Protein AF-A0A6J7U0F4-F1 (afdb_monomer_lite)

Foldseek 3Di:
DWDDDPQWIWDWDDDDPDTDIDDTHGHDDDDDDDDDDDDDDDDDDDDDDDDDDDDDDDDDDFDDLVLFDQLVVLFFAFDPVLQQFFLGPQFNDLFDAFLEFEEEAAEAAEPQGHADDWQCVLCVLQLVVLQVQCCQLLVSSHGYDYDYDGDHQYQPHGLVVQQQLDPPGDNPVVVVQSSVVSCQVPDQCVRGQEYEYEYHLPADCSSHVAKAWQQDDVVGAHQGNNDGHRTYIYAHCLSPCVVVVHHSNLRVSLNSLSSSRHFQQWQVVQQVDPPPDGHDLLNGQVFQFLADSSRHSPGLHHRHAPSSCVSSVSADSQLEREHDPVPQFGKDWAFASLDSANHRAWYWYDDDSFKIKIKGWHDCDRSNVSQDPQLGAIWIWMAGRVDHGNRRNIGTQAFPPDDPSRRSNRHAAAQGWGDDQQKIWHFNHQDNGGTIITIDGHPDPPPPDPPDDDPDDDDDDDDDDPDDDDDADPPDGDDDDDDDDDDPDDDDDDDDDDDPPDDDDDDDDDDDDDDDDDDPDDDDDDDDDDDDDDDDDDDDDDDDDDDDDDDDDPDDDDDDDDDQPDFDRFAQDWDDDPFWIWGWAFAFPLGITTFIFGPDQDDDDFDAAPDQCVVLQFDFDDPPLAAQTDPDPQVPFLLALFDEAEEEEAEAEEPVGDADPPLVVLVVVLVVVLQVQSCQLQVRRYDYRYHYDPDYDYQPHGLLVLADDPVVLFDDCNLVVLVVSVLSVQARVLVPDVPQRHQEYEYDYHLPDQRRADWRWNAQDWYQHPVGIHTHIYTYDHNLLSLLVQSSSLVVVLSVLSSNRHLALDQFQQFLQESRVDSSHQFPFHDPSSSVRSVRQDSQQEHEEELVGDDKDKGKAAARQARDNHHAWYWYHDDSFKIKIKGKHDAYNRGHDRPSDPWSAGDRGHIFMWIKIFGRHDRFDPPRDDPPDDDLAPCSSADPVGDDRMYIAFWPDDQSHQTQRGGPDPHHPPDRDVSRGTHDQQIWGCPSQKIWGFHDDYSITMIIIHGHDD

Secondary structure (DSSP, 8-state):
-EEEETTEEEEEEEETTEEEEPPPEE--PPPPPPPP-PPPPP---PPPPPPPPPPPPPP-PPPPGGGSPPGGGG--BPPTT--S--SSBSPPTTSS-SSEEEEEEEEEE-SSS---S-HHHHHHHHHHHHHHHHHHHTTTS-EEEEEE-SSPEEPSS-GGGG--SSTT-S-HHHHHHHHHHHHTTT--GGG-SEEEEEPPTT--TTTS-----EEPPTTSSEEETTEEE-EEEE-SHHHHHHHTTS--HHHHHHHHHHHTT----S-HHHHT-TTSSPPPHHHHTTTTTTB-TTT-TTSSB-PPPHHHHHHTTSS-GGGEEE--TT--SEEEEE-BTT--SSS--EEEEE-SSSEEEEEEEE-SSTT-TTPPTTS-EEEEEEEETTSPTTS-SEEE-PPTT---TT-GGGSBPTT-EEEETTEEEEEEEEETTEEEEEEEEPS---PPPP-PPP-PPPP------PPP--PPPTTT-----------TT---------TT----------PPP---PPPS---PPP-PPPPP-PPPPPPPPPPPPPPPPPPPPPPPPPPPPPPTTSPP-STT-EEE-SS-EEEEEEETTTEEEEEEE-SSPPP-PPPPPSS-GGGG--B--B-SS-BSSBS--GGGSSS-SSEEEEEEEEEEE-SSSPPPTTHHHHHHHHHHHHHHHHHHHHTTSEEEEEEE-SSPEEPSS-HHHH---GGGG-STTHHHHHHHHHHHHHHHHTTTS-GGG-SEEEEE--TT-----S-B---SEEEEETTEEEEEEEEE--HHHHHTT--HHHHHHHHHHHHHT---S-SSTT-TTSTTT-TTSSB-SPPHHHHHHTT-S-GGGEEEEETTT---EEEEE--TTS-SSS--EEEEE-SSSEEEEEEEE-SSTTB---TTS----TTT---EEEEEEEETTPPPPPTT--TT---GGG--SS-TTS--SEEEPPPSSS-SS------SSSS-TT---GGGG-B-BT-EEEETTEEEEEEE-SSSEEEEEEE---

Organism: NCBI:txid449393

Radius of gyration: 36.62 Å; chains: 1; bounding box: 110×93×123 Å

Sequence (1014 aa):
MKTVVSGYTYTCNKSGKKLVWSKGVKVIVAKPSPTPSPTPSPTPSPTPTPTPTPSPSPTIETTLLSALANPSSCKVARPADQSEMSLGFPSVSHRLKGPIIRALIMPVDFPDLVADSNPISDYTAMTKGISDWYTKISNGTVKFEWVIYPSYIRMPRNVVDYKIGARTGTGWWDYNRASIETGDPFIDFSKYDLVITGAPPKVQTDQISTSPAFGSPVGGGVKVDGVEIINATMTAEDTLRIQQGKPGWKGIAHEIGHLMGLVDLYDVASSMRPSGKPPTDEEQFAFMGGYGFMAHVHGDAPEMTAWERWVLNFLDDYQIRCVGSSNIDSTHHITPVEFTDKNPRAVVIPISDTQRLVVESRRSVGYDVALKAGFEGALVYVIDVSKPTGYGPMKIISKKGAKNPLLYDSTLHAGESVTFENYKVTSLASDKNGDTIKVEKLGEYTPKPTPTPTPTVAPTPTPTKTPAPTWVDPLEGTPCLVENSSIPNQIFELKCLKYSTLHVGSNNDNLLWFQNNPPPGWVPTPTPTPTPTPTPTPTPTPTPTPTPTPTPTPTPTLTPLPAEIDGCSTVGLRVVSTDSIKECRYIHGLRMQWVKLSVSEPVVTKTVSALDVSNCQLKGRDFGSAFSGFQVDTSKRFVPPVGINRALIVPVDFPDFIGDADLTGMLAYQKKSYLDWVSYFSKGKLSVQLDSMNHWLRAPQQAAYYSRRADDFRGVDGNKKLAAIAQEYLDFITNEVDLSKYQTIYILYPTKQNVIETDLVPRVTQFKTKEGTVIMSVFARSLYTYNENTPQWAMWIHETGHDWGLIGHAPGNGFPLGLMQNNDGASQSLSAWDWFLLGWMPPTQIYCDSLATLKNASVILSPLEREDSQTKMIAIVLDSHRLLIIESHGVGKWWDRRDNHDYNIGTSGFYGLTAYIVETMIESPSMQTDGLGIVLSDDDGNNDVYKRFTKFEKIDGVASNLYRLTSASQVGRGQVISNAYIAVLGDSFTIAGVKFTFIGTGDFDTVRIEKVGS

Structure (mmCIF, N/CA/C/O backbone):
data_AF-A0A6J7U0F4-F1
#
_entry.id   AF-A0A6J7U0F4-F1
#
loop_
_atom_site.group_PDB
_atom_site.id
_atom_site.type_symbol
_atom_site.label_atom_id
_atom_site.label_alt_id
_atom_site.label_comp_id
_atom_site.label_asym_id
_atom_site.label_entity_id
_atom_site.label_seq_id
_atom_site.pdbx_PDB_ins_code
_atom_site.Cartn_x
_atom_site.Cartn_y
_atom_site.Cartn_z
_atom_site.occupancy
_atom_site.B_iso_or_equiv
_atom_site.auth_seq_id
_atom_site.auth_comp_id
_atom_site.auth_asym_id
_atom_site.auth_atom_id
_atom_site.pdbx_PDB_model_num
ATOM 1 N N . MET A 1 1 ? 44.184 16.817 32.758 1.00 71.94 1 MET A N 1
ATOM 2 C CA . MET A 1 1 ? 44.141 18.236 33.202 1.00 71.94 1 MET A CA 1
ATOM 3 C C . MET A 1 1 ? 42.904 18.879 32.594 1.00 71.94 1 MET A C 1
ATOM 5 O O . MET A 1 1 ? 42.666 18.627 31.421 1.00 71.94 1 MET A O 1
ATOM 9 N N . LYS A 1 2 ? 42.092 19.628 33.346 1.00 78.38 2 LYS A N 1
ATOM 10 C CA . LYS A 1 2 ? 40.902 20.313 32.809 1.00 78.38 2 LYS A CA 1
ATOM 11 C C . LYS A 1 2 ? 41.083 21.820 32.952 1.00 78.38 2 LYS A C 1
ATOM 13 O O . LYS A 1 2 ? 41.527 22.259 34.006 1.00 78.38 2 LYS A O 1
ATOM 18 N N . THR A 1 3 ? 40.781 22.579 31.904 1.00 77.56 3 THR A N 1
ATOM 19 C CA . THR A 1 3 ? 40.821 24.048 31.927 1.00 77.56 3 THR A CA 1
ATOM 20 C C . THR A 1 3 ? 39.566 24.614 31.281 1.00 77.56 3 THR A C 1
ATOM 22 O O . THR A 1 3 ? 38.992 23.983 30.390 1.00 77.56 3 THR A O 1
ATOM 25 N N . VAL A 1 4 ? 39.128 25.782 31.737 1.00 77.12 4 VAL A N 1
ATOM 26 C CA . VAL A 1 4 ? 37.954 26.472 31.203 1.00 77.12 4 VAL A CA 1
ATOM 27 C C . VAL A 1 4 ? 38.421 27.757 30.540 1.00 77.12 4 VAL A C 1
ATOM 29 O O . VAL A 1 4 ? 39.040 28.597 31.187 1.00 77.12 4 VAL A O 1
ATOM 32 N N . VAL A 1 5 ? 38.130 27.903 29.248 1.00 70.69 5 VAL A N 1
ATOM 33 C CA . VAL A 1 5 ? 38.473 29.095 28.462 1.00 70.69 5 VAL A CA 1
ATOM 34 C C . VAL A 1 5 ? 37.236 29.510 27.677 1.00 70.69 5 VAL A C 1
ATOM 36 O O . VAL A 1 5 ? 36.621 28.688 26.998 1.00 70.69 5 VAL A O 1
ATOM 39 N N . SER A 1 6 ? 36.844 30.778 27.806 1.00 72.19 6 SER A N 1
ATOM 40 C CA . SER A 1 6 ? 35.704 31.374 27.089 1.00 72.19 6 SER A CA 1
ATOM 41 C C . SER A 1 6 ? 34.379 30.605 27.233 1.00 72.19 6 SER A C 1
ATOM 43 O O . SER A 1 6 ? 33.604 30.512 26.285 1.00 72.19 6 SER A O 1
ATOM 45 N N . GLY A 1 7 ? 34.113 30.028 28.411 1.00 75.25 7 GLY A N 1
ATOM 46 C CA . GLY A 1 7 ? 32.866 29.301 28.690 1.00 75.25 7 GLY A CA 1
ATOM 47 C C . GLY A 1 7 ? 32.820 27.867 28.153 1.00 75.25 7 GLY A C 1
ATOM 48 O O . GLY A 1 7 ? 31.755 27.255 28.161 1.00 75.25 7 GLY A O 1
ATOM 49 N N . TYR A 1 8 ? 33.955 27.312 27.717 1.00 81.19 8 TYR A N 1
ATOM 50 C CA . TYR A 1 8 ? 34.088 25.911 27.317 1.00 81.19 8 TYR A CA 1
ATOM 51 C C . TYR A 1 8 ? 35.129 25.204 28.186 1.00 81.19 8 TYR A C 1
ATOM 53 O O . TYR A 1 8 ? 36.195 25.750 28.469 1.00 81.19 8 TYR A O 1
ATOM 61 N N . THR A 1 9 ? 34.827 23.974 28.596 1.00 77.38 9 THR A N 1
ATOM 62 C CA . THR A 1 9 ? 35.746 23.102 29.330 1.00 77.38 9 THR A CA 1
ATOM 63 C C . THR A 1 9 ? 36.529 22.236 28.351 1.00 77.38 9 THR A C 1
ATOM 65 O O . THR A 1 9 ? 35.945 21.486 27.569 1.00 77.38 9 THR A O 1
ATOM 68 N N . TYR A 1 10 ? 37.853 22.293 28.434 1.00 81.81 10 TYR A N 1
ATOM 69 C CA . TYR A 1 10 ? 38.785 21.472 27.669 1.00 81.81 10 TYR A CA 1
ATOM 70 C C . TYR A 1 10 ? 39.440 20.456 28.600 1.00 81.81 10 TYR A C 1
ATOM 72 O O . TYR A 1 10 ? 39.880 20.799 29.700 1.00 81.81 10 TYR A O 1
ATOM 80 N N . THR A 1 11 ? 39.530 19.201 28.164 1.00 84.62 11 THR A N 1
ATOM 81 C CA . THR A 1 11 ? 40.169 18.122 28.924 1.00 84.62 11 THR A CA 1
ATOM 82 C C . THR A 1 11 ? 41.396 17.627 28.171 1.00 84.62 11 THR A C 1
ATOM 84 O O . THR A 1 11 ? 41.293 17.166 27.040 1.00 84.62 11 THR A O 1
ATOM 87 N N . CYS A 1 12 ? 42.566 17.719 28.795 1.00 79.69 12 CYS A N 1
ATOM 88 C CA . CYS A 1 12 ? 43.801 17.145 28.282 1.00 79.69 12 CYS A CA 1
ATOM 89 C C . CYS A 1 12 ? 43.900 15.679 28.680 1.00 79.69 12 CYS A C 1
ATOM 91 O O . CYS A 1 12 ? 44.018 15.378 29.878 1.00 79.69 12 CYS A O 1
ATOM 93 N N . ASN A 1 13 ? 43.889 14.811 27.672 1.00 80.56 13 ASN A N 1
ATOM 94 C CA . ASN A 1 13 ? 44.036 13.371 27.801 1.00 80.56 13 ASN A CA 1
ATOM 95 C C . ASN A 1 13 ? 45.386 12.938 27.217 1.00 80.56 13 ASN A C 1
ATOM 97 O O . ASN A 1 13 ? 45.850 13.464 26.204 1.00 80.56 13 ASN A O 1
ATOM 101 N N . LYS A 1 14 ? 46.033 11.961 27.853 1.00 74.75 14 LYS A N 1
ATOM 102 C CA . LYS A 1 14 ? 47.266 11.364 27.333 1.00 74.75 14 LYS A CA 1
ATOM 103 C C . LYS A 1 14 ? 46.904 10.322 26.280 1.00 74.75 14 LYS A C 1
ATOM 105 O O . LYS A 1 14 ? 46.203 9.367 26.593 1.00 74.75 14 LYS A O 1
ATOM 110 N N . SER A 1 15 ? 47.388 10.504 25.056 1.00 70.12 15 SER A N 1
ATOM 111 C CA . SER A 1 15 ? 47.249 9.533 23.970 1.00 70.12 15 SER A CA 1
ATOM 112 C C . SER A 1 15 ? 48.649 9.136 23.504 1.00 70.12 15 SER A C 1
ATOM 114 O O . SER A 1 15 ? 49.390 9.931 22.918 1.00 70.12 15 SER A O 1
ATOM 116 N N . GLY A 1 16 ? 49.071 7.927 23.879 1.00 78.31 16 GLY A N 1
ATOM 117 C CA . GLY A 1 16 ? 50.445 7.458 23.693 1.00 78.31 16 GLY A CA 1
ATOM 118 C C . GLY A 1 16 ? 51.477 8.287 24.478 1.00 78.31 16 GLY A C 1
ATOM 119 O O . GLY A 1 16 ? 51.337 8.510 25.683 1.00 78.31 16 GLY A O 1
ATOM 120 N N . LYS A 1 17 ? 52.541 8.747 23.797 1.00 76.88 17 LYS A N 1
ATOM 121 C CA . LYS A 1 17 ? 53.613 9.583 24.384 1.00 76.88 17 LYS A CA 1
ATOM 122 C C . LYS A 1 17 ? 53.309 11.093 24.377 1.00 76.88 17 LYS A C 1
ATOM 124 O O . LYS A 1 17 ? 54.163 11.868 24.798 1.00 76.88 17 LYS A O 1
ATOM 129 N N . LYS A 1 18 ? 52.132 11.529 23.912 1.00 65.44 18 LYS A N 1
ATOM 130 C CA . LYS A 1 18 ? 51.755 12.953 23.822 1.00 65.44 18 LYS A CA 1
ATOM 131 C C . LYS A 1 18 ? 50.474 13.253 24.608 1.00 65.44 18 LYS A C 1
ATOM 133 O O . LYS A 1 18 ? 49.654 12.374 24.868 1.00 65.44 18 LYS A O 1
ATOM 138 N N . LEU A 1 19 ? 50.323 14.515 24.995 1.00 79.88 19 LEU A N 1
ATOM 139 C CA . LEU A 1 19 ? 49.125 15.060 25.631 1.00 79.88 19 LEU A CA 1
ATOM 140 C C . LEU A 1 19 ? 48.288 15.791 24.570 1.00 79.88 19 LEU A C 1
ATOM 142 O O . LEU A 1 19 ? 48.827 16.626 23.846 1.00 79.88 19 LEU A O 1
ATOM 146 N N . VAL A 1 20 ? 46.998 15.461 24.462 1.00 76.94 20 VAL A N 1
ATOM 147 C CA . VAL A 1 20 ? 46.070 16.018 23.462 1.00 76.94 20 VAL A CA 1
ATOM 148 C C . VAL A 1 20 ? 44.836 16.581 24.167 1.00 76.94 20 VAL A C 1
ATOM 150 O O . VAL A 1 20 ? 44.235 15.922 25.017 1.00 76.94 20 VAL A O 1
ATOM 153 N N . TRP A 1 21 ? 44.451 17.808 23.815 1.00 81.75 21 TRP A N 1
ATOM 154 C CA . TRP A 1 21 ? 43.273 18.480 24.368 1.00 81.75 21 TRP A CA 1
ATOM 155 C C . TRP A 1 21 ? 41.998 18.105 23.601 1.00 81.75 21 TRP A C 1
ATOM 157 O O . TRP A 1 21 ? 41.997 18.045 22.373 1.00 81.75 21 TRP A O 1
ATOM 167 N N . SER A 1 22 ? 40.905 17.860 24.327 1.00 79.19 22 SER A N 1
ATOM 168 C CA . SER A 1 22 ? 39.578 17.609 23.756 1.00 79.19 22 SER A CA 1
ATOM 169 C C . SER A 1 22 ? 39.028 18.854 23.054 1.00 79.19 22 SER A C 1
ATOM 171 O O . SER A 1 22 ? 39.323 19.973 23.466 1.00 79.19 22 SER A O 1
ATOM 173 N N . LYS A 1 23 ? 38.156 18.682 22.050 1.00 72.44 23 LYS A N 1
ATOM 174 C CA . LYS A 1 23 ? 37.319 19.789 21.552 1.00 72.44 23 LYS A CA 1
ATOM 175 C C . LYS A 1 23 ? 36.443 20.281 22.720 1.00 72.44 23 LYS A C 1
ATOM 177 O O . LYS A 1 23 ? 35.842 19.460 23.410 1.00 72.44 23 LYS A O 1
ATOM 182 N N . GLY A 1 24 ? 36.475 21.578 23.025 1.00 76.50 24 GLY A N 1
ATOM 183 C CA . GLY A 1 24 ? 35.882 22.142 24.244 1.00 76.50 24 GLY A CA 1
ATOM 184 C C . GLY A 1 24 ? 34.368 21.933 24.338 1.00 76.50 24 GLY A C 1
ATOM 185 O O . GLY A 1 24 ? 33.664 22.037 23.338 1.00 76.50 24 GLY A O 1
ATOM 186 N N . VAL A 1 25 ? 33.864 21.669 25.547 1.00 73.12 25 VAL A N 1
ATOM 187 C CA . VAL A 1 25 ? 32.433 21.454 25.838 1.00 73.12 25 VAL A CA 1
ATOM 188 C C . VAL A 1 25 ? 31.856 22.682 26.540 1.00 73.12 25 VAL A C 1
ATOM 190 O O . VAL A 1 25 ? 32.410 23.119 27.548 1.00 73.12 25 VAL A O 1
ATOM 193 N N . LYS A 1 26 ? 30.758 23.248 26.023 1.00 67.44 26 LYS A N 1
ATOM 194 C CA . LYS A 1 26 ? 30.156 24.487 26.546 1.00 67.44 26 LYS A CA 1
ATOM 195 C C . LYS A 1 26 ? 29.641 24.285 27.973 1.00 67.44 26 LYS A C 1
ATOM 197 O O . LYS A 1 26 ? 28.906 23.339 28.239 1.00 67.44 26 LYS A O 1
ATOM 202 N N . VAL A 1 27 ? 30.005 25.183 28.882 1.00 67.25 27 VAL A N 1
ATOM 203 C CA . VAL A 1 27 ? 29.554 25.174 30.277 1.00 67.25 27 VAL A CA 1
ATOM 204 C C . VAL A 1 27 ? 28.192 25.864 30.352 1.00 67.25 27 VAL A C 1
ATOM 206 O O . VAL A 1 27 ? 28.089 27.068 30.125 1.00 67.25 27 VAL A O 1
ATOM 209 N N . ILE A 1 28 ? 27.140 25.102 30.654 1.00 59.91 28 ILE A N 1
ATOM 210 C CA . ILE A 1 28 ? 25.805 25.641 30.940 1.00 59.91 28 ILE A CA 1
ATOM 211 C C . ILE A 1 28 ? 25.791 26.059 32.414 1.00 59.91 28 ILE A C 1
ATOM 213 O O . ILE A 1 28 ? 25.853 25.213 33.303 1.00 59.91 28 ILE A O 1
ATOM 217 N N . VAL A 1 29 ? 25.762 27.366 32.678 1.00 45.38 29 VAL A N 1
ATOM 218 C CA . VAL A 1 29 ? 25.677 27.909 34.041 1.00 45.38 29 VAL A CA 1
ATOM 219 C C . VAL A 1 29 ? 24.208 27.943 34.463 1.00 45.38 29 VAL A C 1
ATOM 221 O O . VAL A 1 29 ? 23.402 28.648 33.858 1.00 45.38 29 VAL A O 1
ATOM 224 N N . ALA A 1 30 ? 23.859 27.174 35.494 1.00 39.47 30 ALA A N 1
ATOM 225 C CA . ALA A 1 30 ? 22.550 27.229 36.137 1.00 39.47 30 ALA A CA 1
ATOM 226 C C . ALA A 1 30 ? 22.374 28.560 36.894 1.00 39.47 30 ALA A C 1
ATOM 228 O O . ALA A 1 30 ? 23.287 29.025 37.578 1.00 39.47 30 ALA A O 1
ATOM 229 N N . LYS A 1 31 ? 21.195 29.179 36.766 1.00 32.94 31 LYS A N 1
ATOM 230 C CA . LYS A 1 31 ? 20.818 30.406 37.487 1.00 32.94 31 LYS A CA 1
ATOM 231 C C . LYS A 1 31 ? 20.675 30.112 38.998 1.00 32.94 31 LYS A C 1
ATOM 233 O O . LYS A 1 31 ? 20.178 29.037 39.332 1.00 32.94 31 LYS A O 1
ATOM 238 N N . PRO A 1 32 ? 21.078 31.018 39.915 1.00 35.25 32 PRO A N 1
ATOM 239 C CA . PRO A 1 32 ? 21.166 30.704 41.342 1.00 35.25 32 PRO A CA 1
ATOM 240 C C . PRO A 1 32 ? 19.790 30.564 42.002 1.00 35.25 32 PRO A C 1
ATOM 242 O O . PRO A 1 32 ? 18.921 31.419 41.832 1.00 35.25 32 PRO A O 1
ATOM 245 N N . SER A 1 33 ? 19.641 29.508 42.801 1.00 36.16 33 SER A N 1
ATOM 246 C CA . SER A 1 33 ? 18.571 29.337 43.787 1.00 36.16 33 SER A CA 1
ATOM 247 C C . SER A 1 33 ? 18.845 30.227 45.011 1.00 36.16 33 SER A C 1
ATOM 249 O O . SER A 1 33 ? 20.005 30.321 45.419 1.00 36.16 33 SER A O 1
ATOM 251 N N . PRO A 1 34 ? 17.835 30.868 45.626 1.00 34.69 34 PRO A N 1
ATOM 252 C CA . PRO A 1 34 ? 18.032 31.620 46.861 1.00 34.69 34 PRO A CA 1
ATOM 253 C C . PRO A 1 34 ? 18.364 30.685 48.038 1.00 34.69 34 PRO A C 1
ATOM 255 O O . PRO A 1 34 ? 17.726 29.651 48.235 1.00 34.69 34 PRO A O 1
ATOM 258 N N . THR A 1 35 ? 19.395 31.064 48.795 1.00 33.25 35 THR A N 1
ATOM 259 C CA . THR A 1 35 ? 19.952 30.357 49.961 1.00 33.25 35 THR A CA 1
ATOM 260 C C . THR A 1 35 ? 19.078 30.553 51.214 1.00 33.25 35 THR A C 1
ATOM 262 O O . THR A 1 35 ? 18.557 31.652 51.417 1.00 33.25 35 THR A O 1
ATOM 265 N N . PRO A 1 36 ? 18.927 29.525 52.073 1.00 35.62 36 PRO A N 1
ATOM 266 C CA . PRO A 1 36 ? 18.028 29.533 53.230 1.00 35.62 36 PRO A CA 1
ATOM 267 C C . PRO A 1 36 ? 18.579 30.301 54.445 1.00 35.62 36 PRO A C 1
ATOM 269 O O . PRO A 1 36 ? 19.787 30.359 54.669 1.00 35.62 36 PRO A O 1
ATOM 272 N N . SER A 1 37 ? 17.668 30.829 55.269 1.00 31.20 37 SER A N 1
ATOM 273 C CA . SER A 1 37 ? 17.924 31.303 56.641 1.00 31.20 37 SER A CA 1
ATOM 274 C C . SER A 1 37 ? 17.279 30.320 57.644 1.00 31.20 37 SER A C 1
ATOM 276 O O . SER A 1 37 ? 16.292 29.676 57.281 1.00 31.20 37 SER A O 1
ATOM 278 N N . PRO A 1 38 ? 17.837 30.123 58.855 1.00 36.47 38 PRO A N 1
ATOM 279 C CA . PRO A 1 38 ? 17.660 28.902 59.640 1.00 36.47 38 PRO A CA 1
ATOM 280 C C . PRO A 1 38 ? 16.319 28.832 60.383 1.00 36.47 38 PRO A C 1
ATOM 282 O O . PRO A 1 38 ? 15.849 29.810 60.959 1.00 36.47 38 PRO A O 1
ATOM 285 N N . THR A 1 39 ? 15.734 27.634 60.411 1.00 33.88 39 THR A N 1
ATOM 286 C CA . THR A 1 39 ? 14.511 27.305 61.156 1.00 33.88 39 THR A CA 1
ATOM 287 C C . THR A 1 39 ? 14.835 26.943 62.617 1.00 33.88 39 THR A C 1
ATOM 289 O O . THR A 1 39 ? 15.731 26.126 62.844 1.00 33.88 39 THR A O 1
ATOM 292 N N . PRO A 1 40 ? 14.118 27.500 63.613 1.00 38.53 40 PRO A N 1
ATOM 293 C CA . PRO A 1 40 ? 14.154 27.038 65.000 1.00 38.53 40 PRO A CA 1
ATOM 294 C C . PRO A 1 40 ? 13.376 25.720 65.196 1.00 38.53 40 PRO A C 1
ATOM 296 O O . PRO A 1 40 ? 12.423 25.426 64.482 1.00 38.53 40 PRO A O 1
ATOM 299 N N . SER A 1 41 ? 13.816 24.933 66.182 1.00 32.94 41 SER A N 1
ATOM 300 C CA . SER A 1 41 ? 13.279 23.623 66.603 1.00 32.94 41 SER A CA 1
ATOM 301 C C . SER A 1 41 ? 11.758 23.626 66.917 1.00 32.94 41 SER A C 1
ATOM 303 O O . SER A 1 41 ? 11.200 24.692 67.182 1.00 32.94 41 SER A O 1
ATOM 305 N N . PRO A 1 42 ? 11.072 22.460 66.903 1.00 51.47 42 PRO A N 1
ATOM 306 C CA . PRO A 1 42 ? 9.661 22.325 66.536 1.00 51.47 42 PRO A CA 1
ATOM 307 C C . PRO A 1 42 ? 8.676 22.433 67.709 1.00 51.47 42 PRO A C 1
ATOM 309 O O . PRO A 1 42 ? 9.006 22.065 68.832 1.00 51.47 42 PRO A O 1
ATOM 312 N N . THR A 1 43 ? 7.426 22.795 67.387 1.00 31.97 43 THR A N 1
ATOM 313 C CA . THR A 1 43 ? 6.209 22.563 68.198 1.00 31.97 43 THR A CA 1
ATOM 314 C C . THR A 1 43 ? 5.014 22.368 67.233 1.00 31.97 43 THR A C 1
ATOM 316 O O . THR A 1 43 ? 5.001 23.009 66.180 1.00 31.97 43 THR A O 1
ATOM 319 N N . PRO A 1 44 ? 4.056 21.451 67.499 1.00 45.78 44 PRO A N 1
ATOM 320 C CA . PRO A 1 44 ? 3.228 20.819 66.466 1.00 45.78 44 PRO A CA 1
ATOM 321 C C . PRO A 1 44 ? 2.048 21.692 66.014 1.00 45.78 44 PRO A C 1
ATOM 323 O O . PRO A 1 44 ? 1.549 22.519 66.775 1.00 45.78 44 PRO A O 1
ATOM 326 N N . SER A 1 45 ? 1.577 21.483 64.779 1.00 32.91 45 SER A N 1
ATOM 327 C CA . SER A 1 45 ? 0.452 22.223 64.190 1.00 32.91 45 SER A CA 1
ATOM 328 C C . SER A 1 45 ? -0.542 21.289 63.471 1.00 32.91 45 SER A C 1
ATOM 330 O O . SER A 1 45 ? -0.140 20.201 63.054 1.00 32.91 45 SER A O 1
ATOM 332 N N . PRO A 1 46 ? -1.833 21.673 63.383 1.00 41.59 46 PRO A N 1
ATOM 333 C CA . PRO A 1 46 ? -2.976 20.776 63.257 1.00 41.59 46 PRO A CA 1
ATOM 334 C C . PRO A 1 46 ? -3.361 20.438 61.807 1.00 41.59 46 PRO A C 1
ATOM 336 O O . PRO A 1 46 ? -2.942 21.079 60.847 1.00 41.59 46 PRO A O 1
ATOM 339 N N . THR A 1 47 ? -4.199 19.410 61.689 1.00 40.47 47 THR A N 1
ATOM 340 C CA . THR A 1 47 ? -4.757 18.809 60.469 1.00 40.47 47 THR A CA 1
ATOM 341 C C . THR A 1 47 ? -5.445 19.817 59.525 1.00 40.47 47 THR A C 1
ATOM 343 O O . THR A 1 47 ? -6.275 20.596 59.996 1.00 40.47 47 THR A O 1
ATOM 346 N N . PRO A 1 48 ? -5.178 19.783 58.199 1.00 39.38 48 PRO A N 1
ATOM 347 C CA . PRO A 1 48 ? -5.789 20.693 57.229 1.00 39.38 48 PRO A CA 1
ATOM 348 C C . PRO A 1 48 ? -7.120 20.183 56.636 1.00 39.38 48 PRO A C 1
ATOM 350 O O . PRO A 1 48 ? -7.284 19.007 56.316 1.00 39.38 48 PRO A O 1
ATOM 353 N N . THR A 1 49 ? -8.044 21.129 56.455 1.00 36.78 49 THR A N 1
ATOM 354 C CA . THR A 1 49 ? -9.338 21.053 55.744 1.00 36.78 49 THR A CA 1
ATOM 355 C C . THR A 1 49 ? -9.139 21.080 54.210 1.00 36.78 49 THR A C 1
ATOM 357 O O . THR A 1 49 ? -8.196 21.730 53.754 1.00 36.78 49 THR A O 1
ATOM 360 N N . PRO A 1 50 ? -9.991 20.422 53.390 1.00 40.28 50 PRO A N 1
ATOM 361 C CA . PRO A 1 50 ? -9.777 20.279 51.942 1.00 40.28 50 PRO A CA 1
ATOM 362 C C . PRO A 1 50 ? -10.158 21.516 51.099 1.00 40.28 50 PRO A C 1
ATOM 364 O O . PRO A 1 50 ? -11.120 22.223 51.395 1.00 40.28 50 PRO A O 1
ATOM 367 N N . THR A 1 51 ? -9.415 21.715 50.004 1.00 33.22 51 THR A N 1
ATOM 368 C CA . THR A 1 51 ? -9.559 22.766 48.969 1.00 33.22 51 THR A CA 1
ATOM 369 C C . THR A 1 51 ? -10.305 22.207 47.734 1.00 33.22 51 THR A C 1
ATOM 371 O O . THR A 1 51 ? -10.131 21.024 47.436 1.00 33.22 51 THR A O 1
ATOM 374 N N . PRO A 1 52 ? -11.138 22.998 47.017 1.00 41.09 52 PRO A N 1
ATOM 375 C CA . PRO A 1 52 ? -12.165 22.475 46.108 1.00 41.09 52 PRO A CA 1
ATOM 376 C C . PRO A 1 52 ? -11.660 22.078 44.708 1.00 41.09 52 PRO A C 1
ATOM 378 O O . PRO A 1 52 ? -10.683 22.614 44.189 1.00 41.09 52 PRO A O 1
ATOM 381 N N . THR A 1 53 ? -12.381 21.133 44.100 1.00 32.72 53 THR A N 1
ATOM 382 C CA . THR A 1 53 ? -12.133 20.490 42.797 1.00 32.72 53 THR A CA 1
ATOM 383 C C . THR A 1 53 ? -12.475 21.403 41.601 1.00 32.72 53 THR A C 1
ATOM 385 O O . THR A 1 53 ? -13.502 22.082 41.647 1.00 32.72 53 THR A O 1
ATOM 388 N N . PRO A 1 54 ? -11.682 21.413 40.507 1.00 37.56 54 PRO A N 1
ATOM 389 C CA . PRO A 1 54 ? -12.004 22.158 39.287 1.00 37.56 54 PRO A CA 1
ATOM 390 C C . PRO A 1 54 ? -13.146 21.502 38.491 1.00 37.56 54 PRO A C 1
ATOM 392 O O . PRO A 1 54 ? -13.202 20.282 38.347 1.00 37.56 54 PRO A O 1
ATOM 395 N N . SER A 1 55 ? -14.043 22.334 37.959 1.00 30.84 55 SER A N 1
ATOM 396 C CA . SER A 1 55 ? -15.188 21.930 37.131 1.00 30.84 55 SER A CA 1
ATOM 397 C C . SER A 1 55 ? -14.754 21.605 35.687 1.00 30.84 55 SER A C 1
ATOM 399 O O . SER A 1 55 ? -13.935 22.346 35.137 1.00 30.84 55 SER A O 1
ATOM 401 N N . PRO A 1 56 ? -15.291 20.548 35.042 1.00 34.88 56 PRO A N 1
ATOM 402 C CA . PRO A 1 56 ? -14.958 20.185 33.661 1.00 34.88 56 PRO A CA 1
ATOM 403 C C . PRO A 1 56 ? -15.463 21.223 32.643 1.00 34.88 56 PRO A C 1
ATOM 405 O O . PRO A 1 56 ? -16.519 21.827 32.834 1.00 34.88 56 PRO A O 1
ATOM 408 N N . SER A 1 57 ? -14.706 21.420 31.553 1.00 33.56 57 SER A N 1
ATOM 409 C CA . SER A 1 57 ? -15.175 22.164 30.371 1.00 33.56 57 SER A CA 1
ATOM 410 C C . SER A 1 57 ? -16.297 21.393 29.664 1.00 33.56 57 SER A C 1
ATOM 412 O O . SER A 1 57 ? -16.240 20.164 29.628 1.00 33.56 57 SER A O 1
ATOM 414 N N . PRO A 1 58 ? -17.306 22.080 29.102 1.00 40.19 58 PRO A N 1
ATOM 415 C CA . PRO A 1 58 ? -18.464 21.431 28.499 1.00 40.19 58 PRO A CA 1
ATOM 416 C C . PRO A 1 58 ? -18.079 20.693 27.209 1.00 40.19 58 PRO A C 1
ATOM 418 O O . PRO A 1 58 ? -17.621 21.304 26.244 1.00 40.19 58 PRO A O 1
ATOM 421 N N . THR A 1 59 ? -18.288 19.377 27.183 1.00 52.12 59 THR A N 1
ATOM 422 C CA . THR A 1 59 ? -18.275 18.564 25.960 1.00 52.12 59 THR A CA 1
ATOM 423 C C . THR A 1 59 ? -19.452 18.996 25.083 1.00 52.12 59 THR A C 1
ATOM 425 O O . THR A 1 59 ? -20.592 18.984 25.544 1.00 52.12 59 THR A O 1
ATOM 428 N N . ILE A 1 60 ? -19.204 19.413 23.837 1.00 68.88 60 ILE A N 1
ATOM 429 C CA . ILE A 1 60 ? -20.284 19.742 22.894 1.00 68.88 60 ILE A CA 1
ATOM 430 C C . ILE A 1 60 ? -20.971 18.429 22.502 1.00 68.88 60 ILE A C 1
ATOM 432 O O . ILE A 1 60 ? -20.384 17.609 21.797 1.00 68.88 60 ILE A O 1
ATOM 436 N N . GLU A 1 61 ? -22.196 18.211 22.977 1.00 74.69 61 GLU A N 1
ATOM 437 C CA . GLU A 1 61 ? -22.982 17.027 22.626 1.00 74.69 61 GLU A CA 1
ATOM 438 C C . GLU A 1 61 ? -23.356 17.035 21.135 1.00 74.69 61 GLU A C 1
ATOM 440 O O . GLU A 1 61 ? -23.785 18.051 20.581 1.00 74.69 61 GLU A O 1
ATOM 445 N N . THR A 1 62 ? -23.191 15.884 20.478 1.00 85.00 62 THR A N 1
ATOM 446 C CA . THR A 1 62 ? -23.606 15.679 19.083 1.00 85.00 62 THR A CA 1
ATOM 447 C C . THR A 1 62 ? -24.978 15.015 19.027 1.00 85.00 62 THR A C 1
ATOM 449 O O . THR A 1 62 ? -25.353 14.234 19.903 1.00 85.00 62 THR A O 1
ATOM 452 N N . THR A 1 63 ? -25.748 15.321 17.988 1.00 84.62 63 THR A N 1
ATOM 453 C CA . THR A 1 63 ? -27.072 14.747 17.762 1.00 84.62 63 THR A CA 1
ATOM 454 C C . THR A 1 63 ? -26.955 13.253 17.458 1.00 84.62 63 THR A C 1
ATOM 456 O O . THR A 1 63 ? -26.228 12.837 16.554 1.00 84.62 63 THR A O 1
ATOM 459 N N . LEU A 1 64 ? -27.698 12.433 18.207 1.00 78.12 64 LEU A N 1
ATOM 460 C CA . LEU A 1 64 ? -27.752 10.985 18.006 1.00 78.12 64 LEU A CA 1
ATOM 461 C C . LEU A 1 64 ? -28.302 10.637 16.617 1.00 78.12 64 LEU A C 1
ATOM 463 O O . LEU A 1 64 ? -29.261 11.247 16.149 1.00 78.12 64 LEU A O 1
ATOM 467 N N . LEU A 1 65 ? -27.762 9.585 15.994 1.00 75.94 65 LEU A N 1
ATOM 468 C CA . LEU A 1 65 ? -28.198 9.124 14.670 1.00 75.94 65 LEU A CA 1
ATOM 469 C C . LEU A 1 65 ? -29.695 8.770 14.624 1.00 75.94 65 LEU A C 1
ATOM 471 O O . LEU A 1 65 ? -30.345 9.001 13.612 1.00 75.94 65 LEU A O 1
ATOM 475 N N . SER A 1 66 ? -30.256 8.269 15.728 1.00 75.31 66 SER A N 1
ATOM 476 C CA . SER A 1 66 ? -31.689 7.969 15.858 1.00 75.31 66 SER A CA 1
ATOM 477 C C . SER A 1 66 ? -32.594 9.202 15.764 1.00 75.31 66 SER A C 1
ATOM 479 O O . SER A 1 66 ? -33.792 9.056 15.546 1.00 75.31 66 SER A O 1
ATOM 481 N N . ALA A 1 67 ? -32.044 10.403 15.959 1.00 77.38 67 ALA A N 1
ATOM 482 C CA . ALA A 1 67 ? -32.759 11.666 15.819 1.00 77.38 67 ALA A CA 1
ATOM 483 C C . ALA A 1 67 ? -32.636 12.265 14.404 1.00 77.38 67 ALA A C 1
ATOM 485 O O . ALA A 1 67 ? -33.250 13.296 14.130 1.00 77.38 67 ALA A O 1
ATOM 486 N N . LEU A 1 68 ? -31.862 11.645 13.508 1.00 85.25 68 LEU A N 1
ATOM 487 C CA . LEU A 1 68 ? -31.666 12.102 12.133 1.00 85.25 68 LEU A CA 1
ATOM 488 C C . LEU A 1 68 ? -32.623 11.408 11.165 1.00 85.25 68 LEU A C 1
ATOM 490 O O . LEU A 1 68 ? -33.155 10.333 11.445 1.00 85.25 68 LEU A O 1
ATOM 494 N N . ALA A 1 69 ? -32.843 12.033 10.009 1.00 86.50 69 ALA A N 1
ATOM 495 C CA . ALA A 1 69 ? -33.624 11.410 8.953 1.00 86.50 69 ALA A CA 1
ATOM 496 C C . ALA A 1 69 ? -32.830 10.281 8.287 1.00 86.50 69 ALA A C 1
ATOM 498 O O . ALA A 1 69 ? -31.597 10.256 8.300 1.00 86.50 69 ALA A O 1
ATOM 499 N N . ASN A 1 70 ? -33.552 9.347 7.668 1.00 89.06 70 ASN A N 1
ATOM 500 C CA . ASN A 1 70 ? -32.924 8.313 6.863 1.00 89.06 70 ASN A CA 1
ATOM 501 C C . ASN A 1 70 ? -32.149 8.972 5.699 1.00 89.06 70 ASN A C 1
ATOM 503 O O . ASN A 1 70 ? -32.730 9.803 5.002 1.00 89.06 70 ASN A O 1
ATOM 507 N N . PRO A 1 71 ? -30.884 8.599 5.431 1.00 91.50 71 PRO A N 1
ATOM 508 C CA . PRO A 1 71 ? -30.098 9.176 4.337 1.00 91.50 71 PRO A CA 1
ATOM 509 C C . PRO A 1 71 ? -30.803 9.165 2.973 1.00 91.50 71 PRO A C 1
ATOM 511 O O . PRO A 1 71 ? -30.622 10.090 2.185 1.00 91.50 71 PRO A O 1
ATOM 514 N N . SER A 1 72 ? -31.677 8.189 2.709 1.00 89.31 72 SER A N 1
ATOM 515 C CA . SER A 1 72 ? -32.493 8.150 1.488 1.00 89.31 72 SER A CA 1
ATOM 516 C C . SER A 1 72 ? -33.355 9.400 1.269 1.00 89.31 72 SER A C 1
ATOM 518 O O . SER A 1 72 ? -33.522 9.798 0.120 1.00 89.31 72 SER A O 1
ATOM 520 N N . SER A 1 73 ? -33.832 10.086 2.317 1.00 90.19 73 SER A N 1
ATOM 521 C CA . SER A 1 73 ? -34.595 11.337 2.152 1.00 90.19 73 SER A CA 1
ATOM 522 C C . SER A 1 73 ? -33.725 12.521 1.725 1.00 90.19 73 SER A C 1
ATOM 524 O O . SER A 1 73 ? -34.232 13.518 1.215 1.00 90.19 73 SER A O 1
ATOM 526 N N . CYS A 1 74 ? -32.410 12.430 1.932 1.00 94.00 74 CYS A N 1
ATOM 527 C CA . CYS A 1 74 ? -31.456 13.424 1.454 1.00 94.00 74 CYS A CA 1
ATOM 528 C C . CYS A 1 74 ? -31.018 13.183 0.004 1.00 94.00 74 CYS A C 1
ATOM 530 O O . CYS A 1 74 ? -30.483 14.106 -0.609 1.00 94.00 74 CYS A O 1
ATOM 532 N N . LYS A 1 75 ? -31.291 12.009 -0.578 1.00 94.88 75 LYS A N 1
ATOM 533 C CA . LYS A 1 75 ? -31.061 11.757 -2.006 1.00 94.88 75 LYS A CA 1
ATOM 534 C C . LYS A 1 75 ? -32.051 12.580 -2.841 1.00 94.88 75 LYS A C 1
ATOM 536 O O . LYS A 1 75 ? -33.211 12.743 -2.465 1.00 94.88 75 LYS A O 1
ATOM 541 N N . VAL A 1 76 ? -31.576 13.137 -3.953 1.00 93.56 76 VAL A N 1
ATOM 542 C CA . VAL A 1 76 ? -32.389 13.885 -4.927 1.00 93.56 76 VAL A CA 1
ATOM 543 C C . VAL A 1 76 ? -32.510 13.057 -6.195 1.00 93.56 76 VAL A C 1
ATOM 545 O O . VAL A 1 76 ? -31.505 12.526 -6.656 1.00 93.56 76 VAL A O 1
ATOM 548 N N . ALA A 1 77 ? -33.712 12.946 -6.760 1.00 91.06 77 ALA A N 1
ATOM 549 C CA . ALA A 1 77 ? -33.917 12.210 -8.001 1.00 91.06 77 ALA A CA 1
ATOM 550 C C . ALA A 1 77 ? -33.218 12.897 -9.183 1.00 91.06 77 ALA A C 1
ATOM 552 O O . ALA A 1 77 ? -33.241 14.120 -9.316 1.00 91.06 77 ALA A O 1
ATOM 553 N N . ARG A 1 78 ? -32.617 12.097 -10.062 1.00 88.75 78 ARG A N 1
ATOM 554 C CA . ARG A 1 78 ? -32.038 12.589 -11.316 1.00 88.75 78 ARG A CA 1
ATOM 555 C C . ARG A 1 78 ? -33.130 13.122 -12.269 1.00 88.75 78 ARG A C 1
ATOM 557 O O . ARG A 1 78 ? -34.118 12.412 -12.474 1.00 88.75 78 ARG A O 1
ATOM 564 N N . PRO A 1 79 ? -32.950 14.303 -12.895 1.00 85.88 79 PRO A N 1
ATOM 565 C CA . PRO A 1 79 ? -33.845 14.789 -13.947 1.00 85.88 79 PRO A CA 1
ATOM 566 C C . PRO A 1 79 ? -33.878 13.866 -15.174 1.00 85.88 79 PRO A C 1
ATOM 568 O O . PRO A 1 79 ? -32.861 13.290 -15.558 1.00 85.88 79 PRO A O 1
ATOM 571 N N . ALA A 1 80 ? -35.045 13.732 -15.809 1.00 75.94 80 ALA A N 1
ATOM 572 C CA . ALA A 1 80 ? -35.235 12.826 -16.948 1.00 75.94 80 ALA A CA 1
ATOM 573 C C . ALA A 1 80 ? -34.442 13.241 -18.204 1.00 75.94 80 ALA A C 1
ATOM 575 O O . ALA A 1 80 ? -34.056 12.387 -18.997 1.00 75.94 80 ALA A O 1
ATOM 576 N N . ASP A 1 81 ? -34.184 14.537 -18.366 1.00 74.00 81 ASP A N 1
ATOM 577 C CA . ASP A 1 81 ? -33.414 15.141 -19.457 1.00 74.00 81 ASP A CA 1
ATOM 578 C C . ASP A 1 81 ? -31.888 15.024 -19.273 1.00 74.00 81 ASP A C 1
ATOM 580 O O . ASP A 1 81 ? -31.130 15.281 -20.204 1.00 74.00 81 ASP A O 1
ATOM 584 N N . GLN A 1 82 ? -31.422 14.570 -18.106 1.00 76.25 82 GLN A N 1
ATOM 585 C CA . GLN A 1 82 ? -30.010 14.315 -17.808 1.00 76.25 82 GLN A CA 1
ATOM 586 C C . GLN A 1 82 ? -29.687 12.813 -17.888 1.00 76.25 82 GLN A C 1
ATOM 588 O O . GLN A 1 82 ? -29.351 12.159 -16.892 1.00 76.25 82 GLN A O 1
ATOM 593 N N . SER A 1 83 ? -29.819 12.228 -19.084 1.00 73.88 83 SER A N 1
ATOM 594 C CA . SER A 1 83 ? -29.729 10.771 -19.275 1.00 73.88 83 SER A CA 1
ATOM 595 C C . SER A 1 83 ? -28.317 10.193 -19.120 1.00 73.88 83 SER A C 1
ATOM 597 O O . SER A 1 83 ? -28.201 9.025 -18.747 1.00 73.88 83 SER A O 1
ATOM 599 N N . GLU A 1 84 ? -27.268 10.996 -19.324 1.00 84.56 84 GLU A N 1
ATOM 600 C CA . GLU A 1 84 ? -25.884 10.506 -19.437 1.00 84.56 84 GLU A CA 1
ATOM 601 C C . GLU A 1 84 ? -24.964 10.864 -18.267 1.00 84.56 84 GLU A C 1
ATOM 603 O O . GLU A 1 84 ? -24.089 10.066 -17.929 1.00 84.56 84 GLU A O 1
ATOM 608 N N . MET A 1 85 ? -25.178 12.020 -17.635 1.00 90.06 85 MET A N 1
ATOM 609 C CA . MET A 1 85 ? -24.420 12.510 -16.479 1.00 90.06 85 MET A CA 1
ATOM 610 C C . MET A 1 85 ? -25.362 13.259 -15.536 1.00 90.06 85 MET A C 1
ATOM 612 O O . MET A 1 85 ? -26.241 13.979 -16.007 1.00 90.06 85 MET A O 1
ATOM 616 N N . SER A 1 86 ? -25.208 13.093 -14.222 1.00 90.50 86 SER A N 1
ATOM 617 C CA . SER A 1 86 ? -26.000 13.819 -13.223 1.00 90.50 86 SER A CA 1
ATOM 618 C C . SER A 1 86 ? -25.412 13.697 -11.816 1.00 90.50 86 SER A C 1
ATOM 620 O O . SER A 1 86 ? -24.741 12.722 -11.491 1.00 90.50 86 SER A O 1
ATOM 622 N N . LEU A 1 87 ? -25.758 14.650 -10.948 1.00 93.12 87 LEU A N 1
ATOM 623 C CA . LEU A 1 87 ? -25.508 14.590 -9.502 1.00 93.12 87 LEU A CA 1
ATOM 624 C C . LEU A 1 87 ? -26.694 14.011 -8.707 1.00 93.12 87 LEU A C 1
ATOM 626 O O . LEU A 1 87 ? -26.691 14.063 -7.477 1.00 93.12 87 LEU A O 1
ATOM 630 N N . GLY A 1 88 ? -27.729 13.515 -9.392 1.00 92.56 88 GLY A N 1
ATOM 631 C CA . GLY A 1 88 ? -28.902 12.883 -8.788 1.00 92.56 88 GLY A CA 1
ATOM 632 C C . GLY A 1 88 ? -28.780 11.364 -8.612 1.00 92.56 88 GLY A C 1
ATOM 633 O O . GLY A 1 88 ? -27.896 10.708 -9.160 1.00 92.56 88 GLY A O 1
ATOM 634 N N . PHE A 1 89 ? -29.725 10.794 -7.866 1.00 93.25 89 PHE A N 1
ATOM 635 C CA . PHE A 1 89 ? -29.829 9.371 -7.553 1.00 93.25 89 PHE A CA 1
ATOM 636 C C . PHE A 1 89 ? -31.004 8.699 -8.294 1.00 93.25 89 PHE A C 1
ATOM 638 O O . PHE A 1 89 ? -32.045 9.333 -8.495 1.00 93.25 89 PHE A O 1
ATOM 645 N N . PRO A 1 90 ? -30.890 7.396 -8.627 1.00 89.88 90 PRO A N 1
ATOM 646 C CA . PRO A 1 90 ? -29.637 6.637 -8.674 1.00 89.88 90 PRO A CA 1
ATOM 647 C C . PRO A 1 90 ? -28.714 7.174 -9.780 1.00 89.88 90 PRO A C 1
ATOM 649 O O . PRO A 1 90 ? -29.185 7.765 -10.754 1.00 89.88 90 PRO A O 1
ATOM 652 N N . SER A 1 91 ? -27.407 6.935 -9.650 1.00 87.75 91 SER A N 1
ATOM 653 C CA . SER A 1 91 ? -26.451 7.259 -10.714 1.00 87.75 91 SER A CA 1
ATOM 654 C C . SER A 1 91 ? -26.782 6.512 -12.012 1.00 87.75 91 SER A C 1
ATOM 656 O O . SER A 1 91 ? -27.368 5.422 -11.995 1.00 87.75 91 SER A O 1
ATOM 658 N N . VAL A 1 92 ? -26.374 7.071 -13.151 1.00 86.00 92 VAL A N 1
ATOM 659 C CA . VAL A 1 92 ? -26.692 6.574 -14.503 1.00 86.00 92 VAL A CA 1
ATOM 660 C C . VAL A 1 92 ? -26.281 5.110 -14.672 1.00 86.00 92 VAL A C 1
ATOM 662 O O . VAL A 1 92 ? -25.114 4.789 -14.515 1.00 86.00 92 VAL A O 1
ATOM 665 N N . SER A 1 93 ? -27.216 4.190 -14.921 1.00 83.25 93 SER A N 1
ATOM 666 C CA . SER A 1 93 ? -26.981 2.742 -14.768 1.00 83.25 93 SER A CA 1
ATOM 667 C C . SER A 1 93 ? -26.023 2.112 -15.780 1.00 83.25 93 SER A C 1
ATOM 669 O O . SER A 1 93 ? -25.338 1.167 -15.408 1.00 83.25 93 SER A O 1
ATOM 671 N N . HIS A 1 94 ? -25.969 2.610 -17.019 1.00 85.62 94 HIS A N 1
ATOM 672 C CA . HIS A 1 94 ? -25.127 2.071 -18.102 1.00 85.62 94 HIS A CA 1
ATOM 673 C C . HIS A 1 94 ? -23.722 2.688 -18.176 1.00 85.62 94 HIS A C 1
ATOM 675 O O . HIS A 1 94 ? -22.938 2.324 -19.047 1.00 85.62 94 HIS A O 1
ATOM 681 N N . ARG A 1 95 ? -23.405 3.629 -17.282 1.00 91.50 95 ARG A N 1
ATOM 682 C CA . ARG A 1 95 ? -22.064 4.210 -17.136 1.00 91.50 95 ARG A CA 1
ATOM 683 C C . ARG A 1 95 ? -21.122 3.260 -16.400 1.00 91.50 95 ARG A C 1
ATOM 685 O O . ARG A 1 95 ? -21.573 2.263 -15.835 1.00 91.50 95 ARG A O 1
ATOM 692 N N . LEU A 1 96 ? -19.822 3.562 -16.411 1.00 92.69 96 LEU A N 1
ATOM 693 C CA . LEU A 1 96 ? -18.808 2.758 -15.726 1.00 92.69 96 LEU A CA 1
ATOM 694 C C . LEU A 1 96 ? -19.176 2.565 -14.252 1.00 92.69 96 LEU A C 1
ATOM 696 O O . LEU A 1 96 ? -19.315 3.526 -13.494 1.00 92.69 96 LEU A O 1
ATOM 700 N N . LYS A 1 97 ? -19.337 1.301 -13.860 1.00 82.44 97 LYS A N 1
ATOM 701 C CA . LYS A 1 97 ? -19.688 0.874 -12.505 1.00 82.44 97 LYS A CA 1
ATOM 702 C C . LYS A 1 97 ? -19.069 -0.479 -12.208 1.00 82.44 97 LYS A C 1
ATOM 704 O O . LYS A 1 97 ? -18.837 -1.275 -13.110 1.00 82.44 97 LYS A O 1
ATOM 709 N N . GLY A 1 98 ? -18.933 -0.766 -10.922 1.00 69.81 98 GLY A N 1
ATOM 710 C CA . GLY A 1 98 ? -18.541 -2.079 -10.434 1.00 69.81 98 GLY A CA 1
ATOM 711 C C . GLY A 1 98 ? -17.149 -2.087 -9.814 1.00 69.81 98 GLY A C 1
ATOM 712 O O . GLY A 1 98 ? -16.410 -1.108 -9.911 1.00 69.81 98 GLY A O 1
ATOM 713 N N . PRO A 1 99 ? -16.807 -3.194 -9.137 1.00 81.81 99 PRO A N 1
ATOM 714 C CA . PRO A 1 99 ? -15.587 -3.268 -8.352 1.00 81.81 99 PRO A CA 1
ATOM 715 C C . PRO A 1 99 ? -14.312 -3.346 -9.184 1.00 81.81 99 PRO A C 1
ATOM 717 O O . PRO A 1 99 ? -13.234 -3.034 -8.682 1.00 81.81 99 PRO A O 1
ATOM 720 N N . ILE A 1 100 ? -14.433 -3.763 -10.443 1.00 91.81 100 ILE A N 1
ATOM 721 C CA . ILE A 1 100 ? -13.328 -3.917 -11.380 1.00 91.81 100 ILE A CA 1
ATOM 722 C C . ILE A 1 100 ? -13.762 -3.320 -12.718 1.00 91.81 100 ILE A C 1
ATOM 724 O O . ILE A 1 100 ? -14.775 -3.736 -13.274 1.00 91.81 100 ILE A O 1
ATOM 728 N N . ILE A 1 101 ? -12.988 -2.359 -13.216 1.00 95.12 101 ILE A N 1
ATOM 729 C CA . ILE A 1 101 ? -13.111 -1.776 -14.552 1.00 95.12 101 ILE A CA 1
ATOM 730 C C . ILE A 1 101 ? -11.966 -2.333 -15.397 1.00 95.12 101 ILE A C 1
ATOM 732 O O . ILE A 1 101 ? -10.796 -2.051 -15.120 1.00 95.12 101 ILE A O 1
ATOM 736 N N . ARG A 1 102 ? -12.282 -3.117 -16.429 1.00 95.88 102 ARG A N 1
ATOM 737 C CA . ARG A 1 102 ? -11.285 -3.625 -17.381 1.00 95.88 102 ARG A CA 1
ATOM 738 C C . ARG A 1 102 ? -10.963 -2.509 -18.363 1.00 95.88 102 ARG A C 1
ATOM 740 O O . ARG A 1 102 ? -11.816 -2.115 -19.155 1.00 95.88 102 ARG A O 1
ATOM 747 N N . ALA A 1 103 ? -9.758 -1.966 -18.297 1.00 96.75 103 ALA A N 1
ATOM 748 C CA . ALA A 1 103 ? -9.393 -0.759 -19.021 1.00 96.75 103 ALA A CA 1
ATOM 749 C C . ALA A 1 103 ? -8.226 -1.003 -19.978 1.00 96.75 103 ALA A C 1
ATOM 751 O O . ALA A 1 103 ? -7.214 -1.610 -19.626 1.00 96.75 103 ALA A O 1
ATOM 752 N N . LEU A 1 104 ? -8.361 -0.490 -21.194 1.00 97.56 104 LEU A N 1
ATOM 753 C CA . LEU A 1 104 ? -7.353 -0.567 -22.240 1.00 97.56 104 LEU A CA 1
ATOM 754 C C . LEU A 1 104 ? -6.767 0.822 -22.494 1.00 97.56 104 LEU A C 1
ATOM 756 O O . LEU A 1 104 ? -7.500 1.737 -22.861 1.00 97.56 104 LEU A O 1
ATOM 760 N N . ILE A 1 105 ? -5.447 0.964 -22.386 1.00 95.12 105 ILE A N 1
ATOM 761 C CA . ILE A 1 105 ? -4.721 2.001 -23.119 1.00 95.12 105 ILE A CA 1
ATOM 762 C C . ILE A 1 105 ? -4.381 1.423 -24.492 1.00 95.12 105 ILE A C 1
ATOM 764 O O . ILE A 1 105 ? -3.651 0.434 -24.586 1.00 95.12 105 ILE A O 1
ATOM 768 N N . MET A 1 106 ? -4.897 2.051 -25.544 1.00 96.94 106 MET A N 1
ATOM 769 C CA . MET A 1 106 ? -4.616 1.748 -26.943 1.00 96.94 106 MET A CA 1
ATOM 770 C C . MET A 1 106 ? -3.746 2.871 -27.525 1.00 96.94 106 MET A C 1
ATOM 772 O O . MET A 1 106 ? -4.277 3.906 -27.932 1.00 96.94 106 MET A O 1
ATOM 776 N N . PRO A 1 107 ? -2.414 2.718 -27.536 1.00 94.31 107 PRO A N 1
ATOM 777 C CA . PRO A 1 107 ? -1.504 3.709 -28.086 1.00 94.31 107 PRO A CA 1
ATOM 778 C C . PRO A 1 107 ? -1.653 3.773 -29.603 1.00 94.31 107 PRO A C 1
ATOM 780 O O . PRO A 1 107 ? -1.650 2.742 -30.278 1.00 94.31 107 PRO A O 1
ATOM 783 N N . VAL A 1 108 ? -1.736 4.979 -30.145 1.00 95.25 108 VAL A N 1
ATOM 784 C CA . VAL A 1 108 ? -1.826 5.238 -31.579 1.00 95.25 108 VAL A CA 1
ATOM 785 C C . VAL A 1 108 ? -0.797 6.273 -31.999 1.00 95.25 108 VAL A C 1
ATOM 787 O O . VAL A 1 108 ? -0.434 7.154 -31.224 1.00 95.25 108 VAL A O 1
ATOM 790 N N . ASP A 1 109 ? -0.313 6.169 -33.226 1.00 94.75 109 ASP A N 1
ATOM 791 C CA . ASP A 1 109 ? 0.530 7.184 -33.849 1.00 94.75 109 ASP A CA 1
ATOM 792 C C . ASP A 1 109 ? 0.011 7.529 -35.250 1.00 94.75 109 ASP A C 1
ATOM 794 O O . ASP A 1 109 ? -0.920 6.906 -35.760 1.00 94.75 109 ASP A O 1
ATOM 798 N N . PHE A 1 110 ? 0.573 8.560 -35.875 1.00 96.56 110 PHE A N 1
ATOM 799 C CA . PHE A 1 110 ? 0.046 9.122 -37.120 1.00 96.56 110 PHE A CA 1
ATOM 800 C C . PHE A 1 110 ? 1.136 9.197 -38.189 1.00 96.56 110 PHE A C 1
ATOM 802 O O . PHE A 1 110 ? 2.322 9.220 -37.852 1.00 96.56 110 PHE A O 1
ATOM 809 N N . PRO A 1 111 ? 0.783 9.281 -39.484 1.00 96.44 111 PRO A N 1
ATOM 810 C CA . PRO A 1 111 ? 1.778 9.471 -40.535 1.00 96.44 111 PRO A CA 1
ATOM 811 C C . PRO A 1 111 ? 2.617 10.753 -40.359 1.00 96.44 111 PRO A C 1
ATOM 813 O O . PRO A 1 111 ? 3.804 10.738 -40.675 1.00 96.44 111 PRO A O 1
ATOM 816 N N . ASP A 1 112 ? 2.038 11.824 -39.809 1.00 94.00 112 ASP A N 1
ATOM 817 C CA . ASP A 1 112 ? 2.700 13.103 -39.499 1.00 94.00 112 ASP A CA 1
ATOM 818 C C . ASP A 1 112 ? 3.157 13.242 -38.032 1.00 94.00 112 ASP A C 1
ATOM 820 O O . ASP A 1 112 ? 3.844 14.202 -37.683 1.00 94.00 112 ASP A O 1
ATOM 824 N N . LEU A 1 113 ? 2.824 12.273 -37.175 1.00 92.50 113 LEU A N 1
ATOM 825 C CA . LEU A 1 113 ? 3.201 12.220 -35.760 1.00 92.50 113 LEU A CA 1
ATOM 826 C C . LEU A 1 113 ? 3.521 10.769 -35.370 1.00 92.50 113 LEU A C 1
ATOM 828 O O . LEU A 1 113 ? 2.765 10.105 -34.664 1.00 92.50 113 LEU A O 1
ATOM 832 N N . VAL A 1 114 ? 4.643 10.266 -35.885 1.00 91.56 114 VAL A N 1
ATOM 833 C CA . VAL A 1 114 ? 5.094 8.872 -35.718 1.00 91.56 114 VAL A CA 1
ATOM 834 C C . VAL A 1 114 ? 5.687 8.657 -34.333 1.00 91.56 114 VAL A C 1
ATOM 836 O O . VAL A 1 114 ? 6.568 9.420 -33.964 1.00 91.56 114 VAL A O 1
ATOM 839 N N . ALA A 1 115 ? 5.306 7.629 -33.583 1.00 88.50 115 ALA A N 1
ATOM 840 C CA . ALA A 1 115 ? 5.907 7.367 -32.273 1.00 88.50 115 ALA A CA 1
ATOM 841 C C . ALA A 1 115 ? 7.365 6.870 -32.377 1.00 88.50 115 ALA A C 1
ATOM 843 O O . ALA A 1 115 ? 7.736 6.183 -33.326 1.00 88.50 115 ALA A O 1
ATOM 844 N N . ASP A 1 116 ? 8.197 7.212 -31.393 1.00 84.88 116 ASP A N 1
ATOM 845 C CA . ASP A 1 116 ? 9.614 6.816 -31.286 1.00 84.88 116 ASP A CA 1
ATOM 846 C C . ASP A 1 116 ? 9.972 6.220 -29.909 1.00 84.88 116 ASP A C 1
ATOM 848 O O . ASP A 1 116 ? 11.142 5.980 -29.609 1.00 84.88 116 ASP A O 1
ATOM 852 N N . SER A 1 117 ? 8.958 5.943 -29.088 1.00 79.81 117 SER A N 1
ATOM 853 C CA . SER A 1 117 ? 9.066 5.463 -27.710 1.00 79.81 117 SER A CA 1
ATOM 854 C C . SER A 1 117 ? 8.271 4.171 -27.486 1.00 79.81 117 SER A C 1
ATOM 856 O O . SER A 1 117 ? 7.540 3.697 -28.360 1.00 79.81 117 SER A O 1
ATOM 858 N N . ASN A 1 118 ? 8.447 3.556 -26.312 1.00 79.19 118 ASN A N 1
ATOM 859 C CA . ASN A 1 118 ? 7.729 2.344 -25.932 1.00 79.19 118 ASN A CA 1
ATOM 860 C C . ASN A 1 118 ? 6.417 2.708 -25.206 1.00 79.19 118 ASN A C 1
ATOM 862 O O . ASN A 1 118 ? 6.467 3.384 -24.177 1.00 79.19 118 ASN A O 1
ATOM 866 N N . PRO A 1 119 ? 5.245 2.216 -25.649 1.00 80.06 119 PRO A N 1
ATOM 867 C CA . PRO A 1 119 ? 3.994 2.595 -25.003 1.00 80.06 119 PRO A CA 1
ATOM 868 C C . PRO A 1 119 ? 3.883 2.203 -23.526 1.00 80.06 119 PRO A C 1
ATOM 870 O O . PRO A 1 119 ? 3.268 2.919 -22.739 1.00 80.06 119 PRO A O 1
ATOM 873 N N . ILE A 1 120 ? 4.493 1.092 -23.109 1.00 75.12 120 ILE A N 1
ATOM 874 C CA . ILE A 1 120 ? 4.486 0.686 -21.700 1.00 75.12 120 ILE A CA 1
ATOM 875 C C . ILE A 1 120 ? 5.191 1.757 -20.863 1.00 75.12 120 ILE A C 1
ATOM 877 O O . ILE A 1 120 ? 4.626 2.201 -19.863 1.00 75.12 120 ILE A O 1
ATOM 881 N N . SER A 1 121 ? 6.368 2.241 -21.281 1.00 76.00 121 SER A N 1
ATOM 882 C CA . SER A 1 121 ? 7.052 3.316 -20.547 1.00 76.00 121 SER A CA 1
ATOM 883 C C . SER A 1 121 ? 6.260 4.621 -20.550 1.00 76.00 121 SER A C 1
ATOM 885 O O . SER A 1 121 ? 6.271 5.341 -19.553 1.00 76.00 121 SER A O 1
ATOM 887 N N . ASP A 1 122 ? 5.540 4.899 -21.634 1.00 80.81 122 ASP A N 1
ATOM 888 C CA . ASP A 1 122 ? 4.837 6.168 -21.819 1.00 80.81 122 ASP A CA 1
ATOM 889 C C . ASP A 1 122 ? 3.572 6.278 -20.955 1.00 80.81 122 ASP A C 1
ATOM 891 O O . ASP A 1 122 ? 3.267 7.356 -20.439 1.00 80.81 122 ASP A O 1
ATOM 895 N N . TYR A 1 123 ? 2.852 5.167 -20.749 1.00 82.81 123 TYR A N 1
ATOM 896 C CA . TYR A 1 123 ? 1.549 5.176 -20.071 1.00 82.81 123 TYR A CA 1
ATOM 897 C C . TYR A 1 123 ? 1.531 4.518 -18.688 1.00 82.81 123 TYR A C 1
ATOM 899 O O . TYR A 1 123 ? 0.555 4.702 -17.962 1.00 82.81 123 TYR A O 1
ATOM 907 N N . THR A 1 124 ? 2.585 3.818 -18.251 1.00 81.69 124 THR A N 1
ATOM 908 C CA . THR A 1 124 ? 2.589 3.159 -16.922 1.00 81.69 124 THR A CA 1
ATOM 909 C C . THR A 1 124 ? 2.370 4.143 -15.769 1.00 81.69 124 THR A C 1
ATOM 911 O O . THR A 1 124 ? 1.596 3.876 -14.851 1.00 81.69 124 THR A O 1
ATOM 914 N N . ALA A 1 125 ? 3.004 5.319 -15.812 1.00 79.88 125 ALA A N 1
ATOM 915 C CA . ALA A 1 125 ? 2.796 6.343 -14.786 1.00 79.88 125 ALA A CA 1
ATOM 916 C C . ALA A 1 125 ? 1.353 6.882 -14.784 1.00 79.88 125 ALA A C 1
ATOM 918 O O . ALA A 1 125 ? 0.821 7.242 -13.731 1.00 79.88 125 ALA A O 1
ATOM 919 N N . MET A 1 126 ? 0.713 6.914 -15.959 1.00 86.94 126 MET A N 1
ATOM 920 C CA . MET A 1 126 ? -0.675 7.334 -16.117 1.00 86.94 126 MET A CA 1
ATOM 921 C C . MET A 1 126 ? -1.625 6.322 -15.478 1.00 86.94 126 MET A C 1
ATOM 923 O O . MET A 1 126 ? -2.397 6.685 -14.592 1.00 86.94 126 MET A O 1
ATOM 927 N N . THR A 1 127 ? -1.531 5.052 -15.882 1.00 88.19 127 THR A N 1
ATOM 928 C CA . THR A 1 127 ? -2.406 3.978 -15.388 1.00 88.19 127 THR A CA 1
ATOM 929 C C . THR A 1 127 ? -2.265 3.796 -13.882 1.00 88.19 127 THR A C 1
ATOM 931 O O . THR A 1 127 ? -3.275 3.702 -13.184 1.00 88.19 127 THR A O 1
ATOM 934 N N . LYS A 1 128 ? -1.033 3.853 -13.354 1.00 86.38 128 LYS A N 1
ATOM 935 C CA . LYS A 1 128 ? -0.785 3.805 -11.909 1.00 86.38 128 LYS A CA 1
ATOM 936 C C . LYS A 1 128 ? -1.464 4.965 -11.182 1.00 86.38 128 LYS A C 1
ATOM 938 O O . LYS A 1 128 ? -2.171 4.736 -10.208 1.00 86.38 128 LYS A O 1
ATOM 943 N N . GLY A 1 129 ? -1.284 6.195 -11.663 1.00 86.38 129 GLY A N 1
ATOM 944 C CA . GLY A 1 129 ? -1.872 7.374 -11.028 1.00 86.38 129 GLY A CA 1
ATOM 945 C C . GLY A 1 129 ? -3.402 7.336 -10.986 1.00 86.38 129 GLY A C 1
ATOM 946 O O . GLY A 1 129 ? -3.986 7.658 -9.952 1.00 86.38 129 GLY A O 1
ATOM 947 N N . ILE A 1 130 ? -4.045 6.878 -12.069 1.00 94.19 130 ILE A N 1
ATOM 948 C CA . ILE A 1 130 ? -5.503 6.677 -12.122 1.00 94.19 130 ILE A CA 1
ATOM 949 C C . ILE A 1 130 ? -5.928 5.598 -11.114 1.00 94.19 130 ILE A C 1
ATOM 951 O O . ILE A 1 130 ? -6.843 5.834 -10.324 1.00 94.19 130 ILE A O 1
ATOM 955 N N . SER A 1 131 ? -5.254 4.441 -11.110 1.00 93.00 131 SER A N 1
ATOM 956 C CA . SER A 1 131 ? -5.550 3.336 -10.189 1.00 93.00 131 SER A CA 1
ATOM 957 C C . SER A 1 131 ? -5.422 3.746 -8.728 1.00 93.00 131 SER A C 1
ATOM 959 O O . SER A 1 131 ? -6.341 3.493 -7.950 1.00 93.00 131 SER A O 1
ATOM 961 N N . ASP A 1 132 ? -4.313 4.386 -8.353 1.00 89.62 132 ASP A N 1
ATOM 962 C CA . ASP A 1 132 ? -4.053 4.822 -6.979 1.00 89.62 132 ASP A CA 1
ATOM 963 C C . ASP A 1 132 ? -5.143 5.799 -6.512 1.00 89.62 132 ASP A C 1
ATOM 965 O O . ASP A 1 132 ? -5.699 5.652 -5.419 1.00 89.62 132 ASP A O 1
ATOM 969 N N . TRP A 1 133 ? -5.483 6.776 -7.361 1.00 91.94 133 TRP A N 1
ATOM 970 C CA . TRP A 1 133 ? -6.474 7.795 -7.037 1.00 91.94 133 TRP A CA 1
ATOM 971 C C . TRP A 1 133 ? -7.877 7.211 -6.890 1.00 91.94 133 TRP A C 1
ATOM 973 O O . TRP A 1 133 ? -8.499 7.407 -5.845 1.00 91.94 133 TRP A O 1
ATOM 983 N N . TYR A 1 134 ? -8.360 6.441 -7.872 1.00 93.81 134 TYR A N 1
ATOM 984 C CA . TYR A 1 134 ? -9.696 5.847 -7.795 1.00 93.81 134 TYR A CA 1
ATOM 985 C C . TYR A 1 134 ? -9.810 4.805 -6.684 1.00 93.81 134 TYR A C 1
ATOM 987 O O . TYR A 1 134 ? -10.828 4.768 -5.996 1.00 93.81 134 TYR A O 1
ATOM 995 N N . THR A 1 135 ? -8.770 4.003 -6.442 1.00 89.19 135 THR A N 1
ATOM 996 C CA . THR A 1 135 ? -8.759 3.056 -5.315 1.00 89.19 135 THR A CA 1
ATOM 997 C C . THR A 1 135 ? -8.906 3.812 -3.998 1.00 89.19 135 THR A C 1
ATOM 999 O O . THR A 1 135 ? -9.713 3.433 -3.155 1.00 89.19 135 THR A O 1
ATOM 1002 N N . LYS A 1 136 ? -8.193 4.927 -3.822 1.00 88.56 136 LYS A N 1
ATOM 1003 C CA . LYS A 1 136 ? -8.284 5.729 -2.600 1.00 88.56 136 LYS A CA 1
ATOM 1004 C C . LYS A 1 136 ? -9.623 6.456 -2.462 1.00 88.56 136 LYS A C 1
ATOM 1006 O O . LYS A 1 136 ? -10.251 6.363 -1.408 1.00 88.56 136 LYS A O 1
ATOM 1011 N N . ILE A 1 137 ? -10.080 7.149 -3.506 1.00 90.62 137 ILE A N 1
ATOM 1012 C CA . ILE A 1 137 ? -11.307 7.962 -3.472 1.00 90.62 137 ILE A CA 1
ATOM 1013 C C . ILE A 1 137 ? -12.565 7.109 -3.268 1.00 90.62 137 ILE A C 1
ATOM 1015 O O . ILE A 1 137 ? -13.528 7.562 -2.650 1.00 90.62 137 ILE A O 1
ATOM 1019 N N . SER A 1 138 ? -12.522 5.865 -3.755 1.00 91.00 138 SER A N 1
ATOM 1020 C CA . SER A 1 138 ? -13.596 4.878 -3.655 1.00 91.00 138 SER A CA 1
ATOM 1021 C C . SER A 1 138 ? -13.488 3.971 -2.428 1.00 91.00 138 SER A C 1
ATOM 1023 O O . SER A 1 138 ? -14.286 3.047 -2.279 1.00 91.00 138 SER A O 1
ATOM 1025 N N . ASN A 1 139 ? -12.494 4.183 -1.558 1.00 86.31 139 ASN A N 1
ATOM 1026 C CA . ASN A 1 139 ? -12.197 3.307 -0.421 1.00 86.31 139 ASN A CA 1
ATOM 1027 C C . ASN A 1 139 ? -12.020 1.823 -0.818 1.00 86.31 139 ASN A C 1
ATOM 1029 O O . ASN A 1 139 ? -12.500 0.902 -0.154 1.00 86.31 139 ASN A O 1
ATOM 1033 N N . GLY A 1 140 ? -11.367 1.596 -1.957 1.00 85.75 140 GLY A N 1
ATOM 1034 C CA . GLY A 1 140 ? -11.066 0.285 -2.526 1.00 85.75 140 GLY A CA 1
ATOM 1035 C C . GLY A 1 140 ? -12.233 -0.384 -3.250 1.00 85.75 140 GLY A C 1
ATOM 1036 O O . GLY A 1 140 ? -12.076 -1.524 -3.695 1.00 85.75 140 GLY A O 1
ATOM 1037 N N . THR A 1 141 ? -13.384 0.288 -3.367 1.00 86.81 141 THR A N 1
ATOM 1038 C CA . THR A 1 141 ? -14.570 -0.265 -4.036 1.00 86.81 141 THR A CA 1
ATOM 1039 C C . THR A 1 141 ? -14.490 -0.210 -5.551 1.00 86.81 141 THR A C 1
ATOM 1041 O O . THR A 1 141 ? -15.260 -0.918 -6.178 1.00 86.81 141 THR A O 1
ATOM 1044 N N . VAL A 1 142 ? -13.574 0.563 -6.137 1.00 89.88 142 VAL A N 1
ATOM 1045 C CA . VAL A 1 142 ? -13.291 0.580 -7.578 1.00 89.88 142 VAL A CA 1
ATOM 1046 C C . VAL A 1 142 ? -11.818 0.296 -7.809 1.00 89.88 142 VAL A C 1
ATOM 1048 O O . VAL A 1 142 ? -10.947 0.942 -7.226 1.00 89.88 142 VAL A O 1
ATOM 1051 N N . LYS A 1 143 ? -11.546 -0.662 -8.692 1.00 90.12 143 LYS A N 1
ATOM 1052 C CA . LYS A 1 143 ? -10.208 -1.032 -9.149 1.00 90.12 143 LYS A CA 1
ATOM 1053 C C . LYS A 1 143 ? -10.170 -1.073 -10.668 1.00 90.12 143 LYS A C 1
ATOM 1055 O O . LYS A 1 143 ? -11.186 -1.315 -11.312 1.00 90.12 143 LYS A O 1
ATOM 1060 N N . PHE A 1 144 ? -8.984 -0.875 -11.225 1.00 91.62 144 PHE A N 1
ATOM 1061 C CA . PHE A 1 144 ? -8.749 -0.970 -12.660 1.00 91.62 144 PHE A CA 1
ATOM 1062 C C . PHE A 1 144 ? -7.882 -2.184 -12.974 1.00 91.62 144 PHE A C 1
ATOM 1064 O O . PHE A 1 144 ? -6.838 -2.388 -12.352 1.00 91.62 144 PHE A O 1
ATOM 1071 N N . GLU A 1 145 ? -8.293 -2.955 -13.973 1.00 92.88 145 GLU A N 1
ATOM 1072 C CA . GLU A 1 145 ? -7.468 -3.972 -14.618 1.00 92.88 145 GLU A CA 1
ATOM 1073 C C . GLU A 1 145 ? -6.964 -3.409 -15.941 1.00 92.88 145 GLU A C 1
ATOM 1075 O O . GLU A 1 145 ? -7.704 -3.339 -16.920 1.00 92.88 145 GLU A O 1
ATOM 1080 N N . TRP A 1 146 ? -5.711 -2.960 -15.949 1.00 92.75 146 TRP A N 1
ATOM 1081 C CA . TRP A 1 146 ? -5.130 -2.291 -17.105 1.00 92.75 146 TRP A CA 1
ATOM 1082 C C . TRP A 1 146 ? -4.486 -3.263 -18.083 1.00 92.75 146 TRP A C 1
ATOM 1084 O O . TRP A 1 146 ? -3.689 -4.122 -17.705 1.00 92.75 146 TRP A O 1
ATOM 1094 N N . VAL A 1 147 ? -4.731 -3.016 -19.364 1.00 85.75 147 VAL A N 1
ATOM 1095 C CA . VAL A 1 147 ? -3.890 -3.482 -20.462 1.00 85.75 147 VAL A CA 1
ATOM 1096 C C . VAL A 1 147 ? -3.367 -2.258 -21.199 1.00 85.75 147 VAL A C 1
ATOM 1098 O O . VAL A 1 147 ? -4.141 -1.401 -21.608 1.00 85.75 147 VAL A O 1
ATOM 1101 N N . ILE A 1 148 ? -2.050 -2.170 -21.374 1.00 87.12 148 ILE A N 1
ATOM 1102 C CA . ILE A 1 148 ? -1.433 -1.227 -22.311 1.00 87.12 148 ILE A CA 1
ATOM 1103 C C . ILE A 1 148 ? -1.066 -2.044 -23.541 1.00 87.12 148 ILE A C 1
ATOM 1105 O O . ILE A 1 148 ? -0.257 -2.970 -23.443 1.00 87.12 148 ILE A O 1
ATOM 1109 N N . TYR A 1 149 ? -1.674 -1.739 -24.686 1.00 82.00 149 TYR A N 1
ATOM 1110 C CA . TYR A 1 149 ? -1.328 -2.439 -25.917 1.00 82.00 149 TYR A CA 1
ATOM 1111 C C . TYR A 1 149 ? 0.156 -2.168 -26.255 1.00 82.00 149 TYR A C 1
ATOM 1113 O O . TYR A 1 149 ? 0.597 -1.018 -26.206 1.00 82.00 149 TYR A O 1
ATOM 1121 N N . PRO A 1 150 ? 0.972 -3.202 -26.538 1.00 70.81 150 PRO A N 1
ATOM 1122 C CA . PRO A 1 150 ? 2.435 -3.103 -26.465 1.00 70.81 150 PRO A CA 1
ATOM 1123 C C . PRO A 1 150 ? 3.080 -2.351 -27.638 1.00 70.81 150 PRO A C 1
ATOM 1125 O O . PRO A 1 150 ? 4.305 -2.288 -27.736 1.00 70.81 150 PRO A O 1
ATOM 1128 N N . SER A 1 151 ? 2.297 -1.820 -28.574 1.00 78.25 151 SER A N 1
ATOM 1129 C CA . SER A 1 151 ? 2.798 -1.121 -29.758 1.00 78.25 151 SER A CA 1
ATOM 1130 C C . SER A 1 151 ? 1.885 0.039 -30.134 1.00 78.25 151 SER A C 1
ATOM 1132 O O . SER A 1 151 ? 0.698 0.015 -29.839 1.00 78.25 151 SER A O 1
ATOM 1134 N N . TYR A 1 152 ? 2.433 1.050 -30.803 1.00 90.25 152 TYR A N 1
ATOM 1135 C CA . TYR A 1 152 ? 1.624 2.115 -31.387 1.00 90.25 152 TYR A CA 1
ATOM 1136 C C . TYR A 1 152 ? 0.906 1.603 -32.639 1.00 90.25 152 TYR A C 1
ATOM 1138 O O . TYR A 1 152 ? 1.541 1.070 -33.552 1.00 90.25 152 TYR A O 1
ATOM 1146 N N . ILE A 1 153 ? -0.418 1.743 -32.671 1.00 91.56 153 ILE A N 1
ATOM 1147 C CA . ILE A 1 153 ? -1.248 1.412 -33.830 1.00 91.56 153 ILE A CA 1
ATOM 1148 C C . ILE A 1 153 ? -1.277 2.619 -34.767 1.00 91.56 153 ILE A C 1
ATOM 1150 O O . ILE A 1 153 ? -1.656 3.723 -34.376 1.00 91.56 153 ILE A O 1
ATOM 1154 N N . ARG A 1 154 ? -0.883 2.404 -36.023 1.00 95.44 154 ARG A N 1
ATOM 1155 C CA . ARG A 1 154 ? -0.817 3.476 -37.017 1.00 95.44 154 ARG A CA 1
ATOM 1156 C C . ARG A 1 154 ? -2.211 3.895 -37.470 1.00 95.44 154 ARG A C 1
ATOM 1158 O O . ARG A 1 154 ? -2.897 3.135 -38.147 1.00 95.44 154 ARG A O 1
ATOM 1165 N N . MET A 1 155 ? -2.571 5.142 -37.187 1.00 97.00 155 MET A N 1
ATOM 1166 C CA . MET A 1 155 ? -3.785 5.780 -37.690 1.00 97.00 155 MET A CA 1
ATOM 1167 C C . MET A 1 155 ? -3.723 5.990 -39.214 1.00 97.00 155 MET A C 1
ATOM 1169 O O . MET A 1 155 ? -2.652 6.270 -39.763 1.00 97.00 155 MET A O 1
ATOM 1173 N N . PRO A 1 156 ? -4.872 5.931 -39.915 1.00 90.69 156 PRO A N 1
ATOM 1174 C CA . PRO A 1 156 ? -4.928 6.013 -41.379 1.00 90.69 156 PRO A CA 1
ATOM 1175 C C . PRO A 1 156 ? -4.766 7.432 -41.950 1.00 90.69 156 PRO A C 1
ATOM 1177 O O . PRO A 1 156 ? -4.577 7.590 -43.154 1.00 90.69 156 PRO A O 1
ATOM 1180 N N . ARG A 1 157 ? -4.873 8.470 -41.114 1.00 96.56 157 ARG A N 1
ATOM 1181 C CA . ARG A 1 157 ? -4.817 9.891 -41.497 1.00 96.56 157 ARG A CA 1
ATOM 1182 C C . ARG A 1 157 ? -3.828 10.640 -40.613 1.00 96.56 157 ARG A C 1
ATOM 1184 O O . ARG A 1 157 ? -3.533 10.178 -39.512 1.00 96.56 157 ARG A O 1
ATOM 1191 N N . ASN A 1 158 ? -3.367 11.797 -41.081 1.00 96.56 158 ASN A N 1
ATOM 1192 C CA . ASN A 1 158 ? -2.569 12.715 -40.272 1.00 96.56 158 ASN A CA 1
ATOM 1193 C C . ASN A 1 158 ? -3.374 13.206 -39.060 1.00 96.56 158 ASN A C 1
ATOM 1195 O O . ASN A 1 158 ? -4.599 13.327 -39.144 1.00 96.56 158 ASN A O 1
ATOM 1199 N N . VAL A 1 159 ? -2.712 13.531 -37.947 1.00 94.06 159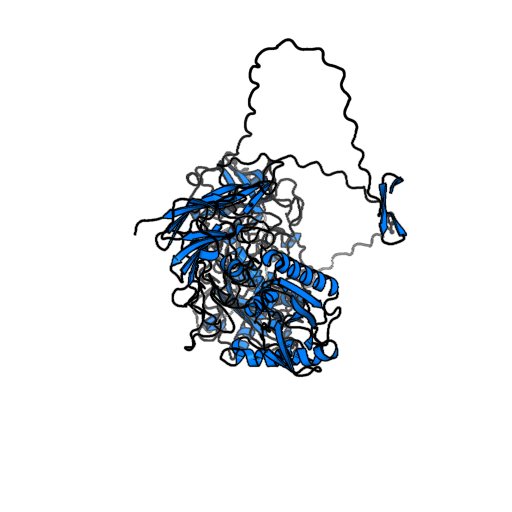 VAL A N 1
ATOM 1200 C CA . VAL A 1 159 ? -3.394 14.008 -36.729 1.00 94.06 159 VAL A CA 1
ATOM 1201 C C . VAL A 1 159 ? -4.188 15.289 -37.001 1.00 94.06 159 VAL A C 1
ATOM 1203 O O . VAL A 1 159 ? -5.326 15.434 -36.553 1.00 94.06 159 VAL A O 1
ATOM 1206 N N . VAL A 1 160 ? -3.639 16.183 -37.827 1.00 91.56 160 VAL A N 1
ATOM 1207 C CA . VAL A 1 160 ? -4.276 17.460 -38.188 1.00 91.56 160 VAL A CA 1
ATOM 1208 C C . VAL A 1 160 ? -5.552 17.292 -39.022 1.00 91.56 160 VAL A C 1
ATOM 1210 O O . VAL A 1 160 ? -6.444 18.142 -38.952 1.00 91.56 160 VAL A O 1
ATOM 1213 N N . ASP A 1 161 ? -5.696 16.182 -39.753 1.00 94.50 161 ASP A N 1
ATOM 1214 C CA . ASP A 1 161 ? -6.866 15.922 -40.604 1.00 94.50 161 ASP A CA 1
ATOM 1215 C C . ASP A 1 161 ? -8.126 15.621 -39.780 1.00 94.50 161 ASP A C 1
ATOM 1217 O O . ASP A 1 161 ? -9.245 15.819 -40.264 1.00 94.50 161 ASP A O 1
ATOM 1221 N N . TYR A 1 162 ? -7.959 15.204 -38.520 1.00 93.31 162 TYR A N 1
ATOM 1222 C CA . TYR A 1 162 ? -9.056 15.011 -37.571 1.00 93.31 162 TYR A CA 1
ATOM 1223 C C . TYR A 1 162 ? -9.594 16.330 -36.997 1.00 93.31 162 TYR A C 1
ATOM 1225 O O . TYR A 1 162 ? -10.649 16.332 -36.374 1.00 93.31 162 TYR A O 1
ATOM 1233 N N . LYS A 1 163 ? -8.927 17.474 -37.217 1.00 93.31 163 LYS A N 1
ATOM 1234 C CA . LYS A 1 163 ? -9.409 18.809 -36.795 1.00 93.31 163 LYS A CA 1
ATOM 1235 C C . LYS A 1 163 ? -9.724 18.911 -35.291 1.00 93.31 163 LYS A C 1
ATOM 1237 O O . LYS A 1 163 ? -10.730 19.511 -34.907 1.00 93.31 163 LYS A O 1
ATOM 1242 N N . ILE A 1 164 ? -8.854 18.338 -34.456 1.00 91.38 164 ILE A N 1
ATOM 1243 C CA . ILE A 1 164 ? -8.948 18.313 -32.978 1.00 91.38 164 ILE A CA 1
ATOM 1244 C C . ILE A 1 164 ? -7.862 19.153 -32.270 1.00 91.38 164 ILE A C 1
ATOM 1246 O O . ILE A 1 164 ? -7.765 19.187 -31.041 1.00 91.38 164 ILE A O 1
ATOM 1250 N N . GLY A 1 165 ? -7.086 19.912 -33.047 1.00 88.12 165 GLY A N 1
ATOM 1251 C CA . GLY A 1 165 ? -6.072 20.859 -32.569 1.00 88.12 165 GLY A CA 1
ATOM 1252 C C . GLY A 1 165 ? -6.609 22.111 -31.865 1.00 88.12 165 GLY A C 1
ATOM 1253 O O . GLY A 1 165 ? -5.842 22.948 -31.406 1.00 88.12 165 GLY A O 1
ATOM 1254 N N . ALA A 1 166 ? -7.932 22.261 -31.766 1.00 83.25 166 ALA A N 1
ATOM 1255 C CA . ALA A 1 166 ? -8.591 23.323 -31.012 1.00 83.25 166 ALA A CA 1
ATOM 1256 C C . ALA A 1 166 ? -9.766 22.745 -30.218 1.00 83.25 166 ALA A C 1
ATOM 1258 O O . ALA A 1 166 ? -10.428 21.821 -30.690 1.00 83.25 166 ALA A O 1
ATOM 1259 N N . ARG A 1 167 ? -10.081 23.326 -29.050 1.00 74.06 167 ARG A N 1
ATOM 1260 C CA . ARG A 1 167 ? -11.227 22.896 -28.220 1.00 74.06 167 ARG A CA 1
ATOM 1261 C C . ARG A 1 167 ? -12.563 22.976 -28.968 1.00 74.06 167 ARG A C 1
ATOM 1263 O O . ARG A 1 167 ? -13.442 22.158 -28.745 1.00 74.06 167 ARG A O 1
ATOM 1270 N N . THR A 1 168 ? -12.688 23.919 -29.904 1.00 76.56 168 THR A N 1
ATOM 1271 C CA . THR A 1 168 ? -13.836 24.078 -30.818 1.00 76.56 168 THR A CA 1
ATOM 1272 C C . THR A 1 168 ? -13.770 23.170 -32.055 1.00 76.56 168 THR A C 1
ATOM 1274 O O . THR A 1 168 ? -14.548 23.337 -32.996 1.00 76.56 168 THR A O 1
ATOM 1277 N N . GLY A 1 169 ? -12.821 22.232 -32.086 1.00 79.62 169 GLY A N 1
ATOM 1278 C CA . GLY A 1 169 ? -12.661 21.243 -33.143 1.00 79.62 169 GLY A CA 1
ATOM 1279 C C . GLY A 1 169 ? -13.919 20.399 -33.344 1.00 79.62 169 GLY A C 1
ATOM 1280 O O . GLY A 1 169 ? -14.714 20.203 -32.429 1.00 79.62 169 GLY A O 1
ATOM 1281 N N . THR A 1 170 ? -14.111 19.901 -34.564 1.00 84.50 170 THR A N 1
ATOM 1282 C CA . THR A 1 170 ? -15.348 19.201 -34.965 1.00 84.50 170 THR A CA 1
ATOM 1283 C C . THR A 1 170 ? -15.168 17.699 -35.162 1.00 84.50 170 THR A C 1
ATOM 1285 O O . THR A 1 170 ? -16.160 16.980 -35.239 1.00 84.50 170 THR A O 1
ATOM 1288 N N . GLY A 1 171 ? -13.930 17.200 -35.224 1.00 90.81 171 GLY A N 1
ATOM 1289 C CA . GLY A 1 171 ? -13.654 15.793 -35.526 1.00 90.81 171 GLY A CA 1
ATOM 1290 C C . GLY A 1 171 ? -13.361 14.909 -34.316 1.00 90.81 171 GLY A C 1
ATOM 1291 O O . GLY A 1 171 ? -12.805 13.833 -34.494 1.00 90.81 171 GLY A O 1
ATOM 1292 N N . TRP A 1 172 ? -13.746 15.306 -33.098 1.00 87.88 172 TRP A N 1
ATOM 1293 C CA . TRP A 1 172 ? -13.544 14.501 -31.882 1.00 87.88 172 TRP A CA 1
ATOM 1294 C C . TRP A 1 172 ? -14.164 13.100 -31.984 1.00 87.88 172 TRP A C 1
ATOM 1296 O O . TRP A 1 172 ? -13.500 12.098 -31.733 1.00 87.88 172 TRP A O 1
ATOM 1306 N N . TRP A 1 173 ? -15.424 13.021 -32.423 1.00 88.62 173 TRP A N 1
ATOM 1307 C CA . TRP A 1 173 ? -16.128 11.747 -32.607 1.00 88.62 173 TRP A CA 1
ATOM 1308 C C . TRP A 1 173 ? -15.626 10.946 -33.811 1.00 88.62 173 TRP A C 1
ATOM 1310 O O . TRP A 1 173 ? -15.626 9.718 -33.760 1.00 88.62 173 TRP A O 1
ATOM 1320 N N . ASP A 1 174 ? -15.192 11.629 -34.876 1.00 93.19 174 ASP A N 1
ATOM 1321 C CA . ASP A 1 174 ? -14.557 10.996 -36.039 1.00 93.19 174 ASP A CA 1
ATOM 1322 C C . ASP A 1 174 ? -13.230 10.344 -35.630 1.00 93.19 174 ASP A C 1
ATOM 1324 O O . ASP A 1 174 ? -12.991 9.181 -35.935 1.00 93.19 174 ASP A O 1
ATOM 1328 N N . TYR A 1 175 ? -12.411 11.049 -34.846 1.00 93.19 175 TYR A N 1
ATOM 1329 C CA . TYR A 1 175 ? -11.172 10.512 -34.295 1.00 93.19 175 TYR A CA 1
ATOM 1330 C C . TYR A 1 175 ? -11.411 9.312 -33.375 1.00 93.19 175 TYR A C 1
ATOM 1332 O O . TYR A 1 175 ? -10.803 8.269 -33.593 1.00 93.19 175 TYR A O 1
ATOM 1340 N N . ASN A 1 176 ? -12.312 9.429 -32.391 1.00 92.69 176 ASN A N 1
ATOM 1341 C CA . ASN A 1 176 ? -12.607 8.338 -31.457 1.00 92.69 176 ASN A CA 1
ATOM 1342 C C . ASN A 1 176 ? -13.120 7.081 -32.175 1.00 92.69 176 ASN A C 1
ATOM 1344 O O . ASN A 1 176 ? -12.744 5.961 -31.842 1.00 92.69 176 ASN A O 1
ATOM 1348 N N . ARG A 1 177 ? -13.975 7.259 -33.188 1.00 93.75 177 ARG A N 1
ATOM 1349 C CA . ARG A 1 177 ? -14.448 6.144 -34.010 1.00 93.75 177 ARG A CA 1
ATOM 1350 C C . ARG A 1 177 ? -13.313 5.535 -34.821 1.00 93.75 177 ARG A C 1
ATOM 1352 O O . ARG A 1 177 ? -13.102 4.329 -34.749 1.00 93.75 177 ARG A O 1
ATOM 1359 N N . ALA A 1 178 ? -12.573 6.368 -35.549 1.00 95.12 178 ALA A N 1
ATOM 1360 C CA . ALA A 1 178 ? -11.485 5.912 -36.397 1.00 95.12 178 ALA A CA 1
ATOM 1361 C C . ALA A 1 178 ? -10.388 5.205 -35.594 1.00 95.12 178 ALA A C 1
ATOM 1363 O O . ALA A 1 178 ? -9.821 4.239 -36.095 1.00 95.12 178 ALA A O 1
ATOM 1364 N N . SER A 1 179 ? -10.082 5.642 -34.367 1.00 95.44 179 SER A N 1
ATOM 1365 C CA . SER A 1 179 ? -9.064 4.994 -33.538 1.00 95.44 179 SER A CA 1
ATOM 1366 C C . SER A 1 179 ? -9.490 3.591 -33.120 1.00 95.44 179 SER A C 1
ATOM 1368 O O . SER A 1 179 ? -8.717 2.652 -33.301 1.00 95.44 179 SER A O 1
ATOM 1370 N N . ILE A 1 180 ? -10.723 3.431 -32.634 1.00 95.94 180 ILE A N 1
ATOM 1371 C CA . ILE A 1 180 ? -11.269 2.129 -32.229 1.00 95.94 180 ILE A CA 1
ATOM 1372 C C . ILE A 1 180 ? -11.379 1.190 -33.441 1.00 95.94 180 ILE A C 1
ATOM 1374 O O . ILE A 1 180 ? -10.879 0.072 -33.386 1.00 95.94 180 ILE A O 1
ATOM 1378 N N . GLU A 1 181 ? -11.932 1.657 -34.566 1.00 95.25 181 GLU A N 1
ATOM 1379 C CA . GLU A 1 181 ? -12.039 0.862 -35.803 1.00 95.25 181 GLU A CA 1
ATOM 1380 C C . GLU A 1 181 ? -10.664 0.465 -36.371 1.00 95.25 181 GLU A C 1
ATOM 1382 O O . GLU A 1 181 ? -10.508 -0.620 -36.924 1.00 95.25 181 GLU A O 1
ATOM 1387 N N . THR A 1 182 ? -9.641 1.313 -36.216 1.00 96.06 182 THR A N 1
ATOM 1388 C CA . THR A 1 182 ? -8.266 0.981 -36.635 1.00 96.06 182 THR A CA 1
ATOM 1389 C C . THR A 1 182 ? -7.633 -0.074 -35.720 1.00 96.06 182 THR A C 1
ATOM 1391 O O . THR A 1 182 ? -6.800 -0.859 -36.174 1.00 96.06 182 THR A O 1
ATOM 1394 N N . GLY A 1 183 ? -8.012 -0.106 -34.440 1.00 93.00 183 GLY A N 1
ATOM 1395 C CA . GLY A 1 183 ? -7.531 -1.089 -33.469 1.00 93.00 183 GLY A CA 1
ATOM 1396 C C . GLY A 1 183 ? -8.196 -2.465 -33.562 1.00 93.00 183 GLY A C 1
ATOM 1397 O O . GLY A 1 183 ? -7.565 -3.450 -33.184 1.00 93.00 183 GLY A O 1
ATOM 1398 N N . ASP A 1 184 ? -9.418 -2.544 -34.098 1.00 95.38 184 ASP A N 1
ATOM 1399 C CA . ASP A 1 184 ? -10.285 -3.743 -34.122 1.00 95.38 184 ASP A CA 1
ATOM 1400 C C . ASP A 1 184 ? -9.607 -4.995 -34.714 1.00 95.38 184 ASP A C 1
ATOM 1402 O O . ASP A 1 184 ? -9.664 -6.059 -34.101 1.00 95.38 184 ASP A O 1
ATOM 1406 N N . PRO A 1 185 ? -8.815 -4.914 -35.803 1.00 92.19 185 PRO A N 1
ATOM 1407 C CA . PRO A 1 185 ? -8.103 -6.089 -36.314 1.00 92.19 185 PRO A CA 1
ATOM 1408 C C . PRO A 1 185 ? -7.036 -6.668 -35.366 1.00 92.19 185 PRO A C 1
ATOM 1410 O O . PRO A 1 185 ? -6.544 -7.773 -35.604 1.00 92.19 185 PRO A O 1
ATOM 1413 N N . PHE A 1 186 ? -6.619 -5.917 -34.343 1.00 83.69 186 PHE A N 1
ATOM 1414 C CA . PHE A 1 186 ? -5.507 -6.259 -33.451 1.00 83.69 186 PHE A CA 1
ATOM 1415 C C . PHE A 1 186 ? -5.944 -6.540 -32.013 1.00 83.69 186 PHE A C 1
ATOM 1417 O O . PHE A 1 186 ? -5.226 -7.217 -31.271 1.00 83.69 186 PHE A O 1
ATOM 1424 N N . ILE A 1 187 ? -7.079 -5.982 -31.601 1.00 91.75 187 ILE A N 1
ATOM 1425 C CA . ILE A 1 187 ? -7.516 -5.934 -30.213 1.00 91.75 187 ILE A CA 1
ATOM 1426 C C . ILE A 1 187 ? -8.955 -6.414 -30.149 1.00 91.75 187 ILE A C 1
ATOM 1428 O O . ILE A 1 187 ? -9.827 -5.820 -30.755 1.00 91.75 187 ILE A O 1
ATOM 1432 N N . ASP A 1 188 ? -9.183 -7.438 -29.332 1.00 93.75 188 ASP A N 1
ATOM 1433 C CA . ASP A 1 188 ? -10.521 -7.902 -28.978 1.00 93.75 188 ASP A CA 1
ATOM 1434 C C . ASP A 1 188 ? -11.127 -6.977 -27.910 1.00 93.75 188 ASP A C 1
ATOM 1436 O O . ASP A 1 188 ? -10.848 -7.109 -26.709 1.00 93.75 188 ASP A O 1
ATOM 1440 N N . PHE A 1 189 ? -11.934 -6.019 -28.355 1.00 94.12 189 PHE A N 1
ATOM 1441 C CA . PHE A 1 189 ? -12.564 -4.990 -27.535 1.00 94.12 189 PHE A CA 1
ATOM 1442 C C . PHE A 1 189 ? -13.643 -5.528 -26.595 1.00 94.12 189 PHE A C 1
ATOM 1444 O O . PHE A 1 189 ? -13.944 -4.880 -25.591 1.00 94.12 189 PHE A O 1
ATOM 1451 N N . SER A 1 190 ? -14.167 -6.737 -26.829 1.00 94.44 190 SER A N 1
ATOM 1452 C CA . SER A 1 190 ? -15.156 -7.370 -25.938 1.00 94.44 190 SER A CA 1
ATOM 1453 C C . SER A 1 190 ? -14.627 -7.617 -24.513 1.00 94.44 190 SER A C 1
ATOM 1455 O O . SER A 1 190 ? -15.388 -7.831 -23.561 1.00 94.44 190 SER A O 1
ATOM 1457 N N . LYS A 1 191 ? -13.303 -7.546 -24.339 1.00 92.81 191 LYS A N 1
ATOM 1458 C CA . LYS A 1 191 ? -12.604 -7.736 -23.065 1.00 92.81 191 LYS A CA 1
ATOM 1459 C C . LYS A 1 191 ? -12.553 -6.495 -22.179 1.00 92.81 191 LYS A C 1
ATOM 1461 O O . LYS A 1 191 ? -12.148 -6.637 -21.025 1.00 92.81 191 LYS A O 1
ATOM 1466 N N . TYR A 1 192 ? -12.947 -5.323 -22.673 1.00 95.06 192 TYR A N 1
ATOM 1467 C CA . TYR A 1 192 ? -12.728 -4.054 -21.979 1.00 95.06 192 TYR A CA 1
ATOM 1468 C C . TYR A 1 192 ? -14.026 -3.278 -21.760 1.00 95.06 192 TYR A C 1
ATOM 1470 O O . TYR A 1 192 ? -14.910 -3.246 -22.610 1.00 95.06 192 TYR A O 1
ATOM 1478 N N . ASP A 1 193 ? -14.113 -2.630 -20.603 1.00 94.94 193 ASP A N 1
ATOM 1479 C CA . ASP A 1 193 ? -15.211 -1.747 -20.207 1.00 94.94 193 ASP A CA 1
ATOM 1480 C C . ASP A 1 193 ? -14.899 -0.277 -20.539 1.00 94.94 193 ASP A C 1
ATOM 1482 O O . ASP A 1 193 ? -15.815 0.526 -20.719 1.00 94.94 193 ASP A O 1
ATOM 1486 N N . LEU A 1 194 ? -13.606 0.067 -20.615 1.00 96.56 194 LEU A N 1
ATOM 1487 C CA . LEU A 1 194 ? -13.072 1.403 -20.886 1.00 96.56 194 LEU A CA 1
ATOM 1488 C C . LEU A 1 194 ? -11.944 1.334 -21.924 1.00 96.56 194 LEU A C 1
ATOM 1490 O O . LEU A 1 194 ? -10.988 0.577 -21.751 1.00 96.56 194 LEU A O 1
ATOM 1494 N N . VAL A 1 195 ? -12.013 2.185 -22.951 1.00 97.56 195 VAL A N 1
ATOM 1495 C CA . VAL A 1 195 ? -10.954 2.336 -23.963 1.00 97.56 195 VAL A CA 1
ATOM 1496 C C . VAL A 1 195 ? -10.367 3.746 -23.924 1.00 97.56 195 VAL A C 1
ATOM 1498 O O . VAL A 1 195 ? -11.084 4.736 -24.039 1.00 97.56 195 VAL A O 1
ATOM 1501 N N . ILE A 1 196 ? -9.047 3.849 -23.796 1.00 97.81 196 ILE A N 1
ATOM 1502 C CA . ILE A 1 196 ? -8.308 5.113 -23.803 1.00 97.81 196 ILE A CA 1
ATOM 1503 C C . ILE A 1 196 ? -7.362 5.117 -24.995 1.00 97.81 196 ILE A C 1
ATOM 1505 O O . ILE A 1 196 ? -6.391 4.363 -25.028 1.00 97.81 196 ILE A O 1
ATOM 1509 N N . THR A 1 197 ? -7.620 5.984 -25.970 1.00 96.69 197 THR A N 1
ATOM 1510 C CA . THR A 1 197 ? -6.727 6.144 -27.124 1.00 96.69 197 THR A CA 1
ATOM 1511 C C . THR A 1 197 ? -5.533 7.027 -26.740 1.00 96.69 197 THR A C 1
ATOM 1513 O O . THR A 1 197 ? -5.697 8.219 -26.482 1.00 96.69 197 THR A O 1
ATOM 1516 N N . GLY A 1 198 ? -4.330 6.459 -26.697 1.00 93.25 198 GLY A N 1
ATOM 1517 C CA . GLY A 1 198 ? -3.109 7.154 -26.286 1.00 93.25 198 GLY A CA 1
ATOM 1518 C C . GLY A 1 198 ? -2.359 7.783 -27.460 1.00 93.25 198 GLY A C 1
ATOM 1519 O O . GLY A 1 198 ? -1.891 7.066 -28.333 1.00 93.25 198 GLY A O 1
ATOM 1520 N N . ALA A 1 199 ? -2.189 9.103 -27.470 1.00 91.50 199 ALA A N 1
ATOM 1521 C CA . ALA A 1 199 ? -1.342 9.810 -28.436 1.00 91.50 199 ALA A CA 1
ATOM 1522 C C . ALA A 1 199 ? 0.136 9.826 -28.000 1.00 91.50 199 ALA A C 1
ATOM 1524 O O . ALA A 1 199 ? 0.397 9.924 -26.794 1.00 91.50 199 ALA A O 1
ATOM 1525 N N . PRO A 1 200 ? 1.111 9.804 -28.932 1.00 89.38 200 PRO A N 1
ATOM 1526 C CA . PRO A 1 200 ? 2.521 9.705 -28.577 1.00 89.38 200 PRO A CA 1
ATOM 1527 C C . PRO A 1 200 ? 2.953 10.901 -27.718 1.00 89.38 200 PRO A C 1
ATOM 1529 O O . PRO A 1 200 ? 2.456 12.007 -27.943 1.00 89.38 200 PRO A O 1
ATOM 1532 N N . PRO A 1 201 ? 3.917 10.759 -26.792 1.00 83.81 201 PRO A N 1
ATOM 1533 C CA . PRO A 1 201 ? 4.209 11.808 -25.815 1.00 83.81 201 PRO A CA 1
ATOM 1534 C C . PRO A 1 201 ? 4.740 13.129 -26.391 1.00 83.81 201 PRO A C 1
ATOM 1536 O O . PRO A 1 201 ? 4.785 14.126 -25.685 1.00 83.81 201 PRO A O 1
ATOM 1539 N N . LYS A 1 202 ? 5.119 13.155 -27.673 1.00 86.56 202 LYS A N 1
ATOM 1540 C CA . LYS A 1 202 ? 5.527 14.361 -28.411 1.00 86.56 202 LYS A CA 1
ATOM 1541 C C . LYS A 1 202 ? 4.380 15.134 -29.075 1.00 86.56 202 LYS A C 1
ATOM 1543 O O . LYS A 1 202 ? 4.652 16.126 -29.756 1.00 86.56 202 LYS A O 1
ATOM 1548 N N . VAL A 1 203 ? 3.136 14.675 -28.917 1.00 89.44 203 VAL A N 1
ATOM 1549 C CA . VAL A 1 203 ? 1.930 15.370 -29.394 1.00 89.44 203 VAL A CA 1
ATOM 1550 C C . VAL A 1 203 ? 1.915 16.811 -28.897 1.00 89.44 203 VAL A C 1
ATOM 1552 O O . VAL A 1 203 ? 2.236 17.064 -27.743 1.00 89.44 203 VAL A O 1
ATOM 1555 N N . GLN A 1 204 ? 1.567 17.764 -29.755 1.00 87.56 204 GLN A N 1
ATOM 1556 C CA . GLN A 1 204 ? 1.440 19.173 -29.376 1.00 87.56 204 GLN A CA 1
ATOM 1557 C C . GLN A 1 204 ? -0.028 19.567 -29.172 1.00 87.56 204 GLN A C 1
ATOM 1559 O O . GLN A 1 204 ? -0.942 18.940 -29.714 1.00 87.56 204 GLN A O 1
ATOM 1564 N N . THR A 1 205 ? -0.272 20.624 -28.395 1.00 83.50 205 THR A N 1
ATOM 1565 C CA . THR A 1 205 ? -1.634 21.079 -28.058 1.00 83.50 205 THR A CA 1
ATOM 1566 C C . THR A 1 205 ? -2.405 21.648 -29.251 1.00 83.50 205 THR A C 1
ATOM 1568 O O . THR A 1 205 ? -3.633 21.666 -29.234 1.00 83.50 205 THR A O 1
ATOM 1571 N N . ASP A 1 206 ? -1.715 22.077 -30.306 1.00 86.81 206 ASP A N 1
ATOM 1572 C CA . ASP A 1 206 ? -2.301 22.478 -31.589 1.00 86.81 206 ASP A CA 1
ATOM 1573 C C . ASP A 1 206 ? -2.565 21.290 -32.535 1.00 86.81 206 ASP A C 1
ATOM 1575 O O . ASP A 1 206 ? -3.201 21.461 -33.574 1.00 86.81 206 ASP A O 1
ATOM 1579 N N . GLN A 1 207 ? -2.128 20.079 -32.170 1.00 91.50 207 GLN A N 1
ATOM 1580 C CA . GLN A 1 207 ? -2.452 18.826 -32.859 1.00 91.50 207 GLN A CA 1
ATOM 1581 C C . GLN A 1 207 ? -3.614 18.105 -32.168 1.00 91.50 207 GLN A C 1
ATOM 1583 O O . GLN A 1 207 ? -4.581 17.728 -32.829 1.00 91.50 207 GLN A O 1
ATOM 1588 N N . ILE A 1 208 ? -3.550 17.967 -30.838 1.00 91.50 208 ILE A N 1
ATOM 1589 C CA . ILE A 1 208 ? -4.639 17.466 -29.991 1.00 91.50 208 ILE A CA 1
ATOM 1590 C C . ILE A 1 208 ? -4.758 18.385 -28.775 1.00 91.50 208 ILE A C 1
ATOM 1592 O O . ILE A 1 208 ? -3.868 18.437 -27.929 1.00 91.50 208 ILE A O 1
ATOM 1596 N N . SER A 1 209 ? -5.866 19.117 -28.686 1.00 86.00 209 SER A N 1
ATOM 1597 C CA . SER A 1 209 ? -5.996 20.220 -27.721 1.00 86.00 209 SER A CA 1
ATOM 1598 C C . SER A 1 209 ? -6.501 19.833 -26.332 1.00 86.00 209 SER A C 1
ATOM 1600 O O . SER A 1 209 ? -6.259 20.557 -25.367 1.00 86.00 209 SER A O 1
ATOM 1602 N N . THR A 1 210 ? -7.239 18.732 -26.217 1.00 86.06 210 THR A N 1
ATOM 1603 C CA . THR A 1 210 ? -7.864 18.277 -24.971 1.00 86.06 210 THR A CA 1
ATOM 1604 C C . THR A 1 210 ? -8.237 16.795 -25.079 1.00 86.06 210 THR A C 1
ATOM 1606 O O . THR A 1 210 ? -8.123 16.207 -26.155 1.00 86.06 210 THR A O 1
ATOM 1609 N N . SER A 1 211 ? -8.643 16.199 -23.962 1.00 91.31 211 SER A N 1
ATOM 1610 C CA . SER A 1 211 ? -8.753 14.754 -23.748 1.00 91.31 211 SER A CA 1
ATOM 1611 C C . SER A 1 211 ? -10.198 14.335 -23.447 1.00 91.31 211 SER A C 1
ATOM 1613 O O . SER A 1 211 ? -10.426 13.669 -22.451 1.00 91.31 211 SER A O 1
ATOM 1615 N N . PRO A 1 212 ? -11.211 14.732 -24.235 1.00 89.94 212 PRO A N 1
ATOM 1616 C CA . PRO A 1 212 ? -12.597 14.663 -23.783 1.00 89.94 212 PRO A CA 1
ATOM 1617 C C . PRO A 1 212 ? -13.070 13.222 -23.537 1.00 89.94 212 PRO A C 1
ATOM 1619 O O . PRO A 1 212 ? -12.651 12.273 -24.209 1.00 89.94 212 PRO A O 1
ATOM 1622 N N . ALA A 1 213 ? -13.997 13.058 -22.600 1.00 92.00 213 ALA A N 1
ATOM 1623 C CA . ALA A 1 213 ? -14.751 11.832 -22.411 1.00 92.00 213 ALA A CA 1
ATOM 1624 C C . ALA A 1 213 ? -15.753 11.610 -23.559 1.00 92.00 213 ALA A C 1
ATOM 1626 O O . ALA A 1 213 ? -16.600 12.448 -23.867 1.00 92.00 213 ALA A O 1
ATOM 1627 N N . PHE A 1 214 ? -15.716 10.420 -24.148 1.00 90.50 214 PHE A N 1
ATOM 1628 C CA . PHE A 1 214 ? -16.656 9.931 -25.154 1.00 90.50 214 PHE A CA 1
ATOM 1629 C C . PHE A 1 214 ? -17.683 9.005 -24.509 1.00 90.50 214 PHE A C 1
ATOM 1631 O O . PHE A 1 214 ? -17.730 7.800 -24.767 1.00 90.50 214 PHE A O 1
ATOM 1638 N N . GLY A 1 215 ? -18.510 9.580 -23.639 1.00 85.50 215 GLY A N 1
ATOM 1639 C CA . GLY A 1 215 ? -19.624 8.875 -23.028 1.00 85.50 215 GLY A CA 1
ATOM 1640 C C . GLY A 1 215 ? -20.843 8.850 -23.949 1.00 85.50 215 GLY A C 1
ATOM 1641 O O . GLY A 1 215 ? -21.670 9.757 -23.887 1.00 85.50 215 GLY A O 1
ATOM 1642 N N . SER A 1 216 ? -21.029 7.802 -24.751 1.00 84.19 216 SER A N 1
ATOM 1643 C CA . SER A 1 216 ? -22.188 7.723 -25.660 1.00 84.19 216 SER A CA 1
ATOM 1644 C C . SER A 1 216 ? -23.438 7.137 -24.978 1.00 84.19 216 SER A C 1
ATOM 1646 O O . SER A 1 216 ? -23.284 6.264 -24.118 1.00 84.19 216 SER A O 1
ATOM 1648 N N . PRO A 1 217 ? -24.666 7.576 -25.330 1.00 84.12 217 PRO A N 1
ATOM 1649 C CA . PRO A 1 217 ? -25.886 6.841 -25.005 1.00 84.12 217 PRO A CA 1
ATOM 1650 C C . PRO A 1 217 ? -25.851 5.418 -25.581 1.00 84.12 217 PRO A C 1
ATOM 1652 O O . PRO A 1 217 ? -25.198 5.158 -26.595 1.00 84.12 217 PRO A O 1
ATOM 1655 N N . VAL A 1 218 ? -26.604 4.499 -24.975 1.00 81.12 218 VAL A N 1
ATOM 1656 C CA . VAL A 1 218 ? -26.765 3.131 -25.500 1.00 81.12 218 VAL A CA 1
ATOM 1657 C C . VAL A 1 218 ? -27.312 3.186 -26.933 1.00 81.12 218 VAL A C 1
ATOM 1659 O O . VAL A 1 218 ? -28.323 3.842 -27.185 1.00 81.12 218 VAL A O 1
ATOM 1662 N N . GLY A 1 219 ? -26.655 2.503 -27.873 1.00 83.31 219 GLY A N 1
ATOM 1663 C CA . GLY A 1 219 ? -26.974 2.534 -29.305 1.00 83.31 219 GLY A CA 1
ATOM 1664 C C . GLY A 1 219 ? -26.213 3.584 -30.128 1.00 83.31 219 GLY A C 1
ATOM 1665 O O . GLY A 1 219 ? -26.284 3.534 -31.360 1.00 83.31 219 GLY A O 1
ATOM 1666 N N . GLY A 1 220 ? -25.499 4.514 -29.482 1.00 83.69 220 GLY A N 1
ATOM 1667 C CA . GLY A 1 220 ? -24.681 5.548 -30.126 1.00 83.69 220 GLY A CA 1
ATOM 1668 C C . GLY A 1 220 ? -23.166 5.318 -30.047 1.00 83.69 220 GLY A C 1
ATOM 1669 O O . GLY A 1 220 ? -22.402 6.215 -30.416 1.00 83.69 220 GLY A O 1
ATOM 1670 N N . GLY A 1 221 ? -22.709 4.193 -29.496 1.00 88.25 221 GLY A N 1
ATOM 1671 C CA . GLY A 1 221 ? -21.291 3.867 -29.329 1.00 88.25 221 GLY A CA 1
ATOM 1672 C C . GLY A 1 221 ? -20.638 3.312 -30.598 1.00 88.25 221 GLY A C 1
ATOM 1673 O O . GLY A 1 221 ? -21.265 3.191 -31.654 1.00 88.25 221 GLY A O 1
ATOM 1674 N N . VAL A 1 222 ? -19.352 2.965 -30.502 1.00 93.75 222 VAL A N 1
ATOM 1675 C CA . VAL A 1 222 ? -18.618 2.304 -31.597 1.00 93.75 222 VAL A CA 1
ATOM 1676 C C . VAL A 1 222 ? -18.822 0.795 -31.486 1.00 93.75 222 VAL A C 1
ATOM 1678 O O . VAL A 1 222 ? -18.591 0.222 -30.424 1.00 93.75 222 VAL A O 1
ATOM 1681 N N . LYS A 1 223 ? -19.285 0.149 -32.561 1.00 95.38 223 LYS A N 1
ATOM 1682 C CA . LYS A 1 223 ? -19.602 -1.288 -32.572 1.00 95.38 223 LYS A CA 1
ATOM 1683 C C . LYS A 1 223 ? -18.445 -2.081 -33.171 1.00 95.38 223 LYS A C 1
ATOM 1685 O O . LYS A 1 223 ? -18.185 -1.948 -34.362 1.00 95.38 223 LYS A O 1
ATOM 1690 N N . VAL A 1 224 ? -17.804 -2.896 -32.344 1.00 94.19 224 VAL A N 1
ATOM 1691 C CA . VAL A 1 224 ? -16.605 -3.701 -32.641 1.00 94.19 224 VAL A CA 1
ATOM 1692 C C . VAL A 1 224 ? -16.680 -5.003 -31.846 1.00 94.19 224 VAL A C 1
ATOM 1694 O O . VAL A 1 224 ? -17.314 -5.023 -30.793 1.00 94.19 224 VAL A O 1
ATOM 1697 N N . ASP A 1 225 ? -16.128 -6.103 -32.356 1.00 92.88 225 ASP A N 1
ATOM 1698 C CA . ASP A 1 225 ? -16.110 -7.421 -31.683 1.00 92.88 225 ASP A CA 1
ATOM 1699 C C . ASP A 1 225 ? -17.441 -7.895 -31.056 1.00 92.88 225 ASP A C 1
ATOM 1701 O O . ASP A 1 225 ? -17.483 -8.561 -30.020 1.00 92.88 225 ASP A O 1
ATOM 1705 N N . GLY A 1 226 ? -18.573 -7.535 -31.667 1.00 91.00 226 GLY A N 1
ATOM 1706 C CA . GLY A 1 226 ? -19.904 -7.880 -31.152 1.00 91.00 226 GLY A CA 1
ATOM 1707 C C . GLY A 1 226 ? -20.328 -7.129 -29.881 1.00 91.00 226 GLY A C 1
ATOM 1708 O O . GLY A 1 226 ? -21.390 -7.434 -29.335 1.00 91.00 226 GLY A O 1
ATOM 1709 N N . VAL A 1 227 ? -19.554 -6.136 -29.435 1.00 93.00 227 VAL A N 1
ATOM 1710 C CA . VAL A 1 227 ? -19.879 -5.222 -28.331 1.00 93.00 227 VAL A CA 1
ATOM 1711 C C . VAL A 1 227 ? -20.060 -3.786 -28.826 1.00 93.00 227 VAL A C 1
ATOM 1713 O O . VAL A 1 227 ? -19.752 -3.441 -29.967 1.00 93.00 227 VAL A O 1
ATOM 1716 N N . GLU A 1 228 ? -20.598 -2.931 -27.960 1.00 93.44 228 GLU A N 1
ATOM 1717 C CA . GLU A 1 228 ? -20.702 -1.494 -28.197 1.00 93.44 228 GLU A CA 1
ATOM 1718 C C . GLU A 1 228 ? -19.860 -0.743 -27.163 1.00 93.44 228 GLU A C 1
ATOM 1720 O O . GLU A 1 228 ? -20.143 -0.781 -25.964 1.00 93.44 228 GLU A O 1
ATOM 1725 N N . ILE A 1 229 ? -18.832 -0.038 -27.630 1.00 93.00 229 ILE A N 1
ATOM 1726 C CA . ILE A 1 229 ? -17.975 0.789 -26.787 1.00 93.00 229 ILE A CA 1
ATOM 1727 C C . ILE A 1 229 ? -18.659 2.136 -26.559 1.00 93.00 229 ILE A C 1
ATOM 1729 O O . ILE A 1 229 ? -18.725 2.986 -27.450 1.00 93.00 229 ILE A O 1
ATOM 1733 N N . ILE A 1 230 ? -19.178 2.308 -25.342 1.00 91.25 230 ILE A N 1
ATOM 1734 C CA . ILE A 1 230 ? -19.887 3.515 -24.883 1.00 91.25 230 ILE A CA 1
ATOM 1735 C C . ILE A 1 230 ? -19.091 4.346 -23.866 1.00 91.25 230 ILE A C 1
ATOM 1737 O O . ILE A 1 230 ? -19.520 5.449 -23.523 1.00 91.25 230 ILE A O 1
ATOM 1741 N N . ASN A 1 231 ? -17.951 3.825 -23.392 1.00 94.00 231 ASN A N 1
ATOM 1742 C CA . ASN A 1 231 ? -17.051 4.498 -22.459 1.00 94.00 231 ASN A CA 1
ATOM 1743 C C . ASN A 1 231 ? -15.642 4.551 -23.054 1.00 94.00 231 ASN A C 1
ATOM 1745 O O . ASN A 1 231 ? -14.878 3.585 -22.975 1.00 94.00 231 ASN A O 1
ATOM 1749 N N . ALA A 1 232 ? -15.303 5.686 -23.657 1.00 95.62 232 ALA A N 1
ATOM 1750 C CA . ALA A 1 232 ? -13.974 5.916 -24.197 1.00 95.62 232 ALA A CA 1
ATOM 1751 C C . ALA A 1 232 ? -13.455 7.311 -23.849 1.00 95.62 232 ALA A C 1
ATOM 1753 O O . ALA A 1 232 ? -14.223 8.215 -23.537 1.00 95.62 232 ALA A O 1
ATOM 1754 N N . THR A 1 233 ? -12.144 7.493 -23.897 1.00 95.81 233 THR A N 1
ATOM 1755 C CA . THR A 1 233 ? -11.486 8.804 -23.845 1.00 95.81 233 THR A CA 1
ATOM 1756 C C . THR A 1 233 ? -10.178 8.726 -24.636 1.00 95.81 233 THR A C 1
ATOM 1758 O O . THR A 1 233 ? -9.862 7.708 -25.262 1.00 95.81 233 THR A O 1
ATOM 1761 N N . MET A 1 234 ? -9.416 9.807 -24.663 1.00 93.81 234 MET A N 1
ATOM 1762 C CA . MET A 1 234 ? -8.159 9.901 -25.387 1.00 93.81 234 MET A CA 1
ATOM 1763 C C . MET A 1 234 ? -7.178 10.800 -24.654 1.00 93.81 234 MET A C 1
ATOM 1765 O O . MET A 1 234 ? -7.593 11.627 -23.857 1.00 93.81 234 MET A O 1
ATOM 1769 N N . THR A 1 235 ? -5.885 10.672 -24.938 1.00 92.88 235 THR A N 1
ATOM 1770 C CA . THR A 1 235 ? -4.869 11.529 -24.318 1.00 92.88 235 THR A CA 1
ATOM 1771 C C . THR A 1 235 ? -4.455 12.683 -25.228 1.00 92.88 235 THR A C 1
ATOM 1773 O O . THR A 1 235 ? -4.220 12.481 -26.420 1.00 92.88 235 THR A O 1
ATOM 1776 N N . ALA A 1 236 ? -4.261 13.859 -24.638 1.00 87.69 236 ALA A N 1
ATOM 1777 C CA . ALA A 1 236 ? -3.710 15.053 -25.275 1.00 87.69 236 ALA A CA 1
ATOM 1778 C C . ALA A 1 236 ? -2.468 15.545 -24.507 1.00 87.69 236 ALA A C 1
ATOM 1780 O O . ALA A 1 236 ? -1.490 14.811 -24.389 1.00 87.69 236 ALA A O 1
ATOM 1781 N N . GLU A 1 237 ? -2.511 16.752 -23.925 1.00 80.88 237 GLU A N 1
ATOM 1782 C CA . GLU A 1 237 ? -1.436 17.313 -23.084 1.00 80.88 237 GLU A CA 1
ATOM 1783 C C . GLU A 1 237 ? -1.039 16.387 -21.919 1.00 80.88 237 GLU A C 1
ATOM 1785 O O . GLU A 1 237 ? 0.088 16.440 -21.435 1.00 80.88 237 GLU A O 1
ATOM 1790 N N . ASP A 1 238 ? -1.930 15.501 -21.475 1.00 87.19 238 ASP A N 1
ATOM 1791 C CA . ASP A 1 238 ? -1.670 14.525 -20.415 1.00 87.19 238 ASP A CA 1
ATOM 1792 C C . ASP A 1 238 ? -0.355 13.753 -20.612 1.00 87.19 238 ASP A C 1
ATOM 1794 O O . ASP A 1 238 ? 0.405 13.575 -19.658 1.00 87.19 238 ASP A O 1
ATOM 1798 N N . THR A 1 239 ? -0.022 13.359 -21.844 1.00 82.25 239 THR A N 1
ATOM 1799 C CA . THR A 1 239 ? 1.225 12.634 -22.145 1.00 82.25 239 THR A CA 1
ATOM 1800 C C . THR A 1 239 ? 2.451 13.548 -22.157 1.00 82.25 239 THR A C 1
ATOM 1802 O O . THR A 1 239 ? 3.515 13.149 -21.677 1.00 82.25 239 THR A O 1
ATOM 1805 N N . LEU A 1 240 ? 2.300 14.810 -22.574 1.00 79.56 240 LEU A N 1
ATOM 1806 C CA . LEU A 1 240 ? 3.339 15.839 -22.429 1.00 79.56 240 LEU A CA 1
ATOM 1807 C C . LEU A 1 240 ? 3.675 16.099 -20.958 1.00 79.56 240 LEU A C 1
ATOM 1809 O O . LEU A 1 240 ? 4.839 16.287 -20.595 1.00 79.56 240 LEU A O 1
ATOM 1813 N N . ARG A 1 241 ? 2.668 16.107 -20.080 1.00 81.94 241 ARG A N 1
ATOM 1814 C CA . ARG A 1 241 ? 2.878 16.321 -18.641 1.00 81.94 241 ARG A CA 1
ATOM 1815 C C . ARG A 1 241 ? 3.735 15.216 -18.036 1.00 81.94 241 ARG A C 1
ATOM 1817 O O . ARG A 1 241 ? 4.619 15.533 -17.242 1.00 81.94 241 ARG A O 1
ATOM 1824 N N . ILE A 1 242 ? 3.546 13.966 -18.461 1.00 74.69 242 ILE A N 1
ATOM 1825 C CA . ILE A 1 242 ? 4.378 12.830 -18.030 1.00 74.69 242 ILE A CA 1
ATOM 1826 C C . ILE A 1 242 ? 5.844 13.071 -18.400 1.00 74.69 242 ILE A C 1
ATOM 1828 O O . ILE A 1 242 ? 6.711 12.955 -17.534 1.00 74.69 242 ILE A O 1
ATOM 1832 N N . GLN A 1 243 ? 6.126 13.503 -19.635 1.00 71.50 243 GLN A N 1
ATOM 1833 C CA . GLN A 1 243 ? 7.493 13.838 -20.059 1.00 71.50 243 GLN A CA 1
ATOM 1834 C C . GLN A 1 243 ? 8.117 14.971 -19.235 1.00 71.50 243 GLN A C 1
ATOM 1836 O O . GLN A 1 243 ? 9.322 14.987 -18.995 1.00 71.50 243 GLN A O 1
ATOM 1841 N N . GLN A 1 244 ? 7.298 15.915 -18.771 1.00 75.81 244 GLN A N 1
ATOM 1842 C CA . GLN A 1 244 ? 7.730 17.026 -17.921 1.00 75.81 244 GLN A CA 1
ATOM 1843 C C . GLN A 1 244 ? 7.881 16.637 -16.439 1.00 75.81 244 GLN A C 1
ATOM 1845 O O . GLN A 1 244 ? 8.108 17.515 -15.604 1.00 75.81 244 GLN A O 1
ATOM 1850 N N . GLY A 1 245 ? 7.711 15.358 -16.083 1.00 72.31 245 GLY A N 1
ATOM 1851 C CA . GLY A 1 245 ? 7.712 14.895 -14.693 1.00 72.31 245 GLY A CA 1
ATOM 1852 C C . GLY A 1 245 ? 6.513 15.400 -13.884 1.00 72.31 245 GLY A C 1
ATOM 1853 O O . GLY A 1 245 ? 6.561 15.431 -12.655 1.00 72.31 245 GLY A O 1
ATOM 1854 N N . LYS A 1 246 ? 5.442 15.833 -14.557 1.00 76.25 246 LYS A N 1
ATOM 1855 C CA . LYS A 1 246 ? 4.191 16.288 -13.944 1.00 76.25 246 LYS A CA 1
ATOM 1856 C C . LYS A 1 246 ? 3.144 15.166 -13.966 1.00 76.25 246 LYS A C 1
ATOM 1858 O O . LYS A 1 246 ? 3.200 14.279 -14.817 1.00 76.25 246 LYS A O 1
ATOM 1863 N N . PRO A 1 247 ? 2.134 15.212 -13.080 1.00 76.38 247 PRO A N 1
ATOM 1864 C CA . PRO A 1 247 ? 1.037 14.248 -13.107 1.00 76.38 247 PRO A CA 1
ATOM 1865 C C . PRO A 1 247 ? 0.215 14.362 -14.403 1.00 76.38 247 PRO A C 1
ATOM 1867 O O . PRO A 1 247 ? -0.575 15.296 -14.547 1.00 76.38 247 PRO A O 1
ATOM 1870 N N . GLY A 1 248 ? 0.396 13.418 -15.330 1.00 85.31 248 GLY A N 1
ATOM 1871 C CA . GLY A 1 248 ? -0.419 13.282 -16.548 1.00 85.31 248 GLY A CA 1
ATOM 1872 C C . GLY A 1 248 ? -1.637 12.369 -16.401 1.00 85.31 248 GLY A C 1
ATOM 1873 O O . GLY A 1 248 ? -2.396 12.188 -17.335 1.00 85.31 248 GLY A O 1
ATOM 1874 N N . TRP A 1 249 ? -1.846 11.777 -15.226 1.00 92.62 249 TRP A N 1
ATOM 1875 C CA . TRP A 1 249 ? -3.005 10.921 -14.963 1.00 92.62 249 TRP A CA 1
ATOM 1876 C C . TRP A 1 249 ? -4.271 11.704 -14.601 1.00 92.62 249 TRP A C 1
ATOM 1878 O O . TRP A 1 249 ? -5.374 11.186 -14.742 1.00 92.62 249 TRP A O 1
ATOM 1888 N N . LYS A 1 250 ? -4.121 12.937 -14.094 1.00 92.31 250 LYS A N 1
ATOM 1889 C CA . LYS A 1 250 ? -5.229 13.668 -13.471 1.00 92.31 250 LYS A CA 1
ATOM 1890 C C . LYS A 1 250 ? -6.324 14.050 -14.471 1.00 92.31 250 LYS A C 1
ATOM 1892 O O . LYS A 1 250 ? -7.492 13.896 -14.137 1.00 92.31 250 LYS A O 1
ATOM 1897 N N . GLY A 1 251 ? -5.952 14.512 -15.670 1.00 91.44 251 GLY A N 1
ATOM 1898 C CA . GLY A 1 251 ? -6.913 14.844 -16.726 1.00 91.44 251 GLY A CA 1
ATOM 1899 C C . GLY A 1 251 ? -7.712 13.612 -17.129 1.00 91.44 251 GLY A C 1
ATOM 1900 O O . GLY A 1 251 ? -8.922 13.591 -16.990 1.00 91.44 251 GLY A O 1
ATOM 1901 N N . ILE A 1 252 ? -7.039 12.512 -17.454 1.00 95.38 252 ILE A N 1
ATOM 1902 C CA . ILE A 1 252 ? -7.722 11.258 -17.802 1.00 95.38 252 ILE A CA 1
ATOM 1903 C C . ILE A 1 252 ? -8.612 10.723 -16.668 1.00 95.38 252 ILE A C 1
ATOM 1905 O O . ILE A 1 252 ? -9.711 10.239 -16.923 1.00 95.38 252 ILE A O 1
ATOM 1909 N N . ALA A 1 253 ? -8.192 10.840 -15.406 1.00 95.75 253 ALA A N 1
ATOM 1910 C CA . ALA A 1 253 ? -9.042 10.464 -14.278 1.00 95.75 253 ALA A CA 1
ATOM 1911 C C . ALA A 1 253 ? -10.318 11.321 -14.184 1.00 95.75 253 ALA A C 1
ATOM 1913 O O . ALA A 1 253 ? -11.363 10.788 -13.809 1.00 95.75 253 ALA A O 1
ATOM 1914 N N . HIS A 1 254 ? -10.248 12.609 -14.539 1.00 95.06 254 HIS A N 1
ATOM 1915 C CA . HIS A 1 254 ? -11.401 13.515 -14.581 1.00 95.06 254 HIS A CA 1
ATOM 1916 C C . HIS A 1 254 ? -12.389 13.060 -15.659 1.00 95.06 254 HIS A C 1
ATOM 1918 O O . HIS A 1 254 ? -13.577 12.904 -15.396 1.00 95.06 254 HIS A O 1
ATOM 1924 N N . GLU A 1 255 ? -11.878 12.693 -16.828 1.00 95.25 255 GLU A N 1
ATOM 1925 C CA . GLU A 1 255 ? -12.683 12.208 -17.952 1.00 95.25 255 GLU A CA 1
ATOM 1926 C C . GLU A 1 255 ? -13.360 10.873 -17.629 1.00 95.25 255 GLU A C 1
ATOM 1928 O O . GLU A 1 255 ? -14.539 10.671 -17.920 1.00 95.25 255 GLU A O 1
ATOM 1933 N N . ILE A 1 256 ? -12.665 9.979 -16.920 1.00 96.38 256 ILE A N 1
ATOM 1934 C CA . ILE A 1 256 ? -13.280 8.764 -16.373 1.00 96.38 256 ILE A CA 1
ATOM 1935 C C . ILE A 1 256 ? -14.424 9.114 -15.408 1.00 96.38 256 ILE A C 1
ATOM 1937 O O . ILE A 1 256 ? -15.426 8.404 -15.391 1.00 96.38 256 ILE A O 1
ATOM 1941 N N . GLY A 1 257 ? -14.345 10.227 -14.674 1.00 95.44 257 GLY A N 1
ATOM 1942 C CA . GLY A 1 257 ? -15.424 10.703 -13.806 1.00 95.44 257 GLY A CA 1
ATOM 1943 C C . GLY A 1 257 ? -16.715 10.962 -14.586 1.00 95.44 257 GLY A C 1
ATOM 1944 O O . GLY A 1 257 ? -17.788 10.512 -14.173 1.00 95.44 257 GLY A O 1
ATOM 1945 N N . HIS A 1 258 ? -16.616 11.575 -15.769 1.00 94.69 258 HIS A N 1
ATOM 1946 C CA . HIS A 1 258 ? -17.746 11.704 -16.698 1.00 94.69 258 HIS A CA 1
ATOM 1947 C C . HIS A 1 258 ? -18.241 10.350 -17.205 1.00 94.69 258 HIS A C 1
ATOM 1949 O O . HIS A 1 258 ? -19.449 10.112 -17.272 1.00 94.69 258 HIS A O 1
ATOM 1955 N N . LEU A 1 259 ? -17.329 9.418 -17.493 1.00 95.88 259 LEU A N 1
ATOM 1956 C CA . LEU A 1 259 ? -17.678 8.053 -17.901 1.00 95.88 259 LEU A CA 1
ATOM 1957 C C . LEU A 1 259 ? -18.324 7.228 -16.773 1.00 95.88 259 LEU A C 1
ATOM 1959 O O . LEU A 1 259 ? -18.998 6.241 -17.063 1.00 95.88 259 LEU A O 1
ATOM 1963 N N . MET A 1 260 ? -18.189 7.645 -15.510 1.00 94.31 260 MET A N 1
ATOM 1964 C CA . MET A 1 260 ? -18.943 7.132 -14.354 1.00 94.31 260 MET A CA 1
ATOM 1965 C C . MET A 1 260 ? -20.268 7.884 -14.117 1.00 94.31 260 MET A C 1
ATOM 1967 O O . MET A 1 260 ? -21.092 7.455 -13.306 1.00 94.31 260 MET A O 1
ATOM 1971 N N . GLY A 1 261 ? -20.510 8.969 -14.858 1.00 92.44 261 GLY A N 1
ATOM 1972 C CA . GLY A 1 261 ? -21.750 9.746 -14.850 1.00 92.44 261 GLY A CA 1
ATOM 1973 C C . GLY A 1 261 ? -21.691 11.067 -14.078 1.00 92.44 261 GLY A C 1
ATOM 1974 O O . GLY A 1 261 ? -22.752 11.641 -13.829 1.00 92.44 261 GLY A O 1
ATOM 1975 N N . LEU A 1 262 ? -20.507 11.553 -13.689 1.00 94.25 262 LEU A N 1
ATOM 1976 C CA . LEU A 1 262 ? -20.351 12.865 -13.049 1.00 94.25 262 LEU A CA 1
ATOM 1977 C C . LEU A 1 262 ? -20.359 14.014 -14.065 1.00 94.25 262 LEU A C 1
ATOM 1979 O O . LEU A 1 262 ? -20.125 13.828 -15.255 1.00 94.25 262 LEU A O 1
ATOM 1983 N N . VAL A 1 263 ? -20.629 15.220 -13.574 1.00 93.12 263 VAL A N 1
ATOM 1984 C CA . VAL A 1 263 ? -20.745 16.451 -14.369 1.00 93.12 263 VAL A CA 1
ATOM 1985 C C . VAL A 1 263 ? -19.550 17.373 -14.133 1.00 93.12 263 VAL A C 1
ATOM 1987 O O . VAL A 1 263 ? -18.928 17.320 -13.076 1.00 93.12 263 VAL A O 1
ATOM 1990 N N . ASP A 1 264 ? -19.271 18.265 -15.079 1.00 92.50 264 ASP A N 1
ATOM 1991 C CA . ASP A 1 264 ? -18.354 19.387 -14.893 1.00 92.50 264 ASP A CA 1
ATOM 1992 C C . ASP A 1 264 ? -18.933 20.370 -13.871 1.00 92.50 264 ASP A C 1
ATOM 1994 O O . ASP A 1 264 ? -20.095 20.793 -13.969 1.00 92.50 264 ASP A O 1
ATOM 1998 N N . LEU A 1 265 ? -18.105 20.776 -12.910 1.00 94.31 265 LEU A N 1
ATOM 1999 C CA . LEU A 1 265 ? -18.478 21.734 -11.864 1.00 94.31 265 LEU A CA 1
ATOM 2000 C C . LEU A 1 265 ? -17.979 23.161 -12.135 1.00 94.31 265 LEU A C 1
ATOM 2002 O O . LEU A 1 265 ? -18.280 24.072 -11.364 1.00 94.31 265 LEU A O 1
ATOM 2006 N N . TYR A 1 266 ? -17.222 23.364 -13.213 1.00 88.94 266 TYR A N 1
ATOM 2007 C CA . TYR A 1 266 ? -16.694 24.659 -13.647 1.00 88.94 266 TYR A CA 1
ATOM 2008 C C . TYR A 1 266 ? -17.555 25.272 -14.764 1.00 88.94 266 TYR A C 1
ATOM 2010 O O . TYR A 1 266 ? -18.404 24.601 -15.339 1.00 88.94 266 TYR A O 1
ATOM 2018 N N . ASP A 1 267 ? -17.380 26.560 -15.061 1.00 88.00 267 ASP A N 1
ATOM 2019 C CA . ASP A 1 267 ? -18.098 27.257 -16.132 1.00 88.00 267 ASP A CA 1
ATOM 2020 C C . ASP A 1 267 ? -17.533 26.854 -17.502 1.00 88.00 267 ASP A C 1
ATOM 2022 O O . ASP A 1 267 ? -16.572 27.443 -18.011 1.00 88.00 267 ASP A O 1
ATOM 2026 N N . VAL A 1 268 ? -18.156 25.849 -18.118 1.00 78.50 268 VAL A N 1
ATOM 2027 C CA . VAL A 1 268 ? -17.787 25.366 -19.456 1.00 78.50 268 VAL A CA 1
ATOM 2028 C C . VAL A 1 268 ? -18.021 26.447 -20.517 1.00 78.50 268 VAL A C 1
ATOM 2030 O O . VAL A 1 268 ? -17.211 26.581 -21.439 1.00 78.50 268 VAL A O 1
ATOM 2033 N N . ALA A 1 269 ? -19.059 27.277 -20.384 1.00 73.50 269 ALA A N 1
ATOM 2034 C CA . ALA A 1 269 ? -19.360 28.326 -21.359 1.00 73.50 269 ALA A CA 1
ATOM 2035 C C . ALA A 1 269 ? -18.253 29.393 -21.410 1.00 73.50 269 ALA A C 1
ATOM 2037 O O . ALA A 1 269 ? -17.911 29.886 -22.491 1.00 73.50 269 ALA A O 1
ATOM 2038 N N . SER A 1 270 ? -17.634 29.707 -20.268 1.00 74.31 270 SER A N 1
ATOM 2039 C CA . SER A 1 270 ? -16.457 30.584 -20.211 1.00 74.31 270 SER A CA 1
ATOM 2040 C C . SER A 1 270 ? -15.259 30.023 -20.996 1.00 74.31 270 SER A C 1
ATOM 2042 O O . SER A 1 270 ? -14.532 30.785 -21.637 1.00 74.31 270 SER A O 1
ATOM 2044 N N . SER A 1 271 ? -15.106 28.696 -21.025 1.00 64.75 271 SER A N 1
ATOM 2045 C CA . SER A 1 271 ? -14.011 27.994 -21.708 1.00 64.75 271 SER A CA 1
ATOM 2046 C C . SER A 1 271 ? -14.205 27.854 -23.225 1.00 64.75 271 SER A C 1
ATOM 2048 O O . SER A 1 271 ? -13.246 27.593 -23.951 1.00 64.75 271 SER A O 1
ATOM 2050 N N . MET A 1 272 ? -15.426 28.092 -23.717 1.00 64.75 272 MET A N 1
ATOM 2051 C CA . MET A 1 272 ? -15.821 27.980 -25.130 1.00 64.75 272 MET A CA 1
ATOM 2052 C C . MET A 1 272 ? -15.984 29.341 -25.839 1.00 64.75 272 MET A C 1
ATOM 2054 O O . MET A 1 272 ? -16.572 29.422 -26.920 1.00 64.75 272 MET A O 1
ATOM 2058 N N . ARG A 1 273 ? -15.481 30.440 -25.255 1.00 64.81 273 ARG A N 1
ATOM 2059 C CA . ARG A 1 273 ? -15.645 31.798 -25.806 1.00 64.81 273 ARG A CA 1
ATOM 2060 C C . ARG A 1 273 ? -14.963 31.958 -27.184 1.00 64.81 273 ARG A C 1
ATOM 2062 O O . ARG A 1 273 ? -13.775 31.668 -27.313 1.00 64.81 273 ARG A O 1
ATOM 2069 N N . PRO A 1 274 ? -15.640 32.550 -28.193 1.00 52.72 274 PRO A N 1
ATOM 2070 C CA . PRO A 1 274 ? -15.053 32.810 -29.517 1.00 52.72 274 PRO A CA 1
ATOM 2071 C C . PRO A 1 274 ? -13.940 33.875 -29.546 1.00 52.72 274 PRO A C 1
ATOM 2073 O O . PRO A 1 274 ? -13.344 34.114 -30.592 1.00 52.72 274 PRO A O 1
ATOM 2076 N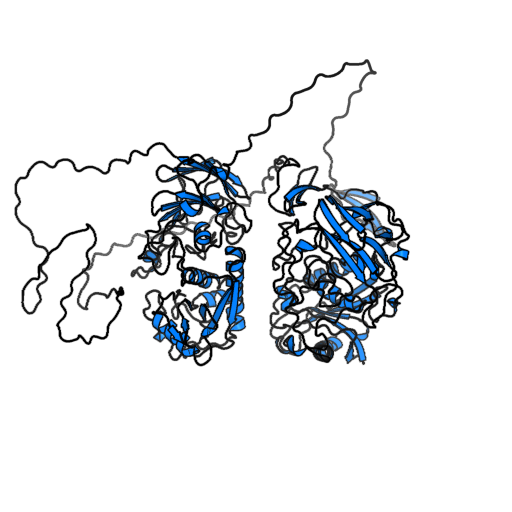 N . SER A 1 275 ? -13.686 34.573 -28.434 1.00 53.72 275 SER A N 1
ATOM 2077 C CA . SER A 1 275 ? -12.901 35.817 -28.378 1.00 53.72 275 SER A CA 1
ATOM 2078 C C . SER A 1 275 ? -11.377 35.639 -28.462 1.00 53.72 275 SER A C 1
ATOM 2080 O O . SER A 1 275 ? -10.649 36.625 -28.344 1.00 53.72 275 SER A O 1
ATOM 2082 N N . GLY A 1 276 ? -10.874 34.413 -28.642 1.00 53.16 276 GLY A N 1
ATOM 2083 C CA . GLY A 1 276 ? -9.439 34.113 -28.760 1.00 53.16 276 GLY A CA 1
ATOM 2084 C C . GLY A 1 276 ? -8.616 34.352 -27.485 1.00 53.16 276 GLY A C 1
ATOM 2085 O O . GLY A 1 276 ? -7.413 34.105 -27.487 1.00 53.16 276 GLY A O 1
ATOM 2086 N N . LYS A 1 277 ? -9.238 34.816 -26.393 1.00 61.72 277 LYS A N 1
ATOM 2087 C CA . LYS A 1 277 ? -8.625 34.916 -25.064 1.00 61.72 277 LYS A CA 1
ATOM 2088 C C . LYS A 1 277 ? -9.136 33.766 -24.189 1.00 61.72 277 LYS A C 1
ATOM 2090 O O . LYS A 1 277 ? -10.356 33.645 -24.067 1.00 61.72 277 LYS A O 1
ATOM 2095 N N . PRO A 1 278 ? -8.252 32.950 -23.586 1.00 65.88 278 PRO A N 1
ATOM 2096 C CA . PRO A 1 278 ? -8.672 31.935 -22.623 1.00 65.88 278 PRO A CA 1
ATOM 2097 C C . PRO A 1 278 ? -9.341 32.601 -21.404 1.00 65.88 278 PRO A C 1
ATOM 2099 O O . PRO A 1 278 ? -8.972 33.737 -21.078 1.00 65.88 278 PRO A O 1
ATOM 2102 N N . PRO A 1 279 ? -10.322 31.943 -20.755 1.00 76.25 279 PRO A N 1
ATOM 2103 C CA . PRO A 1 279 ? -10.900 32.454 -19.513 1.00 76.25 279 PRO A CA 1
ATOM 2104 C C . PRO A 1 279 ? -9.818 32.563 -18.434 1.00 76.25 279 PRO A C 1
ATOM 2106 O O . PRO A 1 279 ? -8.828 31.828 -18.460 1.00 76.25 279 PRO A O 1
ATOM 2109 N N . THR A 1 280 ? -9.995 33.476 -17.481 1.00 84.00 280 THR A N 1
ATOM 2110 C CA . THR A 1 280 ? -9.186 33.422 -16.256 1.00 84.00 280 THR A CA 1
ATOM 2111 C C . THR A 1 280 ? -9.627 32.237 -15.395 1.00 84.00 280 THR A C 1
ATOM 2113 O O . THR A 1 280 ? -10.779 31.809 -15.469 1.00 84.00 280 THR A O 1
ATOM 2116 N N . ASP A 1 281 ? -8.746 31.745 -14.521 1.00 82.31 281 ASP A N 1
ATOM 2117 C CA . ASP A 1 281 ? -9.111 30.693 -13.561 1.00 82.31 281 ASP A CA 1
ATOM 2118 C C . ASP A 1 281 ? -10.309 31.108 -12.682 1.00 82.31 281 ASP A C 1
ATOM 2120 O O . ASP A 1 281 ? -11.141 30.280 -12.331 1.00 82.31 281 ASP A O 1
ATOM 2124 N N . GLU A 1 282 ? -10.440 32.399 -12.358 1.00 85.50 282 GLU A N 1
ATOM 2125 C CA . GLU A 1 282 ? -11.588 32.939 -11.614 1.00 85.50 282 GLU A CA 1
ATOM 2126 C C . GLU A 1 282 ? -12.896 32.818 -12.405 1.00 85.50 282 GLU A C 1
ATOM 2128 O O . GLU A 1 282 ? -13.923 32.441 -11.846 1.00 85.50 282 GLU A O 1
ATOM 2133 N N . GLU A 1 283 ? -12.866 33.124 -13.705 1.00 84.25 283 GLU A N 1
ATOM 2134 C CA . GLU A 1 283 ? -14.035 32.994 -14.575 1.00 84.25 283 GLU A CA 1
ATOM 2135 C C . GLU A 1 283 ? -14.413 31.526 -14.776 1.00 84.25 283 GLU A C 1
ATOM 2137 O O . GLU A 1 283 ? -15.590 31.180 -14.697 1.00 84.25 283 GLU A O 1
ATOM 2142 N N . GLN A 1 284 ? -13.422 30.664 -15.010 1.00 85.25 284 GLN A N 1
ATOM 2143 C CA . GLN A 1 284 ? -13.658 29.253 -15.277 1.00 85.25 284 GLN A CA 1
ATOM 2144 C C . GLN A 1 284 ? -14.113 28.512 -14.020 1.00 85.25 284 GLN A C 1
ATOM 2146 O O . GLN A 1 284 ? -15.096 27.779 -14.064 1.00 85.25 284 GLN A O 1
ATOM 2151 N N . PHE A 1 285 ? -13.471 28.726 -12.875 1.00 91.00 285 PHE A N 1
ATOM 2152 C CA . PHE A 1 285 ? -13.755 27.991 -11.640 1.00 91.00 285 PHE A CA 1
ATOM 2153 C C . PHE A 1 285 ? -14.663 28.770 -10.673 1.00 91.00 285 PHE A C 1
ATOM 2155 O O . PHE A 1 285 ? -14.645 28.533 -9.469 1.00 91.00 285 PHE A O 1
ATOM 2162 N N . ALA A 1 286 ? -15.516 29.663 -11.183 1.00 89.19 286 ALA A N 1
ATOM 2163 C CA . ALA A 1 286 ? -16.339 30.584 -10.388 1.00 89.19 286 ALA A CA 1
ATOM 2164 C C . ALA A 1 286 ? -17.322 29.925 -9.392 1.00 89.19 286 ALA A C 1
ATOM 2166 O O . ALA A 1 286 ? -17.842 30.597 -8.497 1.00 89.19 286 ALA A O 1
ATOM 2167 N N . PHE A 1 287 ? -17.644 28.637 -9.555 1.00 94.12 287 PHE A N 1
ATOM 2168 C CA . PHE A 1 287 ? -18.651 27.957 -8.732 1.00 94.12 287 PHE A CA 1
ATOM 2169 C C . PHE A 1 287 ? -18.062 27.232 -7.520 1.00 94.12 287 PHE A C 1
ATOM 2171 O O . PHE A 1 287 ? -18.521 27.439 -6.395 1.00 94.12 287 PHE A O 1
ATOM 2178 N N . MET A 1 288 ? -17.058 26.388 -7.754 1.00 94.69 288 MET A N 1
ATOM 2179 C CA . MET A 1 288 ? -16.413 25.556 -6.732 1.00 94.69 288 MET A CA 1
ATOM 2180 C C . MET A 1 288 ? -14.962 25.976 -6.448 1.00 94.69 288 MET A C 1
ATOM 2182 O O . MET A 1 288 ? -14.329 25.460 -5.529 1.00 94.69 288 MET A O 1
ATOM 2186 N N . GLY A 1 289 ? -14.434 26.955 -7.183 1.00 92.38 289 GLY A N 1
ATOM 2187 C CA . GLY A 1 289 ? -13.084 27.462 -6.989 1.00 92.38 289 GLY A CA 1
ATOM 2188 C C . GLY A 1 289 ? -12.035 26.369 -7.170 1.00 92.38 289 GLY A C 1
ATOM 2189 O O . GLY A 1 289 ? -12.125 25.530 -8.063 1.00 92.38 289 GLY A O 1
ATOM 2190 N N . GLY A 1 290 ? -11.039 26.365 -6.289 1.00 91.12 290 GLY A N 1
ATOM 2191 C CA . GLY A 1 290 ? -10.016 25.323 -6.257 1.00 91.12 290 GLY A CA 1
ATOM 2192 C C . GLY A 1 290 ? -10.416 24.025 -5.550 1.00 91.12 290 GLY A C 1
ATOM 2193 O O . GLY A 1 290 ? -9.536 23.189 -5.353 1.00 91.12 290 GLY A O 1
ATOM 2194 N N . TYR A 1 291 ? -11.684 23.867 -5.147 1.00 93.44 291 TYR A N 1
ATOM 2195 C CA . TYR A 1 291 ? -12.190 22.675 -4.465 1.00 93.44 291 TYR A CA 1
ATOM 2196 C C . TYR A 1 291 ? -12.953 21.760 -5.425 1.00 93.44 291 TYR A C 1
ATOM 2198 O O . TYR A 1 291 ? -13.917 22.183 -6.056 1.00 93.44 291 TYR A O 1
ATOM 2206 N N . GLY A 1 292 ? -12.593 20.478 -5.456 1.00 93.38 292 GLY A N 1
ATOM 2207 C CA . GLY A 1 292 ? -13.334 19.457 -6.200 1.00 93.38 292 GLY A CA 1
ATOM 2208 C C . GLY A 1 292 ? -12.608 18.983 -7.454 1.00 93.38 292 GLY A C 1
ATOM 2209 O O . GLY A 1 292 ? -12.202 19.785 -8.299 1.00 93.38 292 GLY A O 1
ATOM 2210 N N . PHE A 1 293 ? -12.495 17.663 -7.609 1.00 95.25 293 PHE A N 1
ATOM 2211 C CA . PHE A 1 293 ? -11.792 17.050 -8.743 1.00 95.25 293 PHE A CA 1
ATOM 2212 C C . PHE A 1 293 ? -12.469 17.335 -10.094 1.00 95.25 293 PHE A C 1
ATOM 2214 O O . PHE A 1 293 ? -11.792 17.589 -11.092 1.00 95.25 293 PHE A O 1
ATOM 2221 N N . MET A 1 294 ? -13.808 17.348 -10.116 1.00 95.19 294 MET A N 1
ATOM 2222 C CA . MET A 1 294 ? -14.607 17.683 -11.303 1.00 95.19 294 MET A CA 1
ATOM 2223 C C . MET A 1 294 ? -14.780 19.199 -11.511 1.00 95.19 294 MET A C 1
ATOM 2225 O O . MET A 1 294 ? -15.428 19.630 -12.464 1.00 95.19 294 MET A O 1
ATOM 2229 N N . ALA A 1 295 ? -14.202 20.022 -10.628 1.00 93.06 295 ALA A N 1
ATOM 2230 C CA . ALA A 1 295 ? -14.136 21.473 -10.776 1.00 93.06 295 ALA A CA 1
ATOM 2231 C C . ALA A 1 295 ? -12.775 21.892 -11.332 1.00 93.06 295 ALA A C 1
ATOM 2233 O O . ALA A 1 295 ? -12.680 22.278 -12.491 1.00 93.06 295 ALA A O 1
ATOM 2234 N N . HIS A 1 296 ? -11.718 21.783 -10.524 1.00 91.12 296 HIS A N 1
ATOM 2235 C CA . HIS A 1 296 ? -10.371 22.194 -10.902 1.00 91.12 296 HIS A CA 1
ATOM 2236 C C . HIS A 1 296 ? -9.363 21.083 -10.594 1.00 91.12 296 HIS A C 1
ATOM 2238 O O . HIS A 1 296 ? -8.744 21.029 -9.533 1.00 91.12 296 HIS A O 1
ATOM 2244 N N . VAL A 1 297 ? -9.147 20.212 -11.580 1.00 88.00 297 VAL A N 1
ATOM 2245 C CA . VAL A 1 297 ? -8.260 19.036 -11.505 1.00 88.00 297 VAL A CA 1
ATOM 2246 C C . VAL A 1 297 ? -6.797 19.361 -11.138 1.00 88.00 297 VAL A C 1
ATOM 2248 O O . VAL A 1 297 ? -6.041 18.514 -10.644 1.00 88.00 297 VAL A O 1
ATOM 2251 N N . HIS A 1 298 ? -6.366 20.601 -11.368 1.00 85.38 298 HIS A N 1
ATOM 2252 C CA . HIS A 1 298 ? -5.029 21.100 -11.040 1.00 85.38 298 HIS A CA 1
ATOM 2253 C C . HIS A 1 298 ? -5.019 22.134 -9.905 1.00 85.38 298 HIS A C 1
ATOM 2255 O O . HIS A 1 298 ? -3.972 22.727 -9.652 1.00 85.38 298 HIS A O 1
ATOM 2261 N N . GLY A 1 299 ? -6.149 22.318 -9.214 1.00 85.38 299 GLY A N 1
ATOM 2262 C CA . GLY A 1 299 ? -6.256 23.171 -8.035 1.00 85.38 299 GLY A CA 1
ATOM 2263 C C . GLY A 1 299 ? -5.512 22.621 -6.818 1.00 85.38 299 GLY A C 1
ATOM 2264 O O . GLY A 1 299 ? -5.001 21.498 -6.826 1.00 85.38 299 GLY A O 1
ATOM 2265 N N . ASP A 1 300 ? -5.476 23.428 -5.757 1.00 90.50 300 ASP A N 1
ATOM 2266 C CA . ASP A 1 300 ? -4.785 23.103 -4.505 1.00 90.50 300 ASP A CA 1
ATOM 2267 C C . ASP A 1 300 ? -5.587 22.111 -3.638 1.00 90.50 300 ASP A C 1
ATOM 2269 O O . ASP A 1 300 ? -5.008 21.461 -2.767 1.00 90.50 300 ASP A O 1
ATOM 2273 N N . ALA A 1 301 ? -6.897 21.971 -3.892 1.00 93.06 301 ALA A N 1
ATOM 2274 C CA . ALA A 1 301 ? -7.800 21.066 -3.179 1.00 93.06 301 ALA A CA 1
ATOM 2275 C C . ALA A 1 301 ? -8.638 20.180 -4.133 1.00 93.06 301 ALA A C 1
ATOM 2277 O O . ALA A 1 301 ? -9.875 20.266 -4.181 1.00 93.06 301 ALA A O 1
ATOM 2278 N N . PRO A 1 302 ? -7.982 19.331 -4.943 1.00 92.31 302 PRO A N 1
ATOM 2279 C CA . PRO A 1 302 ? -8.640 18.565 -5.981 1.00 92.31 302 PRO A CA 1
ATOM 2280 C C . PRO A 1 302 ? -9.421 17.358 -5.447 1.00 92.31 302 PRO A C 1
ATOM 2282 O O . PRO A 1 302 ? -9.921 16.615 -6.274 1.00 92.31 302 PRO A O 1
ATOM 2285 N N . GLU A 1 303 ? -9.556 17.085 -4.145 1.00 93.75 303 GLU A N 1
ATOM 2286 C CA . GLU A 1 303 ? -10.339 15.912 -3.733 1.00 93.75 303 GLU A CA 1
ATOM 2287 C C . GLU A 1 303 ? -11.778 15.917 -4.260 1.00 93.75 303 GLU A C 1
ATOM 2289 O O . GLU A 1 303 ? -12.445 16.952 -4.302 1.00 93.75 303 GLU A O 1
ATOM 2294 N N . MET A 1 304 ? -12.275 14.730 -4.632 1.00 95.50 304 MET A N 1
ATOM 2295 C CA . MET A 1 304 ? -13.683 14.545 -4.992 1.00 95.50 304 MET A CA 1
ATOM 2296 C C . MET A 1 304 ? -14.564 14.837 -3.776 1.00 95.50 304 MET A C 1
ATOM 2298 O O . MET A 1 304 ? -14.278 14.341 -2.677 1.00 95.50 304 MET A O 1
ATOM 2302 N N . THR A 1 305 ? -15.631 15.607 -3.986 1.00 97.31 305 THR A N 1
ATOM 2303 C CA . THR A 1 305 ? -16.532 16.051 -2.917 1.00 97.31 305 THR A CA 1
ATOM 2304 C C . THR A 1 305 ? -17.275 14.875 -2.286 1.00 97.31 305 THR A C 1
ATOM 2306 O O . THR A 1 305 ? -17.475 13.825 -2.908 1.00 97.31 305 THR A O 1
ATOM 2309 N N . ALA A 1 306 ? -17.732 15.038 -1.045 1.00 97.62 306 ALA A N 1
ATOM 2310 C CA . ALA A 1 306 ? -18.499 14.008 -0.353 1.00 97.62 306 ALA A CA 1
ATOM 2311 C C . ALA A 1 306 ? -19.793 13.657 -1.108 1.00 97.62 306 ALA A C 1
ATOM 2313 O O . ALA A 1 306 ? -20.206 12.498 -1.120 1.00 97.62 306 ALA A O 1
ATOM 2314 N N . TRP A 1 307 ? -20.417 14.631 -1.780 1.00 97.94 307 TRP A N 1
ATOM 2315 C CA . TRP A 1 307 ? -21.617 14.378 -2.571 1.00 97.94 307 TRP A CA 1
ATOM 2316 C C . TRP A 1 307 ? -21.355 13.500 -3.793 1.00 97.94 307 TRP A C 1
ATOM 2318 O O . TRP A 1 307 ? -22.055 12.510 -3.987 1.00 97.94 307 TRP A O 1
ATOM 2328 N N . GLU A 1 308 ? -20.345 13.826 -4.600 1.00 96.69 308 GLU A N 1
ATOM 2329 C CA . GLU A 1 308 ? -19.991 13.033 -5.785 1.00 96.69 308 GLU A CA 1
ATOM 2330 C C . GLU A 1 308 ? -19.637 11.596 -5.397 1.00 96.69 308 GLU A C 1
ATOM 2332 O O . GLU A 1 308 ? -20.131 10.645 -6.006 1.00 96.69 308 GLU A O 1
ATOM 2337 N N . ARG A 1 309 ? -18.870 11.422 -4.311 1.00 95.88 309 ARG A N 1
ATOM 2338 C CA . ARG A 1 309 ? -18.567 10.091 -3.775 1.00 95.88 309 ARG A CA 1
ATOM 2339 C C . ARG A 1 309 ? -19.831 9.353 -3.333 1.00 95.88 309 ARG A C 1
ATOM 2341 O O . ARG A 1 309 ? -19.932 8.149 -3.538 1.00 95.88 309 ARG A O 1
ATOM 2348 N N . TRP A 1 310 ? -20.822 10.037 -2.766 1.00 96.00 310 TRP A N 1
ATOM 2349 C CA . TRP A 1 310 ? -22.089 9.400 -2.404 1.00 96.00 310 TRP A CA 1
ATOM 2350 C C . TRP A 1 310 ? -22.917 8.998 -3.634 1.00 96.00 310 TRP A C 1
ATOM 2352 O O . TRP A 1 310 ? -23.444 7.888 -3.672 1.00 96.00 310 TRP A O 1
ATOM 2362 N N . VAL A 1 311 ? -22.971 9.839 -4.674 1.00 95.19 311 VAL A N 1
ATOM 2363 C CA . VAL A 1 311 ? -23.637 9.531 -5.959 1.00 95.19 311 VAL A CA 1
ATOM 2364 C C . VAL A 1 311 ? -23.027 8.292 -6.626 1.00 95.19 311 VAL A C 1
ATOM 2366 O O . VAL A 1 311 ? -23.753 7.451 -7.167 1.00 95.19 311 VAL A O 1
ATOM 2369 N N . LEU A 1 312 ? -21.703 8.144 -6.552 1.00 93.62 312 LEU A N 1
ATOM 2370 C CA . LEU A 1 312 ? -20.972 6.992 -7.089 1.00 93.62 312 LEU A CA 1
ATOM 2371 C C . LEU A 1 312 ? -21.001 5.747 -6.184 1.00 93.62 312 LEU A C 1
ATOM 2373 O O . LEU A 1 312 ? -20.466 4.711 -6.571 1.00 93.62 312 LEU A O 1
ATOM 2377 N N . ASN A 1 313 ? -21.653 5.812 -5.016 1.00 92.31 313 ASN A N 1
ATOM 2378 C CA . ASN A 1 313 ? -21.622 4.782 -3.966 1.00 92.31 313 ASN A CA 1
ATOM 2379 C C . ASN A 1 313 ? -20.211 4.487 -3.415 1.00 92.31 313 ASN A C 1
ATOM 2381 O O . ASN A 1 313 ? -19.933 3.379 -2.965 1.00 92.31 313 ASN A O 1
ATOM 2385 N N . PHE A 1 314 ? -19.317 5.472 -3.445 1.00 93.00 314 PHE A N 1
ATOM 2386 C CA . PHE A 1 314 ? -18.008 5.424 -2.785 1.00 93.00 314 PHE A CA 1
ATOM 2387 C C . PHE A 1 314 ? -18.105 5.762 -1.293 1.00 93.00 314 PHE A C 1
ATOM 2389 O O . PHE A 1 314 ? -17.227 5.389 -0.517 1.00 93.00 314 PHE A O 1
ATOM 2396 N N . LEU A 1 315 ? -19.167 6.470 -0.893 1.00 93.62 315 LEU A N 1
ATOM 2397 C CA . LEU A 1 315 ? -19.563 6.636 0.503 1.00 93.62 315 LEU A CA 1
ATOM 2398 C C . LEU A 1 315 ? -20.834 5.847 0.787 1.00 93.62 315 LEU A C 1
ATOM 2400 O O . LEU A 1 315 ? -21.798 5.898 0.019 1.00 93.62 315 LEU A O 1
ATOM 2404 N N . ASP A 1 316 ? -20.844 5.178 1.933 1.00 92.00 316 ASP A N 1
ATOM 2405 C CA . ASP A 1 316 ? -22.022 4.490 2.440 1.00 92.00 316 ASP A CA 1
ATOM 2406 C C . ASP A 1 316 ? -23.027 5.483 3.049 1.00 92.00 316 ASP A C 1
ATOM 2408 O O . ASP A 1 316 ? -22.652 6.506 3.628 1.00 92.00 316 ASP A O 1
ATOM 2412 N N . ASP A 1 317 ? -24.316 5.131 3.036 1.00 93.44 317 ASP A N 1
ATOM 2413 C CA . ASP A 1 317 ? -25.390 5.962 3.603 1.00 93.44 317 ASP A CA 1
ATOM 2414 C C . ASP A 1 317 ? -25.141 6.349 5.082 1.00 93.44 317 ASP A C 1
ATOM 2416 O O . ASP A 1 317 ? -25.502 7.449 5.495 1.00 93.44 317 ASP A O 1
ATOM 2420 N N . TYR A 1 318 ? -24.474 5.505 5.886 1.00 90.56 318 TYR A N 1
ATOM 2421 C CA . TYR A 1 318 ? -24.174 5.820 7.297 1.00 90.56 318 TYR A CA 1
ATOM 2422 C C . TYR A 1 318 ? -23.140 6.944 7.478 1.00 90.56 318 TYR A C 1
ATOM 2424 O O . TYR A 1 318 ? -23.054 7.522 8.568 1.00 90.56 318 TYR A O 1
ATOM 2432 N N . GLN A 1 319 ? -22.366 7.269 6.436 1.00 94.56 319 GLN A N 1
ATOM 2433 C CA . GLN A 1 319 ? -21.400 8.370 6.445 1.00 94.56 319 GLN A CA 1
ATOM 2434 C C . GLN A 1 319 ? -22.063 9.725 6.168 1.00 94.56 319 GLN A C 1
ATOM 2436 O O . GLN A 1 319 ? -21.404 10.763 6.260 1.00 94.56 319 GLN A O 1
ATOM 2441 N N . ILE A 1 320 ? -23.366 9.731 5.877 1.00 96.50 320 ILE A N 1
ATOM 2442 C CA . ILE A 1 320 ? -24.145 10.932 5.597 1.00 96.50 320 ILE A CA 1
ATOM 2443 C C . ILE A 1 320 ? -25.059 11.246 6.780 1.00 96.50 320 ILE A C 1
ATOM 2445 O O . ILE A 1 320 ? -25.907 10.451 7.188 1.00 96.50 320 ILE A O 1
ATOM 2449 N N . ARG A 1 321 ? -24.905 12.446 7.339 1.00 95.06 321 ARG A N 1
ATOM 2450 C CA . ARG A 1 321 ? -25.778 12.978 8.390 1.00 95.06 321 ARG A CA 1
ATOM 2451 C C . ARG A 1 321 ? -26.901 13.778 7.740 1.00 95.06 321 ARG A C 1
ATOM 2453 O O . ARG A 1 321 ? -26.748 14.961 7.446 1.00 95.06 321 ARG A O 1
ATOM 2460 N N . CYS A 1 322 ? -28.023 13.110 7.483 1.00 94.81 322 CYS A N 1
ATOM 2461 C CA . CYS A 1 322 ? -29.190 13.731 6.862 1.00 94.81 322 CYS A CA 1
ATOM 2462 C C . CYS A 1 322 ? -30.030 14.502 7.895 1.00 94.81 322 CYS A C 1
ATOM 2464 O O . CYS A 1 322 ? -30.631 13.911 8.797 1.00 94.81 322 CYS A O 1
ATOM 2466 N N . VAL A 1 323 ? -30.083 15.828 7.761 1.00 92.56 323 VAL A N 1
ATOM 2467 C CA . VAL A 1 323 ? -30.870 16.708 8.637 1.00 92.56 323 VAL A CA 1
ATOM 2468 C C . VAL A 1 323 ? -32.328 16.692 8.183 1.00 92.56 323 VAL A C 1
ATOM 2470 O O . VAL A 1 323 ? -32.681 17.255 7.149 1.00 92.56 323 VAL A O 1
ATOM 2473 N N . GLY A 1 324 ? -33.179 16.010 8.951 1.00 78.31 324 GLY A N 1
ATOM 2474 C CA . GLY A 1 324 ? -34.613 15.898 8.679 1.00 78.31 324 GLY A CA 1
ATOM 2475 C C . GLY A 1 324 ? -35.405 17.163 9.013 1.00 78.31 324 GLY A C 1
ATOM 2476 O O . GLY A 1 324 ? -34.970 18.000 9.800 1.00 78.31 324 GLY A O 1
ATOM 2477 N N . SER A 1 325 ? -36.626 17.268 8.481 1.00 70.94 325 SER A N 1
ATOM 2478 C CA . SER A 1 325 ? -37.527 18.409 8.716 1.00 70.94 325 SER A CA 1
ATOM 2479 C C . SER A 1 325 ? -38.007 18.555 10.169 1.00 70.94 325 SER A C 1
ATOM 2481 O O . SER A 1 325 ? -38.395 19.653 10.564 1.00 70.94 325 SER A O 1
ATOM 2483 N N . SER A 1 326 ? -37.969 17.482 10.967 1.00 66.94 326 SER A N 1
ATOM 2484 C CA . SER A 1 326 ? -38.436 17.454 12.361 1.00 66.94 326 SER A CA 1
ATOM 2485 C C . SER A 1 326 ? -37.365 17.794 13.406 1.00 66.94 326 SER A C 1
ATOM 2487 O O . SER A 1 326 ? -37.732 18.187 14.506 1.00 66.94 326 SER A O 1
ATOM 2489 N N . ASN A 1 327 ? -36.071 17.680 13.076 1.00 70.06 327 ASN A N 1
ATOM 2490 C CA . ASN A 1 327 ? -34.933 17.919 13.982 1.00 70.06 327 ASN A CA 1
ATOM 2491 C C . ASN A 1 327 ? -33.858 18.763 13.278 1.00 70.06 327 ASN A C 1
ATOM 2493 O O . ASN A 1 327 ? -32.736 18.315 13.048 1.00 70.06 327 ASN A O 1
ATOM 2497 N N . ILE A 1 328 ? -34.242 19.977 12.871 1.00 79.81 328 ILE A N 1
ATOM 2498 C CA . ILE A 1 328 ? -33.363 20.863 12.096 1.00 79.81 328 ILE A CA 1
ATOM 2499 C C . ILE A 1 328 ? -32.257 21.461 12.975 1.00 79.81 328 ILE A C 1
ATOM 2501 O O . ILE A 1 328 ? -31.120 21.544 12.516 1.00 79.81 328 ILE A O 1
ATOM 2505 N N . ASP A 1 329 ? -32.569 21.833 14.224 1.00 88.56 329 ASP A N 1
ATOM 2506 C CA . ASP A 1 329 ? -31.550 22.232 15.205 1.00 88.56 329 ASP A CA 1
ATOM 2507 C C . ASP A 1 329 ? -30.759 20.993 15.635 1.00 88.56 329 ASP A C 1
ATOM 2509 O O . ASP A 1 329 ? -31.269 20.122 16.346 1.00 88.56 329 ASP A O 1
ATOM 2513 N N . SER A 1 330 ? -29.550 20.860 15.096 1.00 92.38 330 SER A N 1
ATOM 2514 C CA . SER A 1 330 ? -28.746 19.649 15.222 1.00 92.38 330 SER A CA 1
ATOM 2515 C C . SER A 1 330 ? -27.252 19.948 15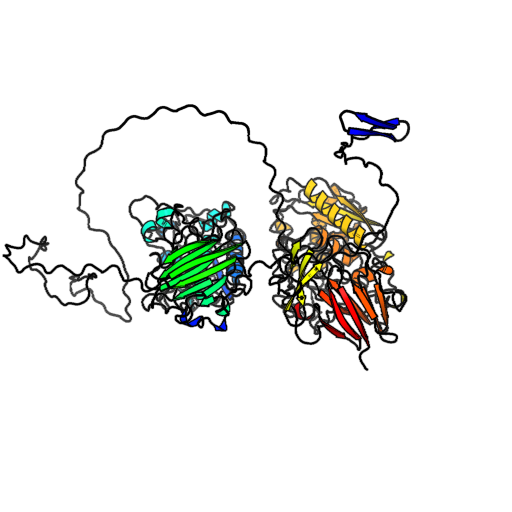.151 1.00 92.38 330 SER A C 1
ATOM 2517 O O . SER A 1 330 ? -26.812 20.866 14.457 1.00 92.38 330 SER A O 1
ATOM 2519 N N . THR A 1 331 ? -26.465 19.148 15.866 1.00 94.62 331 THR A N 1
ATOM 2520 C CA . THR A 1 331 ? -25.010 19.278 15.962 1.00 94.62 331 THR A CA 1
ATOM 2521 C C . THR A 1 331 ? -24.351 17.993 15.487 1.00 94.62 331 THR A C 1
ATOM 2523 O O . THR A 1 331 ? -24.642 16.911 15.992 1.00 94.62 331 THR A O 1
ATOM 2526 N N . HIS A 1 332 ? -23.425 18.097 14.543 1.00 94.69 332 HIS A N 1
ATOM 2527 C CA . HIS A 1 332 ? -22.822 16.952 13.867 1.00 94.69 332 HIS A CA 1
ATOM 2528 C C . HIS A 1 332 ? -21.315 17.060 13.916 1.00 94.69 332 HIS A C 1
ATOM 2530 O O . HIS A 1 332 ? -20.768 18.098 13.567 1.00 94.69 332 HIS A O 1
ATOM 2536 N N . HIS A 1 333 ? -20.638 15.978 14.276 1.00 94.31 333 HIS A N 1
ATOM 2537 C CA . HIS A 1 333 ? -19.213 15.870 14.006 1.00 94.31 333 HIS A CA 1
ATOM 2538 C C . HIS A 1 333 ? -19.016 15.177 12.657 1.00 94.31 333 HIS A C 1
ATOM 2540 O O . HIS A 1 333 ? -19.506 14.059 12.460 1.00 94.31 333 HIS A O 1
ATOM 2546 N N . ILE A 1 334 ? -18.331 15.857 11.740 1.00 96.31 334 ILE A N 1
ATOM 2547 C CA . ILE A 1 334 ? -17.899 15.315 10.454 1.00 96.31 334 ILE A CA 1
ATOM 2548 C C . ILE A 1 334 ? -16.381 15.350 10.373 1.00 96.31 334 ILE A C 1
ATOM 2550 O O . ILE A 1 334 ? -15.724 16.239 10.904 1.00 96.31 334 ILE A O 1
ATOM 2554 N N . THR A 1 335 ? -15.842 14.365 9.682 1.00 96.31 335 THR A N 1
ATOM 2555 C CA . THR A 1 335 ? -14.405 14.156 9.502 1.00 96.31 335 THR A CA 1
ATOM 2556 C C . THR A 1 335 ? -14.005 14.521 8.067 1.00 96.31 335 THR A C 1
ATOM 2558 O O . THR A 1 335 ? -14.875 14.505 7.188 1.00 96.31 335 THR A O 1
ATOM 2561 N N . PRO A 1 336 ? -12.727 14.862 7.817 1.00 96.25 336 PRO A N 1
ATOM 2562 C CA . PRO A 1 336 ? -12.248 15.316 6.515 1.00 96.25 336 PRO A CA 1
ATOM 2563 C C . PRO A 1 336 ? -12.592 14.343 5.380 1.00 96.25 336 PRO A C 1
ATOM 2565 O O . PRO A 1 336 ? -12.500 13.123 5.548 1.00 96.25 336 PRO A O 1
ATOM 2568 N N . VAL A 1 337 ? -12.999 14.868 4.220 1.00 94.88 337 VAL A N 1
ATOM 2569 C CA . VAL A 1 337 ? -13.381 14.057 3.046 1.00 94.88 337 VAL A CA 1
ATOM 2570 C C . VAL A 1 337 ? -12.206 13.234 2.500 1.00 94.88 337 VAL A C 1
ATOM 2572 O O . VAL A 1 337 ? -12.386 12.172 1.904 1.00 94.88 337 VAL A O 1
ATOM 2575 N N . GLU A 1 338 ? -10.987 13.690 2.764 1.00 92.88 338 GLU A N 1
ATOM 2576 C CA . GLU A 1 338 ? -9.707 13.068 2.438 1.00 92.88 338 GLU A CA 1
ATOM 2577 C C . GLU A 1 338 ? -9.488 11.739 3.193 1.00 92.88 338 GLU A C 1
ATOM 2579 O O . GLU A 1 338 ? -8.655 10.925 2.784 1.00 92.88 338 GLU A O 1
ATOM 2584 N N . PHE A 1 339 ? -10.190 11.513 4.312 1.00 89.75 339 PHE A N 1
ATOM 2585 C CA . PHE A 1 339 ? -10.033 10.309 5.133 1.00 89.75 339 PHE A CA 1
ATOM 2586 C C . PHE A 1 339 ? -10.811 9.114 4.555 1.00 89.75 339 PHE A C 1
ATOM 2588 O O . PHE A 1 339 ? -11.862 9.256 3.925 1.00 89.75 339 PHE A O 1
ATOM 2595 N N . THR A 1 340 ? -10.325 7.899 4.826 1.00 82.88 340 THR A N 1
ATOM 2596 C CA . THR A 1 340 ? -10.908 6.619 4.360 1.00 82.88 340 THR A CA 1
ATOM 2597 C C . THR A 1 340 ? -11.566 5.791 5.474 1.00 82.88 340 THR A C 1
ATOM 2599 O O . THR A 1 340 ? -12.040 4.680 5.239 1.00 82.88 340 THR A O 1
ATOM 2602 N N . ASP A 1 341 ? -11.635 6.327 6.697 1.00 80.81 341 ASP A N 1
ATOM 2603 C CA . ASP A 1 341 ? -12.358 5.706 7.813 1.00 80.81 341 ASP A CA 1
ATOM 2604 C C . ASP A 1 341 ? -13.893 5.626 7.570 1.00 80.81 341 ASP A C 1
ATOM 2606 O O . ASP A 1 341 ? -14.419 6.057 6.543 1.00 80.81 341 ASP A O 1
ATOM 2610 N N . LYS A 1 342 ? -14.640 5.083 8.534 1.00 82.56 342 LYS A N 1
ATOM 2611 C CA . LYS A 1 342 ? -16.105 4.925 8.456 1.00 82.56 342 LYS A CA 1
ATOM 2612 C C . LYS A 1 342 ? -16.881 6.023 9.197 1.00 82.56 342 LYS A C 1
ATOM 2614 O O . LYS A 1 342 ? -18.052 5.848 9.529 1.00 82.56 342 LYS A O 1
ATOM 2619 N N . ASN A 1 343 ? -16.242 7.145 9.505 1.00 89.00 343 ASN A N 1
ATOM 2620 C CA . ASN A 1 343 ? -16.892 8.247 10.198 1.00 89.00 343 ASN A CA 1
ATOM 2621 C C . ASN A 1 343 ? -17.771 9.067 9.238 1.00 89.00 343 ASN A C 1
ATOM 2623 O O . ASN A 1 343 ? -17.637 8.967 8.012 1.00 89.00 343 ASN A O 1
ATOM 2627 N N . PRO A 1 344 ? -18.688 9.886 9.783 1.00 93.69 344 PRO A N 1
ATOM 2628 C CA . PRO A 1 344 ? -19.477 10.812 8.985 1.00 93.69 344 PRO A CA 1
ATOM 2629 C C . PRO A 1 344 ? -18.599 11.774 8.186 1.00 93.69 344 PRO A C 1
ATOM 2631 O O . PRO A 1 344 ? -17.687 12.389 8.742 1.00 93.69 344 PRO A O 1
ATOM 2634 N N . ARG A 1 345 ? -18.902 11.924 6.897 1.00 95.25 345 ARG A N 1
ATOM 2635 C CA . ARG A 1 345 ? -18.164 12.770 5.944 1.00 95.25 345 ARG A CA 1
ATOM 2636 C C . ARG A 1 345 ? -18.880 14.063 5.610 1.00 95.25 345 ARG A C 1
ATOM 2638 O O . ARG A 1 345 ? -18.232 15.067 5.339 1.00 95.25 345 ARG A O 1
ATOM 2645 N N . ALA A 1 346 ? -20.208 14.034 5.637 1.00 97.94 346 ALA A N 1
ATOM 2646 C CA . ALA A 1 346 ? -21.003 15.189 5.275 1.00 97.94 346 ALA A CA 1
ATOM 2647 C C . ALA A 1 346 ? -22.274 15.313 6.106 1.00 97.94 346 ALA A C 1
ATOM 2649 O O . ALA A 1 346 ? -22.898 14.318 6.490 1.00 97.94 346 ALA A O 1
ATOM 2650 N N . VAL A 1 347 ? -22.672 16.563 6.323 1.00 98.06 347 VAL A N 1
ATOM 2651 C CA . VAL A 1 347 ? -24.026 16.929 6.737 1.00 98.06 347 VAL A CA 1
ATOM 2652 C C . VAL A 1 347 ? -24.788 17.352 5.492 1.00 98.06 347 VAL A C 1
ATOM 2654 O O . VAL A 1 347 ? -24.295 18.175 4.722 1.00 98.06 347 VAL A O 1
ATOM 2657 N N . VAL A 1 348 ? -25.983 16.800 5.291 1.00 97.88 348 VAL A N 1
ATOM 2658 C CA . VAL A 1 348 ? -26.830 17.112 4.134 1.00 97.88 348 VAL A CA 1
ATOM 2659 C C . VAL A 1 348 ? -28.181 17.612 4.615 1.00 97.88 348 VAL A C 1
ATOM 2661 O O . VAL A 1 348 ? -28.834 16.973 5.440 1.00 97.88 348 VAL A O 1
ATOM 2664 N N . ILE A 1 349 ? -28.604 18.750 4.074 1.00 95.50 349 ILE A N 1
ATOM 2665 C CA . ILE A 1 349 ? -29.844 19.431 4.435 1.00 95.50 349 ILE A CA 1
ATOM 2666 C C . ILE A 1 349 ? -30.727 19.530 3.179 1.00 95.50 349 ILE A C 1
ATOM 2668 O O . ILE A 1 349 ? -30.326 20.166 2.196 1.00 95.50 349 ILE A O 1
ATOM 2672 N N . PRO A 1 350 ? -31.924 18.915 3.174 1.00 93.62 350 PRO A N 1
ATOM 2673 C CA . PRO A 1 350 ? -32.927 19.114 2.133 1.00 93.62 350 PRO A CA 1
ATOM 2674 C C . PRO A 1 350 ? -33.426 20.562 2.093 1.00 93.62 350 PRO A C 1
ATOM 2676 O O . PRO A 1 350 ? -33.952 21.050 3.091 1.00 93.62 350 PRO A O 1
ATOM 2679 N N . ILE A 1 351 ? -33.268 21.233 0.944 1.00 91.94 351 ILE A N 1
ATOM 2680 C CA . ILE A 1 351 ? -33.733 22.616 0.731 1.00 91.94 351 ILE A CA 1
ATOM 2681 C C . ILE A 1 351 ? -35.017 22.641 -0.108 1.00 91.94 351 ILE A C 1
ATOM 2683 O O . ILE A 1 351 ? -35.991 23.283 0.273 1.00 91.94 351 ILE A O 1
ATOM 2687 N N . SER A 1 352 ? -35.034 21.919 -1.231 1.00 91.31 352 SER A N 1
ATOM 2688 C CA . SER A 1 352 ? -36.188 21.788 -2.134 1.00 91.31 352 SER A CA 1
ATOM 2689 C C . SER A 1 352 ? -36.222 20.393 -2.768 1.00 91.31 352 SER A C 1
ATOM 2691 O O . SER A 1 352 ? -35.412 19.536 -2.418 1.00 91.31 352 SER A O 1
ATOM 2693 N N . ASP A 1 353 ? -37.104 20.148 -3.735 1.00 89.12 353 ASP A N 1
ATOM 2694 C CA . ASP A 1 353 ? -37.120 18.879 -4.474 1.00 89.12 353 ASP A CA 1
ATOM 2695 C C . ASP A 1 353 ? -35.874 18.672 -5.351 1.00 89.12 353 ASP A C 1
ATOM 2697 O O . ASP A 1 353 ? -35.567 17.536 -5.698 1.00 89.12 353 ASP A O 1
ATOM 2701 N N . THR A 1 354 ? -35.123 19.735 -5.664 1.00 91.75 354 THR A N 1
ATOM 2702 C CA . THR A 1 354 ? -33.919 19.680 -6.516 1.00 91.75 354 THR A CA 1
ATOM 2703 C C . THR A 1 354 ? -32.636 20.113 -5.808 1.00 91.75 354 THR A C 1
ATOM 2705 O O . THR A 1 354 ? -31.547 19.827 -6.310 1.00 91.75 354 THR A O 1
ATOM 2708 N N . GLN A 1 355 ? -32.741 20.780 -4.650 1.00 95.31 355 GLN A N 1
ATOM 2709 C CA . GLN A 1 355 ? -31.597 21.391 -3.974 1.00 95.31 355 GLN A CA 1
ATOM 2710 C C . GLN A 1 355 ? -31.241 20.753 -2.632 1.00 95.31 355 GLN A C 1
ATOM 2712 O O . GLN A 1 355 ? -32.107 20.432 -1.806 1.00 95.31 355 GLN A O 1
ATOM 2717 N N . ARG A 1 356 ? -29.934 20.630 -2.386 1.00 96.44 356 ARG A N 1
ATOM 2718 C CA . ARG A 1 356 ? -29.349 20.221 -1.101 1.00 96.44 356 ARG A CA 1
ATOM 2719 C C . ARG A 1 356 ? -28.261 21.196 -0.689 1.00 96.44 356 ARG A C 1
ATOM 2721 O O . ARG A 1 356 ? -27.449 21.592 -1.517 1.00 96.44 356 ARG A O 1
ATOM 2728 N N . LEU A 1 357 ? -28.228 21.542 0.592 1.00 97.69 357 LEU A N 1
ATOM 2729 C CA . LEU A 1 357 ? -27.082 22.209 1.200 1.00 97.69 357 LEU A CA 1
ATOM 2730 C C . LEU A 1 357 ? -26.209 21.138 1.850 1.00 97.69 357 LEU A C 1
ATOM 2732 O O . LEU A 1 357 ? -26.708 20.317 2.623 1.00 97.69 357 LEU A O 1
ATOM 2736 N N . VAL A 1 358 ? -24.926 21.133 1.514 1.00 98.56 358 VAL A N 1
ATOM 2737 C CA . VAL A 1 358 ? -23.965 20.128 1.963 1.00 98.56 358 VAL A CA 1
ATOM 2738 C C . VAL A 1 358 ? -22.822 20.815 2.692 1.00 98.56 358 VAL A C 1
ATOM 2740 O O . VAL A 1 358 ? -22.351 21.879 2.288 1.00 98.56 358 VAL A O 1
ATOM 2743 N N . VAL A 1 359 ? -22.402 20.198 3.791 1.00 98.62 359 VAL A N 1
ATOM 2744 C CA . VAL A 1 359 ? -21.240 20.613 4.571 1.00 98.62 359 VAL A CA 1
ATOM 2745 C C . VAL A 1 359 ? -20.274 19.444 4.629 1.00 98.62 359 VAL A C 1
ATOM 2747 O O . VAL A 1 359 ? -20.656 18.370 5.096 1.00 98.62 359 VAL A O 1
ATOM 2750 N N . GLU A 1 360 ? -19.040 19.655 4.187 1.00 98.38 360 GLU A N 1
ATOM 2751 C CA . GLU A 1 360 ? -17.946 18.687 4.299 1.00 98.38 360 GLU A CA 1
ATOM 2752 C C . GLU A 1 360 ? -16.728 19.333 4.966 1.00 98.38 360 GLU A C 1
ATOM 2754 O O . GLU A 1 360 ? -16.589 20.554 4.985 1.00 98.38 360 GLU A O 1
ATOM 2759 N N . SER A 1 361 ? -15.845 18.522 5.535 1.00 97.81 361 SER A N 1
ATOM 2760 C CA . SER A 1 361 ? -14.602 18.995 6.146 1.00 97.81 361 SER A CA 1
ATOM 2761 C C . SER A 1 361 ? -13.442 18.827 5.159 1.00 97.81 361 SER A C 1
ATOM 2763 O O . SER A 1 361 ? -13.345 17.777 4.523 1.00 97.81 361 SER A O 1
ATOM 2765 N N . ARG A 1 362 ? -12.590 19.852 5.016 1.00 96.94 362 ARG A N 1
ATOM 2766 C CA . ARG A 1 362 ? -11.436 19.874 4.092 1.00 96.94 362 ARG A CA 1
ATOM 2767 C C . ARG A 1 362 ? -10.134 20.153 4.820 1.00 96.94 362 ARG A C 1
ATOM 2769 O O . ARG A 1 362 ? -10.073 21.103 5.611 1.00 96.94 362 ARG A O 1
ATOM 2776 N N . ARG A 1 363 ? -9.100 19.351 4.573 1.00 94.44 363 ARG A N 1
ATOM 2777 C CA . ARG A 1 363 ? -7.785 19.457 5.236 1.00 94.44 363 ARG A CA 1
ATOM 2778 C C . ARG A 1 363 ? -6.649 19.291 4.235 1.00 94.44 363 ARG A C 1
ATOM 2780 O O . ARG A 1 363 ? -6.806 18.621 3.226 1.00 94.44 363 ARG A O 1
ATOM 2787 N N . SER A 1 364 ? -5.480 19.846 4.551 1.00 93.38 364 SER A N 1
ATOM 2788 C CA . SER A 1 364 ? -4.251 19.759 3.751 1.00 93.38 364 SER A CA 1
ATOM 2789 C C . SER A 1 364 ? -3.593 18.376 3.871 1.00 93.38 364 SER A C 1
ATOM 2791 O O . SER A 1 364 ? -2.474 18.199 4.355 1.00 93.38 364 SER A O 1
ATOM 2793 N N . VAL A 1 365 ? -4.346 17.347 3.500 1.00 87.19 365 VAL A N 1
ATOM 2794 C CA . VAL A 1 365 ? -3.988 15.929 3.558 1.00 87.19 365 VAL A CA 1
ATOM 2795 C C . VAL A 1 365 ? -4.570 15.235 2.328 1.00 87.19 365 VAL A C 1
ATOM 2797 O O . VAL A 1 365 ? -5.284 15.832 1.531 1.00 87.19 365 VAL A O 1
ATOM 2800 N N . GLY A 1 366 ? -4.255 13.960 2.119 1.00 88.75 366 GLY A N 1
ATOM 2801 C CA . GLY A 1 366 ? -4.796 13.242 0.968 1.00 88.75 366 GLY A CA 1
ATOM 2802 C C . GLY A 1 366 ? -4.337 13.850 -0.367 1.00 88.75 366 GLY A C 1
ATOM 2803 O O . GLY A 1 366 ? -3.134 13.963 -0.587 1.00 88.75 366 GLY A O 1
ATOM 2804 N N . TYR A 1 367 ? -5.264 14.170 -1.275 1.00 90.31 367 TYR A N 1
ATOM 2805 C CA . TYR A 1 367 ? -4.929 14.896 -2.514 1.00 90.31 367 TYR A CA 1
ATOM 2806 C C . TYR A 1 367 ? -5.007 16.424 -2.387 1.00 90.31 367 TYR A C 1
ATOM 2808 O O . TYR A 1 367 ? -4.557 17.116 -3.298 1.00 90.31 367 TYR A O 1
ATOM 2816 N N . ASP A 1 368 ? -5.442 16.933 -1.234 1.00 92.94 368 ASP A N 1
ATOM 2817 C CA . ASP A 1 368 ? -5.537 18.358 -0.896 1.00 92.94 368 ASP A CA 1
ATOM 2818 C C . ASP A 1 368 ? -4.258 18.906 -0.239 1.00 92.94 368 ASP A C 1
ATOM 2820 O O . ASP A 1 368 ? -4.246 19.993 0.322 1.00 92.94 368 ASP A O 1
ATOM 2824 N N . VAL A 1 369 ? -3.136 18.187 -0.312 1.00 89.50 369 VAL A N 1
ATOM 2825 C CA . VAL A 1 369 ? -1.851 18.571 0.319 1.00 89.50 369 VAL A CA 1
ATOM 2826 C C . VAL A 1 369 ? -1.273 19.915 -0.147 1.00 89.50 369 VAL A C 1
ATOM 2828 O O . VAL A 1 369 ? -0.342 20.432 0.468 1.00 89.50 369 VAL A O 1
ATOM 2831 N N . ALA A 1 370 ? -1.780 20.478 -1.246 1.00 87.81 370 ALA A N 1
ATOM 2832 C CA . ALA A 1 370 ? -1.408 21.809 -1.719 1.00 87.81 370 ALA A CA 1
ATOM 2833 C C . ALA A 1 370 ? -2.252 22.927 -1.072 1.00 87.81 370 ALA A C 1
ATOM 2835 O O . ALA A 1 370 ? -1.889 24.104 -1.167 1.00 87.81 370 ALA A O 1
ATOM 2836 N N . LEU A 1 371 ? -3.338 22.578 -0.373 1.00 88.31 371 LEU A N 1
ATOM 2837 C CA . LEU A 1 371 ? -4.193 23.511 0.346 1.00 88.31 371 LEU A CA 1
ATOM 2838 C C . LEU A 1 371 ? -3.393 24.200 1.454 1.00 88.31 371 LEU A C 1
ATOM 2840 O O . LEU A 1 371 ? -2.796 23.559 2.321 1.00 88.31 371 LEU A O 1
ATOM 2844 N N . LYS A 1 372 ? -3.356 25.532 1.420 1.00 87.88 372 LYS A N 1
ATOM 2845 C CA . LYS A 1 372 ? -2.538 26.329 2.342 1.00 87.88 372 LYS A CA 1
ATOM 2846 C C . LYS A 1 372 ? -3.163 26.396 3.734 1.00 87.88 372 LYS A C 1
ATOM 2848 O O . LYS A 1 372 ? -4.382 26.449 3.888 1.00 87.88 372 LYS A O 1
ATOM 2853 N N . ALA A 1 373 ? -2.299 26.503 4.744 1.00 73.81 373 ALA A N 1
ATOM 2854 C CA . ALA A 1 373 ? -2.710 26.758 6.120 1.00 73.81 373 ALA A CA 1
ATOM 2855 C C . ALA A 1 373 ? -3.600 28.015 6.194 1.00 73.81 373 ALA A C 1
ATOM 2857 O O . ALA A 1 373 ? -3.209 29.088 5.729 1.00 73.81 373 ALA A O 1
ATOM 2858 N N . GLY A 1 374 ? -4.796 27.867 6.771 1.00 82.88 374 GLY A N 1
ATOM 2859 C CA . GLY A 1 374 ? -5.821 28.916 6.844 1.00 82.88 374 GLY A CA 1
ATOM 2860 C C . GLY A 1 374 ? -6.916 28.848 5.773 1.00 82.88 374 GLY A C 1
ATOM 2861 O O . GLY A 1 374 ? -7.836 29.659 5.830 1.00 82.88 374 GLY A O 1
ATOM 2862 N N . PHE A 1 375 ? -6.832 27.905 4.829 1.00 91.81 375 PHE A N 1
ATOM 2863 C CA . PHE A 1 375 ? -7.929 27.552 3.916 1.00 91.81 375 PHE A CA 1
ATOM 2864 C C . PHE A 1 375 ? -8.607 26.222 4.289 1.00 91.81 375 PHE A C 1
ATOM 2866 O O . PHE A 1 375 ? -9.631 25.860 3.725 1.00 91.81 375 PHE A O 1
ATOM 2873 N N . GLU A 1 376 ? -8.076 25.507 5.278 1.00 94.00 376 GLU A N 1
ATOM 2874 C CA . GLU A 1 376 ? -8.689 24.312 5.858 1.00 94.00 376 GLU A CA 1
ATOM 2875 C C . GLU A 1 376 ? -9.930 24.664 6.687 1.00 94.00 376 GLU A C 1
ATOM 2877 O O . GLU A 1 376 ? -9.926 25.649 7.414 1.00 94.00 376 GLU A O 1
ATOM 2882 N N . GLY A 1 377 ? -10.975 23.843 6.651 1.00 95.75 377 GLY A N 1
ATOM 2883 C CA . GLY A 1 377 ? -12.158 24.058 7.488 1.00 95.75 377 GLY A CA 1
ATOM 2884 C C . GLY A 1 377 ? -13.391 23.353 6.947 1.00 95.75 377 GLY A C 1
ATOM 2885 O O . GLY A 1 377 ? -13.288 22.472 6.090 1.00 95.75 377 GLY A O 1
ATOM 2886 N N . ALA A 1 378 ? -14.562 23.750 7.436 1.00 98.00 378 ALA A N 1
ATOM 2887 C CA . ALA A 1 378 ? -15.824 23.246 6.915 1.00 98.00 378 ALA A CA 1
ATOM 2888 C C . ALA A 1 378 ? -16.189 23.976 5.616 1.00 98.00 378 ALA A C 1
ATOM 2890 O O . ALA A 1 378 ? -16.419 25.187 5.621 1.00 98.00 378 ALA A O 1
ATOM 2891 N N . LEU A 1 379 ? -16.254 23.250 4.506 1.00 98.25 379 LEU A N 1
ATOM 2892 C CA . LEU A 1 379 ? -16.699 23.758 3.218 1.00 98.25 379 LEU A CA 1
ATOM 2893 C C . LEU A 1 379 ? -18.214 23.579 3.096 1.00 98.25 379 LEU A C 1
ATOM 2895 O O . LEU A 1 379 ? -18.731 22.472 3.238 1.00 98.25 379 LEU A O 1
ATOM 2899 N N . VAL A 1 380 ? -18.921 24.674 2.821 1.00 98.50 380 VAL A N 1
ATOM 2900 C CA . VAL A 1 380 ? -20.376 24.677 2.633 1.00 98.50 380 VAL A CA 1
ATOM 2901 C C . VAL A 1 380 ? -20.686 24.959 1.169 1.00 98.50 380 VAL A C 1
ATOM 2903 O O . VAL A 1 380 ? -20.247 25.975 0.631 1.00 98.50 380 VAL A O 1
ATOM 2906 N N . TYR A 1 381 ? -21.460 24.091 0.525 1.00 98.50 381 TYR A N 1
ATOM 2907 C CA . TYR A 1 381 ? -21.881 24.266 -0.864 1.00 98.50 381 TYR A CA 1
ATOM 2908 C C . TYR A 1 381 ? -23.319 23.808 -1.084 1.00 98.50 381 TYR A C 1
ATOM 2910 O O . TYR A 1 381 ? -23.835 22.925 -0.399 1.00 98.50 381 TYR A O 1
ATOM 2918 N N . VAL A 1 382 ? -23.981 24.437 -2.050 1.00 98.06 382 VAL A N 1
ATOM 2919 C CA . VAL A 1 382 ? -25.305 24.037 -2.523 1.00 98.06 382 VAL A CA 1
ATOM 2920 C C . VAL A 1 382 ? -25.167 23.192 -3.778 1.00 98.06 382 VAL A C 1
ATOM 2922 O O . VAL A 1 382 ? -24.307 23.447 -4.621 1.00 98.06 382 VAL A O 1
ATOM 2925 N N . ILE A 1 383 ? -26.042 22.206 -3.897 1.00 97.00 383 ILE A N 1
ATOM 2926 C CA . ILE A 1 383 ? -26.201 21.356 -5.069 1.00 97.00 383 ILE A CA 1
ATOM 2927 C C . ILE A 1 383 ? -27.578 21.612 -5.643 1.00 97.00 383 ILE A C 1
ATOM 2929 O O . ILE A 1 383 ? -28.548 21.684 -4.888 1.00 97.00 383 ILE A O 1
ATOM 2933 N N . ASP A 1 384 ? -27.658 21.723 -6.962 1.00 95.31 384 ASP A N 1
ATOM 2934 C CA . ASP A 1 384 ? -28.896 21.871 -7.710 1.00 95.31 384 ASP A CA 1
ATOM 2935 C C . ASP A 1 384 ? -28.875 20.938 -8.919 1.00 95.31 384 ASP A C 1
ATOM 2937 O O . ASP A 1 384 ? -28.264 21.239 -9.947 1.00 95.31 384 ASP A O 1
ATOM 2941 N N . VAL A 1 385 ? -29.550 19.793 -8.794 1.00 92.62 385 VAL A N 1
ATOM 2942 C CA . VAL A 1 385 ? -29.543 18.777 -9.857 1.00 92.62 385 VAL A CA 1
ATOM 2943 C C . VAL A 1 385 ? -30.284 19.237 -11.111 1.00 92.62 385 VAL A C 1
ATOM 2945 O O . VAL A 1 385 ? -30.115 18.623 -12.155 1.00 92.62 385 VAL A O 1
ATOM 2948 N N . SER A 1 386 ? -31.097 20.300 -11.038 1.00 91.12 386 SER A N 1
ATOM 2949 C CA . SER A 1 386 ? -31.806 20.831 -12.211 1.00 91.12 386 SER A CA 1
ATOM 2950 C C . SER A 1 386 ? -30.872 21.525 -13.205 1.00 91.12 386 SER A C 1
ATOM 2952 O O . SER A 1 386 ? -31.248 21.754 -14.354 1.00 91.12 386 SER A O 1
ATOM 2954 N N . LYS A 1 387 ? -29.644 21.850 -12.786 1.00 90.38 387 LYS A N 1
ATOM 2955 C CA . LYS A 1 387 ? -28.659 22.500 -13.643 1.00 90.38 387 LYS A CA 1
ATOM 2956 C C . LYS A 1 387 ? -27.845 21.475 -14.435 1.00 90.38 387 LYS A C 1
ATOM 2958 O O . LYS A 1 387 ? -27.386 20.492 -13.853 1.00 90.38 387 LYS A O 1
ATOM 2963 N N . PRO A 1 388 ? -27.620 21.715 -15.736 1.00 85.69 388 PRO A N 1
ATOM 2964 C CA . PRO A 1 388 ? -26.791 20.843 -16.554 1.00 85.69 388 PRO A CA 1
ATOM 2965 C C . PRO A 1 388 ? -25.300 20.955 -16.202 1.00 85.69 388 PRO A C 1
ATOM 2967 O O . PRO A 1 388 ? -24.855 21.902 -15.544 1.00 85.69 388 PRO A O 1
ATOM 2970 N N . THR A 1 389 ? -24.530 19.979 -16.690 1.00 87.88 389 THR A N 1
ATOM 2971 C CA . THR A 1 389 ? -23.061 19.962 -16.617 1.00 87.88 389 THR A CA 1
ATOM 2972 C C . THR A 1 389 ? -22.459 21.279 -17.097 1.00 87.88 389 THR A C 1
ATOM 2974 O O . THR A 1 389 ? -22.885 21.818 -18.118 1.00 87.88 389 THR A O 1
ATOM 2977 N N . GLY A 1 390 ? -21.507 21.830 -16.347 1.00 86.50 390 GLY A N 1
ATOM 2978 C CA . GLY A 1 390 ? -20.816 23.061 -16.723 1.00 86.50 390 GLY A CA 1
ATOM 2979 C C . GLY A 1 390 ? -21.537 24.377 -16.392 1.00 86.50 390 GLY A C 1
ATOM 2980 O O . GLY A 1 390 ? -21.015 25.446 -16.701 1.00 86.50 390 GLY A O 1
ATOM 2981 N N . TYR A 1 391 ? -22.722 24.334 -15.767 1.00 88.00 391 TYR A N 1
ATOM 2982 C CA . TYR A 1 391 ? -23.526 25.524 -15.415 1.00 88.00 391 TYR A CA 1
ATOM 2983 C C . TYR A 1 391 ? -23.648 25.751 -13.897 1.00 88.00 391 TYR A C 1
ATOM 2985 O O . TYR A 1 391 ? -24.616 26.341 -13.403 1.00 88.00 391 TYR A O 1
ATOM 2993 N N . GLY A 1 392 ? -22.663 25.271 -13.136 1.00 90.00 392 GLY A N 1
ATOM 2994 C CA . GLY A 1 392 ? -22.623 25.372 -11.676 1.00 90.00 392 GLY A CA 1
ATOM 2995 C C . GLY A 1 392 ? -23.721 24.572 -10.966 1.00 90.00 392 GLY A C 1
ATOM 2996 O O . GLY A 1 392 ? -24.474 25.167 -10.179 1.00 90.00 392 GLY A O 1
ATOM 2997 N N . PRO A 1 393 ? -23.843 23.252 -11.232 1.00 93.06 393 PRO A N 1
ATOM 2998 C CA . PRO A 1 393 ? -24.739 22.362 -10.492 1.00 93.06 393 PRO A CA 1
ATOM 2999 C C . PRO A 1 393 ? -24.294 22.157 -9.035 1.00 93.06 393 PRO A C 1
ATOM 3001 O O . PRO A 1 393 ? -25.096 21.739 -8.205 1.00 93.06 393 PRO A O 1
ATOM 3004 N N . MET A 1 394 ? -23.050 22.519 -8.700 1.00 96.94 394 MET A N 1
ATOM 3005 C CA . MET A 1 394 ? -22.571 22.714 -7.331 1.00 96.94 394 MET A CA 1
ATOM 3006 C C . MET A 1 394 ? -21.966 24.108 -7.199 1.00 96.94 394 MET A C 1
ATOM 3008 O O . MET A 1 394 ? -21.311 24.580 -8.127 1.00 96.94 394 MET A O 1
ATOM 3012 N N . LYS A 1 395 ? -22.191 24.779 -6.067 1.00 97.00 395 LYS A N 1
ATOM 3013 C CA . LYS A 1 395 ? -21.655 26.120 -5.814 1.00 97.00 395 LYS A CA 1
ATOM 3014 C C . LYS A 1 395 ? -21.346 26.341 -4.336 1.00 97.00 395 LYS A C 1
ATOM 3016 O O . LYS A 1 395 ? -22.216 26.134 -3.490 1.00 97.00 395 LYS A O 1
ATOM 3021 N N . ILE A 1 396 ? -20.147 26.831 -4.029 1.00 97.88 396 ILE A N 1
ATOM 3022 C CA . ILE A 1 396 ? -19.739 27.184 -2.662 1.00 97.88 396 ILE A CA 1
ATOM 3023 C C . ILE A 1 396 ? -20.562 28.365 -2.136 1.00 97.88 396 ILE A C 1
ATOM 3025 O O . ILE A 1 396 ? -20.807 29.354 -2.834 1.00 97.88 396 ILE A O 1
ATOM 3029 N N . ILE A 1 397 ? -20.965 28.272 -0.869 1.00 97.44 397 ILE A N 1
ATOM 3030 C CA . ILE A 1 397 ? -21.582 29.360 -0.115 1.00 97.44 397 ILE A CA 1
ATOM 3031 C C . ILE A 1 397 ? -20.483 30.078 0.667 1.00 97.44 397 ILE A C 1
ATOM 3033 O O . ILE A 1 397 ? -20.094 29.662 1.756 1.00 97.44 397 ILE A O 1
ATOM 3037 N N . SER A 1 398 ? -19.965 31.163 0.097 1.00 92.50 398 SER A N 1
ATOM 3038 C CA . SER A 1 398 ? -18.862 31.913 0.698 1.00 92.50 398 SER A CA 1
ATOM 3039 C C . SER A 1 398 ? -19.254 32.615 1.996 1.00 92.50 398 SER A C 1
ATOM 3041 O O . SER A 1 398 ? -20.310 33.249 2.096 1.00 92.50 398 SER A O 1
ATOM 3043 N N . LYS A 1 399 ? -18.353 32.580 2.984 1.00 89.06 399 LYS A N 1
ATOM 3044 C CA . LYS A 1 399 ? -18.492 33.382 4.201 1.00 89.06 399 LYS A CA 1
ATOM 3045 C C . LYS A 1 399 ? -18.370 34.874 3.916 1.00 89.06 399 LYS A C 1
ATOM 3047 O O . LYS A 1 399 ? -17.718 35.319 2.969 1.00 89.06 399 LYS A O 1
ATOM 3052 N N . LYS A 1 400 ? -19.004 35.679 4.770 1.00 86.06 400 LYS A N 1
ATOM 3053 C CA . LYS A 1 400 ? -18.979 37.138 4.645 1.00 86.06 400 LYS A CA 1
ATOM 3054 C C . LYS A 1 400 ? -17.534 37.644 4.684 1.00 86.06 400 LYS A C 1
ATOM 3056 O O . LYS A 1 400 ? -16.842 37.464 5.679 1.00 86.06 400 LYS A O 1
ATOM 3061 N N . GLY A 1 401 ? -17.121 38.346 3.630 1.00 84.88 401 GLY A N 1
ATOM 3062 C CA . GLY A 1 401 ? -15.784 38.935 3.531 1.00 84.88 401 GLY A CA 1
ATOM 3063 C C . GLY A 1 401 ? -14.738 38.064 2.835 1.00 84.88 401 GLY A C 1
ATOM 3064 O O . GLY A 1 401 ? -13.607 38.532 2.720 1.00 84.88 401 GLY A O 1
ATOM 3065 N N . ALA A 1 402 ? -15.105 36.874 2.342 1.00 89.00 402 ALA A N 1
ATOM 3066 C CA . ALA A 1 402 ? -14.276 36.101 1.419 1.00 89.00 402 ALA A CA 1
ATOM 3067 C C . ALA A 1 402 ? -13.996 36.911 0.139 1.00 89.00 402 ALA A C 1
ATOM 3069 O O . ALA A 1 402 ? -14.889 37.577 -0.398 1.00 89.00 402 ALA A O 1
ATOM 3070 N N . LYS A 1 403 ? -12.740 36.907 -0.305 1.00 89.75 403 LYS A N 1
ATOM 3071 C CA . LYS A 1 403 ? -12.234 37.673 -1.456 1.00 89.75 403 LYS A CA 1
ATOM 3072 C C . LYS A 1 403 ? -11.309 36.854 -2.350 1.00 89.75 403 LYS A C 1
ATOM 3074 O O . LYS A 1 403 ? -10.861 37.384 -3.365 1.00 89.75 403 LYS A O 1
ATOM 3079 N N . ASN A 1 404 ? -10.960 35.623 -1.973 1.00 91.06 404 ASN A N 1
ATOM 3080 C CA . ASN A 1 404 ? -10.104 34.796 -2.808 1.00 91.06 404 ASN A CA 1
ATOM 3081 C C . ASN A 1 404 ? -10.856 34.437 -4.106 1.00 91.06 404 ASN A C 1
ATOM 3083 O O . ASN A 1 404 ? -11.939 33.857 -4.021 1.00 91.06 404 ASN A O 1
ATOM 3087 N N . PRO A 1 405 ? -10.296 34.735 -5.292 1.00 85.06 405 PRO A N 1
ATOM 3088 C CA . PRO A 1 405 ? -10.962 34.475 -6.573 1.00 85.06 405 PRO A CA 1
ATOM 3089 C C . PRO A 1 405 ? -11.200 32.980 -6.844 1.00 85.06 405 PRO A C 1
ATOM 3091 O O . PRO A 1 405 ? -12.091 32.627 -7.606 1.00 85.06 405 PRO A O 1
ATOM 3094 N N . LEU A 1 406 ? -10.446 32.090 -6.188 1.00 89.94 406 LEU A N 1
ATOM 3095 C CA . LEU A 1 406 ? -10.620 30.633 -6.241 1.00 89.94 406 LEU A CA 1
ATOM 3096 C C . LEU A 1 406 ? -11.316 30.072 -4.995 1.00 89.94 406 LEU A C 1
ATOM 3098 O O . LEU A 1 406 ? -11.249 28.873 -4.733 1.00 89.94 406 LEU A O 1
ATOM 3102 N N . LEU A 1 407 ? -11.976 30.934 -4.217 1.00 93.56 407 LEU A N 1
ATOM 3103 C CA . LEU A 1 407 ? -12.846 30.583 -3.090 1.00 93.56 407 LEU A CA 1
ATOM 3104 C C . LEU A 1 407 ? -12.165 29.824 -1.936 1.00 93.56 407 LEU A C 1
ATOM 3106 O O . LEU A 1 407 ? -12.853 29.365 -1.027 1.00 93.56 407 LEU A O 1
ATOM 3110 N N . TYR A 1 408 ? -10.830 29.737 -1.907 1.00 92.81 408 TYR A N 1
ATOM 3111 C CA . TYR A 1 408 ? -10.106 29.028 -0.844 1.00 92.81 408 TYR A CA 1
ATOM 3112 C C . TYR A 1 408 ? -10.395 29.562 0.566 1.00 92.81 408 TYR A C 1
ATOM 3114 O O . TYR A 1 408 ? -10.398 28.794 1.520 1.00 92.81 408 TYR A O 1
ATOM 3122 N N . ASP A 1 409 ? -10.700 30.854 0.698 1.00 92.88 409 ASP A N 1
ATOM 3123 C CA . ASP A 1 409 ? -11.044 31.512 1.963 1.00 92.88 409 ASP A CA 1
ATOM 3124 C C . ASP A 1 409 ? -12.536 31.407 2.336 1.00 92.88 409 ASP A C 1
ATOM 3126 O O . ASP A 1 409 ? -13.001 32.131 3.215 1.00 92.88 409 ASP A O 1
ATOM 3130 N N . SER A 1 410 ? -13.300 30.527 1.680 1.00 95.06 410 SER A N 1
ATOM 3131 C CA . SER A 1 410 ? -14.731 30.318 1.953 1.00 95.06 410 SER A CA 1
ATOM 3132 C C . SER A 1 410 ? -15.026 29.230 2.991 1.00 95.06 410 SER A C 1
ATOM 3134 O O . SER A 1 410 ? -16.179 29.103 3.402 1.00 95.06 410 SER A O 1
ATOM 3136 N N . THR A 1 411 ? -14.026 28.468 3.440 1.00 95.75 411 THR A N 1
ATOM 3137 C CA . THR A 1 411 ? -14.182 27.483 4.520 1.00 95.75 411 THR A CA 1
ATOM 3138 C C . THR A 1 411 ? -14.441 28.163 5.870 1.00 95.75 411 THR A C 1
ATOM 3140 O O . THR A 1 411 ? -13.957 29.268 6.151 1.00 95.75 411 THR A O 1
ATOM 3143 N N . LEU A 1 412 ? -15.253 27.513 6.707 1.00 96.81 412 LEU A N 1
ATOM 3144 C CA . LEU A 1 412 ? -15.567 27.968 8.059 1.00 96.81 412 LEU A CA 1
ATOM 3145 C C . LEU A 1 412 ? -14.566 27.402 9.062 1.00 96.81 412 LEU A C 1
ATOM 3147 O O . LEU A 1 412 ? -14.381 26.186 9.151 1.00 96.81 412 LEU A O 1
ATOM 3151 N N . HIS A 1 413 ? -14.006 28.281 9.879 1.00 93.62 413 HIS A N 1
ATOM 3152 C CA . HIS A 1 413 ? -13.263 27.945 11.086 1.00 93.62 413 HIS A CA 1
ATOM 3153 C C . HIS A 1 413 ? -14.175 28.008 12.320 1.00 93.62 413 HIS A C 1
ATOM 3155 O O . HIS A 1 413 ? -15.301 28.506 12.263 1.00 93.62 413 HIS A O 1
ATOM 3161 N N . ALA A 1 414 ? -13.680 27.529 13.464 1.00 93.06 414 ALA A N 1
ATOM 3162 C CA . ALA A 1 414 ? -14.432 27.540 14.717 1.00 93.06 414 ALA A CA 1
ATOM 3163 C C . ALA A 1 414 ? -14.975 28.946 15.061 1.00 93.06 414 ALA A C 1
ATOM 3165 O O . ALA A 1 414 ? -14.237 29.931 15.087 1.00 93.06 414 ALA A O 1
ATOM 3166 N N . GLY A 1 415 ? -16.275 29.025 15.341 1.00 91.75 415 GLY A N 1
ATOM 3167 C CA . GLY A 1 415 ? -17.035 30.247 15.609 1.00 91.75 415 GLY A CA 1
ATOM 3168 C C . GLY A 1 415 ? -17.611 30.937 14.366 1.00 91.75 415 GLY A C 1
ATOM 3169 O O . GLY A 1 415 ? -18.456 31.824 14.505 1.00 91.75 415 GLY A O 1
ATOM 3170 N N . GLU A 1 416 ? -17.200 30.549 13.159 1.00 95.62 416 GLU A N 1
ATOM 3171 C CA . GLU A 1 416 ? -17.695 31.141 11.916 1.00 95.62 416 GLU A CA 1
ATOM 3172 C C . GLU A 1 416 ? -18.985 30.470 11.433 1.00 95.62 416 GLU A C 1
ATOM 3174 O O . GLU A 1 416 ? -19.278 29.309 11.731 1.00 95.62 416 GLU A O 1
ATOM 3179 N N . SER A 1 417 ? -19.783 31.220 10.670 1.00 96.06 417 SER A N 1
ATOM 3180 C CA . SER A 1 417 ? -21.044 30.727 10.119 1.00 96.06 417 SER A CA 1
ATOM 3181 C C . SER A 1 417 ? -21.364 31.325 8.755 1.00 96.06 417 SER A C 1
ATOM 3183 O O . SER A 1 417 ? -20.924 32.429 8.422 1.00 96.06 417 SER A O 1
ATOM 3185 N N . VAL A 1 418 ? -22.177 30.596 7.997 1.00 96.94 418 VAL A N 1
ATOM 3186 C CA . VAL A 1 418 ? -22.853 31.068 6.784 1.00 96.94 418 VAL A CA 1
ATOM 3187 C C . VAL A 1 418 ? -24.351 30.841 6.904 1.00 96.94 418 VAL A C 1
ATOM 3189 O O . VAL A 1 418 ? -24.813 29.951 7.622 1.00 96.94 418 VAL A O 1
ATOM 3192 N N . THR A 1 419 ? -25.107 31.649 6.169 1.00 94.62 419 THR A N 1
ATOM 3193 C CA . THR A 1 419 ? -26.553 31.499 6.027 1.00 94.62 419 THR A CA 1
ATOM 3194 C C . THR A 1 419 ? -26.872 31.240 4.565 1.00 94.62 419 THR A C 1
ATOM 3196 O O . THR A 1 419 ? -26.363 31.941 3.689 1.00 94.62 419 THR A O 1
ATOM 3199 N N . PHE A 1 420 ? -27.732 30.262 4.313 1.00 92.88 420 PHE A N 1
ATOM 3200 C CA . PHE A 1 420 ? -28.304 29.991 3.002 1.00 92.88 420 PHE A CA 1
ATOM 3201 C C . PHE A 1 420 ? -29.806 29.758 3.171 1.00 92.88 420 PHE A C 1
ATOM 3203 O O . PHE A 1 420 ? -30.216 28.909 3.964 1.00 92.88 420 PHE A O 1
ATOM 3210 N N . GLU A 1 421 ? -30.621 30.551 2.473 1.00 89.69 421 GLU A N 1
ATOM 3211 C CA . GLU A 1 421 ? -32.071 30.629 2.694 1.00 89.69 421 GLU A CA 1
ATOM 3212 C C . GLU A 1 421 ? -32.409 30.847 4.186 1.00 89.69 421 GLU A C 1
ATOM 3214 O O . GLU A 1 421 ? -31.929 31.796 4.812 1.00 89.69 421 GLU A O 1
ATOM 3219 N N . ASN A 1 422 ? -33.210 29.967 4.785 1.00 89.25 422 ASN A N 1
ATOM 3220 C CA . ASN A 1 422 ? -33.573 29.973 6.201 1.00 89.25 422 ASN A CA 1
ATOM 3221 C C . ASN A 1 422 ? -32.718 29.019 7.054 1.00 89.25 422 ASN A C 1
ATOM 3223 O O . ASN A 1 422 ? -33.123 28.683 8.166 1.00 89.25 422 ASN A O 1
ATOM 3227 N N . TYR A 1 423 ? -31.548 28.588 6.575 1.00 92.75 423 TYR A N 1
ATOM 3228 C CA . TYR A 1 423 ? -30.628 27.734 7.326 1.00 92.75 423 TYR A CA 1
ATOM 3229 C C . TYR A 1 423 ? -29.351 28.483 7.679 1.00 92.75 423 TYR A C 1
ATOM 3231 O O . TYR A 1 423 ? -28.739 29.144 6.837 1.00 92.75 423 TYR A O 1
ATOM 3239 N N . LYS A 1 424 ? -28.919 28.341 8.929 1.00 95.06 424 LYS A N 1
ATOM 3240 C CA . LYS A 1 424 ? -27.612 28.795 9.392 1.00 95.06 424 LYS A CA 1
ATOM 3241 C C . LYS A 1 424 ? -26.738 27.585 9.694 1.00 95.06 424 LYS A C 1
ATOM 3243 O O . LYS A 1 424 ? -27.138 26.701 10.448 1.00 95.06 424 LYS A O 1
ATOM 3248 N N . VAL A 1 425 ? -25.543 27.577 9.117 1.00 97.31 425 VAL A N 1
ATOM 3249 C CA . VAL A 1 425 ? -24.510 26.566 9.352 1.00 97.31 425 VAL A CA 1
ATOM 3250 C C . VAL A 1 425 ? -23.372 27.236 10.105 1.00 97.31 425 VAL A C 1
ATOM 3252 O O . VAL A 1 425 ? -22.795 28.205 9.615 1.00 97.31 425 VAL A O 1
ATOM 3255 N N . THR A 1 426 ? -23.062 26.736 11.297 1.00 97.31 426 THR A N 1
ATOM 3256 C CA . THR A 1 426 ? -21.993 27.257 12.158 1.00 97.31 426 THR A CA 1
ATOM 3257 C C . THR A 1 426 ? -20.967 26.164 12.418 1.00 97.31 426 THR A C 1
ATOM 3259 O O . THR A 1 426 ? -21.339 25.074 12.847 1.00 97.31 426 THR A O 1
ATOM 3262 N N . SER A 1 427 ? -19.680 26.448 12.220 1.00 96.50 427 SER A N 1
ATOM 3263 C CA . SER A 1 427 ? -18.614 25.579 12.726 1.00 96.50 427 SER A CA 1
ATOM 3264 C C . SER A 1 427 ? -18.392 25.911 14.201 1.00 96.50 427 SER A C 1
ATOM 3266 O O . SER A 1 427 ? -17.908 26.987 14.535 1.00 96.50 427 SER A O 1
ATOM 3268 N N . LEU A 1 428 ? -18.814 25.036 15.113 1.00 95.00 428 LEU A N 1
ATOM 3269 C CA . LEU A 1 428 ? -18.630 25.224 16.558 1.00 95.00 428 LEU A CA 1
ATOM 3270 C C . LEU A 1 428 ? -17.194 24.926 16.988 1.00 95.00 428 LEU A C 1
ATOM 3272 O O . LEU A 1 428 ? -16.658 25.581 17.879 1.00 95.00 428 LEU A O 1
ATOM 3276 N N . ALA A 1 429 ? -16.585 23.930 16.352 1.00 91.94 429 ALA A N 1
ATOM 3277 C CA . ALA A 1 429 ? -15.207 23.532 16.565 1.00 91.94 429 ALA A CA 1
ATOM 3278 C C . ALA A 1 429 ? -14.623 23.050 15.238 1.00 91.94 429 ALA A C 1
ATOM 3280 O O . ALA A 1 429 ? -15.328 22.445 14.433 1.00 91.94 429 ALA A O 1
ATOM 3281 N N . SER A 1 430 ? -13.337 23.307 15.040 1.00 89.69 430 SER A N 1
ATOM 3282 C CA . SER A 1 430 ? -12.599 22.922 13.842 1.00 89.69 430 SER A CA 1
ATOM 3283 C C . SER A 1 430 ? -11.182 22.557 14.252 1.00 89.69 430 SER A C 1
ATOM 3285 O O . SER A 1 430 ? -10.487 23.366 14.873 1.00 89.69 430 SER A O 1
ATOM 3287 N N . ASP A 1 431 ? -10.772 21.330 13.959 1.00 85.81 431 ASP A N 1
ATOM 3288 C CA . ASP A 1 431 ? -9.417 20.853 14.211 1.00 85.81 431 ASP A CA 1
ATOM 3289 C C . ASP A 1 431 ? -8.946 19.906 13.097 1.00 85.81 431 ASP A C 1
ATOM 3291 O O . ASP A 1 431 ? -9.633 19.688 12.100 1.00 85.81 431 ASP A O 1
ATOM 3295 N N . LYS A 1 432 ? -7.752 19.328 13.240 1.00 82.81 432 LYS A N 1
ATOM 3296 C CA . LYS A 1 432 ? -7.181 18.412 12.237 1.00 82.81 432 LYS A CA 1
ATOM 3297 C C . LYS A 1 432 ? -8.003 17.134 11.989 1.00 82.81 432 LYS A C 1
ATOM 3299 O O . LYS A 1 432 ? -7.771 16.468 10.987 1.00 82.81 432 LYS A O 1
ATOM 3304 N N . ASN A 1 433 ? -8.900 16.763 12.903 1.00 83.56 433 ASN A N 1
ATOM 3305 C CA . ASN A 1 433 ? -9.724 15.559 12.824 1.00 83.56 433 ASN A CA 1
ATOM 3306 C C . ASN A 1 433 ? -11.112 15.836 12.243 1.00 83.56 433 ASN A C 1
ATOM 3308 O O . ASN A 1 433 ? -11.832 14.882 11.965 1.00 83.56 433 ASN A O 1
ATOM 3312 N N . GLY A 1 434 ? -11.490 17.102 12.056 1.00 91.12 434 GLY A N 1
ATOM 3313 C CA . GLY A 1 434 ? -12.738 17.463 11.400 1.00 91.12 434 GLY A CA 1
ATOM 3314 C C . GLY A 1 434 ? -13.390 18.717 11.954 1.00 91.12 434 GLY A C 1
ATOM 3315 O O . GLY A 1 434 ? -12.749 19.561 12.586 1.00 91.12 434 GLY A O 1
ATOM 3316 N N . ASP A 1 435 ? -14.684 18.834 11.691 1.00 97.19 435 ASP A N 1
ATOM 3317 C CA . ASP A 1 435 ? -15.499 19.982 12.060 1.00 97.19 435 ASP A CA 1
ATOM 3318 C C . ASP A 1 435 ? -16.747 19.534 12.825 1.00 97.19 435 ASP A C 1
ATOM 3320 O O . ASP A 1 435 ? -17.426 18.569 12.462 1.00 97.19 435 ASP A O 1
ATOM 3324 N N . THR A 1 436 ? -17.071 20.264 13.889 1.00 96.81 436 THR A N 1
ATOM 3325 C CA . THR A 1 436 ? -18.339 20.122 14.607 1.00 96.81 436 THR A CA 1
ATOM 3326 C C . THR A 1 436 ? -19.293 21.198 14.118 1.00 96.81 436 THR A C 1
ATOM 3328 O O . THR A 1 436 ? -19.132 22.377 14.426 1.00 96.81 436 THR A O 1
ATOM 3331 N N . ILE A 1 437 ? -20.291 20.786 13.348 1.00 97.62 437 ILE A N 1
ATOM 3332 C CA . ILE A 1 437 ? -21.216 21.645 12.620 1.00 97.62 437 ILE A CA 1
ATOM 3333 C C . ILE A 1 437 ? -22.542 21.731 13.357 1.00 97.62 437 ILE A C 1
ATOM 3335 O O . ILE A 1 437 ? -23.195 20.713 13.577 1.00 97.62 437 ILE A O 1
ATOM 3339 N N . LYS A 1 438 ? -22.975 22.949 13.672 1.00 96.25 438 LYS A N 1
ATOM 3340 C CA . LYS A 1 438 ? -24.346 23.231 14.086 1.00 96.25 438 LYS A CA 1
ATOM 3341 C C . LYS A 1 438 ? -25.167 23.679 12.887 1.00 96.25 438 LYS A C 1
ATOM 3343 O O . LYS A 1 438 ? -24.774 24.613 12.185 1.00 96.25 438 LYS A O 1
ATOM 3348 N N . VAL A 1 439 ? -26.309 23.038 12.688 1.00 96.00 439 VAL A N 1
ATOM 3349 C CA . VAL A 1 439 ? -27.335 23.447 11.731 1.00 96.00 439 VAL A CA 1
ATOM 3350 C C . VAL A 1 439 ? -28.509 24.001 12.515 1.00 96.00 439 VAL A C 1
ATOM 3352 O O . VAL A 1 439 ? -28.961 23.384 13.472 1.00 96.00 439 VAL A O 1
ATOM 3355 N N . GLU A 1 440 ? -28.993 25.170 12.114 1.00 93.81 440 GLU A N 1
ATOM 3356 C CA . GLU A 1 440 ? -30.126 25.838 12.748 1.00 93.81 440 GLU A CA 1
ATOM 3357 C C . GLU A 1 440 ? -31.107 26.301 11.671 1.00 93.81 440 GLU A C 1
ATOM 3359 O O . GLU A 1 440 ? -30.697 26.853 10.644 1.00 93.81 440 GLU A O 1
ATOM 3364 N N . LYS A 1 441 ? -32.412 26.131 11.919 1.00 87.88 441 LYS A N 1
ATOM 3365 C CA . LYS A 1 441 ? -33.436 26.819 11.130 1.00 87.88 441 LYS A CA 1
ATOM 3366 C C . LYS A 1 441 ? -33.614 28.213 11.701 1.00 87.88 441 LYS A C 1
ATOM 3368 O O . LYS A 1 441 ? -33.960 28.372 12.870 1.00 87.88 441 LYS A O 1
ATOM 3373 N N . LEU A 1 442 ? -33.427 29.221 10.874 1.00 85.06 442 LEU A N 1
ATOM 3374 C CA . LEU A 1 442 ? -33.882 30.561 11.187 1.00 85.06 442 LEU A CA 1
ATOM 3375 C C . LEU A 1 442 ? -35.415 30.574 11.035 1.00 85.06 442 LEU A C 1
ATOM 3377 O O . LEU A 1 442 ? -35.958 29.903 10.152 1.00 85.06 442 LEU A O 1
ATOM 3381 N N . GLY A 1 443 ? -36.121 31.278 11.932 1.00 68.00 443 GLY A N 1
ATOM 3382 C CA . GLY A 1 443 ? -37.578 31.458 11.835 1.00 68.00 443 GLY A CA 1
ATOM 3383 C C . GLY A 1 443 ? -37.979 31.959 10.445 1.00 68.00 443 GLY A C 1
ATOM 3384 O O . GLY A 1 443 ? -37.125 32.511 9.753 1.00 68.00 443 GLY A O 1
ATOM 3385 N N . GLU A 1 444 ? -39.234 31.720 10.032 1.00 52.12 444 GLU A N 1
ATOM 3386 C CA . GLU A 1 444 ? -39.719 31.974 8.665 1.00 52.12 444 GLU A CA 1
ATOM 3387 C C . GLU A 1 444 ? -39.056 33.207 8.048 1.00 52.12 444 GLU A C 1
ATOM 3389 O O . GLU A 1 444 ? -39.292 34.346 8.458 1.00 52.12 444 GLU A O 1
ATOM 3394 N N . TYR A 1 445 ? -38.192 32.960 7.060 1.00 42.31 445 TYR A N 1
ATOM 3395 C CA . TYR A 1 445 ? -37.796 33.998 6.134 1.00 42.31 445 TYR A CA 1
ATOM 3396 C C . TYR A 1 445 ? -39.096 34.452 5.480 1.00 42.31 445 TYR A C 1
ATOM 3398 O O . TYR A 1 445 ? -39.661 33.730 4.661 1.00 42.31 445 TYR A O 1
ATOM 3406 N N . THR A 1 446 ? -39.615 35.611 5.887 1.00 36.19 446 THR A N 1
ATOM 3407 C CA . THR A 1 446 ? -40.599 36.312 5.071 1.00 36.19 446 THR A CA 1
ATOM 3408 C C . THR A 1 446 ? -39.878 36.574 3.758 1.00 36.19 446 THR A C 1
ATOM 3410 O O . THR A 1 446 ? -38.869 37.289 3.771 1.00 36.19 446 THR A O 1
ATOM 3413 N N . PRO A 1 447 ? -40.312 35.976 2.633 1.00 35.94 447 PRO A N 1
ATOM 3414 C CA . PRO A 1 447 ? -39.744 36.333 1.352 1.00 35.94 447 PRO A CA 1
ATOM 3415 C C . PRO A 1 447 ? -39.836 37.846 1.265 1.00 35.94 447 PRO A C 1
ATOM 3417 O O . PRO A 1 447 ? -40.914 38.409 1.489 1.00 35.94 447 PRO A O 1
ATOM 3420 N N . LYS A 1 448 ? -38.724 38.528 0.976 1.00 34.31 448 LYS A N 1
ATOM 3421 C CA . LYS A 1 448 ? -38.838 39.905 0.506 1.00 34.31 448 LYS A CA 1
ATOM 3422 C C . LYS A 1 448 ? -39.866 39.847 -0.629 1.00 34.31 448 LYS A C 1
ATOM 3424 O O . LYS A 1 448 ? -39.650 39.054 -1.548 1.00 34.31 448 LYS A O 1
ATOM 3429 N N . PRO A 1 449 ? -40.991 40.579 -0.548 1.00 29.83 449 PRO A N 1
ATOM 3430 C CA . PRO A 1 449 ? -42.052 40.423 -1.521 1.00 29.83 449 PRO A CA 1
ATOM 3431 C C . PRO A 1 449 ? -41.445 40.643 -2.899 1.00 29.83 449 PRO A C 1
ATOM 3433 O O . PRO A 1 449 ? -40.808 41.672 -3.150 1.00 29.83 449 PRO A O 1
ATOM 3436 N N . THR A 1 450 ? -41.625 39.670 -3.790 1.00 34.50 450 THR A N 1
ATOM 3437 C CA . THR A 1 450 ? -41.604 39.957 -5.219 1.00 34.50 450 THR A CA 1
ATOM 3438 C C . THR A 1 450 ? -42.519 41.168 -5.406 1.00 34.50 450 THR A C 1
ATOM 3440 O O . THR A 1 450 ? -43.643 41.133 -4.892 1.00 34.50 450 THR A O 1
ATOM 3443 N N . PRO A 1 451 ? -42.069 42.269 -6.035 1.00 30.08 451 PRO A N 1
ATOM 3444 C CA . PRO A 1 451 ? -42.928 43.427 -6.212 1.00 30.08 451 PRO A CA 1
ATOM 3445 C C . PRO A 1 451 ? -44.174 42.970 -6.972 1.00 30.08 451 PRO A C 1
ATOM 3447 O O . PRO A 1 451 ? -44.102 42.595 -8.139 1.00 30.08 451 PRO A O 1
ATOM 3450 N N . THR A 1 452 ? -45.316 42.951 -6.285 1.00 28.39 452 THR A N 1
ATOM 3451 C CA . THR A 1 452 ? -46.611 42.839 -6.951 1.00 28.39 452 THR A CA 1
ATOM 3452 C C . THR A 1 452 ? -46.790 44.133 -7.743 1.00 28.39 452 THR A C 1
ATOM 3454 O O . THR A 1 452 ? -46.516 45.207 -7.196 1.00 28.39 452 THR A O 1
ATOM 3457 N N . PRO A 1 453 ? -47.175 44.063 -9.027 1.00 33.25 453 PRO A N 1
ATOM 3458 C CA . PRO A 1 453 ? -47.275 45.234 -9.880 1.00 33.25 453 PRO A CA 1
ATOM 3459 C C . PRO A 1 453 ? -48.271 46.227 -9.283 1.00 33.25 453 PRO A C 1
ATOM 3461 O O . PRO A 1 453 ? -49.412 45.882 -8.977 1.00 33.25 453 PRO A O 1
ATOM 3464 N N . THR A 1 454 ? -47.831 47.472 -9.122 1.00 29.84 454 THR A N 1
ATOM 3465 C CA . THR A 1 454 ? -48.706 48.607 -8.828 1.00 29.84 454 THR A CA 1
ATOM 3466 C C . THR A 1 454 ? -49.840 48.638 -9.864 1.00 29.84 454 THR A C 1
ATOM 3468 O O . THR A 1 454 ? -49.552 48.501 -11.058 1.00 29.84 454 THR A O 1
ATOM 3471 N N . PRO A 1 455 ? -51.114 48.827 -9.466 1.00 29.41 455 PRO A N 1
ATOM 3472 C CA . PRO A 1 455 ? -52.212 48.956 -10.415 1.00 29.41 455 PRO A CA 1
ATOM 3473 C C . PRO A 1 455 ? -51.938 50.175 -11.294 1.00 29.41 455 PRO A C 1
ATOM 3475 O O . PRO A 1 455 ? -51.980 51.317 -10.837 1.00 29.41 455 PRO A O 1
ATOM 3478 N N . THR A 1 456 ? -51.591 49.928 -12.555 1.00 30.00 456 THR A N 1
ATOM 3479 C CA . THR A 1 456 ? -51.434 51.010 -13.520 1.00 30.00 456 THR A CA 1
ATOM 3480 C C . THR A 1 456 ? -52.832 51.420 -13.948 1.00 30.00 456 THR A C 1
ATOM 3482 O O . THR A 1 456 ? -53.637 50.595 -14.379 1.00 30.00 456 THR A O 1
ATOM 3485 N N . VAL A 1 457 ? -53.123 52.699 -13.734 1.00 32.22 457 VAL A N 1
ATOM 3486 C CA . VAL A 1 457 ? -54.366 53.366 -14.105 1.00 32.22 457 VAL A CA 1
ATOM 3487 C C . VAL A 1 457 ? -54.704 53.095 -15.573 1.00 32.22 457 VAL A C 1
ATOM 3489 O O . VAL A 1 457 ? -53.829 53.009 -16.433 1.00 32.22 457 VAL A O 1
ATOM 3492 N N . ALA A 1 458 ? -56.010 52.954 -15.797 1.00 27.08 458 ALA A N 1
ATOM 3493 C CA . ALA A 1 458 ? -56.696 52.773 -17.065 1.00 27.08 458 ALA A CA 1
ATOM 3494 C C . ALA A 1 458 ? -56.249 53.760 -18.174 1.00 27.08 458 ALA A C 1
ATOM 3496 O O . ALA A 1 458 ? -55.690 54.821 -17.893 1.00 27.08 458 ALA A O 1
ATOM 3497 N N . PRO A 1 459 ? -56.498 53.397 -19.444 1.00 34.91 459 PRO A N 1
ATOM 3498 C CA . PRO A 1 459 ? -55.642 53.716 -20.575 1.00 34.91 459 PRO A CA 1
ATOM 3499 C C . PRO A 1 459 ? -56.025 55.023 -21.273 1.00 34.91 459 PRO A C 1
ATOM 3501 O O . PRO A 1 459 ? -57.201 55.344 -21.432 1.00 34.91 459 PRO A O 1
ATOM 3504 N N . THR A 1 460 ? -55.015 55.702 -21.812 1.00 25.16 460 THR A N 1
ATOM 3505 C CA . THR A 1 460 ? -55.175 56.752 -22.828 1.00 25.16 460 THR A CA 1
ATOM 3506 C C . THR A 1 460 ? -54.055 56.590 -23.862 1.00 25.16 460 THR A C 1
ATOM 3508 O O . THR A 1 460 ? -52.986 56.070 -23.546 1.00 25.16 460 THR A O 1
ATOM 3511 N N . PRO A 1 461 ? -54.317 56.927 -25.128 1.00 29.27 461 PRO A N 1
ATOM 3512 C CA . PRO A 1 461 ? -54.570 55.988 -26.200 1.00 29.27 461 PRO A CA 1
ATOM 3513 C C . PRO A 1 461 ? -53.297 55.681 -26.983 1.00 29.27 461 PRO A C 1
ATOM 3515 O O . PRO A 1 461 ? -52.434 56.530 -27.170 1.00 29.27 461 PRO A O 1
ATOM 3518 N N . THR A 1 462 ? -53.240 54.466 -27.505 1.00 36.50 462 THR A N 1
ATOM 3519 C CA . THR A 1 462 ? -52.280 54.004 -28.503 1.00 36.50 462 THR A CA 1
ATOM 3520 C C . THR A 1 462 ? -52.227 54.938 -29.720 1.00 36.50 462 THR A C 1
ATOM 3522 O O . THR A 1 462 ? -53.253 55.135 -30.373 1.00 36.50 462 THR A O 1
ATOM 3525 N N . PRO A 1 463 ? -51.022 55.375 -30.127 1.00 25.12 463 PRO A N 1
ATOM 3526 C CA . PRO A 1 463 ? -50.702 55.538 -31.529 1.00 25.12 463 PRO A CA 1
ATOM 3527 C C . PRO A 1 463 ? -49.537 54.605 -31.870 1.00 25.12 463 PRO A C 1
ATOM 3529 O O . PRO A 1 463 ? -48.385 54.824 -31.516 1.00 25.12 463 PRO A O 1
ATOM 3532 N N . THR A 1 464 ? -49.925 53.543 -32.564 1.00 24.94 464 THR A N 1
ATOM 3533 C CA . THR A 1 464 ? -49.241 52.977 -33.724 1.00 24.94 464 THR A CA 1
ATOM 3534 C C . THR A 1 464 ? -47.816 52.447 -33.546 1.00 24.94 464 THR A C 1
ATOM 3536 O O . THR A 1 464 ? -46.834 53.179 -33.521 1.00 24.94 464 THR A O 1
ATOM 3539 N N . LYS A 1 465 ? -47.754 51.106 -33.573 1.00 32.69 465 LYS A N 1
ATOM 3540 C CA . LYS A 1 465 ? -46.663 50.273 -34.097 1.00 32.69 465 LYS A CA 1
ATOM 3541 C C . LYS A 1 465 ? -45.739 51.036 -35.057 1.00 32.69 465 LYS A C 1
ATOM 3543 O O . LYS A 1 465 ? -46.097 51.256 -36.213 1.00 32.69 465 LYS A O 1
ATOM 3548 N N . THR A 1 466 ? -44.520 51.303 -34.605 1.00 25.20 466 THR A N 1
ATOM 3549 C CA . THR A 1 466 ? -43.361 51.351 -35.502 1.00 25.20 466 THR A CA 1
ATOM 3550 C C . THR A 1 466 ? -42.874 49.905 -35.676 1.00 25.20 466 THR A C 1
ATOM 3552 O O . THR A 1 466 ? -42.859 49.161 -34.693 1.00 25.20 466 THR A O 1
ATOM 3555 N N . PRO A 1 467 ? -42.589 49.439 -36.901 1.00 27.84 467 PRO A N 1
ATOM 3556 C CA . PRO A 1 467 ? -42.647 48.021 -37.244 1.00 27.84 467 PRO A CA 1
ATOM 3557 C C . PRO A 1 467 ? -41.465 47.229 -36.684 1.00 27.84 467 PRO A C 1
ATOM 3559 O O . PRO A 1 467 ? -40.354 47.744 -36.577 1.00 27.84 467 PRO A O 1
ATOM 3562 N N . ALA A 1 468 ? -41.692 45.938 -36.429 1.00 34.62 468 ALA A N 1
ATOM 3563 C CA . ALA A 1 468 ? -40.609 44.964 -36.472 1.00 34.62 468 ALA A CA 1
ATOM 3564 C C . ALA A 1 468 ? -39.927 45.048 -37.854 1.00 34.62 468 ALA A C 1
ATOM 3566 O O . ALA A 1 468 ? -40.641 45.230 -38.848 1.00 34.62 468 ALA A O 1
ATOM 3567 N N . PRO A 1 469 ? -38.591 44.924 -37.949 1.00 29.31 469 PRO A N 1
ATOM 3568 C CA . PRO A 1 469 ? -37.934 44.826 -39.243 1.00 29.31 469 PRO A CA 1
ATOM 3569 C C . PRO A 1 469 ? -38.538 43.647 -40.009 1.00 29.31 469 PRO A C 1
ATOM 3571 O O . PRO A 1 469 ? -38.483 42.495 -39.580 1.00 29.31 469 PRO A O 1
ATOM 3574 N N . THR A 1 470 ? -39.183 43.967 -41.123 1.00 29.39 470 THR A N 1
ATOM 3575 C CA . THR A 1 470 ? -39.688 43.013 -42.098 1.00 29.39 470 THR A CA 1
ATOM 3576 C C . THR A 1 470 ? -38.497 42.503 -42.895 1.00 29.39 470 THR A C 1
ATOM 3578 O O . THR A 1 470 ? -37.856 43.258 -43.621 1.00 29.39 470 THR A O 1
ATOM 3581 N N . TRP A 1 471 ? -38.188 41.217 -42.765 1.00 33.72 471 TRP A N 1
ATOM 3582 C CA . TRP A 1 471 ? -37.378 40.531 -43.764 1.00 33.72 471 TRP A CA 1
ATOM 3583 C C . TRP A 1 471 ? -38.336 40.008 -44.832 1.00 33.72 471 TRP A C 1
ATOM 3585 O O . TRP A 1 471 ? -39.235 39.223 -44.537 1.00 33.72 471 TRP A O 1
ATOM 3595 N N . VAL A 1 472 ? -38.185 40.508 -46.055 1.00 31.45 472 VAL A N 1
ATOM 3596 C CA . VAL A 1 472 ? -38.918 40.052 -47.239 1.00 31.45 472 VAL A CA 1
ATOM 3597 C C . VAL A 1 472 ? -37.995 39.093 -47.987 1.00 31.45 472 VAL A C 1
ATOM 3599 O O . VAL A 1 472 ? -36.815 39.396 -48.159 1.00 31.45 472 VAL A O 1
ATOM 3602 N N . ASP A 1 473 ? -38.513 37.944 -48.420 1.00 34.59 473 ASP A N 1
ATOM 3603 C CA . ASP A 1 473 ? -37.842 37.114 -49.425 1.00 34.59 473 ASP A CA 1
ATOM 3604 C C . ASP A 1 473 ? -37.572 37.982 -50.671 1.00 34.59 473 ASP A C 1
ATOM 3606 O O . ASP A 1 473 ? -38.522 38.580 -51.189 1.00 34.59 473 ASP A O 1
ATOM 3610 N N . PRO A 1 474 ? -36.324 38.092 -51.163 1.00 34.28 474 PRO A N 1
ATOM 3611 C CA . PRO A 1 474 ? -36.026 38.875 -52.355 1.00 34.28 474 PRO A CA 1
ATOM 3612 C C . PRO A 1 474 ? -36.659 38.326 -53.643 1.00 34.28 474 PRO A C 1
ATOM 3614 O O . PRO A 1 474 ? -36.475 38.957 -54.684 1.00 34.28 474 PRO A O 1
ATOM 3617 N N . LEU A 1 475 ? -37.391 37.202 -53.615 1.00 41.72 475 LEU A N 1
ATOM 3618 C CA . LEU A 1 475 ? -38.042 36.666 -54.811 1.00 41.72 475 LEU A CA 1
ATOM 3619 C C . LEU A 1 475 ? -39.581 36.769 -54.859 1.00 41.72 475 LEU A C 1
ATOM 3621 O O . LEU A 1 475 ? -40.043 37.168 -55.921 1.00 41.72 475 LEU A O 1
ATOM 3625 N N . GLU A 1 476 ? -40.398 36.519 -53.814 1.00 44.03 476 GLU A N 1
ATOM 3626 C CA . GLU A 1 476 ? -41.885 36.511 -54.007 1.00 44.03 476 GLU A CA 1
ATOM 3627 C C . GLU A 1 476 ? -42.809 37.016 -52.855 1.00 44.03 476 GLU A C 1
ATOM 3629 O O . GLU A 1 476 ? -44.026 36.855 -52.912 1.00 44.03 476 GLU A O 1
ATOM 3634 N N . GLY A 1 477 ? -42.305 37.718 -51.833 1.00 37.34 477 GLY A N 1
ATOM 3635 C CA . GLY A 1 477 ? -43.119 38.697 -51.074 1.00 37.34 477 GLY A CA 1
ATOM 3636 C C . GLY A 1 477 ? -44.423 38.266 -50.350 1.00 37.34 477 GLY A C 1
ATOM 3637 O O . GLY A 1 477 ? -45.385 39.030 -50.390 1.00 37.34 477 GLY A O 1
ATOM 3638 N N . THR A 1 478 ? -44.484 37.142 -49.615 1.00 35.47 478 THR A N 1
ATOM 3639 C CA . THR A 1 478 ? -45.637 36.821 -48.718 1.00 35.47 478 THR A CA 1
ATOM 3640 C C . THR A 1 478 ? -45.200 36.410 -47.288 1.00 35.47 478 THR A C 1
ATOM 3642 O O . THR A 1 478 ? -44.258 35.629 -47.171 1.00 35.47 478 THR A O 1
ATOM 3645 N N . PRO A 1 479 ? -45.845 36.891 -46.192 1.00 31.52 479 PRO A N 1
ATOM 3646 C CA . PRO A 1 479 ? -45.461 36.578 -44.800 1.00 31.52 479 PRO A CA 1
ATOM 3647 C C . PRO A 1 479 ? -46.226 35.393 -44.156 1.00 31.52 479 PRO A C 1
ATOM 3649 O O . PRO A 1 479 ? -47.434 35.252 -44.338 1.00 31.52 479 PRO A O 1
ATOM 3652 N N . CYS A 1 480 ? -45.538 34.582 -43.335 1.00 30.36 480 CYS A N 1
ATOM 3653 C CA . CYS A 1 480 ? -46.090 33.426 -42.598 1.00 30.36 480 CYS A CA 1
ATOM 3654 C C . CYS A 1 480 ? -46.568 33.792 -41.171 1.00 30.36 480 CYS A C 1
ATOM 3656 O O . CYS A 1 480 ? -45.823 34.416 -40.417 1.00 30.36 480 CYS A O 1
ATOM 3658 N N . LEU A 1 481 ? -47.770 33.349 -40.771 1.00 31.77 481 LEU A N 1
ATOM 3659 C CA . LEU A 1 481 ? -48.334 33.450 -39.409 1.00 31.77 481 LEU A CA 1
ATOM 3660 C C . LEU A 1 481 ? -49.111 32.170 -39.058 1.00 31.77 481 LEU A C 1
ATOM 3662 O O . LEU A 1 481 ? -50.007 31.849 -39.830 1.00 31.77 481 LEU A O 1
ATOM 3666 N N . VAL A 1 482 ? -48.847 31.534 -37.899 1.00 27.92 482 VAL A N 1
ATOM 3667 C CA . VAL A 1 482 ? -49.854 31.025 -36.922 1.00 27.92 482 VAL A CA 1
ATOM 3668 C C . VAL A 1 482 ? -49.198 30.895 -35.527 1.00 27.92 482 VAL A C 1
ATOM 3670 O O . VAL A 1 482 ? -48.027 30.546 -35.418 1.00 27.92 482 VAL A O 1
ATOM 3673 N N . GLU A 1 483 ? -49.970 31.184 -34.477 1.00 27.62 483 GLU A N 1
ATOM 3674 C CA . GLU A 1 483 ? -49.624 31.274 -33.049 1.00 27.62 483 GLU A CA 1
ATOM 3675 C C . GLU A 1 483 ? -50.262 30.106 -32.257 1.00 27.62 483 GLU A C 1
ATOM 3677 O O . GLU A 1 483 ? -51.403 29.744 -32.548 1.00 27.62 483 GLU A O 1
ATOM 3682 N N . ASN A 1 484 ? -49.586 29.539 -31.241 1.00 25.47 484 ASN A N 1
ATOM 3683 C CA . ASN A 1 484 ? -50.284 29.016 -30.055 1.00 25.47 484 ASN A CA 1
ATOM 3684 C C . ASN A 1 484 ? -49.395 28.897 -28.802 1.00 25.47 484 ASN A C 1
ATOM 3686 O O . ASN A 1 484 ? -48.186 28.694 -28.871 1.00 25.47 484 ASN A O 1
ATOM 3690 N N . SER A 1 485 ? -50.045 29.067 -27.654 1.00 36.22 485 SER A N 1
ATOM 3691 C CA . SER A 1 485 ? -49.541 29.618 -26.395 1.00 36.22 485 SER A CA 1
ATOM 3692 C C . SER A 1 485 ? -49.309 28.593 -25.277 1.00 36.22 485 SER A C 1
ATOM 3694 O O . SER A 1 485 ? -50.267 27.927 -24.892 1.00 36.22 485 SER A O 1
ATOM 3696 N N . SER A 1 486 ? -48.112 28.573 -24.670 1.00 31.52 486 SER A N 1
ATOM 3697 C CA . SER A 1 486 ? -47.879 28.348 -23.222 1.00 31.52 486 SER A CA 1
ATOM 3698 C C . SER A 1 486 ? -46.377 28.252 -22.899 1.00 31.52 486 SER A C 1
ATOM 3700 O O . SER A 1 486 ? -45.676 27.488 -23.550 1.00 31.52 486 SER A O 1
ATOM 3702 N N . ILE A 1 487 ? -45.952 28.956 -21.835 1.00 29.19 487 ILE A N 1
ATOM 3703 C CA . ILE A 1 487 ? -44.599 29.121 -21.236 1.00 29.19 487 ILE A CA 1
ATOM 3704 C C . ILE A 1 487 ? -43.888 30.442 -21.635 1.00 29.19 487 ILE A C 1
ATOM 3706 O O . ILE A 1 487 ? -43.487 30.609 -22.785 1.00 29.19 487 ILE A O 1
ATOM 3710 N N . PRO A 1 488 ? -43.676 31.390 -20.693 1.00 27.45 488 PRO A N 1
ATOM 3711 C CA . PRO A 1 488 ? -42.820 32.557 -20.905 1.00 27.45 488 PRO A CA 1
ATOM 3712 C C . PRO A 1 488 ? -41.330 32.170 -20.813 1.00 27.45 488 PRO A C 1
ATOM 3714 O O . PRO A 1 488 ? -40.917 31.556 -19.832 1.00 27.45 488 PRO A O 1
ATOM 3717 N N . ASN A 1 489 ? -40.537 32.605 -21.801 1.00 30.97 489 ASN A N 1
ATOM 3718 C CA . ASN A 1 489 ? -39.064 32.530 -21.929 1.00 30.97 489 ASN A CA 1
ATOM 3719 C C . ASN A 1 489 ? -38.414 31.289 -22.584 1.00 30.97 489 ASN A C 1
ATOM 3721 O O . ASN A 1 489 ? -37.232 31.034 -22.360 1.00 30.97 489 ASN A O 1
ATOM 3725 N N . GLN A 1 490 ? -39.097 30.606 -23.504 1.00 27.66 490 GLN A N 1
ATOM 3726 C CA . GLN A 1 490 ? -38.425 29.808 -24.545 1.00 27.66 490 GLN A CA 1
ATOM 3727 C C . GLN A 1 490 ? -38.944 30.197 -25.937 1.00 27.66 490 GLN A C 1
ATOM 3729 O O . GLN A 1 490 ? -40.141 30.413 -26.107 1.00 27.66 490 GLN A O 1
ATOM 3734 N N . ILE A 1 491 ? -38.058 30.283 -26.936 1.00 27.55 491 ILE A N 1
ATOM 3735 C CA . ILE A 1 491 ? -38.428 30.326 -28.361 1.00 27.55 491 ILE A CA 1
ATOM 3736 C C . ILE A 1 491 ? -37.616 29.240 -29.085 1.00 27.55 491 ILE A C 1
ATOM 3738 O O . ILE A 1 491 ? -36.397 29.359 -29.183 1.00 27.55 491 ILE A O 1
ATOM 3742 N N . PHE A 1 492 ? -38.304 28.225 -29.618 1.00 26.56 492 PHE A N 1
ATOM 3743 C CA . PHE A 1 492 ? -37.853 27.322 -30.694 1.00 26.56 492 PHE A CA 1
ATOM 3744 C C . PHE A 1 492 ? -38.860 27.478 -31.850 1.00 26.56 492 PHE A C 1
ATOM 3746 O O . PHE A 1 492 ? -40.057 27.355 -31.615 1.00 26.56 492 PHE A O 1
ATOM 3753 N N . GLU A 1 493 ? -38.499 28.164 -32.940 1.00 41.53 493 GLU A N 1
ATOM 3754 C CA . GLU A 1 493 ? -37.935 27.732 -34.246 1.00 41.53 493 GLU A CA 1
ATOM 3755 C C . GLU A 1 493 ? -38.984 27.219 -35.266 1.00 41.53 493 GLU A C 1
ATOM 3757 O O . GLU A 1 493 ? -39.759 26.319 -34.968 1.00 41.53 493 GLU A O 1
ATOM 3762 N N . LEU A 1 494 ? -38.983 27.759 -36.500 1.00 26.17 494 LEU A N 1
ATOM 3763 C CA . LEU A 1 494 ? -39.635 27.147 -37.673 1.00 26.17 494 LEU A CA 1
ATOM 3764 C C . LEU A 1 494 ? -38.909 27.520 -38.983 1.00 26.17 494 LEU A C 1
ATOM 3766 O O . LEU A 1 494 ? -38.730 28.695 -39.306 1.00 26.17 494 LEU A O 1
ATOM 3770 N N . LYS A 1 495 ? -38.504 26.487 -39.738 1.00 33.50 495 LYS A N 1
ATOM 3771 C CA . LYS A 1 495 ? -37.872 26.527 -41.073 1.00 33.50 495 LYS A CA 1
ATOM 3772 C C . LYS A 1 495 ? -38.903 26.303 -42.185 1.00 33.50 495 LYS A C 1
ATOM 3774 O O . LYS A 1 495 ? -39.813 25.496 -42.030 1.00 33.50 495 LYS A O 1
ATOM 3779 N N . CYS A 1 496 ? -38.677 26.907 -43.353 1.00 26.31 496 CYS A N 1
ATOM 3780 C CA . CYS A 1 496 ? -39.297 26.501 -44.620 1.00 26.31 496 CYS A CA 1
ATOM 3781 C C . CYS A 1 496 ? -38.302 25.634 -45.417 1.00 26.31 496 CYS A C 1
ATOM 3783 O O . CYS A 1 496 ? -37.253 26.130 -45.821 1.00 26.31 496 CYS A O 1
ATOM 3785 N N . LEU A 1 497 ? -38.604 24.353 -45.658 1.00 32.78 497 LEU A N 1
ATOM 3786 C CA . LEU A 1 497 ? -37.838 23.481 -46.565 1.00 32.78 497 LEU A CA 1
ATOM 3787 C C . LEU A 1 497 ? -38.773 22.883 -47.629 1.00 32.78 497 LEU A C 1
ATOM 3789 O O . LEU A 1 497 ? -39.880 22.446 -47.323 1.00 32.78 497 LEU A O 1
ATOM 3793 N N . LYS A 1 498 ? -38.325 22.885 -48.892 1.00 27.27 498 LYS A N 1
ATOM 3794 C CA . LYS A 1 498 ? -39.029 22.307 -50.051 1.00 27.27 498 LYS A CA 1
ATOM 3795 C C . LYS A 1 498 ? -39.129 20.778 -49.947 1.00 27.27 498 LYS A C 1
ATOM 3797 O O . LYS A 1 498 ? -38.184 20.102 -49.561 1.00 27.27 498 LYS A O 1
ATOM 3802 N N . TYR A 1 499 ? -40.264 20.250 -50.398 1.00 25.22 499 TYR A N 1
ATOM 3803 C CA . TYR A 1 499 ? -40.763 18.879 -50.219 1.00 25.22 499 TYR A CA 1
ATOM 3804 C C . TYR A 1 499 ? -40.047 17.765 -51.028 1.00 25.22 499 TYR A C 1
ATOM 3806 O O . TYR A 1 499 ? -40.589 16.673 -51.161 1.00 25.22 499 TYR A O 1
ATOM 3814 N N . SER A 1 500 ? -38.863 17.996 -51.611 1.00 29.61 500 SER A N 1
ATOM 3815 C CA . SER A 1 500 ? -38.273 17.073 -52.607 1.00 29.61 500 SER A CA 1
ATOM 3816 C C . SER A 1 500 ? -37.003 16.323 -52.179 1.00 29.61 500 SER A C 1
ATOM 3818 O O . SER A 1 500 ? -36.408 15.651 -53.015 1.00 29.61 500 SER A O 1
ATOM 3820 N N . THR A 1 501 ? -36.568 16.396 -50.918 1.00 31.98 501 THR A N 1
ATOM 3821 C CA . THR A 1 501 ? -35.350 15.695 -50.442 1.00 31.98 501 THR A CA 1
ATOM 3822 C C . THR A 1 501 ? -35.582 14.721 -49.283 1.00 31.98 501 THR A C 1
ATOM 3824 O O . THR A 1 501 ? -34.635 14.326 -48.610 1.00 31.98 501 THR A O 1
ATOM 3827 N N . LEU A 1 502 ? -36.819 14.261 -49.070 1.00 28.09 502 LEU A N 1
ATOM 3828 C CA . LEU A 1 502 ? -37.099 13.173 -48.130 1.00 28.09 502 LEU A CA 1
ATOM 3829 C C . LEU A 1 502 ? -36.858 11.810 -48.808 1.00 28.09 502 LEU A C 1
ATOM 3831 O O . LEU A 1 502 ? -37.536 11.475 -49.778 1.00 28.09 502 LEU A O 1
ATOM 3835 N N . HIS A 1 503 ? -35.935 11.003 -48.283 1.00 25.25 503 HIS A N 1
ATOM 3836 C CA . HIS A 1 503 ? -36.066 9.542 -48.299 1.00 25.25 503 HIS A CA 1
ATOM 3837 C C . HIS A 1 503 ? -36.029 9.055 -46.851 1.00 25.25 503 HIS A C 1
ATOM 3839 O O . HIS A 1 503 ? -35.112 9.365 -46.095 1.00 25.25 503 HIS A O 1
ATOM 3845 N N . VAL A 1 504 ? -37.102 8.359 -46.481 1.00 27.44 504 VAL A N 1
ATOM 3846 C CA . VAL A 1 504 ? -37.456 7.924 -45.130 1.00 27.44 504 VAL A CA 1
ATOM 3847 C C . VAL A 1 504 ? -36.968 6.497 -44.908 1.00 27.44 504 VAL A C 1
ATOM 3849 O O . VAL A 1 504 ? -37.236 5.614 -45.718 1.00 27.44 504 VAL A O 1
ATOM 3852 N N . GLY A 1 505 ? -36.315 6.292 -43.768 1.00 25.52 505 GLY A N 1
ATOM 3853 C CA . GLY A 1 505 ? -36.018 5.000 -43.154 1.00 25.52 505 GLY A CA 1
ATOM 3854 C C . GLY A 1 505 ? -35.734 5.220 -41.669 1.00 25.52 505 GLY A C 1
ATOM 3855 O O . GLY A 1 505 ? -34.584 5.234 -41.251 1.00 25.52 505 GLY A O 1
ATOM 3856 N N . SER A 1 506 ? -36.795 5.515 -40.920 1.00 27.14 506 SER A N 1
ATOM 3857 C CA . SER A 1 506 ? -36.849 5.858 -39.493 1.00 27.14 506 SER A CA 1
ATOM 3858 C C . SER A 1 506 ? -36.700 4.605 -38.595 1.00 27.14 506 SER A C 1
ATOM 3860 O O . SER A 1 506 ? -36.921 3.487 -39.054 1.00 27.14 506 SER A O 1
ATOM 3862 N N . ASN A 1 507 ? -36.279 4.690 -37.325 1.00 26.95 507 ASN A N 1
ATOM 3863 C CA . ASN A 1 507 ? -37.058 5.248 -36.212 1.00 26.95 507 ASN A CA 1
ATOM 3864 C C . ASN A 1 507 ? -36.210 5.494 -34.939 1.00 26.95 507 ASN A C 1
ATOM 3866 O O . ASN A 1 507 ? -35.384 4.655 -34.585 1.00 26.95 507 ASN A O 1
ATOM 3870 N N . ASN A 1 508 ? -36.578 6.571 -34.225 1.00 28.33 508 ASN A N 1
ATOM 3871 C CA . ASN A 1 508 ? -36.364 6.913 -32.803 1.00 28.33 508 ASN A CA 1
ATOM 3872 C C . ASN A 1 508 ? -35.426 8.099 -32.500 1.00 28.33 508 ASN A C 1
ATOM 3874 O O . ASN A 1 508 ? -34.288 7.960 -32.065 1.00 28.33 508 ASN A O 1
ATOM 3878 N N . ASP A 1 509 ? -36.017 9.269 -32.744 1.00 32.56 509 ASP A N 1
ATOM 3879 C CA . ASP A 1 509 ? -35.883 10.602 -32.146 1.00 32.56 509 ASP A CA 1
ATOM 3880 C C . ASP A 1 509 ? -35.030 10.774 -30.871 1.00 32.56 509 ASP A C 1
ATOM 3882 O O . ASP A 1 509 ? -35.425 10.382 -29.776 1.00 32.56 509 ASP A O 1
ATOM 3886 N N . ASN A 1 510 ? -33.921 11.512 -31.019 1.00 26.16 510 ASN A N 1
ATOM 3887 C CA . ASN A 1 510 ? -33.577 12.676 -30.189 1.00 26.16 510 ASN A CA 1
ATOM 3888 C C . ASN A 1 510 ? -32.600 13.579 -30.969 1.00 26.16 510 ASN A C 1
ATOM 3890 O O . ASN A 1 510 ? -31.504 13.168 -31.346 1.00 26.16 510 ASN A O 1
ATOM 3894 N N . LEU A 1 511 ? -33.050 14.799 -31.283 1.00 28.36 511 LEU A N 1
ATOM 3895 C CA . LEU A 1 511 ? -32.393 15.746 -32.188 1.00 28.36 511 LEU A CA 1
ATOM 3896 C C . LEU A 1 511 ? -31.183 16.450 -31.550 1.00 28.36 511 LEU A C 1
ATOM 3898 O O . LEU A 1 511 ? -31.215 16.907 -30.412 1.00 28.36 511 LEU A O 1
ATOM 3902 N N . LEU A 1 512 ? -30.133 16.540 -32.365 1.00 24.98 512 LEU A N 1
ATOM 3903 C CA . LEU A 1 512 ? -28.809 17.112 -32.131 1.00 24.98 512 LEU A CA 1
ATOM 3904 C C . LEU A 1 512 ? -28.824 18.651 -32.149 1.00 24.98 512 LEU A C 1
ATOM 3906 O O . LEU A 1 512 ? -29.489 19.257 -32.990 1.00 24.98 512 LEU A O 1
ATOM 3910 N N . TRP A 1 513 ? -28.000 19.283 -31.309 1.00 23.08 513 TRP A N 1
ATOM 3911 C CA . TRP A 1 513 ? -27.686 20.712 -31.398 1.00 23.08 513 TRP A CA 1
ATOM 3912 C C . TRP A 1 513 ? -26.473 20.955 -32.306 1.00 23.08 513 TRP A C 1
ATOM 3914 O O . TRP A 1 513 ? -25.378 20.482 -32.016 1.00 23.08 513 TRP A O 1
ATOM 3924 N N . PHE A 1 514 ? -26.650 21.751 -33.365 1.00 29.08 514 PHE A N 1
ATOM 3925 C CA . PHE A 1 514 ? -25.565 22.393 -34.117 1.00 29.08 514 PHE A CA 1
ATOM 3926 C C . PHE A 1 514 ? -25.883 23.882 -34.294 1.00 29.08 514 PHE A C 1
ATOM 3928 O O . PHE A 1 514 ? -26.913 24.237 -34.866 1.00 29.08 514 PHE A O 1
ATOM 3935 N N . GLN A 1 515 ? -24.980 24.757 -33.848 1.00 29.33 515 GLN A N 1
ATOM 3936 C CA . GLN A 1 515 ? -24.930 26.154 -34.284 1.00 29.33 515 GLN A CA 1
ATOM 3937 C C . GLN A 1 515 ? -24.092 26.245 -35.565 1.00 29.33 515 GLN A C 1
ATOM 3939 O O . GLN A 1 515 ? -22.963 25.765 -35.591 1.00 29.33 515 GLN A O 1
ATOM 3944 N N . ASN A 1 516 ? -24.610 26.912 -36.599 1.00 31.53 516 ASN A N 1
ATOM 3945 C CA . ASN A 1 516 ? -23.810 27.389 -37.728 1.00 31.53 516 ASN A CA 1
ATOM 3946 C C . ASN A 1 516 ? -23.856 28.923 -37.795 1.00 31.53 516 ASN A C 1
ATOM 3948 O O . ASN A 1 516 ? -24.903 29.537 -37.593 1.00 31.53 516 ASN A O 1
ATOM 3952 N N . ASN A 1 517 ? -22.694 29.504 -38.100 1.00 35.00 517 ASN A N 1
ATOM 3953 C CA . ASN A 1 517 ? -22.428 30.927 -38.337 1.00 35.00 517 ASN A CA 1
ATOM 3954 C C . ASN A 1 517 ? -23.259 31.541 -39.495 1.00 35.00 517 ASN A C 1
ATOM 3956 O O . ASN A 1 517 ? -23.743 30.805 -40.358 1.00 35.00 517 ASN A O 1
ATOM 3960 N N . PRO A 1 518 ? -23.382 32.887 -39.565 1.00 32.78 518 PRO A N 1
ATOM 3961 C CA . PRO A 1 518 ? -24.116 33.591 -40.626 1.00 32.78 518 PRO A CA 1
ATOM 3962 C C . PRO A 1 518 ? -23.395 33.569 -41.997 1.00 32.78 518 PRO A C 1
ATOM 3964 O O . PRO A 1 518 ? -22.182 33.350 -42.050 1.00 32.78 518 PRO A O 1
ATOM 3967 N N . PRO A 1 519 ? -24.113 33.813 -43.117 1.00 36.03 519 PRO A N 1
ATOM 3968 C CA . PRO A 1 519 ? -23.563 33.729 -44.475 1.00 36.03 519 PRO A CA 1
ATOM 3969 C C . PRO A 1 519 ? -22.656 34.923 -44.865 1.00 36.03 519 PRO A C 1
ATOM 3971 O O . PRO A 1 519 ? -22.700 35.975 -44.218 1.00 36.03 519 PRO A O 1
ATOM 3974 N N . PRO A 1 520 ? -21.850 34.800 -45.945 1.00 35.12 520 PRO A N 1
ATOM 3975 C CA . PRO A 1 520 ? -20.872 35.810 -46.368 1.00 35.12 520 PRO A CA 1
ATOM 3976 C C . PRO A 1 520 ? -21.543 37.106 -46.852 1.00 35.12 520 PRO A C 1
ATOM 3978 O O . PRO A 1 520 ? -22.381 37.059 -47.750 1.00 35.12 520 PRO A O 1
ATOM 3981 N N . GLY A 1 521 ? -21.151 38.264 -46.297 1.00 42.34 521 GLY A N 1
ATOM 3982 C CA . GLY A 1 521 ? -21.596 39.586 -46.781 1.00 42.34 521 GLY A CA 1
ATOM 3983 C C . GLY A 1 521 ? -21.847 40.677 -45.730 1.00 42.34 521 GLY A C 1
ATOM 3984 O O . GLY A 1 521 ? -22.181 41.798 -46.101 1.00 42.34 521 GLY A O 1
ATOM 3985 N N . TRP A 1 522 ? -21.679 40.402 -44.435 1.00 30.05 522 TRP A N 1
ATOM 3986 C CA . TRP A 1 522 ? -21.916 41.383 -43.367 1.00 30.05 522 TRP A CA 1
ATOM 3987 C C . TRP A 1 522 ? -20.619 42.099 -42.963 1.00 30.05 522 TRP A C 1
ATOM 3989 O O . TRP A 1 522 ? -19.655 41.450 -42.562 1.00 30.05 522 TRP A O 1
ATOM 3999 N N . VAL A 1 523 ? -20.586 43.433 -43.066 1.00 36.31 523 VAL A N 1
ATOM 4000 C CA . VAL A 1 523 ? -19.412 44.262 -42.731 1.00 36.31 523 VAL A CA 1
ATOM 4001 C C . VAL A 1 523 ? -19.684 45.063 -41.448 1.00 36.31 523 VAL A C 1
ATOM 4003 O O . VAL A 1 523 ? -20.725 45.718 -41.374 1.00 36.31 523 VAL A O 1
ATOM 4006 N N . PRO A 1 524 ? -18.787 45.055 -40.443 1.00 35.12 524 PRO A N 1
ATOM 4007 C CA . PRO A 1 524 ? -18.939 45.875 -39.243 1.00 35.12 524 PRO A CA 1
ATOM 4008 C C . PRO A 1 524 ? -18.524 47.341 -39.470 1.00 35.12 524 PRO A C 1
ATOM 4010 O O . PRO A 1 524 ? -17.525 47.634 -40.127 1.00 35.12 524 PRO A O 1
ATOM 4013 N N . THR A 1 525 ? -19.280 48.266 -38.876 1.00 33.56 525 THR A N 1
ATOM 4014 C CA . THR A 1 525 ? -19.013 49.715 -38.863 1.00 33.56 525 THR A CA 1
ATOM 4015 C C . THR A 1 525 ? -17.821 50.050 -37.946 1.00 33.56 525 THR A C 1
ATOM 4017 O O . THR A 1 525 ? -17.796 49.584 -36.804 1.00 33.56 525 THR A O 1
ATOM 4020 N N . PRO A 1 526 ? -16.837 50.869 -38.374 1.00 39.38 526 PRO A N 1
ATOM 4021 C CA . PRO A 1 526 ? -15.682 51.211 -37.545 1.00 39.38 526 PRO A CA 1
ATOM 4022 C C . PRO A 1 526 ? -16.052 52.218 -36.443 1.00 39.38 526 PRO A C 1
ATOM 4024 O O . PRO A 1 526 ? -16.778 53.180 -36.684 1.00 39.38 526 PRO A O 1
ATOM 4027 N N . THR A 1 527 ? -15.518 52.014 -35.235 1.00 33.16 527 THR A N 1
ATOM 4028 C CA . THR A 1 527 ? -15.700 52.890 -34.058 1.00 33.16 527 THR A CA 1
ATOM 4029 C C . THR A 1 527 ? -14.328 53.446 -33.628 1.00 33.16 527 THR A C 1
ATOM 4031 O O . THR A 1 527 ? -13.341 52.714 -33.734 1.00 33.16 527 THR A O 1
ATOM 4034 N N . PRO A 1 528 ? -14.217 54.732 -33.226 1.00 35.50 528 PRO A N 1
ATOM 4035 C CA . PRO A 1 528 ? -12.958 55.482 -33.270 1.00 35.50 528 PRO A CA 1
ATOM 4036 C C . PRO A 1 528 ? -11.921 55.126 -32.195 1.00 35.50 528 PRO A C 1
ATOM 4038 O O . PRO A 1 528 ? -12.235 54.770 -31.062 1.00 35.50 528 PRO A O 1
ATOM 4041 N N . THR A 1 529 ? -10.663 55.313 -32.595 1.00 37.69 529 THR A N 1
ATOM 4042 C CA . THR A 1 529 ? -9.412 55.125 -31.852 1.00 37.69 529 THR A CA 1
ATOM 4043 C C . THR A 1 529 ? -9.235 56.130 -30.703 1.00 37.69 529 THR A C 1
ATOM 4045 O O . THR A 1 529 ? -9.262 57.335 -30.963 1.00 37.69 529 THR A O 1
ATOM 4048 N N . PRO A 1 530 ? -8.957 55.690 -29.461 1.00 38.66 530 PRO A N 1
ATOM 4049 C CA . PRO A 1 530 ? -8.408 56.560 -28.426 1.00 38.66 530 PRO A CA 1
ATOM 4050 C C . PRO A 1 530 ? -6.869 56.661 -28.486 1.00 38.66 530 PRO A C 1
ATOM 4052 O O . PRO A 1 530 ? -6.150 55.689 -28.715 1.00 38.66 530 PRO A O 1
ATOM 4055 N N . THR A 1 531 ? -6.405 57.892 -28.279 1.00 38.00 531 THR A N 1
ATOM 4056 C CA . THR A 1 531 ? -5.038 58.445 -28.310 1.00 38.00 531 THR A CA 1
ATOM 4057 C C . THR A 1 531 ? -4.124 57.902 -27.189 1.00 38.00 531 THR A C 1
ATOM 4059 O O . THR A 1 531 ? -4.622 57.634 -26.096 1.00 38.00 531 THR A O 1
ATOM 4062 N N . PRO A 1 532 ? -2.793 57.771 -27.400 1.00 42.31 532 PRO A N 1
ATOM 4063 C CA . PRO A 1 532 ? -1.858 57.252 -26.392 1.00 42.31 532 PRO A CA 1
ATOM 4064 C C . PRO A 1 532 ? -1.605 58.221 -25.221 1.00 42.31 532 PRO A C 1
ATOM 4066 O O . PRO A 1 532 ? -1.403 59.418 -25.425 1.00 42.31 532 PRO A O 1
ATOM 4069 N N . THR A 1 533 ? -1.522 57.671 -24.005 1.00 34.62 533 THR A N 1
ATOM 4070 C CA . THR A 1 533 ? -1.163 58.379 -22.759 1.00 34.62 533 THR A CA 1
ATOM 4071 C C . THR A 1 533 ? 0.223 57.906 -22.278 1.00 34.62 533 THR A C 1
ATOM 4073 O O . THR A 1 533 ? 0.502 56.709 -22.367 1.00 34.62 533 THR A O 1
ATOM 4076 N N . PRO A 1 534 ? 1.112 58.808 -21.809 1.00 41.03 534 PRO A N 1
ATOM 4077 C CA . PRO A 1 534 ? 2.537 58.527 -21.624 1.00 41.03 534 PRO A CA 1
ATOM 4078 C C . PRO A 1 534 ? 2.889 57.592 -20.458 1.00 41.03 534 PRO A C 1
ATOM 4080 O O . PRO A 1 534 ? 2.263 57.579 -19.400 1.00 41.03 534 PRO A O 1
ATOM 4083 N N . THR A 1 535 ? 3.978 56.865 -20.691 1.00 41.94 535 THR A N 1
ATOM 4084 C CA . THR A 1 535 ? 4.682 55.912 -19.830 1.00 41.94 535 THR A CA 1
ATOM 4085 C C . THR A 1 535 ? 5.274 56.559 -18.566 1.00 41.94 535 THR A C 1
ATOM 4087 O O . THR A 1 535 ? 6.001 57.546 -18.694 1.00 41.94 535 THR A O 1
ATOM 4090 N N . PRO A 1 536 ? 5.073 55.994 -17.358 1.00 44.66 536 PRO A N 1
ATOM 4091 C CA . PRO A 1 536 ? 5.875 56.344 -16.191 1.00 44.66 536 PRO A CA 1
ATOM 4092 C C . PRO A 1 536 ? 7.210 55.576 -16.139 1.00 44.66 536 PRO A C 1
ATOM 4094 O O . PRO A 1 536 ? 7.296 54.376 -16.394 1.00 44.66 536 PRO A O 1
ATOM 4097 N N . THR A 1 537 ? 8.248 56.334 -15.796 1.00 39.91 537 THR A N 1
ATOM 4098 C CA . THR A 1 537 ? 9.673 56.007 -15.637 1.00 39.91 537 THR A CA 1
ATOM 4099 C C . THR A 1 537 ? 9.944 54.995 -14.504 1.00 39.91 537 THR A C 1
ATOM 4101 O O . THR A 1 537 ? 9.258 55.041 -13.480 1.00 39.91 537 THR A O 1
ATOM 4104 N N . PRO A 1 538 ? 10.960 54.109 -14.617 1.00 45.41 538 PRO A N 1
ATOM 4105 C CA . PRO A 1 538 ? 11.310 53.150 -13.565 1.00 45.41 538 PRO A CA 1
ATOM 4106 C C . PRO A 1 538 ? 11.793 53.837 -12.279 1.00 45.41 538 PRO A C 1
ATOM 4108 O O . PRO A 1 538 ? 12.637 54.731 -12.311 1.00 45.41 538 PRO A O 1
ATOM 4111 N N . THR A 1 539 ? 11.274 53.378 -11.137 1.00 38.06 539 THR A N 1
ATOM 4112 C CA . THR A 1 539 ? 11.719 53.779 -9.791 1.00 38.06 539 THR A CA 1
ATOM 4113 C C . THR A 1 539 ? 12.714 52.734 -9.261 1.00 38.06 539 THR A C 1
ATOM 4115 O O . THR A 1 539 ? 12.478 51.542 -9.464 1.00 38.06 539 THR A O 1
ATOM 4118 N N . PRO A 1 540 ? 13.833 53.133 -8.623 1.00 44.16 540 PRO A N 1
ATOM 4119 C CA . PRO A 1 540 ? 14.894 52.214 -8.218 1.00 44.16 540 PRO A CA 1
ATOM 4120 C C . PRO A 1 540 ? 14.480 51.237 -7.110 1.00 44.16 540 PRO A C 1
ATOM 4122 O O . PRO A 1 540 ? 13.770 51.576 -6.165 1.00 44.16 540 PRO A O 1
ATOM 4125 N N . THR A 1 541 ? 15.001 50.022 -7.249 1.00 42.34 541 THR A N 1
ATOM 4126 C CA . THR A 1 541 ? 14.882 48.867 -6.357 1.00 42.34 541 THR A CA 1
ATOM 4127 C C . THR A 1 541 ? 15.366 49.175 -4.932 1.00 42.34 541 THR A C 1
ATOM 4129 O O . THR A 1 541 ? 16.511 49.608 -4.775 1.00 42.34 541 THR A O 1
ATOM 4132 N N . PRO A 1 542 ? 14.572 48.911 -3.875 1.00 45.91 542 PRO A N 1
ATOM 4133 C CA . PRO A 1 542 ? 15.072 48.939 -2.508 1.00 45.91 542 PRO A CA 1
ATOM 4134 C C . PRO A 1 542 ? 15.949 47.714 -2.206 1.00 45.91 542 PRO A C 1
ATOM 4136 O O . PRO A 1 542 ? 15.606 46.568 -2.493 1.00 45.91 542 PRO A O 1
ATOM 4139 N N . THR A 1 543 ? 17.098 48.003 -1.604 1.00 39.56 543 THR A N 1
ATOM 4140 C CA . THR A 1 543 ? 18.109 47.085 -1.068 1.00 39.56 543 THR A CA 1
ATOM 4141 C C . THR A 1 543 ? 17.510 46.109 -0.035 1.00 39.56 543 THR A C 1
ATOM 4143 O O . THR A 1 543 ? 16.669 46.526 0.767 1.00 39.56 543 THR A O 1
ATOM 4146 N N . PRO A 1 544 ? 17.935 44.827 0.005 1.00 43.97 544 PRO A N 1
ATOM 4147 C CA . PRO A 1 544 ? 17.423 43.838 0.955 1.00 43.97 544 PRO A CA 1
ATOM 4148 C C . PRO A 1 544 ? 17.638 44.277 2.409 1.00 43.97 544 PRO A C 1
ATOM 4150 O O . PRO A 1 544 ? 18.754 44.575 2.834 1.00 43.97 544 PRO A O 1
ATOM 4153 N N . THR A 1 545 ? 16.547 44.293 3.175 1.00 38.66 545 THR A N 1
ATOM 4154 C CA . THR A 1 545 ? 16.564 44.487 4.630 1.00 38.66 545 THR A CA 1
ATOM 4155 C C . THR A 1 545 ? 16.857 43.138 5.302 1.00 38.66 545 THR A C 1
ATOM 4157 O O . THR A 1 545 ? 16.291 42.130 4.875 1.00 38.66 545 THR A O 1
ATOM 4160 N N . PRO A 1 546 ? 17.736 43.074 6.320 1.00 41.59 546 PRO A N 1
ATOM 4161 C CA . PRO A 1 546 ? 18.066 41.830 7.006 1.00 41.59 546 PRO A CA 1
ATOM 4162 C C . PRO A 1 546 ? 16.841 41.212 7.689 1.00 41.59 546 PRO A C 1
ATOM 4164 O O . PRO A 1 546 ? 16.067 41.885 8.368 1.00 41.59 546 PRO A O 1
ATOM 4167 N N . THR A 1 547 ? 16.707 39.903 7.500 1.00 37.62 547 THR A N 1
ATOM 4168 C CA . THR A 1 547 ? 15.686 39.023 8.069 1.00 37.62 547 THR A CA 1
ATOM 4169 C C . THR A 1 547 ? 15.596 39.173 9.596 1.00 37.62 547 THR A C 1
ATOM 4171 O O . THR A 1 547 ? 16.626 39.051 10.265 1.00 37.62 547 THR A O 1
ATOM 4174 N N . PRO A 1 548 ? 14.403 39.395 10.184 1.00 41.31 548 PRO A N 1
ATOM 4175 C CA . PRO A 1 548 ? 14.239 39.349 11.630 1.00 41.31 548 PRO A CA 1
ATOM 4176 C C . PRO A 1 548 ? 14.471 37.926 12.149 1.00 41.31 548 PRO A C 1
ATOM 4178 O O . PRO A 1 548 ? 13.931 36.945 11.638 1.00 41.31 548 PRO A O 1
ATOM 4181 N N . THR A 1 549 ? 15.295 37.842 13.188 1.00 34.88 549 THR A N 1
ATOM 4182 C CA . THR A 1 549 ? 15.566 36.649 13.992 1.00 34.88 549 THR A CA 1
ATOM 4183 C C . THR A 1 549 ? 14.252 36.014 14.478 1.00 34.88 549 THR A C 1
ATOM 4185 O O . THR A 1 549 ? 13.380 36.750 14.950 1.00 34.88 549 THR A O 1
ATOM 4188 N N . PRO A 1 550 ? 14.086 34.676 14.407 1.00 39.72 550 PRO A N 1
ATOM 4189 C CA . PRO A 1 550 ? 12.864 34.006 14.845 1.00 39.72 550 PRO A CA 1
ATOM 4190 C C . PRO A 1 550 ? 12.544 34.350 16.302 1.00 39.72 550 PRO A C 1
ATOM 4192 O O . PRO A 1 550 ? 13.366 34.178 17.204 1.00 39.72 550 PRO A O 1
ATOM 4195 N N . THR A 1 551 ? 11.331 34.856 16.516 1.00 35.38 551 THR A N 1
ATOM 4196 C CA . THR A 1 551 ? 10.739 35.022 17.846 1.00 35.38 551 THR A CA 1
ATOM 4197 C C . THR A 1 551 ? 10.513 33.628 18.447 1.00 35.38 551 THR A C 1
ATOM 4199 O O . THR A 1 551 ? 10.057 32.743 17.720 1.00 35.38 551 THR A O 1
ATOM 4202 N N . PRO A 1 552 ? 10.846 33.386 19.731 1.00 34.81 552 PRO A N 1
ATOM 4203 C CA . PRO A 1 552 ? 10.645 32.085 20.356 1.00 34.81 552 PRO A CA 1
ATOM 4204 C C . PRO A 1 552 ? 9.172 31.680 20.271 1.00 34.81 552 PRO A C 1
ATOM 4206 O O . PRO A 1 552 ? 8.284 32.415 20.703 1.00 34.81 552 PRO A O 1
ATOM 4209 N N . THR A 1 553 ? 8.937 30.509 19.686 1.00 31.95 553 THR A N 1
ATOM 4210 C CA . THR A 1 553 ? 7.637 29.847 19.610 1.00 31.95 553 THR A CA 1
ATOM 4211 C C . THR A 1 553 ? 7.023 29.761 21.014 1.00 31.95 553 THR A C 1
ATOM 4213 O O . THR A 1 553 ? 7.726 29.342 21.939 1.00 31.95 553 THR A O 1
ATOM 4216 N N . PRO A 1 554 ? 5.747 30.151 21.215 1.00 34.84 554 PRO A N 1
ATOM 4217 C CA . PRO A 1 554 ? 5.079 29.955 22.495 1.00 34.84 554 PRO A CA 1
ATOM 4218 C C . PRO A 1 554 ? 5.100 28.467 22.849 1.00 34.84 554 PRO A C 1
ATOM 4220 O O . PRO A 1 554 ? 4.773 27.614 22.023 1.00 34.84 554 PRO A O 1
ATOM 4223 N N . THR A 1 555 ? 5.518 28.162 24.076 1.00 30.64 555 THR A N 1
ATOM 4224 C CA . THR A 1 555 ? 5.505 26.807 24.625 1.00 30.64 555 THR A CA 1
ATOM 4225 C C . THR A 1 555 ? 4.096 26.218 24.466 1.00 30.64 555 THR A C 1
ATOM 4227 O O . THR A 1 555 ? 3.138 26.866 24.901 1.00 30.64 555 THR A O 1
ATOM 4230 N N . PRO A 1 556 ? 3.933 25.036 23.839 1.00 32.44 556 PRO A N 1
ATOM 4231 C CA . PRO A 1 556 ? 2.620 24.454 23.589 1.00 32.44 556 PRO A CA 1
ATOM 4232 C C . PRO A 1 556 ? 1.851 24.296 24.902 1.00 32.44 556 PRO A C 1
ATOM 4234 O O . PRO A 1 556 ? 2.359 23.750 25.882 1.00 32.44 556 PRO A O 1
ATOM 4237 N N . THR A 1 557 ? 0.624 24.813 24.924 1.00 34.28 557 THR A N 1
ATOM 4238 C CA . THR A 1 557 ? -0.303 24.610 26.039 1.00 34.28 557 THR A CA 1
ATOM 4239 C C . THR A 1 557 ? -0.742 23.146 26.034 1.00 34.28 557 THR A C 1
ATOM 4241 O O . THR A 1 557 ? -1.216 22.645 25.017 1.00 34.28 557 THR A O 1
ATOM 4244 N N . LEU A 1 558 ? -0.529 22.453 27.155 1.00 32.62 558 LEU A N 1
ATOM 4245 C CA . LEU A 1 558 ? -0.805 21.026 27.309 1.00 32.62 558 LEU A CA 1
ATOM 4246 C C . LEU A 1 558 ? -2.307 20.749 27.158 1.00 32.62 558 LEU A C 1
ATOM 4248 O O . LEU A 1 558 ? -3.117 21.237 27.944 1.00 32.62 558 LEU A O 1
ATOM 4252 N N . THR A 1 559 ? -2.670 19.945 26.159 1.00 42.56 559 THR A N 1
ATOM 4253 C CA . THR A 1 559 ? -4.022 19.398 26.014 1.00 42.56 559 THR A CA 1
ATOM 4254 C C . THR A 1 559 ? -4.286 18.414 27.163 1.00 42.56 559 THR A C 1
ATOM 4256 O O . THR A 1 559 ? -3.457 17.525 27.385 1.00 42.56 559 THR A O 1
ATOM 4259 N N . PRO A 1 560 ? -5.397 18.539 27.915 1.00 44.53 560 PRO A N 1
ATOM 4260 C CA . PRO A 1 560 ? -5.745 17.564 28.941 1.00 44.53 560 PRO A CA 1
ATOM 4261 C C . PRO A 1 560 ? -5.955 16.184 28.306 1.00 44.53 560 PRO A C 1
ATOM 4263 O O . PRO A 1 560 ? -6.565 16.046 27.247 1.00 44.53 560 PRO A O 1
ATOM 4266 N N . LEU A 1 561 ? -5.392 15.165 28.948 1.00 46.38 561 LEU A N 1
ATOM 4267 C CA . LEU A 1 561 ? -5.377 13.795 28.451 1.00 46.38 561 LEU A CA 1
ATOM 4268 C C . LEU A 1 561 ? -6.805 13.200 28.518 1.00 46.38 561 LEU A C 1
ATOM 4270 O O . LEU A 1 561 ? -7.414 13.280 29.586 1.00 46.38 561 LEU A O 1
ATOM 4274 N N . PRO A 1 562 ? -7.342 12.587 27.443 1.00 50.84 562 PRO A N 1
ATOM 4275 C CA . PRO A 1 562 ? -8.676 11.972 27.463 1.00 50.84 562 PRO A CA 1
ATOM 4276 C C . PRO A 1 562 ? -8.761 10.855 28.516 1.00 50.84 562 PRO A C 1
ATOM 4278 O O . PRO A 1 562 ? -7.748 10.214 28.811 1.00 50.84 562 PRO A O 1
ATOM 4281 N N . ALA A 1 563 ? -9.936 10.613 29.108 1.00 50.00 563 ALA A N 1
ATOM 4282 C CA . ALA A 1 563 ? -10.126 9.572 30.127 1.00 50.00 563 ALA A CA 1
ATOM 4283 C C . ALA A 1 563 ? -9.944 8.152 29.538 1.00 50.00 563 ALA A C 1
ATOM 4285 O O . ALA A 1 563 ? -10.130 7.941 28.345 1.00 50.00 563 ALA A O 1
ATOM 4286 N N . GLU A 1 564 ? -9.574 7.154 30.356 1.00 49.91 564 GLU A N 1
ATOM 4287 C CA . GLU A 1 564 ? -9.321 5.754 29.916 1.00 49.91 564 GLU A CA 1
ATOM 4288 C C . GLU A 1 564 ? -10.562 5.007 29.372 1.00 49.91 564 GLU A C 1
ATOM 4290 O O . GLU A 1 564 ? -10.439 3.882 28.887 1.00 49.91 564 GLU A O 1
ATOM 4295 N N . ILE A 1 565 ? -11.736 5.643 29.434 1.00 48.34 565 ILE A N 1
ATOM 4296 C CA . ILE A 1 565 ? -13.054 5.113 29.053 1.00 48.34 565 ILE A CA 1
ATOM 4297 C C . ILE A 1 565 ? -13.673 5.812 27.829 1.00 48.34 565 ILE A C 1
ATOM 4299 O O . ILE A 1 565 ? -14.685 5.330 27.326 1.00 48.34 565 ILE A O 1
ATOM 4303 N N . ASP A 1 566 ? -13.069 6.890 27.312 1.00 52.59 566 ASP A N 1
ATOM 4304 C CA . ASP A 1 566 ? -13.513 7.504 26.054 1.00 52.59 566 ASP A CA 1
ATOM 4305 C C . ASP A 1 566 ? -12.993 6.687 24.866 1.00 52.59 566 ASP A C 1
ATOM 4307 O O . ASP A 1 566 ? -11.787 6.480 24.712 1.00 52.59 566 ASP A O 1
ATOM 4311 N N . GLY A 1 567 ? -13.908 6.197 24.027 1.00 57.41 567 GLY A N 1
ATOM 4312 C CA . GLY A 1 567 ? -13.572 5.399 22.849 1.00 57.41 567 GLY A CA 1
ATOM 4313 C C . GLY A 1 567 ? -12.690 6.187 21.881 1.00 57.41 567 GLY A C 1
ATOM 4314 O O . GLY A 1 567 ? -13.054 7.269 21.429 1.00 57.41 567 GLY A O 1
ATOM 4315 N N . CYS A 1 568 ? -11.519 5.648 21.557 1.00 72.44 568 CYS A N 1
ATOM 4316 C CA . CYS A 1 568 ? -10.669 6.186 20.502 1.00 72.44 568 CYS A CA 1
ATOM 4317 C C . CYS A 1 568 ? -11.114 5.629 19.139 1.00 72.44 568 CYS A C 1
ATOM 4319 O O . CYS A 1 568 ? -11.627 4.514 19.066 1.00 72.44 568 CYS A O 1
ATOM 4321 N N . SER A 1 569 ? -10.953 6.399 18.060 1.00 69.00 569 SER A N 1
ATOM 4322 C CA . SER A 1 569 ? -11.523 6.072 16.740 1.00 69.00 569 SER A CA 1
ATOM 4323 C C . SER A 1 569 ? -10.505 5.612 15.690 1.00 69.00 569 SER A C 1
ATOM 4325 O O . SER A 1 569 ? -10.909 5.089 14.654 1.00 69.00 569 SER A O 1
ATOM 4327 N N . THR A 1 570 ? -9.202 5.758 15.956 1.00 71.31 570 THR A N 1
ATOM 4328 C CA . THR A 1 570 ? -8.131 5.455 14.993 1.00 71.31 570 THR A CA 1
ATOM 4329 C C . THR A 1 570 ? -7.028 4.653 15.664 1.00 71.31 570 THR A C 1
ATOM 4331 O O . THR A 1 570 ? -6.323 5.182 16.521 1.00 71.31 570 THR A O 1
ATOM 4334 N N . VAL A 1 571 ? -6.836 3.398 15.252 1.00 74.38 571 VAL A N 1
ATOM 4335 C CA . VAL A 1 571 ? -5.747 2.548 15.760 1.00 74.38 571 VAL A CA 1
ATOM 4336 C C . VAL A 1 571 ? -4.390 3.223 15.558 1.00 74.38 571 VAL A C 1
ATOM 4338 O O . VAL A 1 571 ? -4.155 3.914 14.566 1.00 74.38 571 VAL A O 1
ATOM 4341 N N . GLY A 1 572 ? -3.497 3.076 16.530 1.00 73.81 572 GLY A N 1
ATOM 4342 C CA . GLY A 1 572 ? -2.159 3.651 16.482 1.00 73.81 572 GLY A CA 1
ATOM 4343 C C . GLY A 1 572 ? -2.107 5.176 16.650 1.00 73.81 572 GLY A C 1
ATOM 4344 O O . GLY A 1 572 ? -1.026 5.768 16.636 1.00 73.81 572 GLY A O 1
ATOM 4345 N N . LEU A 1 573 ? -3.246 5.854 16.835 1.00 77.81 573 LEU A N 1
ATOM 4346 C CA . LEU A 1 573 ? -3.242 7.264 17.211 1.00 77.81 573 LEU A CA 1
ATOM 4347 C C . LEU A 1 573 ? -2.559 7.412 18.572 1.00 77.81 573 LEU A C 1
ATOM 4349 O O . LEU A 1 573 ? -2.978 6.770 19.534 1.00 77.81 573 LEU A O 1
ATOM 4353 N N . ARG A 1 574 ? -1.530 8.266 18.653 1.00 81.31 574 ARG A N 1
ATOM 4354 C CA . ARG A 1 574 ? -0.804 8.567 19.894 1.00 81.31 574 ARG A CA 1
ATOM 4355 C C . ARG A 1 574 ? -1.088 9.977 20.397 1.00 81.31 574 ARG A C 1
ATOM 4357 O O . ARG A 1 574 ? -1.043 10.936 19.629 1.00 81.31 574 ARG A O 1
ATOM 4364 N N . VAL A 1 575 ? -1.300 10.103 21.703 1.00 76.62 575 VAL A N 1
ATOM 4365 C CA . VAL A 1 575 ? -1.384 11.375 22.431 1.00 76.62 575 VAL A CA 1
ATOM 4366 C C . VAL A 1 575 ? -0.267 11.398 23.466 1.00 76.62 575 VAL A C 1
ATOM 4368 O O . VAL A 1 575 ? -0.165 10.491 24.288 1.00 76.62 575 VAL A O 1
ATOM 4371 N N . VAL A 1 576 ? 0.588 12.417 23.415 1.00 76.38 576 VAL A N 1
ATOM 4372 C CA . VAL A 1 576 ? 1.759 12.549 24.294 1.00 76.38 576 VAL A CA 1
ATOM 4373 C C . VAL A 1 576 ? 1.507 13.662 25.311 1.00 76.38 576 VAL A C 1
ATOM 4375 O O . VAL A 1 576 ? 1.148 14.774 24.926 1.00 76.38 576 VAL A O 1
ATOM 4378 N N . SER A 1 577 ? 1.719 13.377 26.596 1.00 68.19 577 SER A N 1
ATOM 4379 C CA . SER A 1 577 ? 1.808 14.367 27.678 1.00 68.19 577 SER A CA 1
ATOM 4380 C C . SER A 1 577 ? 3.199 14.342 28.324 1.00 68.19 577 SER A C 1
ATOM 4382 O O . SER A 1 577 ? 4.055 13.551 27.929 1.00 68.19 577 SER A O 1
ATOM 4384 N N . THR A 1 578 ? 3.449 15.209 29.313 1.00 68.06 578 THR A N 1
ATOM 4385 C CA . THR A 1 578 ? 4.743 15.260 30.022 1.00 68.06 578 THR A CA 1
ATOM 4386 C C . THR A 1 578 ? 5.090 13.944 30.725 1.00 68.06 578 THR A C 1
ATOM 4388 O O . THR A 1 578 ? 6.266 13.607 30.821 1.00 68.06 578 THR A O 1
ATOM 4391 N N . ASP A 1 579 ? 4.072 13.188 31.157 1.00 67.06 579 ASP A N 1
ATOM 4392 C CA . ASP A 1 579 ? 4.241 12.052 32.072 1.00 67.06 579 ASP A CA 1
ATOM 4393 C C . ASP A 1 579 ? 3.707 10.725 31.495 1.00 67.06 579 ASP A C 1
ATOM 4395 O O . ASP A 1 579 ? 3.879 9.666 32.101 1.00 67.06 579 ASP A O 1
ATOM 4399 N N . SER A 1 580 ? 3.026 10.745 30.341 1.00 69.12 580 SER A N 1
ATOM 4400 C CA . SER A 1 580 ? 2.460 9.534 29.731 1.00 69.12 580 SER A CA 1
ATOM 4401 C C . SER A 1 580 ? 2.247 9.661 28.227 1.00 69.12 580 SER A C 1
ATOM 4403 O O . SER A 1 580 ? 1.952 10.740 27.715 1.00 69.12 580 SER A O 1
ATOM 4405 N N . ILE A 1 581 ? 2.306 8.530 27.532 1.00 82.50 581 ILE A N 1
ATOM 4406 C CA . ILE A 1 581 ? 1.850 8.397 26.150 1.00 82.50 581 ILE A CA 1
ATOM 4407 C C . ILE A 1 581 ? 0.556 7.575 26.190 1.00 82.50 581 ILE A C 1
ATOM 4409 O O . ILE A 1 581 ? 0.450 6.625 26.957 1.00 82.50 581 ILE A O 1
ATOM 4413 N N . LYS A 1 582 ? -0.459 7.928 25.405 1.00 85.25 582 LYS A N 1
ATOM 4414 C CA . LYS A 1 582 ? -1.632 7.077 25.167 1.00 85.25 582 LYS A CA 1
ATOM 4415 C C . LYS A 1 582 ? -1.677 6.682 23.709 1.00 85.25 582 LYS A C 1
ATOM 4417 O O . LYS A 1 582 ? -1.450 7.531 22.857 1.00 85.25 582 LYS A O 1
ATOM 4422 N N . GLU A 1 583 ? -1.990 5.428 23.430 1.00 86.12 583 GLU A N 1
ATOM 4423 C CA . GLU A 1 583 ? -2.130 4.897 22.080 1.00 86.12 583 GLU A CA 1
ATOM 4424 C C . GLU A 1 583 ? -3.465 4.175 21.925 1.00 86.12 583 GLU A C 1
ATOM 4426 O O . GLU A 1 583 ? -3.845 3.374 22.772 1.00 86.12 583 GLU A O 1
ATOM 4431 N N . CYS A 1 584 ? -4.192 4.453 20.851 1.00 83.56 584 CYS A N 1
ATOM 4432 C CA . CYS A 1 584 ? -5.439 3.761 20.560 1.00 83.56 584 CYS A CA 1
ATOM 4433 C C . CYS A 1 584 ? -5.172 2.349 20.018 1.00 83.56 584 CYS A C 1
ATOM 4435 O O . CYS A 1 584 ? -4.478 2.199 19.010 1.00 83.56 584 CYS A O 1
ATOM 4437 N N . ARG A 1 585 ? -5.735 1.311 20.645 1.00 87.81 585 ARG A N 1
ATOM 4438 C CA . ARG A 1 585 ? -5.595 -0.089 20.201 1.00 87.81 585 ARG A CA 1
ATOM 4439 C C . ARG A 1 585 ? -6.945 -0.796 20.143 1.00 87.81 585 ARG A C 1
ATOM 4441 O O . ARG A 1 585 ? -7.866 -0.433 20.874 1.00 87.81 585 ARG A O 1
ATOM 4448 N N . TYR A 1 586 ? -7.047 -1.812 19.284 1.00 88.44 586 TYR A N 1
ATOM 4449 C CA . TYR A 1 586 ? -8.185 -2.730 19.303 1.00 88.44 586 TYR A CA 1
ATOM 4450 C C . TYR A 1 586 ? -8.205 -3.536 20.608 1.00 88.44 586 TYR A C 1
ATOM 4452 O O . TYR A 1 586 ? -7.162 -3.872 21.169 1.00 88.44 586 TYR A O 1
ATOM 4460 N N . ILE A 1 587 ? -9.410 -3.860 21.061 1.00 90.56 587 ILE A N 1
ATOM 4461 C CA . ILE A 1 587 ? -9.702 -4.793 22.146 1.00 90.56 587 ILE A CA 1
ATOM 4462 C C . ILE A 1 587 ? -10.842 -5.720 21.697 1.00 90.56 587 ILE A C 1
ATOM 4464 O O . ILE A 1 587 ? -11.554 -5.433 20.730 1.00 90.56 587 ILE A O 1
ATOM 4468 N N . HIS A 1 588 ? -11.049 -6.803 22.440 1.00 90.25 588 HIS A N 1
ATOM 4469 C CA . HIS A 1 588 ? -12.020 -7.849 22.149 1.00 90.25 588 HIS A CA 1
ATOM 4470 C C . HIS A 1 588 ? -13.399 -7.312 21.735 1.00 90.25 588 HIS A C 1
ATOM 4472 O O . HIS A 1 588 ? -13.993 -6.462 22.423 1.00 90.25 588 HIS A O 1
ATOM 4478 N N . GLY A 1 589 ? -13.919 -7.863 20.634 1.00 85.06 589 GLY A N 1
ATOM 4479 C CA . GLY A 1 589 ? -15.221 -7.522 20.065 1.00 85.06 589 GLY A CA 1
ATOM 4480 C C . GLY A 1 589 ? -15.211 -6.294 19.151 1.00 85.06 589 GLY A C 1
ATOM 4481 O O . GLY A 1 589 ? -16.186 -5.546 19.163 1.00 85.06 589 GLY A O 1
ATOM 4482 N N . LEU A 1 590 ? -14.128 -6.064 18.390 1.00 82.56 590 LEU A N 1
ATOM 4483 C CA . LEU A 1 590 ? -13.977 -4.936 17.447 1.00 82.56 590 LEU A CA 1
ATOM 4484 C C . LEU A 1 590 ? -14.117 -3.555 18.108 1.00 82.56 590 LEU A C 1
ATOM 4486 O O . LEU A 1 590 ? -14.528 -2.579 17.479 1.00 82.56 590 LEU A O 1
ATOM 4490 N N . ARG A 1 591 ? -13.771 -3.466 19.393 1.00 85.56 591 ARG A N 1
ATOM 4491 C CA . ARG A 1 591 ? -13.790 -2.215 20.158 1.00 85.56 591 ARG A CA 1
ATOM 4492 C C . ARG A 1 591 ? -12.399 -1.598 20.164 1.00 85.56 591 ARG A C 1
ATOM 4494 O O . ARG A 1 591 ? -11.413 -2.285 19.928 1.00 85.56 591 ARG A O 1
ATOM 4501 N N . MET A 1 592 ? -12.313 -0.306 20.455 1.00 84.69 592 MET A N 1
ATOM 4502 C CA . MET A 1 592 ? -11.042 0.408 20.565 1.00 84.69 592 MET A CA 1
ATOM 4503 C C . MET A 1 592 ? -10.960 1.149 21.894 1.00 84.69 592 MET A C 1
ATOM 4505 O O . MET A 1 592 ? -11.959 1.688 22.375 1.00 84.69 592 MET A O 1
ATOM 4509 N N . GLN A 1 593 ? -9.769 1.169 22.484 1.00 86.31 593 GLN A N 1
ATOM 4510 C CA . GLN A 1 593 ? -9.518 1.816 23.767 1.00 86.31 593 GLN A CA 1
ATOM 4511 C C . GLN A 1 593 ? -8.152 2.507 23.780 1.00 86.31 593 GLN A C 1
ATOM 4513 O O . GLN A 1 593 ? -7.188 2.034 23.174 1.00 86.31 593 GLN A O 1
ATOM 4518 N N . TRP A 1 594 ? -8.068 3.630 24.496 1.00 85.94 594 TRP A N 1
ATOM 4519 C CA . TRP A 1 594 ? -6.795 4.261 24.822 1.00 85.94 594 TRP A CA 1
ATOM 4520 C C . TRP A 1 594 ? -5.985 3.384 25.779 1.00 85.94 594 TRP A C 1
ATOM 4522 O O . TRP A 1 594 ? -6.359 3.192 26.934 1.00 85.94 594 TRP A O 1
ATOM 4532 N N . VAL A 1 595 ? -4.836 2.917 25.311 1.00 87.62 595 VAL A N 1
ATOM 4533 C CA . VAL A 1 595 ? -3.853 2.154 26.076 1.00 87.62 595 VAL A CA 1
ATOM 4534 C C . VAL A 1 595 ? -2.752 3.094 26.546 1.00 87.62 595 VAL A C 1
ATOM 4536 O O . VAL A 1 595 ? -2.180 3.847 25.758 1.00 87.62 595 VAL A O 1
ATOM 4539 N N . LYS A 1 596 ? -2.449 3.073 27.845 1.00 86.69 596 LYS A N 1
ATOM 4540 C CA . LYS A 1 596 ? -1.375 3.879 28.427 1.00 86.69 596 LYS A CA 1
ATOM 4541 C C . LYS A 1 596 ? -0.014 3.230 28.155 1.00 86.69 596 LYS A C 1
ATOM 4543 O O . LYS A 1 596 ? 0.178 2.046 28.411 1.00 86.69 596 LYS A O 1
ATOM 4548 N N . LEU A 1 597 ? 0.921 4.038 27.678 1.00 85.06 597 LEU A N 1
ATOM 4549 C CA . LEU A 1 597 ? 2.320 3.724 27.423 1.00 85.06 597 LEU A CA 1
ATOM 4550 C C . LEU A 1 597 ? 3.208 4.626 28.282 1.00 85.06 597 LEU A C 1
ATOM 4552 O O . LEU A 1 597 ? 2.852 5.766 28.624 1.00 85.06 597 LEU A O 1
ATOM 4556 N N . SER A 1 598 ? 4.379 4.118 28.627 1.00 82.25 598 SER A N 1
ATOM 4557 C CA . SER A 1 598 ? 5.347 4.844 29.438 1.00 82.25 598 SER A CA 1
ATOM 4558 C C . SER A 1 598 ? 6.167 5.794 28.566 1.00 82.25 598 SER A C 1
ATOM 4560 O O . SER A 1 598 ? 6.516 5.488 27.429 1.00 82.25 598 SER A O 1
ATOM 4562 N N . VAL A 1 599 ? 6.510 6.968 29.105 1.00 72.81 599 VAL A N 1
ATOM 4563 C CA . VAL A 1 599 ? 7.405 7.937 28.430 1.00 72.81 599 VAL A CA 1
ATOM 4564 C C . VAL A 1 599 ? 8.849 7.434 28.314 1.00 72.81 599 VAL A C 1
ATOM 4566 O O . VAL A 1 599 ? 9.627 7.939 27.510 1.00 72.81 599 VAL A O 1
ATOM 4569 N N . SER A 1 600 ? 9.203 6.426 29.108 1.00 73.81 600 SER A N 1
ATOM 4570 C CA . SER A 1 600 ? 10.467 5.697 29.069 1.00 73.81 600 SER A CA 1
ATOM 4571 C C . SER A 1 600 ? 10.196 4.211 29.267 1.00 73.81 600 SER A C 1
ATOM 4573 O O . SER A 1 600 ? 9.248 3.862 29.967 1.00 73.81 600 SER A O 1
ATOM 4575 N N . GLU A 1 601 ? 11.043 3.346 28.712 1.00 69.44 601 GLU A N 1
ATOM 4576 C CA . GLU A 1 601 ? 10.872 1.893 28.812 1.00 69.44 601 GLU A CA 1
ATOM 4577 C C . GLU A 1 601 ? 10.773 1.430 30.286 1.00 69.44 601 GLU A C 1
ATOM 4579 O O . GLU A 1 601 ? 11.697 1.690 31.068 1.00 69.44 601 GLU A O 1
ATOM 4584 N N . PRO A 1 602 ? 9.668 0.778 30.703 1.00 75.88 602 PRO A N 1
ATOM 4585 C CA . PRO A 1 602 ? 9.498 0.366 32.089 1.00 75.88 602 PRO A CA 1
ATOM 4586 C C . PRO A 1 602 ? 10.342 -0.866 32.428 1.00 75.88 602 PRO A C 1
ATOM 4588 O O . PRO A 1 602 ? 10.496 -1.791 31.629 1.00 75.88 602 PRO A O 1
ATOM 4591 N N . VAL A 1 603 ? 10.838 -0.919 33.667 1.00 73.75 603 VAL A N 1
ATOM 4592 C CA . VAL A 1 603 ? 11.475 -2.123 34.214 1.00 73.75 603 VAL A CA 1
ATOM 4593 C C . VAL A 1 603 ? 10.385 -3.099 34.643 1.00 73.75 603 VAL A C 1
ATOM 4595 O O . VAL A 1 603 ? 9.598 -2.799 35.538 1.00 73.75 603 VAL A O 1
ATOM 4598 N N . VAL A 1 604 ? 10.361 -4.279 34.026 1.00 81.44 604 VAL A N 1
ATOM 4599 C CA . VAL A 1 604 ? 9.379 -5.330 34.316 1.00 81.44 604 VAL A CA 1
ATOM 4600 C C . VAL A 1 604 ? 10.071 -6.577 34.855 1.00 81.44 604 VAL A C 1
ATOM 4602 O O . VAL A 1 604 ? 11.125 -6.986 34.365 1.00 81.44 604 VAL A O 1
ATOM 4605 N N . THR A 1 605 ? 9.473 -7.191 35.877 1.00 83.94 605 THR A N 1
ATOM 4606 C CA . THR A 1 605 ? 9.912 -8.485 36.405 1.00 83.94 605 THR A CA 1
ATOM 4607 C C . THR A 1 605 ? 9.446 -9.603 35.478 1.00 83.94 605 THR A C 1
ATOM 4609 O O . THR A 1 605 ? 8.249 -9.797 35.283 1.00 83.94 605 THR A O 1
ATOM 4612 N N . LYS A 1 606 ? 10.398 -10.348 34.913 1.00 86.56 606 LYS A N 1
ATOM 4613 C CA . LYS A 1 606 ? 10.106 -11.466 34.013 1.00 86.56 606 LYS A CA 1
ATOM 4614 C C . LYS A 1 606 ? 9.554 -12.668 34.769 1.00 86.56 606 LYS A C 1
ATOM 4616 O O . LYS A 1 606 ? 10.065 -13.027 35.830 1.00 86.56 606 LYS A O 1
ATOM 4621 N N . THR A 1 607 ? 8.580 -13.339 34.166 1.00 89.00 607 THR A N 1
ATOM 4622 C CA . THR A 1 607 ? 8.128 -14.656 34.616 1.00 89.00 607 THR A CA 1
ATOM 4623 C C . THR A 1 607 ? 9.233 -15.682 34.382 1.00 89.00 607 THR A C 1
ATOM 4625 O O . THR A 1 607 ? 9.805 -15.754 33.296 1.00 89.00 607 THR A O 1
ATOM 4628 N N . VAL A 1 608 ? 9.548 -16.469 35.410 1.00 89.06 608 VAL A N 1
ATOM 4629 C CA . VAL A 1 608 ? 10.560 -17.529 35.330 1.00 89.06 608 VAL A CA 1
ATOM 4630 C C . VAL A 1 608 ? 9.987 -18.721 34.563 1.00 89.06 608 VAL A C 1
ATOM 4632 O O . VAL A 1 608 ? 8.870 -19.150 34.850 1.00 89.06 608 VAL A O 1
ATOM 4635 N N . SER A 1 609 ? 10.751 -19.253 33.606 1.00 92.81 609 SER A N 1
ATOM 4636 C CA . SER A 1 609 ? 10.397 -20.465 32.857 1.00 92.81 609 SER A CA 1
ATOM 4637 C C . SER A 1 609 ? 10.186 -21.657 33.787 1.00 92.81 609 SER A C 1
ATOM 4639 O O . SER A 1 609 ? 10.940 -21.848 34.742 1.00 92.81 609 SER A O 1
ATOM 4641 N N . ALA A 1 610 ? 9.173 -22.473 33.496 1.00 91.62 610 ALA A N 1
ATOM 4642 C CA . ALA A 1 610 ? 8.912 -23.697 34.249 1.00 91.62 610 ALA A CA 1
ATOM 4643 C C . ALA A 1 610 ? 9.946 -24.790 33.937 1.00 91.62 610 ALA A C 1
ATOM 4645 O O . ALA A 1 610 ? 10.288 -25.590 34.808 1.00 91.62 610 ALA A O 1
ATOM 4646 N N . LEU A 1 611 ? 10.453 -24.801 32.702 1.00 93.62 611 LEU A N 1
ATOM 4647 C CA . LEU A 1 611 ? 11.501 -25.697 32.231 1.00 93.62 611 LEU A CA 1
ATOM 4648 C C . LEU A 1 611 ? 12.755 -24.913 31.840 1.00 93.62 611 LEU A C 1
ATOM 4650 O O . LEU A 1 611 ? 12.697 -23.738 31.473 1.00 93.62 611 LEU A O 1
ATOM 4654 N N . ASP A 1 612 ? 13.900 -25.596 31.862 1.00 95.75 612 ASP A N 1
ATOM 4655 C CA . ASP A 1 612 ? 15.101 -25.086 31.204 1.00 95.75 612 ASP A CA 1
ATOM 4656 C C . ASP A 1 612 ? 14.851 -24.977 29.692 1.00 95.75 612 ASP A C 1
ATOM 4658 O O . ASP A 1 612 ? 14.259 -25.881 29.097 1.00 95.75 612 ASP A O 1
ATOM 4662 N N . VAL A 1 613 ? 15.319 -23.890 29.072 1.00 96.19 613 VAL A N 1
ATOM 4663 C CA . VAL A 1 613 ? 15.086 -23.579 27.650 1.00 96.19 613 VAL A CA 1
ATOM 4664 C C . VAL A 1 613 ? 15.578 -24.691 26.717 1.00 96.19 613 VAL A C 1
ATOM 4666 O O . VAL A 1 613 ? 15.001 -24.876 25.646 1.00 96.19 613 VAL A O 1
ATOM 4669 N N . SER A 1 614 ? 16.579 -25.481 27.120 1.00 95.69 614 SER A N 1
ATOM 4670 C CA . SER A 1 614 ? 17.029 -26.654 26.356 1.00 95.69 614 SER A CA 1
ATOM 4671 C C . SER A 1 614 ? 15.927 -27.697 26.129 1.00 95.69 614 SER A C 1
ATOM 4673 O O . SER A 1 614 ? 15.958 -28.394 25.120 1.00 95.69 614 SER A O 1
ATOM 4675 N N . ASN A 1 615 ? 14.902 -27.767 26.985 1.00 96.44 615 ASN A N 1
ATOM 4676 C CA . ASN A 1 615 ? 13.757 -28.664 26.780 1.00 96.44 615 ASN A CA 1
ATOM 4677 C C . ASN A 1 615 ? 12.848 -28.210 25.629 1.00 96.44 615 ASN A C 1
ATOM 4679 O 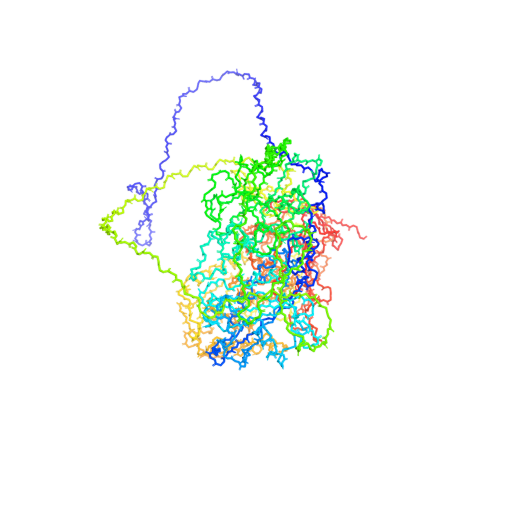O . ASN A 1 615 ? 12.178 -29.039 25.022 1.00 96.44 615 ASN A O 1
ATOM 4683 N N . CYS A 1 616 ? 12.849 -26.916 25.299 1.00 97.19 616 CYS A N 1
ATOM 4684 C CA . CYS A 1 616 ? 12.134 -26.374 24.145 1.00 97.19 616 CYS A CA 1
ATOM 4685 C C . CYS A 1 616 ? 12.959 -26.459 22.844 1.00 97.19 616 CYS A C 1
ATOM 4687 O O . CYS A 1 616 ? 12.448 -26.143 21.771 1.00 97.19 616 CYS A O 1
ATOM 4689 N N . GLN A 1 617 ? 14.221 -26.907 22.902 1.00 96.62 617 GLN A N 1
ATOM 4690 C CA . GLN A 1 617 ? 15.076 -27.109 21.727 1.00 96.62 617 GLN A CA 1
ATOM 4691 C C . GLN A 1 617 ? 14.782 -28.455 21.058 1.00 96.62 617 GLN A C 1
ATOM 4693 O O . GLN A 1 617 ? 15.573 -29.400 21.127 1.00 96.62 617 GLN A O 1
ATOM 4698 N N . LEU A 1 618 ? 13.617 -28.551 20.415 1.00 96.12 618 LEU A N 1
ATOM 4699 C CA . LEU A 1 618 ? 13.183 -29.785 19.766 1.00 96.12 618 LEU A CA 1
ATOM 4700 C C . LEU A 1 618 ? 14.136 -30.190 18.639 1.00 96.12 618 LEU A C 1
ATOM 4702 O O . LEU A 1 618 ? 14.595 -29.364 17.845 1.00 96.12 618 LEU A O 1
ATOM 4706 N N . LYS A 1 619 ? 14.417 -31.492 18.558 1.00 93.62 619 LYS A N 1
ATOM 4707 C CA . LYS A 1 619 ? 15.265 -32.057 17.509 1.00 93.62 619 LYS A CA 1
ATOM 4708 C C . LYS A 1 619 ? 14.591 -31.875 16.150 1.00 93.62 619 LYS A C 1
ATOM 4710 O O . LYS A 1 619 ? 13.416 -32.211 15.995 1.00 93.62 619 LYS A O 1
ATOM 4715 N N . GLY A 1 620 ? 15.347 -31.374 15.179 1.00 88.00 620 GLY A N 1
ATOM 4716 C CA . GLY A 1 620 ? 14.879 -31.199 13.807 1.00 88.00 620 GLY A CA 1
ATOM 4717 C C . GLY A 1 620 ? 15.527 -32.131 12.802 1.00 88.00 620 GLY A C 1
ATOM 4718 O O . GLY A 1 620 ? 16.316 -33.019 13.142 1.00 88.00 620 GLY A O 1
ATOM 4719 N N . ARG A 1 621 ? 15.182 -31.888 11.539 1.00 87.25 621 ARG A N 1
ATOM 4720 C CA . ARG A 1 621 ? 15.765 -32.539 10.371 1.00 87.25 621 ARG A CA 1
ATOM 4721 C C . ARG A 1 621 ? 16.668 -31.560 9.623 1.00 87.25 621 ARG A C 1
ATOM 4723 O O . ARG A 1 621 ? 16.380 -30.368 9.552 1.00 87.25 621 ARG A O 1
ATOM 4730 N N . ASP A 1 622 ? 17.753 -32.090 9.071 1.00 88.94 622 ASP A N 1
ATOM 4731 C CA . ASP A 1 622 ? 18.613 -31.396 8.116 1.00 88.94 622 ASP A CA 1
ATOM 4732 C C . ASP A 1 622 ? 18.201 -31.808 6.696 1.00 88.94 622 ASP A C 1
ATOM 4734 O O . ASP A 1 622 ? 18.196 -33.000 6.368 1.00 88.94 622 ASP A O 1
ATOM 4738 N N . PHE A 1 623 ? 17.812 -30.833 5.879 1.00 85.38 623 PHE A N 1
ATOM 4739 C CA . PHE A 1 623 ? 17.432 -31.008 4.473 1.00 85.38 623 PHE A CA 1
ATOM 4740 C C . PHE A 1 623 ? 18.598 -30.684 3.525 1.00 85.38 623 PHE A C 1
ATOM 4742 O O . PHE A 1 623 ? 18.428 -30.623 2.309 1.00 85.38 623 PHE A O 1
ATOM 4749 N N . GLY A 1 624 ? 19.798 -30.455 4.063 1.00 84.38 624 GLY A N 1
ATOM 4750 C CA . GLY A 1 624 ? 20.957 -29.979 3.320 1.00 84.38 624 GLY A CA 1
ATOM 4751 C C . GLY A 1 624 ? 20.936 -28.458 3.212 1.00 84.38 624 GLY A C 1
ATOM 4752 O O . GLY A 1 624 ? 21.657 -27.773 3.939 1.00 84.38 624 GLY A O 1
ATOM 4753 N N . SER A 1 625 ? 20.091 -27.901 2.340 1.00 79.88 625 SER A N 1
ATOM 4754 C CA . SER A 1 625 ? 20.009 -26.442 2.153 1.00 79.88 625 SER A CA 1
ATOM 4755 C C . SER A 1 625 ? 19.338 -25.722 3.324 1.00 79.88 625 SER A C 1
ATOM 4757 O O . SER A 1 625 ? 19.726 -24.599 3.622 1.00 79.88 625 SER A O 1
ATOM 4759 N N . ALA A 1 626 ? 18.431 -26.372 4.054 1.00 88.62 626 ALA A N 1
ATOM 4760 C CA . ALA A 1 626 ? 17.726 -25.797 5.202 1.00 88.62 626 ALA A CA 1
ATOM 4761 C C . ALA A 1 626 ? 17.560 -26.803 6.353 1.00 88.62 626 ALA A C 1
ATOM 4763 O O . ALA A 1 626 ? 17.850 -27.990 6.194 1.00 88.62 626 ALA A O 1
ATOM 4764 N N . PHE A 1 627 ? 17.100 -26.341 7.518 1.00 90.56 627 PHE A N 1
ATOM 4765 C CA . PHE A 1 627 ? 16.822 -27.189 8.681 1.00 90.56 627 PHE A CA 1
ATOM 4766 C C . PHE A 1 627 ? 15.622 -26.682 9.493 1.00 90.56 627 PHE A C 1
ATOM 4768 O O . PHE A 1 627 ? 15.315 -25.495 9.497 1.00 90.56 627 PHE A O 1
ATOM 4775 N N . SER A 1 628 ? 14.939 -27.594 10.186 1.00 90.12 628 SER A N 1
ATOM 4776 C CA . SER A 1 628 ? 13.651 -27.338 10.863 1.00 90.12 628 SER A CA 1
ATOM 4777 C C . SER A 1 628 ? 13.694 -27.476 12.389 1.00 90.12 628 SER A C 1
ATOM 4779 O O . SER A 1 628 ? 12.651 -27.487 13.035 1.00 90.12 628 SER A O 1
ATOM 4781 N N . GLY A 1 629 ? 14.872 -27.630 12.997 1.00 91.81 629 GLY A N 1
ATOM 4782 C CA . GLY A 1 629 ? 15.010 -27.767 14.451 1.00 91.81 629 GLY A CA 1
ATOM 4783 C C . GLY A 1 629 ? 16.457 -27.946 14.906 1.00 91.81 629 GLY A C 1
ATOM 4784 O O . GLY A 1 629 ? 17.392 -27.888 14.109 1.00 91.81 629 GLY A O 1
ATOM 4785 N N . PHE A 1 630 ? 16.649 -28.160 16.203 1.00 93.88 630 PHE A N 1
ATOM 4786 C CA . PHE A 1 630 ? 17.970 -28.188 16.830 1.00 93.88 630 PHE A CA 1
ATOM 4787 C C . PHE A 1 630 ? 18.724 -29.501 16.567 1.00 93.88 630 PHE A C 1
ATOM 4789 O O . PHE A 1 630 ? 18.170 -30.470 16.044 1.00 93.88 630 PHE A O 1
ATOM 4796 N N . GLN A 1 631 ? 19.994 -29.535 16.995 1.00 87.75 631 GLN A N 1
ATOM 4797 C CA . GLN A 1 631 ? 20.952 -30.638 16.798 1.00 87.75 631 GLN A CA 1
ATOM 4798 C C . GLN A 1 631 ? 21.447 -30.802 15.349 1.00 87.75 631 GLN A C 1
ATOM 4800 O O . GLN A 1 631 ? 21.938 -31.866 14.975 1.00 87.75 631 GLN A O 1
ATOM 4805 N N . VAL A 1 632 ? 21.368 -29.729 14.559 1.00 88.38 632 VAL A N 1
ATOM 4806 C CA . VAL A 1 632 ? 22.027 -29.593 13.254 1.00 88.38 632 VAL A CA 1
ATOM 4807 C C . VAL A 1 632 ? 23.283 -28.737 13.427 1.00 88.38 632 VAL A C 1
ATOM 4809 O O . VAL A 1 632 ? 23.241 -27.680 14.055 1.00 88.38 632 VAL A O 1
ATOM 4812 N N . ASP A 1 633 ? 24.418 -29.194 12.897 1.00 87.88 633 ASP A N 1
ATOM 4813 C CA . ASP A 1 633 ? 25.688 -28.465 12.979 1.00 87.88 633 ASP A CA 1
ATOM 4814 C C . ASP A 1 633 ? 25.760 -27.372 11.902 1.00 87.88 633 ASP A C 1
ATOM 4816 O O . ASP A 1 633 ? 26.300 -27.563 10.811 1.00 87.88 633 ASP A O 1
ATOM 4820 N N . THR A 1 634 ? 25.198 -26.206 12.216 1.00 89.94 634 THR A N 1
ATOM 4821 C CA . THR A 1 634 ? 25.129 -25.059 11.297 1.00 89.94 634 THR A CA 1
ATOM 4822 C C . THR A 1 634 ? 26.478 -24.378 11.071 1.00 89.94 634 THR A C 1
ATOM 4824 O O . THR A 1 634 ? 26.623 -23.625 10.110 1.00 89.94 634 THR A O 1
ATOM 4827 N N . SER A 1 635 ? 27.493 -24.672 11.893 1.00 87.50 635 SER A N 1
ATOM 4828 C CA . SER A 1 635 ? 28.838 -24.096 11.751 1.00 87.50 635 SER A CA 1
ATOM 4829 C C . SER A 1 635 ? 29.576 -24.577 10.497 1.00 87.50 635 SER A C 1
ATOM 4831 O O . SER A 1 635 ? 30.519 -23.929 10.049 1.00 87.50 635 SER A O 1
ATOM 4833 N N . LYS A 1 636 ? 29.132 -25.696 9.911 1.00 85.88 636 LYS A N 1
ATOM 4834 C CA . LYS A 1 636 ? 29.689 -26.284 8.684 1.00 85.88 636 LYS A CA 1
ATOM 4835 C C . LYS A 1 636 ? 29.068 -25.745 7.397 1.00 85.88 636 LYS A C 1
ATOM 4837 O O . LYS A 1 636 ? 29.486 -26.149 6.312 1.00 85.88 636 LYS A O 1
ATOM 4842 N N . ARG A 1 637 ? 28.059 -24.876 7.493 1.00 89.56 637 ARG A N 1
ATOM 4843 C CA . ARG A 1 637 ? 27.437 -24.254 6.318 1.00 89.56 637 ARG A CA 1
ATOM 4844 C C . ARG A 1 637 ? 28.427 -23.320 5.628 1.00 89.56 637 ARG A C 1
ATOM 4846 O O . ARG A 1 637 ? 29.298 -22.747 6.275 1.00 89.56 637 ARG A O 1
ATOM 4853 N N . PHE A 1 638 ? 28.276 -23.166 4.312 1.00 92.19 638 PHE A N 1
ATOM 4854 C CA . PHE A 1 638 ? 29.153 -22.300 3.518 1.00 92.19 638 PHE A CA 1
ATOM 4855 C C . PHE A 1 638 ? 29.086 -20.838 3.988 1.00 92.19 638 PHE A C 1
ATOM 4857 O O . PHE A 1 638 ? 30.120 -20.186 4.138 1.00 92.19 638 PHE A O 1
ATOM 4864 N N . VAL A 1 639 ? 27.871 -20.369 4.289 1.00 94.56 639 VAL A N 1
ATOM 4865 C CA . VAL A 1 639 ? 27.597 -19.110 4.988 1.00 94.56 639 VAL A CA 1
ATOM 4866 C C . VAL A 1 639 ? 27.004 -19.462 6.358 1.00 94.56 639 VAL A C 1
ATOM 4868 O O . VAL A 1 639 ? 25.797 -19.674 6.473 1.00 94.56 639 VAL A O 1
ATOM 4871 N N . PRO A 1 640 ? 27.822 -19.620 7.409 1.00 94.81 640 PRO A N 1
ATOM 4872 C CA . PRO A 1 640 ? 27.310 -20.019 8.713 1.00 94.81 640 PRO A CA 1
ATOM 4873 C C . PRO A 1 640 ? 26.530 -18.873 9.392 1.00 94.81 640 PRO A C 1
ATOM 4875 O O . PRO A 1 640 ? 26.872 -17.700 9.228 1.00 94.81 640 PRO A O 1
ATOM 4878 N N . PRO A 1 641 ? 25.517 -19.178 10.227 1.00 95.50 641 PRO A N 1
ATOM 4879 C CA . PRO A 1 641 ? 24.848 -18.180 11.068 1.00 95.50 641 PRO A CA 1
ATOM 4880 C C . PRO A 1 641 ? 25.682 -17.765 12.290 1.00 95.50 641 PRO A C 1
ATOM 4882 O O . PRO A 1 641 ? 25.206 -17.065 13.175 1.00 95.50 641 PRO A O 1
ATOM 4885 N N . VAL A 1 642 ? 26.922 -18.223 12.414 1.00 95.44 642 VAL A N 1
ATOM 4886 C CA . VAL A 1 642 ? 27.807 -17.906 13.539 1.00 95.44 642 VAL A CA 1
ATOM 4887 C C . VAL A 1 642 ? 29.219 -17.667 13.028 1.00 95.44 642 VAL A C 1
ATOM 4889 O O . VAL A 1 642 ? 29.596 -18.154 11.966 1.00 95.44 642 VAL A O 1
ATOM 4892 N N . GLY A 1 643 ? 30.027 -16.950 13.801 1.00 95.31 643 GLY A N 1
ATOM 4893 C CA . GLY A 1 643 ? 31.400 -16.639 13.421 1.00 95.31 643 GLY A CA 1
ATOM 4894 C C . GLY A 1 643 ? 31.475 -15.425 12.502 1.00 95.31 643 GLY A C 1
ATOM 4895 O O . GLY A 1 643 ? 30.871 -14.395 12.797 1.00 95.31 643 GLY A O 1
ATOM 4896 N N . ILE A 1 644 ? 32.277 -15.515 11.439 1.00 95.50 644 ILE A N 1
ATOM 4897 C CA . ILE A 1 644 ? 32.570 -14.390 10.547 1.00 95.50 644 ILE A CA 1
ATOM 4898 C C . ILE A 1 644 ? 32.112 -14.730 9.134 1.00 95.50 644 ILE A C 1
ATOM 4900 O O . ILE A 1 644 ? 32.686 -15.626 8.517 1.00 95.50 644 ILE A O 1
ATOM 4904 N N . ASN A 1 645 ? 31.170 -13.947 8.611 1.00 97.19 645 ASN A N 1
ATOM 4905 C CA . ASN A 1 645 ? 30.818 -13.974 7.194 1.00 97.19 645 ASN A CA 1
ATOM 4906 C C . ASN A 1 645 ? 31.466 -12.798 6.467 1.00 97.19 645 ASN A C 1
ATOM 4908 O O . ASN A 1 645 ? 31.571 -11.698 7.016 1.00 97.19 645 ASN A O 1
ATOM 4912 N N . ARG A 1 646 ? 31.892 -13.016 5.224 1.00 98.12 646 ARG A N 1
ATOM 4913 C CA . ARG A 1 646 ? 32.488 -11.974 4.377 1.00 98.12 646 ARG A CA 1
ATOM 4914 C C . ARG A 1 646 ? 31.605 -11.706 3.177 1.00 98.12 646 ARG A C 1
ATOM 4916 O O . ARG A 1 646 ? 31.350 -12.618 2.392 1.00 98.12 646 ARG A O 1
ATOM 4923 N N . ALA A 1 647 ? 31.200 -10.453 3.014 1.00 98.38 647 ALA A N 1
ATOM 4924 C CA . ALA A 1 647 ? 30.368 -10.031 1.903 1.00 98.38 647 ALA A CA 1
ATOM 4925 C C . ALA A 1 647 ? 30.851 -8.715 1.287 1.00 98.38 647 ALA A C 1
ATOM 4927 O O . ALA A 1 647 ? 31.480 -7.896 1.960 1.00 98.38 647 ALA A O 1
ATOM 4928 N N . LEU A 1 648 ? 30.534 -8.512 0.011 1.00 98.50 648 LEU A N 1
ATOM 4929 C CA . LEU A 1 648 ? 30.912 -7.325 -0.752 1.00 98.50 648 LEU A CA 1
ATOM 4930 C C . LEU A 1 648 ? 29.682 -6.694 -1.404 1.00 98.50 648 LEU A C 1
ATOM 4932 O O . LEU A 1 648 ? 28.962 -7.371 -2.131 1.00 98.50 648 LEU A O 1
ATOM 4936 N N . ILE A 1 649 ? 29.478 -5.391 -1.197 1.00 98.31 649 ILE A N 1
ATOM 4937 C CA . ILE A 1 649 ? 28.512 -4.597 -1.967 1.00 98.31 649 ILE A CA 1
ATOM 4938 C C . ILE A 1 649 ? 29.201 -4.025 -3.207 1.00 98.31 649 ILE A C 1
ATOM 4940 O O . ILE A 1 649 ? 30.195 -3.298 -3.099 1.00 98.31 649 ILE A O 1
ATOM 4944 N N . VAL A 1 650 ? 28.637 -4.309 -4.374 1.00 98.31 650 VAL A N 1
ATOM 4945 C CA . VAL A 1 650 ? 29.144 -3.903 -5.682 1.00 98.31 650 VAL A CA 1
ATOM 4946 C C . VAL A 1 650 ? 28.109 -3.003 -6.365 1.00 98.31 650 VAL A C 1
ATOM 4948 O O . VAL A 1 650 ? 27.093 -3.499 -6.855 1.00 98.31 650 VAL A O 1
ATOM 4951 N N . PRO A 1 651 ? 28.327 -1.679 -6.397 1.00 97.62 651 PRO A N 1
ATOM 4952 C CA . PRO A 1 651 ? 27.502 -0.763 -7.174 1.00 97.62 651 PRO A CA 1
ATOM 4953 C C . PRO A 1 651 ? 27.748 -0.983 -8.666 1.00 97.62 651 PRO A C 1
ATOM 4955 O O . PRO A 1 651 ? 28.874 -0.815 -9.134 1.00 97.62 651 PRO A O 1
ATOM 4958 N N . VAL A 1 652 ? 26.706 -1.348 -9.410 1.00 96.81 652 VAL A N 1
ATOM 4959 C CA . VAL A 1 652 ? 26.773 -1.578 -10.858 1.00 96.81 652 VAL A CA 1
ATOM 4960 C C . VAL A 1 652 ? 25.811 -0.635 -11.555 1.00 96.81 652 VAL A C 1
ATOM 4962 O O . VAL A 1 652 ? 24.621 -0.657 -11.256 1.00 96.81 652 VAL A O 1
ATOM 4965 N N . ASP A 1 653 ? 26.316 0.178 -12.480 1.00 95.69 653 ASP A N 1
ATOM 4966 C CA . ASP A 1 653 ? 25.503 1.032 -13.344 1.00 95.69 653 ASP A CA 1
ATOM 4967 C C . ASP A 1 653 ? 25.559 0.565 -14.806 1.00 95.69 653 ASP A C 1
ATOM 4969 O O . ASP A 1 653 ? 26.302 -0.351 -15.161 1.00 95.69 653 ASP A O 1
ATOM 4973 N N . PHE A 1 654 ? 24.734 1.158 -15.664 1.00 94.88 654 PHE A N 1
ATOM 4974 C CA . PHE A 1 654 ? 24.524 0.692 -17.035 1.00 94.88 654 PHE A CA 1
ATOM 4975 C C . PHE A 1 654 ? 24.670 1.847 -18.038 1.00 94.88 654 PHE A C 1
ATOM 4977 O O . PHE A 1 654 ? 24.554 3.015 -17.660 1.00 94.88 654 PHE A O 1
ATOM 4984 N N . PRO A 1 655 ? 24.916 1.569 -19.333 1.00 93.00 655 PRO A N 1
ATOM 4985 C CA . PRO A 1 655 ? 24.915 2.589 -20.385 1.00 93.00 655 PRO A CA 1
ATOM 4986 C C . PRO A 1 655 ? 23.657 3.472 -20.412 1.00 93.00 655 PRO A C 1
ATOM 4988 O O . PRO A 1 655 ? 23.765 4.669 -20.666 1.00 93.00 655 PRO A O 1
ATOM 4991 N N . ASP A 1 656 ? 22.496 2.886 -20.132 1.00 88.44 656 ASP A N 1
ATOM 4992 C CA . ASP A 1 656 ? 21.160 3.494 -20.121 1.00 88.44 656 ASP A CA 1
ATOM 4993 C C . ASP A 1 656 ? 20.709 3.982 -18.731 1.00 88.44 656 ASP A C 1
ATOM 4995 O O . ASP A 1 656 ? 19.869 4.874 -18.634 1.00 88.44 656 ASP A O 1
ATOM 4999 N N . PHE A 1 657 ? 21.316 3.474 -17.654 1.00 87.69 657 PHE A N 1
ATOM 5000 C CA . PHE A 1 657 ? 21.058 3.905 -16.278 1.00 87.69 657 PHE A CA 1
ATOM 5001 C C . PHE A 1 657 ? 22.368 4.255 -15.583 1.00 87.69 657 PHE A C 1
ATOM 5003 O O . PHE A 1 657 ? 23.029 3.398 -15.000 1.00 87.69 657 PHE A O 1
ATOM 5010 N N . ILE A 1 658 ? 22.734 5.533 -15.651 1.00 91.06 658 ILE A N 1
ATOM 5011 C CA . ILE A 1 658 ? 23.940 6.059 -15.006 1.00 91.06 658 ILE A CA 1
ATOM 5012 C C . ILE A 1 658 ? 23.760 6.052 -13.486 1.00 91.06 658 ILE A C 1
ATOM 5014 O O . ILE A 1 658 ? 22.693 6.415 -12.983 1.00 91.06 658 ILE A O 1
ATOM 5018 N N . GLY A 1 659 ? 24.815 5.664 -12.771 1.00 89.44 659 GLY A N 1
ATOM 5019 C CA . GLY A 1 659 ? 24.829 5.582 -11.317 1.00 89.44 659 GLY A CA 1
ATOM 5020 C C . GLY A 1 659 ? 24.465 6.893 -10.616 1.00 89.44 659 GLY A C 1
ATOM 5021 O O . GLY A 1 659 ? 24.772 7.989 -11.093 1.00 89.44 659 GLY A O 1
ATOM 5022 N N . ASP A 1 660 ? 23.818 6.781 -9.456 1.00 90.69 660 ASP A N 1
ATOM 5023 C CA . ASP A 1 660 ? 23.438 7.934 -8.644 1.00 90.69 660 ASP A CA 1
ATOM 5024 C C . ASP A 1 660 ? 24.653 8.726 -8.154 1.00 90.69 660 ASP A C 1
ATOM 5026 O O . ASP A 1 660 ? 25.703 8.169 -7.817 1.00 90.69 660 ASP A O 1
ATOM 5030 N N . ALA A 1 661 ? 24.473 10.044 -8.043 1.00 91.25 661 ALA A N 1
ATOM 5031 C CA . ALA A 1 661 ? 25.512 10.946 -7.558 1.00 91.25 661 ALA A CA 1
ATOM 5032 C C . ALA A 1 661 ? 25.889 10.680 -6.088 1.00 91.25 661 ALA A C 1
ATOM 5034 O O . ALA A 1 661 ? 27.058 10.800 -5.727 1.00 91.25 661 ALA A O 1
ATOM 5035 N N . ASP A 1 662 ? 24.924 10.297 -5.242 1.00 92.81 662 ASP A N 1
ATOM 5036 C CA . ASP A 1 662 ? 25.142 10.043 -3.810 1.00 92.81 662 ASP A CA 1
ATOM 5037 C C . ASP A 1 662 ? 25.379 8.558 -3.486 1.00 92.81 662 ASP A C 1
ATOM 5039 O O . ASP A 1 662 ? 24.764 7.967 -2.597 1.00 92.81 662 ASP A O 1
ATOM 5043 N N . LEU A 1 663 ? 26.318 7.928 -4.194 1.00 93.38 663 LEU A N 1
ATOM 5044 C CA . LEU A 1 663 ? 26.695 6.546 -3.895 1.00 93.38 663 LEU A CA 1
ATOM 5045 C C . LEU A 1 663 ? 27.229 6.385 -2.457 1.00 93.38 663 LEU A C 1
ATOM 5047 O O . LEU A 1 663 ? 26.997 5.367 -1.806 1.00 93.38 663 LEU A O 1
ATOM 5051 N N . THR A 1 664 ? 27.934 7.394 -1.936 1.00 93.00 664 THR A N 1
ATOM 5052 C CA . THR A 1 664 ? 28.514 7.335 -0.585 1.00 93.00 664 THR A CA 1
ATOM 5053 C C . THR A 1 664 ? 27.427 7.290 0.488 1.00 93.00 664 THR A C 1
ATOM 5055 O O . THR A 1 664 ? 27.508 6.451 1.390 1.00 93.00 664 THR A O 1
ATOM 5058 N N . GLY A 1 665 ? 26.404 8.146 0.392 1.00 90.50 665 GLY A N 1
ATOM 5059 C CA . GLY A 1 665 ? 25.260 8.135 1.301 1.00 90.50 665 GLY A CA 1
ATOM 5060 C C . GLY A 1 665 ? 24.476 6.828 1.218 1.00 90.50 665 GLY A C 1
ATOM 5061 O O . GLY A 1 665 ? 24.177 6.228 2.255 1.00 90.50 665 GLY A O 1
ATOM 5062 N N . MET A 1 666 ? 24.243 6.323 0.001 1.00 91.44 666 MET A N 1
ATOM 5063 C CA . MET A 1 666 ? 23.582 5.031 -0.218 1.00 91.44 666 MET A CA 1
ATOM 5064 C C . MET A 1 666 ? 24.331 3.887 0.473 1.00 91.44 666 MET A C 1
ATOM 5066 O O . MET A 1 666 ? 23.745 3.157 1.274 1.00 91.44 666 MET A O 1
ATOM 5070 N N . LEU A 1 667 ? 25.638 3.752 0.231 1.00 94.50 667 LEU A N 1
ATOM 5071 C CA . LEU A 1 667 ? 26.457 2.706 0.849 1.00 94.50 667 LEU A CA 1
ATOM 5072 C C . LEU A 1 667 ? 26.504 2.832 2.374 1.00 94.50 667 LEU A C 1
ATOM 5074 O O . LEU A 1 667 ? 26.424 1.820 3.072 1.00 94.50 667 LEU A O 1
ATOM 5078 N N . ALA A 1 668 ? 26.608 4.053 2.904 1.00 93.69 668 ALA A N 1
ATOM 5079 C CA . ALA A 1 668 ? 26.612 4.288 4.344 1.00 93.69 668 ALA A CA 1
ATOM 5080 C C . ALA A 1 668 ? 25.300 3.828 4.998 1.00 93.69 668 ALA A C 1
ATOM 5082 O O . ALA A 1 668 ? 25.337 3.141 6.022 1.00 93.69 668 ALA A O 1
ATOM 5083 N N . TYR A 1 669 ? 24.156 4.155 4.392 1.00 91.88 669 TYR A N 1
ATOM 5084 C CA . TYR A 1 669 ? 22.843 3.730 4.874 1.00 91.88 669 TYR A CA 1
ATOM 5085 C C . TYR A 1 669 ? 22.674 2.205 4.833 1.00 91.88 669 TYR A C 1
ATOM 5087 O O . TYR A 1 669 ? 22.305 1.612 5.852 1.00 91.88 669 TYR A O 1
ATOM 5095 N N . GLN A 1 670 ? 22.986 1.564 3.698 1.00 93.62 670 GLN A N 1
ATOM 5096 C CA . GLN A 1 670 ? 22.822 0.113 3.550 1.00 93.62 670 GLN A CA 1
ATOM 5097 C C . GLN A 1 670 ? 23.717 -0.650 4.531 1.00 93.62 670 GLN A C 1
ATOM 5099 O O . GLN A 1 670 ? 23.241 -1.522 5.258 1.00 93.62 670 GLN A O 1
ATOM 5104 N N . LYS A 1 671 ? 25.002 -0.279 4.627 1.00 96.38 671 LYS A N 1
ATOM 5105 C CA . LYS A 1 671 ? 25.938 -0.931 5.552 1.00 96.38 671 LYS A CA 1
ATOM 5106 C C . LYS A 1 671 ? 25.529 -0.761 7.003 1.00 96.38 671 LYS A C 1
ATOM 5108 O O . LYS A 1 671 ? 25.548 -1.732 7.753 1.00 96.38 671 LYS A O 1
ATOM 5113 N N . LYS A 1 672 ? 25.179 0.462 7.409 1.00 95.38 672 LYS A N 1
ATOM 5114 C CA . LYS A 1 672 ? 24.808 0.736 8.798 1.00 95.38 672 LYS A CA 1
ATOM 5115 C C . LYS A 1 672 ? 23.574 -0.071 9.195 1.00 95.38 672 LYS A C 1
ATOM 5117 O O . LYS A 1 672 ? 23.599 -0.721 10.230 1.00 95.38 672 LYS A O 1
ATOM 5122 N N . SER A 1 673 ? 22.532 -0.057 8.367 1.00 94.94 673 SER A N 1
ATOM 5123 C CA . SER A 1 673 ? 21.278 -0.757 8.663 1.00 94.94 673 SER A CA 1
ATOM 5124 C C . SER A 1 673 ? 21.480 -2.274 8.722 1.00 94.94 673 SER A C 1
ATOM 5126 O O . SER A 1 673 ? 21.062 -2.901 9.693 1.00 94.94 673 SER A O 1
ATOM 5128 N N . TYR A 1 674 ? 22.221 -2.840 7.760 1.00 97.00 674 TYR A N 1
ATOM 5129 C CA . TYR A 1 674 ? 22.570 -4.262 7.744 1.00 97.00 674 TYR A CA 1
ATOM 5130 C C . TYR A 1 674 ? 23.341 -4.679 9.007 1.00 97.00 674 TYR A C 1
ATOM 5132 O O . TYR A 1 674 ? 22.996 -5.652 9.678 1.00 97.00 674 TYR A O 1
ATOM 5140 N N . LEU A 1 675 ? 24.403 -3.942 9.347 1.00 98.00 675 LEU A N 1
ATOM 5141 C CA . LEU A 1 675 ? 25.275 -4.285 10.472 1.00 98.00 675 LEU A CA 1
ATOM 5142 C C . LEU A 1 675 ? 24.590 -4.067 11.826 1.00 98.00 675 LEU A C 1
ATOM 5144 O O . LEU A 1 675 ? 24.795 -4.871 12.736 1.00 98.00 675 LEU A O 1
ATOM 5148 N N . ASP A 1 676 ? 23.760 -3.029 11.959 1.00 97.19 676 ASP A N 1
ATOM 5149 C CA . ASP A 1 676 ? 22.950 -2.803 13.159 1.00 97.19 676 ASP A CA 1
ATOM 5150 C C . ASP A 1 676 ? 21.965 -3.961 13.376 1.00 97.19 676 ASP A C 1
ATOM 5152 O O . ASP A 1 676 ? 21.820 -4.433 14.506 1.00 97.19 676 ASP A O 1
ATOM 5156 N N . TRP A 1 677 ? 21.329 -4.445 12.302 1.00 97.31 677 TRP A N 1
ATOM 5157 C CA . TRP A 1 677 ? 20.394 -5.570 12.357 1.00 97.31 677 TRP A CA 1
ATOM 5158 C C . TRP A 1 677 ? 21.093 -6.851 12.808 1.00 97.31 677 TRP A C 1
ATOM 5160 O O . TRP A 1 677 ? 20.684 -7.464 13.798 1.00 97.31 677 TRP A O 1
ATOM 5170 N N . VAL A 1 678 ? 22.200 -7.213 12.146 1.00 98.06 678 VAL A N 1
ATOM 5171 C CA . VAL A 1 678 ? 22.972 -8.417 12.495 1.00 98.06 678 VAL A CA 1
ATOM 5172 C C . VAL A 1 678 ? 23.443 -8.335 13.941 1.00 98.06 678 VAL A C 1
ATOM 5174 O O . VAL A 1 678 ? 23.227 -9.269 14.706 1.00 98.06 678 VAL A O 1
ATOM 5177 N N . SER A 1 679 ? 24.017 -7.199 14.341 1.00 96.69 679 SER A N 1
ATOM 5178 C CA . SER A 1 679 ? 24.498 -6.977 15.706 1.00 96.69 679 SER A CA 1
ATOM 5179 C C . SER A 1 679 ? 23.401 -7.208 16.751 1.00 96.69 679 SER A C 1
ATOM 5181 O O . SER A 1 679 ? 23.622 -7.915 17.744 1.00 96.69 679 SER A O 1
ATOM 5183 N N . TYR A 1 680 ? 22.204 -6.657 16.521 1.00 96.88 680 TYR A N 1
ATOM 5184 C CA . TYR A 1 680 ? 21.098 -6.778 17.462 1.00 96.88 680 TYR A CA 1
ATOM 5185 C C . TYR A 1 680 ? 20.552 -8.204 17.552 1.00 96.88 680 TYR A C 1
ATOM 5187 O O . TYR A 1 680 ? 20.426 -8.724 18.668 1.00 96.88 680 TYR A O 1
ATOM 5195 N N . PHE A 1 681 ? 20.217 -8.830 16.423 1.00 97.81 681 PHE A N 1
ATOM 5196 C CA . PHE A 1 681 ? 19.585 -10.150 16.429 1.00 97.81 681 PHE A CA 1
ATOM 5197 C C . PHE A 1 681 ? 20.584 -11.241 16.796 1.00 97.81 681 PHE A C 1
ATOM 5199 O O . PHE A 1 681 ? 20.290 -12.058 17.666 1.00 97.81 681 PHE A O 1
ATOM 5206 N N . SER A 1 682 ? 21.798 -11.221 16.243 1.00 97.56 682 SER A N 1
ATOM 5207 C CA . SER A 1 682 ? 22.782 -12.271 16.515 1.00 97.56 682 SER A CA 1
ATOM 5208 C C . SER A 1 682 ? 23.414 -12.174 17.900 1.00 97.56 682 SER A C 1
ATOM 5210 O O . SER A 1 682 ? 24.136 -13.088 18.298 1.00 97.56 682 SER A O 1
ATOM 5212 N N . LYS A 1 683 ? 23.242 -11.053 18.617 1.00 94.62 683 LYS A N 1
ATOM 5213 C CA . LYS A 1 683 ? 23.889 -10.784 19.916 1.00 94.62 683 LYS A CA 1
ATOM 5214 C C . LYS A 1 683 ? 25.403 -11.030 19.874 1.00 94.62 683 LYS A C 1
ATOM 5216 O O . LYS A 1 683 ? 25.979 -11.627 20.781 1.00 94.62 683 LYS A O 1
ATOM 5221 N N . GLY A 1 684 ? 26.038 -10.620 18.773 1.00 94.56 684 GLY A N 1
ATOM 5222 C CA . GLY A 1 684 ? 27.473 -10.806 18.533 1.00 94.56 684 GLY A CA 1
ATOM 5223 C C . GLY A 1 684 ? 27.921 -12.234 18.191 1.00 94.56 684 GLY A C 1
ATOM 5224 O O . GLY A 1 684 ? 29.116 -12.449 18.012 1.00 94.56 684 GLY A O 1
ATOM 5225 N N . LYS A 1 685 ? 27.008 -13.210 18.070 1.00 96.19 685 LYS A N 1
ATOM 5226 C CA . LYS A 1 685 ? 27.342 -14.574 17.612 1.00 96.19 685 LYS A CA 1
ATOM 5227 C C . LYS A 1 685 ? 27.731 -14.628 16.136 1.00 96.19 685 LYS A C 1
ATOM 5229 O O . LYS A 1 685 ? 28.521 -15.490 15.758 1.00 96.19 685 LYS A O 1
ATOM 5234 N N . LEU A 1 686 ? 27.197 -13.708 15.335 1.00 97.56 686 LEU A N 1
ATOM 5235 C CA . LEU A 1 686 ? 27.578 -13.471 13.954 1.00 97.56 686 LEU A CA 1
ATOM 5236 C C . LEU A 1 686 ? 28.250 -12.102 13.837 1.00 97.56 686 LEU A C 1
ATOM 5238 O O . LEU A 1 686 ? 27.781 -11.106 14.386 1.00 97.56 686 LEU A O 1
ATOM 5242 N N . SER A 1 687 ? 29.340 -12.052 13.086 1.00 96.75 687 SER A N 1
ATOM 5243 C CA . SER A 1 687 ? 29.968 -10.826 12.617 1.00 96.75 687 SER A CA 1
ATOM 5244 C C . SER A 1 687 ? 30.026 -10.868 11.096 1.00 96.75 687 SER A C 1
ATOM 5246 O O . SER A 1 687 ? 30.424 -11.876 10.517 1.00 96.75 687 SER A O 1
ATOM 5248 N N . VAL A 1 688 ? 29.630 -9.781 10.437 1.00 97.94 688 VAL A N 1
ATOM 5249 C CA . VAL A 1 688 ? 29.711 -9.675 8.978 1.00 97.94 688 VAL A CA 1
ATOM 5250 C C . VAL A 1 688 ? 30.736 -8.611 8.614 1.00 97.94 688 VAL A C 1
ATOM 5252 O O . VAL A 1 688 ? 30.604 -7.447 8.987 1.00 97.94 688 VAL A O 1
ATOM 5255 N N . GLN A 1 689 ? 31.766 -9.016 7.877 1.00 97.88 689 GLN A N 1
ATOM 5256 C CA . GLN A 1 689 ? 32.694 -8.109 7.210 1.00 97.88 689 GLN A CA 1
ATOM 5257 C C . GLN A 1 689 ? 32.047 -7.680 5.895 1.00 97.88 689 GLN A C 1
ATOM 5259 O O . GLN A 1 689 ? 32.095 -8.418 4.912 1.00 97.88 689 GLN A O 1
ATOM 5264 N N . LEU A 1 690 ? 31.370 -6.530 5.927 1.00 97.81 690 LEU A N 1
ATOM 5265 C CA . LEU A 1 690 ? 30.615 -5.988 4.800 1.00 97.81 690 LEU A CA 1
ATOM 5266 C C . LEU A 1 690 ? 31.418 -4.901 4.077 1.00 97.81 690 LEU A C 1
ATOM 5268 O O . LEU A 1 690 ? 31.325 -3.698 4.370 1.00 97.81 690 LEU A O 1
ATOM 5272 N N . ASP A 1 691 ? 32.219 -5.339 3.115 1.00 98.12 691 ASP A N 1
ATOM 5273 C CA . ASP A 1 691 ? 32.999 -4.454 2.262 1.00 98.12 691 ASP A CA 1
ATOM 5274 C C . ASP A 1 691 ? 32.112 -3.807 1.193 1.00 98.12 691 ASP A C 1
ATOM 5276 O O . ASP A 1 691 ? 30.973 -4.206 0.953 1.00 98.12 691 ASP A O 1
ATOM 5280 N N . SER A 1 692 ? 32.611 -2.749 0.556 1.00 97.38 692 SER A N 1
ATOM 5281 C CA . SER A 1 692 ? 31.981 -2.229 -0.658 1.00 97.38 692 SER A CA 1
ATOM 5282 C C . SER A 1 692 ? 32.989 -1.557 -1.561 1.00 97.38 692 SER A C 1
ATOM 5284 O O . SER A 1 692 ? 33.964 -0.970 -1.086 1.00 97.38 692 SER A O 1
ATOM 5286 N N . MET A 1 693 ? 32.677 -1.545 -2.847 1.00 97.19 693 MET A N 1
ATOM 5287 C CA . MET A 1 693 ? 33.301 -0.614 -3.777 1.00 97.19 693 MET A CA 1
ATOM 5288 C C . MET A 1 693 ? 32.724 0.789 -3.563 1.00 97.19 693 MET A C 1
ATOM 5290 O O . MET A 1 693 ? 31.598 0.942 -3.092 1.00 97.19 693 MET A O 1
ATOM 5294 N N . ASN A 1 694 ? 33.523 1.819 -3.828 1.00 95.69 694 ASN A N 1
ATOM 5295 C CA . ASN A 1 694 ? 33.181 3.227 -3.585 1.00 95.69 694 ASN A CA 1
ATOM 5296 C C . ASN A 1 694 ? 32.884 4.008 -4.876 1.00 95.69 694 ASN A C 1
ATOM 5298 O O . ASN A 1 694 ? 32.838 5.236 -4.858 1.00 95.69 694 ASN A O 1
ATOM 5302 N N . HIS A 1 695 ? 32.719 3.297 -5.985 1.00 95.88 695 HIS A N 1
ATOM 5303 C CA . HIS A 1 695 ? 32.392 3.834 -7.295 1.00 95.88 695 HIS A CA 1
ATOM 5304 C C . HIS A 1 695 ? 31.460 2.856 -8.020 1.00 95.88 695 HIS A C 1
ATOM 5306 O O . HIS A 1 695 ? 31.327 1.700 -7.613 1.00 95.88 695 HIS A O 1
ATOM 5312 N N . TRP A 1 696 ? 30.812 3.345 -9.073 1.00 97.50 696 TRP A N 1
ATOM 5313 C CA . TRP A 1 696 ? 29.971 2.538 -9.947 1.00 97.50 696 TRP A CA 1
ATOM 5314 C C . TRP A 1 696 ? 30.829 1.777 -10.955 1.00 97.50 696 TRP A C 1
ATOM 5316 O O . TRP A 1 696 ? 31.612 2.386 -11.685 1.00 97.50 696 TRP A O 1
ATOM 5326 N N . LEU A 1 697 ? 30.664 0.460 -11.001 1.00 97.81 697 LEU A N 1
ATOM 5327 C CA . LEU A 1 697 ? 31.176 -0.377 -12.077 1.00 97.81 697 LEU A CA 1
ATOM 5328 C C . LEU A 1 697 ? 30.202 -0.344 -13.247 1.00 97.81 697 LEU A C 1
ATOM 5330 O O . LEU A 1 697 ? 29.038 -0.717 -13.101 1.00 97.81 697 LEU A O 1
ATOM 5334 N N . ARG A 1 698 ? 30.694 0.044 -14.420 1.00 96.25 698 ARG A N 1
ATOM 5335 C CA . ARG A 1 698 ? 29.877 0.069 -15.629 1.00 96.25 698 ARG A CA 1
ATOM 5336 C C . ARG A 1 698 ? 29.707 -1.333 -16.200 1.00 96.25 698 ARG A C 1
ATOM 5338 O O . ARG A 1 698 ? 30.673 -1.927 -16.677 1.00 96.25 698 ARG A O 1
ATOM 5345 N N . ALA A 1 699 ? 28.470 -1.820 -16.225 1.00 95.88 699 ALA A N 1
ATOM 5346 C CA . ALA A 1 699 ? 28.110 -3.029 -16.948 1.00 95.88 699 ALA A CA 1
ATOM 5347 C C . ALA A 1 699 ? 28.374 -2.860 -18.464 1.00 95.88 699 ALA A C 1
ATOM 5349 O O . ALA A 1 699 ? 28.077 -1.795 -19.021 1.00 95.88 699 ALA A O 1
ATOM 5350 N N . PRO A 1 700 ? 28.894 -3.891 -19.160 1.00 93.88 700 PRO A N 1
ATOM 5351 C CA . PRO A 1 700 ? 29.138 -3.831 -20.604 1.00 93.88 700 PRO A CA 1
ATOM 5352 C C . PRO A 1 700 ? 27.871 -3.670 -21.454 1.00 93.88 700 PRO A C 1
ATOM 5354 O O . PRO A 1 700 ? 27.939 -3.123 -22.553 1.00 93.88 700 PRO A O 1
ATOM 5357 N N . GLN A 1 701 ? 26.731 -4.164 -20.963 1.00 94.00 701 GLN A N 1
ATOM 5358 C CA . GLN A 1 701 ? 25.445 -4.137 -21.661 1.00 94.00 701 GLN A CA 1
ATOM 5359 C C . GLN A 1 701 ? 24.444 -3.205 -20.963 1.00 94.00 701 GLN A C 1
ATOM 5361 O O . GLN A 1 701 ? 24.626 -2.822 -19.808 1.00 94.00 701 GLN A O 1
ATOM 5366 N N . GLN A 1 702 ? 23.374 -2.843 -21.673 1.00 92.00 702 GLN A N 1
ATOM 5367 C CA . GLN A 1 702 ? 22.239 -2.080 -21.133 1.00 92.00 702 GLN A CA 1
ATOM 5368 C C . GLN A 1 702 ? 21.482 -2.869 -20.055 1.00 92.00 702 GLN A C 1
ATOM 5370 O O . GLN A 1 702 ? 21.482 -4.099 -20.075 1.00 92.00 702 GLN A O 1
ATOM 5375 N N . ALA A 1 703 ? 20.792 -2.196 -19.134 1.00 87.56 703 ALA A N 1
ATOM 5376 C CA . ALA A 1 703 ? 20.105 -2.867 -18.026 1.00 87.56 703 ALA A CA 1
ATOM 5377 C C . ALA A 1 703 ? 19.060 -3.893 -18.502 1.00 87.56 703 ALA A C 1
ATOM 5379 O O . ALA A 1 703 ? 18.963 -4.983 -17.938 1.00 87.56 703 ALA A O 1
ATOM 5380 N N . ALA A 1 704 ? 18.329 -3.591 -19.581 1.00 84.12 704 ALA A N 1
ATOM 5381 C CA . ALA A 1 704 ? 17.324 -4.492 -20.154 1.00 84.12 704 ALA A CA 1
ATOM 5382 C C . ALA A 1 704 ? 17.912 -5.837 -20.627 1.00 84.12 704 ALA A C 1
ATOM 5384 O O . ALA A 1 704 ? 17.222 -6.853 -20.598 1.00 84.12 704 ALA A O 1
ATOM 5385 N N . TYR A 1 705 ? 19.194 -5.874 -21.006 1.00 87.38 705 TYR A N 1
ATOM 5386 C CA . TYR A 1 705 ? 19.874 -7.109 -21.405 1.00 87.38 705 TYR A CA 1
ATOM 5387 C C . TYR A 1 705 ? 20.014 -8.097 -20.238 1.00 87.38 705 TYR A C 1
ATOM 5389 O O . TYR A 1 705 ? 19.989 -9.306 -20.462 1.00 87.38 705 TYR A O 1
ATOM 5397 N N . TYR A 1 706 ? 20.119 -7.606 -19.003 1.00 85.69 706 TYR A N 1
ATOM 5398 C CA . TYR A 1 706 ? 20.184 -8.440 -17.799 1.00 85.69 706 TYR A CA 1
ATOM 5399 C C . TYR A 1 706 ? 18.798 -8.815 -17.259 1.00 85.69 706 TYR A C 1
ATOM 5401 O O . TYR A 1 706 ? 18.690 -9.645 -16.359 1.00 85.69 706 TYR A O 1
ATOM 5409 N N . SER A 1 707 ? 17.732 -8.237 -17.820 1.00 82.56 707 SER A N 1
ATOM 5410 C CA . SER A 1 707 ? 16.357 -8.560 -17.454 1.00 82.56 707 SER A CA 1
ATOM 5411 C C . SER A 1 707 ? 15.879 -9.835 -18.152 1.00 82.56 707 SER A C 1
ATOM 5413 O O . SER A 1 707 ? 16.156 -10.079 -19.330 1.00 82.56 707 SER A O 1
ATOM 5415 N N . ARG A 1 708 ? 15.145 -10.669 -17.422 1.00 71.94 708 ARG A N 1
ATOM 5416 C CA . ARG A 1 708 ? 14.442 -11.861 -17.916 1.00 71.94 708 ARG A CA 1
ATOM 5417 C C . ARG A 1 708 ? 13.077 -11.898 -17.251 1.00 71.94 708 ARG A C 1
ATOM 5419 O O . ARG A 1 708 ? 12.918 -11.324 -16.169 1.00 71.94 708 ARG A O 1
ATOM 5426 N N . ARG A 1 709 ? 12.108 -12.566 -17.870 1.00 61.59 709 ARG A N 1
ATOM 5427 C CA . ARG A 1 709 ? 10.775 -12.663 -17.282 1.00 61.59 709 ARG A CA 1
ATOM 5428 C C . ARG A 1 709 ? 10.785 -13.693 -16.148 1.00 61.59 709 ARG A C 1
ATOM 5430 O O . ARG A 1 709 ? 11.504 -14.687 -16.207 1.00 61.59 709 ARG A O 1
ATOM 5437 N N . ALA A 1 710 ? 9.986 -13.473 -15.107 1.00 56.66 710 ALA A N 1
ATOM 5438 C CA . ALA A 1 710 ? 9.955 -14.358 -13.937 1.00 56.66 710 ALA A CA 1
ATOM 5439 C C . ALA A 1 710 ? 9.521 -15.808 -14.270 1.00 56.66 710 ALA A C 1
ATOM 5441 O O . ALA A 1 710 ? 9.911 -16.756 -13.587 1.00 56.66 710 ALA A O 1
ATOM 5442 N N . ASP A 1 711 ? 8.731 -16.005 -15.328 1.00 55.34 711 ASP A N 1
ATOM 5443 C CA . ASP A 1 711 ? 8.328 -17.315 -15.854 1.00 55.34 711 ASP A CA 1
ATOM 5444 C C . ASP A 1 711 ? 9.481 -18.096 -16.504 1.00 55.34 711 ASP A C 1
ATOM 5446 O O . ASP A 1 711 ? 9.462 -19.329 -16.459 1.00 55.34 711 ASP A O 1
ATOM 5450 N N . ASP A 1 712 ? 10.527 -17.421 -16.993 1.00 55.12 712 ASP A N 1
ATOM 5451 C CA . ASP A 1 712 ? 11.718 -18.058 -17.575 1.00 55.12 712 ASP A CA 1
ATOM 5452 C C . ASP A 1 712 ? 12.483 -18.927 -16.560 1.00 55.12 712 ASP A C 1
ATOM 5454 O O . ASP A 1 712 ? 13.260 -19.808 -16.951 1.00 55.12 712 ASP A O 1
ATOM 5458 N N . PHE A 1 713 ? 12.260 -18.707 -15.261 1.00 56.91 713 PHE A N 1
ATOM 5459 C CA . PHE A 1 713 ? 12.931 -19.404 -14.161 1.00 56.91 713 PHE A CA 1
ATOM 5460 C C . PHE A 1 713 ? 12.084 -20.501 -13.510 1.00 56.91 713 PHE A C 1
ATOM 5462 O O . PHE A 1 713 ? 12.562 -21.153 -12.585 1.00 56.91 713 PHE A O 1
ATOM 5469 N N . ARG A 1 714 ? 10.865 -20.762 -14.001 1.00 52.81 714 ARG A N 1
ATOM 5470 C CA . ARG A 1 714 ? 10.025 -21.853 -13.487 1.00 52.81 714 ARG A CA 1
ATOM 5471 C C . ARG A 1 714 ? 10.616 -23.221 -13.863 1.00 52.81 714 ARG A C 1
ATOM 5473 O O . ARG A 1 714 ? 10.985 -23.457 -15.014 1.00 52.81 714 ARG A O 1
ATOM 5480 N N . GLY A 1 715 ? 10.672 -24.134 -12.891 1.00 50.03 715 GLY A N 1
ATOM 5481 C CA . GLY A 1 715 ? 11.153 -25.513 -13.058 1.00 50.03 715 GLY A CA 1
ATOM 5482 C C . GLY A 1 715 ? 12.575 -25.768 -12.536 1.00 50.03 715 GLY A C 1
ATOM 5483 O O . GLY A 1 715 ? 13.258 -24.876 -12.041 1.00 50.03 715 GLY A O 1
ATOM 5484 N N . VAL A 1 716 ? 13.037 -27.018 -12.653 1.00 54.09 716 VAL A N 1
ATOM 5485 C CA . VAL A 1 716 ? 14.272 -27.532 -12.010 1.00 54.09 716 VAL A CA 1
ATOM 5486 C C . VAL A 1 716 ? 15.577 -26.823 -12.411 1.00 54.09 716 VAL A C 1
ATOM 5488 O O . VAL A 1 716 ? 16.578 -26.944 -11.707 1.00 54.09 716 VAL A O 1
ATOM 5491 N N . ASP A 1 717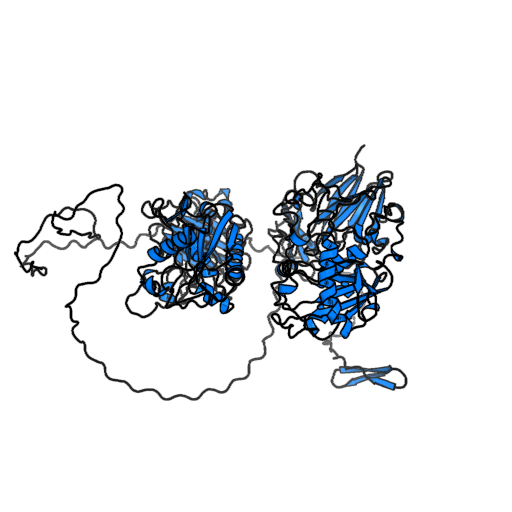 ? 15.581 -26.067 -13.513 1.00 65.31 717 ASP A N 1
ATOM 5492 C CA . ASP A 1 717 ? 16.763 -25.361 -14.029 1.00 65.31 717 ASP A CA 1
ATOM 5493 C C . ASP A 1 717 ? 16.783 -23.849 -13.717 1.00 65.31 717 ASP A C 1
ATOM 5495 O O . ASP A 1 717 ? 17.711 -23.155 -14.143 1.00 65.31 717 ASP A O 1
ATOM 5499 N N . GLY A 1 718 ? 15.814 -23.319 -12.958 1.00 67.81 718 GLY A N 1
ATOM 5500 C CA . GLY A 1 718 ? 15.722 -21.888 -12.623 1.00 67.81 718 GLY A CA 1
ATOM 5501 C C . GLY A 1 718 ? 17.002 -21.314 -12.003 1.00 67.81 718 GLY A C 1
ATOM 5502 O O . GLY A 1 718 ? 17.553 -20.331 -12.501 1.00 67.81 718 GLY A O 1
ATOM 5503 N N . ASN A 1 719 ? 17.561 -21.993 -10.994 1.00 73.44 719 ASN A N 1
ATOM 5504 C CA . ASN A 1 719 ? 18.813 -21.575 -10.349 1.00 73.44 719 ASN A CA 1
ATOM 5505 C C . ASN A 1 719 ? 20.011 -21.562 -11.309 1.00 73.44 719 ASN A C 1
ATOM 5507 O O . ASN A 1 719 ? 20.862 -20.683 -11.208 1.00 73.44 719 ASN A O 1
ATOM 5511 N N . LYS A 1 720 ? 20.079 -22.496 -12.269 1.00 79.94 720 LYS A N 1
ATOM 5512 C CA . LYS A 1 720 ? 21.163 -22.511 -13.268 1.00 79.94 720 LYS A CA 1
ATOM 5513 C C . LYS A 1 720 ? 21.073 -21.307 -14.203 1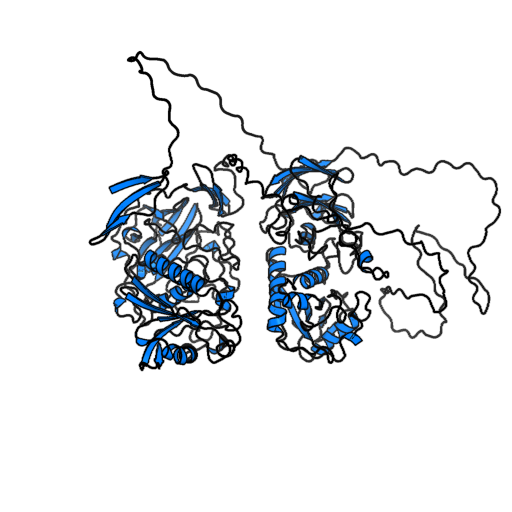.00 79.94 720 LYS A C 1
ATOM 5515 O O . LYS A 1 720 ? 22.100 -20.740 -14.565 1.00 79.94 720 LYS A O 1
ATOM 5520 N N . LYS A 1 721 ? 19.857 -20.905 -14.581 1.00 81.69 721 LYS A N 1
ATOM 5521 C CA . LYS A 1 721 ? 19.619 -19.726 -15.424 1.00 81.69 721 LYS A CA 1
ATOM 5522 C C . LYS A 1 721 ? 19.968 -18.428 -14.688 1.00 81.69 721 LYS A C 1
ATOM 5524 O O . LYS A 1 721 ? 20.633 -17.576 -15.268 1.00 81.69 721 LYS A O 1
ATOM 5529 N N . LEU A 1 722 ? 19.599 -18.302 -13.410 1.00 84.12 722 LEU A N 1
ATOM 5530 C CA . LEU A 1 722 ? 20.008 -17.164 -12.570 1.00 84.12 722 LEU A CA 1
ATOM 5531 C C . LEU A 1 722 ? 21.530 -17.112 -12.383 1.00 84.12 722 LEU A C 1
ATOM 5533 O O . LEU A 1 722 ? 22.131 -16.045 -12.482 1.00 84.12 722 LEU A O 1
ATOM 5537 N N . ALA A 1 723 ? 22.168 -18.266 -12.179 1.00 89.75 723 ALA A N 1
ATOM 5538 C CA . ALA A 1 723 ? 23.620 -18.357 -12.095 1.00 89.75 723 ALA A CA 1
ATOM 5539 C C . ALA A 1 723 ? 24.310 -17.917 -13.396 1.00 89.75 723 ALA A C 1
ATOM 5541 O O . ALA A 1 723 ? 25.342 -17.259 -13.338 1.00 89.75 723 ALA A O 1
ATOM 5542 N N . ALA A 1 724 ? 23.740 -18.215 -14.567 1.00 90.81 724 ALA A N 1
ATOM 5543 C CA . ALA A 1 724 ? 24.289 -17.737 -15.834 1.00 90.81 724 ALA A CA 1
ATOM 5544 C C . ALA A 1 724 ? 24.300 -16.200 -15.912 1.00 90.81 724 ALA A C 1
ATOM 5546 O O . ALA A 1 724 ? 25.313 -15.625 -16.285 1.00 90.81 724 ALA A O 1
ATOM 5547 N N . ILE A 1 725 ? 23.226 -15.536 -15.474 1.00 91.00 725 ILE A N 1
ATOM 5548 C CA . ILE A 1 725 ? 23.156 -14.064 -15.442 1.00 91.00 725 ILE A CA 1
ATOM 5549 C C . ILE A 1 725 ? 24.150 -13.497 -14.423 1.00 91.00 725 ILE A C 1
ATOM 5551 O O . ILE A 1 725 ? 24.869 -12.545 -14.716 1.00 91.00 725 ILE A O 1
ATOM 5555 N N . ALA A 1 726 ? 24.231 -14.091 -13.228 1.00 94.62 726 ALA A N 1
ATOM 5556 C CA . ALA A 1 726 ? 25.197 -13.664 -12.220 1.00 94.62 726 ALA A CA 1
ATOM 5557 C C . ALA A 1 726 ? 26.643 -13.823 -12.701 1.00 94.62 726 ALA A C 1
ATOM 5559 O O . ALA A 1 726 ? 27.457 -12.944 -12.438 1.00 94.62 726 ALA A O 1
ATOM 5560 N N . GLN A 1 727 ? 26.955 -14.883 -13.452 1.00 96.69 727 GLN A N 1
ATOM 5561 C CA . GLN A 1 727 ? 28.273 -15.067 -14.058 1.00 96.69 727 GLN A CA 1
ATOM 5562 C C . GLN A 1 727 ? 28.662 -13.865 -14.932 1.00 96.69 727 GLN A C 1
ATOM 5564 O O . GLN A 1 727 ? 29.787 -13.388 -14.822 1.00 96.69 727 GLN A O 1
ATOM 5569 N N . GLU A 1 728 ? 27.729 -13.310 -15.710 1.00 95.44 728 GLU A N 1
ATOM 5570 C CA . GLU A 1 728 ? 27.995 -12.136 -16.553 1.00 95.44 728 GLU A CA 1
ATOM 5571 C C . GLU A 1 728 ? 28.332 -10.879 -15.736 1.00 95.44 728 GLU A C 1
ATOM 5573 O O . GLU A 1 728 ? 29.146 -10.065 -16.172 1.00 95.44 728 GLU A O 1
ATOM 5578 N N . TYR A 1 729 ? 27.756 -10.720 -14.537 1.00 96.38 729 TYR A N 1
ATOM 5579 C CA . TYR A 1 729 ? 28.178 -9.673 -13.601 1.00 96.38 729 TYR A CA 1
ATOM 5580 C C . TYR A 1 729 ? 29.591 -9.941 -13.071 1.00 96.38 729 TYR A C 1
ATOM 5582 O O . TYR A 1 729 ? 30.456 -9.063 -13.092 1.00 96.38 729 TYR A O 1
ATOM 5590 N N . LEU A 1 730 ? 29.849 -11.165 -12.611 1.00 97.56 730 LEU A N 1
ATOM 5591 C CA . LEU A 1 730 ? 31.128 -11.527 -11.999 1.00 97.56 730 LEU A CA 1
ATOM 5592 C C . LEU A 1 730 ? 32.307 -11.444 -12.983 1.00 97.56 730 LEU A C 1
ATOM 5594 O O . LEU A 1 730 ? 33.407 -11.091 -12.554 1.00 97.56 730 LEU A O 1
ATOM 5598 N N . ASP A 1 731 ? 32.078 -11.687 -14.277 1.00 96.62 731 ASP A N 1
ATOM 5599 C CA . ASP A 1 731 ? 33.092 -11.630 -15.341 1.00 96.62 731 ASP A CA 1
ATOM 5600 C C . ASP A 1 731 ? 33.791 -10.267 -15.437 1.00 96.62 731 ASP A C 1
ATOM 5602 O O . ASP A 1 731 ? 34.991 -10.202 -15.726 1.00 96.62 731 ASP A O 1
ATOM 5606 N N . PHE A 1 732 ? 33.073 -9.169 -15.174 1.00 96.38 732 PHE A N 1
ATOM 5607 C CA . PHE A 1 732 ? 33.689 -7.842 -15.144 1.00 96.38 732 PHE A CA 1
ATOM 5608 C C . PHE A 1 732 ? 34.097 -7.400 -13.736 1.00 96.38 732 PHE A C 1
ATOM 5610 O O . PHE A 1 732 ? 35.132 -6.747 -13.602 1.00 96.38 732 PHE A O 1
ATOM 5617 N N . ILE A 1 733 ? 33.374 -7.804 -12.685 1.00 97.69 733 ILE A N 1
ATOM 5618 C CA . ILE A 1 733 ? 33.701 -7.440 -11.292 1.00 97.69 733 ILE A CA 1
ATOM 5619 C C . ILE A 1 733 ? 35.063 -8.013 -10.866 1.00 97.69 733 ILE A C 1
ATOM 5621 O O . ILE A 1 733 ? 35.865 -7.317 -10.238 1.00 97.69 733 ILE A O 1
ATOM 5625 N N . THR A 1 734 ? 35.368 -9.258 -11.247 1.00 97.44 734 THR A N 1
ATOM 5626 C CA . THR A 1 734 ? 36.634 -9.940 -10.903 1.00 97.44 734 THR A CA 1
ATOM 5627 C C . THR A 1 734 ? 37.886 -9.245 -11.454 1.00 97.44 734 THR A C 1
ATOM 5629 O O . THR A 1 734 ? 39.005 -9.510 -11.018 1.00 97.44 734 THR A O 1
ATOM 5632 N N . ASN A 1 735 ? 37.733 -8.324 -12.409 1.00 96.31 735 ASN A N 1
ATOM 5633 C CA . ASN A 1 735 ? 38.867 -7.555 -12.915 1.00 96.31 735 ASN A CA 1
ATOM 5634 C C . ASN A 1 735 ? 39.347 -6.488 -11.925 1.00 96.31 735 ASN A C 1
ATOM 5636 O O . ASN A 1 735 ? 40.516 -6.102 -11.991 1.00 96.31 735 ASN A O 1
ATOM 5640 N N . GLU A 1 736 ? 38.479 -6.053 -11.010 1.00 96.00 736 GLU A N 1
ATOM 5641 C CA . GLU A 1 736 ? 38.763 -4.989 -10.044 1.00 96.00 736 GLU A CA 1
ATOM 5642 C C . GLU A 1 736 ? 38.895 -5.488 -8.605 1.00 96.00 736 GLU A C 1
ATOM 5644 O O . GLU A 1 736 ? 39.646 -4.907 -7.817 1.00 96.00 736 GLU A O 1
ATOM 5649 N N . VAL A 1 737 ? 38.199 -6.572 -8.254 1.00 95.88 737 VAL A N 1
ATOM 5650 C CA . VAL A 1 737 ? 38.190 -7.116 -6.893 1.00 95.88 737 VAL A CA 1
ATOM 5651 C C . VAL A 1 737 ? 38.449 -8.617 -6.909 1.00 95.88 737 VAL A C 1
ATOM 5653 O O . VAL A 1 737 ? 37.840 -9.358 -7.670 1.00 95.88 737 VAL A O 1
ATOM 5656 N N . ASP A 1 738 ? 39.325 -9.062 -6.009 1.00 96.62 738 ASP A N 1
ATOM 5657 C CA . ASP A 1 738 ? 39.558 -10.479 -5.729 1.00 96.62 738 ASP A CA 1
ATOM 5658 C C . ASP A 1 738 ? 38.341 -11.074 -5.011 1.00 96.62 738 ASP A C 1
ATOM 5660 O O . ASP A 1 738 ? 38.148 -10.884 -3.803 1.00 96.62 738 ASP A O 1
ATOM 5664 N N . LEU A 1 739 ? 37.516 -11.782 -5.781 1.00 97.00 739 LEU A N 1
ATOM 5665 C CA . LEU A 1 739 ? 36.245 -12.327 -5.318 1.00 97.00 739 LEU A CA 1
ATOM 5666 C C . LEU A 1 739 ? 36.404 -13.570 -4.434 1.00 97.00 739 LEU A C 1
ATOM 5668 O O . LEU A 1 739 ? 35.483 -13.901 -3.690 1.00 97.00 739 LEU A O 1
ATOM 5672 N N . SER A 1 740 ? 37.575 -14.218 -4.430 1.00 96.19 740 SER A N 1
ATOM 5673 C CA . SER A 1 740 ? 37.836 -15.417 -3.613 1.00 96.19 740 SER A CA 1
ATOM 5674 C C . SER A 1 740 ? 37.785 -15.156 -2.099 1.00 96.19 740 SER A C 1
ATOM 5676 O O . SER A 1 740 ? 37.730 -16.085 -1.293 1.00 96.19 740 SER A O 1
ATOM 5678 N N . LYS A 1 741 ? 37.784 -13.880 -1.695 1.00 96.50 741 LYS A N 1
ATOM 5679 C CA . LYS A 1 741 ? 37.722 -13.436 -0.295 1.00 96.50 741 LYS A CA 1
ATOM 5680 C C . LYS A 1 741 ? 36.316 -13.435 0.296 1.00 96.50 741 LYS A C 1
ATOM 5682 O O . LYS A 1 741 ? 36.200 -13.349 1.522 1.00 96.50 741 LYS A O 1
ATOM 5687 N N . TYR A 1 742 ? 35.284 -13.488 -0.541 1.00 97.81 742 TYR A N 1
ATOM 5688 C CA . TYR A 1 742 ? 33.898 -13.256 -0.151 1.00 97.81 742 TYR A CA 1
ATOM 5689 C C . TYR A 1 742 ? 33.053 -14.513 -0.333 1.00 97.81 742 TYR A C 1
ATOM 5691 O O . TYR A 1 742 ? 33.238 -15.275 -1.276 1.00 97.81 742 TYR A O 1
ATOM 5699 N N . GLN A 1 743 ? 32.106 -14.714 0.580 1.00 97.31 743 GLN A N 1
ATOM 5700 C CA . GLN A 1 743 ? 31.091 -15.763 0.475 1.00 97.31 743 GLN A CA 1
ATOM 5701 C C . GLN A 1 743 ? 29.831 -15.257 -0.236 1.00 97.31 743 GLN A C 1
ATOM 5703 O O . GLN A 1 743 ? 29.125 -16.046 -0.859 1.00 97.31 743 GLN A O 1
ATOM 5708 N N . THR A 1 744 ? 29.557 -13.951 -0.147 1.00 98.06 744 THR A N 1
ATOM 5709 C CA . THR A 1 744 ? 28.333 -13.335 -0.672 1.00 98.06 744 THR A CA 1
ATOM 5710 C C . THR A 1 744 ? 28.645 -12.022 -1.383 1.00 98.06 744 THR A C 1
ATOM 5712 O O . THR A 1 744 ? 29.370 -11.177 -0.854 1.00 98.06 744 THR A O 1
ATOM 5715 N N . ILE A 1 745 ? 28.072 -11.827 -2.566 1.00 98.19 745 ILE A N 1
ATOM 5716 C CA . ILE A 1 745 ? 28.154 -10.586 -3.337 1.00 98.19 745 ILE A CA 1
ATOM 5717 C C . ILE A 1 745 ? 26.762 -9.962 -3.421 1.00 98.19 745 ILE A C 1
ATOM 5719 O O . ILE A 1 745 ? 25.810 -10.614 -3.840 1.00 98.19 745 ILE A O 1
ATOM 5723 N N . TYR A 1 746 ? 26.651 -8.689 -3.057 1.00 97.75 746 TYR A N 1
ATOM 5724 C CA . TYR A 1 746 ? 25.431 -7.900 -3.185 1.00 97.75 746 TYR A CA 1
ATOM 5725 C C . TYR A 1 746 ? 25.588 -6.901 -4.325 1.00 97.75 746 TYR A C 1
ATOM 5727 O O . TYR A 1 746 ? 26.458 -6.032 -4.260 1.00 97.75 746 TYR A O 1
ATOM 5735 N N . ILE A 1 747 ? 24.751 -6.987 -5.353 1.00 96.06 747 ILE A N 1
ATOM 5736 C CA . ILE A 1 747 ? 24.737 -6.002 -6.434 1.00 96.06 747 ILE A CA 1
ATOM 5737 C C . ILE A 1 747 ? 23.777 -4.869 -6.062 1.00 96.06 747 ILE A C 1
ATOM 5739 O O . ILE A 1 747 ? 22.609 -5.099 -5.741 1.00 96.06 747 ILE A O 1
ATOM 5743 N N . LEU A 1 748 ? 24.284 -3.638 -6.111 1.00 93.69 748 LEU A N 1
ATOM 5744 C CA . LEU A 1 748 ? 23.532 -2.409 -5.878 1.00 93.69 748 LEU A CA 1
ATOM 5745 C C . LEU A 1 748 ? 23.302 -1.712 -7.224 1.00 93.69 748 LEU A C 1
ATOM 5747 O O . LEU A 1 748 ? 24.262 -1.282 -7.857 1.00 93.69 748 LEU A O 1
ATOM 5751 N N . TYR A 1 749 ? 22.045 -1.586 -7.648 1.00 91.88 749 TYR A N 1
ATOM 5752 C CA . TYR A 1 749 ? 21.673 -0.873 -8.878 1.00 91.88 749 TYR A CA 1
ATOM 5753 C C . TYR A 1 749 ? 21.381 0.619 -8.634 1.00 91.88 749 TYR A C 1
ATOM 5755 O O . TYR A 1 749 ? 21.069 0.994 -7.495 1.00 91.88 749 TYR A O 1
ATOM 5763 N N . PRO A 1 750 ? 21.426 1.469 -9.683 1.00 90.12 750 PRO A N 1
ATOM 5764 C CA . PRO A 1 750 ? 21.030 2.869 -9.593 1.00 90.12 750 PRO A CA 1
ATOM 5765 C C . PRO A 1 750 ? 19.546 3.004 -9.244 1.00 90.12 750 PRO A C 1
ATOM 5767 O O . PRO A 1 750 ? 18.725 2.198 -9.679 1.00 90.12 750 PRO A O 1
ATOM 5770 N N . THR A 1 751 ? 19.166 4.050 -8.513 1.00 82.25 751 THR A N 1
ATOM 5771 C CA . THR A 1 751 ? 17.778 4.256 -8.064 1.00 82.25 751 THR A CA 1
ATOM 5772 C C . THR A 1 751 ? 16.803 4.457 -9.219 1.00 82.25 751 THR A C 1
ATOM 5774 O O . THR A 1 751 ? 15.637 4.109 -9.098 1.00 82.25 751 THR A O 1
ATOM 5777 N N . LYS A 1 752 ? 17.277 4.984 -10.353 1.00 79.38 752 LYS A N 1
ATOM 5778 C CA . LYS A 1 752 ? 16.466 5.216 -11.558 1.00 79.38 752 LYS A CA 1
ATOM 5779 C C . LYS A 1 752 ? 16.256 3.967 -12.415 1.00 79.38 752 LYS A C 1
ATOM 5781 O O . LYS A 1 752 ? 15.547 4.046 -13.412 1.00 79.38 752 LYS A O 1
ATOM 5786 N N . GLN A 1 753 ? 16.904 2.855 -12.079 1.00 81.88 753 GLN A N 1
ATOM 5787 C CA . GLN A 1 753 ? 16.796 1.608 -12.822 1.00 81.88 753 GLN A CA 1
ATOM 5788 C C . GLN A 1 753 ? 15.358 1.077 -12.735 1.00 81.88 753 GLN A C 1
ATOM 5790 O O . GLN A 1 753 ? 14.861 0.826 -11.641 1.00 81.88 753 GLN A O 1
ATOM 5795 N N . ASN A 1 754 ? 14.689 0.925 -13.882 1.00 80.00 754 ASN A N 1
ATOM 5796 C CA . ASN A 1 754 ? 13.276 0.538 -13.936 1.00 80.00 754 ASN A CA 1
ATOM 5797 C C . ASN A 1 754 ? 12.949 -0.567 -14.958 1.00 80.00 754 ASN A C 1
ATOM 5799 O O . ASN A 1 754 ? 11.816 -0.646 -15.419 1.00 80.00 754 ASN A O 1
ATOM 5803 N N . VAL A 1 755 ? 13.926 -1.400 -15.338 1.00 80.31 755 VAL A N 1
ATOM 5804 C CA . VAL A 1 755 ? 13.760 -2.408 -16.413 1.00 80.31 755 VAL A CA 1
ATOM 5805 C C . VAL A 1 755 ? 14.183 -3.835 -16.047 1.00 80.31 755 VAL A C 1
ATOM 5807 O O . VAL A 1 755 ? 13.974 -4.749 -16.839 1.00 80.31 755 VAL A O 1
ATOM 5810 N N . ILE A 1 756 ? 14.806 -4.060 -14.885 1.00 83.69 756 ILE A N 1
ATOM 5811 C CA . ILE A 1 756 ? 15.287 -5.388 -14.461 1.00 83.69 756 ILE A CA 1
ATOM 5812 C C . ILE A 1 756 ? 14.206 -5.944 -13.552 1.00 83.69 756 ILE A C 1
ATOM 5814 O O . ILE A 1 756 ? 14.054 -5.489 -12.427 1.00 83.69 756 ILE A O 1
ATOM 5818 N N . GLU A 1 757 ? 13.414 -6.880 -14.058 1.00 73.06 757 GLU A N 1
ATOM 5819 C CA . GLU A 1 757 ? 12.152 -7.270 -13.417 1.00 73.06 757 GLU A CA 1
ATOM 5820 C C . GLU A 1 757 ? 12.279 -8.460 -12.459 1.00 73.06 757 GLU A C 1
ATOM 5822 O O . GLU A 1 757 ? 11.374 -8.686 -11.662 1.00 73.06 757 GLU A O 1
ATOM 5827 N N . THR A 1 758 ? 13.396 -9.194 -12.494 1.00 72.44 758 THR A N 1
ATOM 5828 C CA . THR A 1 758 ? 13.587 -10.424 -11.707 1.00 72.44 758 THR A CA 1
ATOM 5829 C C . THR A 1 758 ? 14.718 -10.281 -10.692 1.00 72.44 758 THR A C 1
ATOM 5831 O O . THR A 1 758 ? 15.783 -9.760 -11.026 1.00 72.44 758 THR A O 1
ATOM 5834 N N . ASP A 1 759 ? 14.491 -10.740 -9.455 1.00 78.31 759 ASP A N 1
ATOM 5835 C CA . ASP A 1 759 ? 15.524 -10.760 -8.416 1.00 78.31 759 ASP A CA 1
ATOM 5836 C C . ASP A 1 759 ? 16.621 -11.766 -8.798 1.00 78.31 759 ASP A C 1
ATOM 5838 O O . ASP A 1 759 ? 16.353 -12.898 -9.212 1.00 78.31 759 ASP A O 1
ATOM 5842 N N . LEU A 1 760 ? 17.881 -11.363 -8.656 1.00 86.81 760 LEU A N 1
ATOM 5843 C CA . LEU A 1 760 ? 19.023 -12.219 -8.955 1.00 86.81 760 LEU A CA 1
ATOM 5844 C C . LEU A 1 760 ? 19.441 -12.924 -7.670 1.00 86.81 760 LEU A C 1
ATOM 5846 O O . LEU A 1 760 ? 20.073 -12.290 -6.836 1.00 86.81 760 LEU A O 1
ATOM 5850 N N . VAL A 1 761 ? 19.092 -14.204 -7.499 1.00 87.75 761 VAL A N 1
ATOM 5851 C CA . VAL A 1 761 ? 19.342 -14.937 -6.237 1.00 87.75 761 VAL A CA 1
ATOM 5852 C C . VAL A 1 761 ? 20.015 -16.320 -6.362 1.00 87.75 761 VAL A C 1
ATOM 5854 O O . VAL A 1 761 ? 19.576 -17.282 -5.720 1.00 87.75 761 VAL A O 1
ATOM 5857 N N . PRO A 1 762 ? 21.081 -16.504 -7.167 1.00 89.88 762 PRO A N 1
ATOM 5858 C CA . PRO A 1 762 ? 21.865 -17.736 -7.111 1.00 89.88 762 PRO A CA 1
ATOM 5859 C C . PRO A 1 762 ? 22.582 -17.883 -5.758 1.00 89.88 762 PRO A C 1
ATOM 5861 O O . PRO A 1 762 ? 23.356 -17.023 -5.337 1.00 89.88 762 PRO A O 1
ATOM 5864 N N . ARG A 1 763 ? 22.335 -19.015 -5.093 1.00 88.75 763 ARG A N 1
ATOM 5865 C CA . ARG A 1 763 ? 22.829 -19.331 -3.743 1.00 88.75 763 ARG A CA 1
ATOM 5866 C C . ARG A 1 763 ? 23.894 -20.415 -3.794 1.00 88.75 763 ARG A C 1
ATOM 5868 O O . ARG A 1 763 ? 23.721 -21.390 -4.528 1.00 88.75 763 ARG A O 1
ATOM 5875 N N . VAL A 1 764 ? 24.982 -20.242 -3.038 1.00 90.31 764 VAL A N 1
ATOM 5876 C CA . VAL A 1 764 ? 26.083 -21.215 -2.852 1.00 90.31 764 VAL A CA 1
ATOM 5877 C C . VAL A 1 764 ? 26.452 -21.920 -4.165 1.00 90.31 764 VAL A C 1
ATOM 5879 O O . VAL A 1 764 ? 26.488 -23.146 -4.279 1.00 90.31 764 VAL A O 1
ATOM 5882 N N . THR A 1 765 ? 26.651 -21.117 -5.205 1.00 92.12 765 THR A N 1
ATOM 5883 C CA . THR A 1 765 ? 26.832 -21.584 -6.577 1.00 92.12 765 THR A CA 1
ATOM 5884 C C . THR A 1 765 ? 28.288 -21.427 -6.995 1.00 92.12 765 THR A C 1
ATOM 5886 O O . THR A 1 765 ? 28.996 -20.530 -6.541 1.00 92.12 765 THR A O 1
ATOM 5889 N N . GLN A 1 766 ? 28.750 -22.338 -7.848 1.00 95.31 766 GLN A N 1
ATOM 5890 C CA . GLN A 1 766 ? 30.092 -22.301 -8.409 1.00 95.31 766 GLN A CA 1
ATOM 5891 C C . GLN A 1 766 ? 30.154 -21.323 -9.590 1.00 95.31 766 GLN A C 1
ATOM 5893 O O . GLN A 1 766 ? 29.432 -21.492 -10.572 1.00 95.31 766 GLN A O 1
ATOM 5898 N N . PHE A 1 767 ? 31.075 -20.365 -9.525 1.00 97.00 767 PHE A N 1
ATOM 5899 C CA . PHE A 1 767 ? 31.334 -19.370 -10.561 1.00 97.00 767 PHE A CA 1
ATOM 5900 C C . PHE A 1 767 ? 32.792 -19.406 -11.013 1.00 97.00 767 PHE A C 1
ATOM 5902 O O . PHE A 1 767 ? 33.692 -19.823 -10.275 1.00 97.00 767 PHE A O 1
ATOM 5909 N N . LYS A 1 768 ? 33.031 -18.968 -12.247 1.00 96.88 768 LYS A N 1
ATOM 5910 C CA . LYS A 1 768 ? 34.379 -18.752 -12.777 1.00 96.88 768 LYS A CA 1
ATOM 5911 C C . LYS A 1 768 ? 34.766 -17.297 -12.551 1.00 96.88 768 LYS A C 1
ATOM 5913 O O . LYS A 1 768 ? 34.024 -16.402 -12.926 1.00 96.88 768 LYS A O 1
ATOM 5918 N N . THR A 1 769 ? 35.925 -17.058 -11.966 1.00 96.44 769 THR A N 1
ATOM 5919 C CA . THR A 1 769 ? 36.497 -15.721 -11.799 1.00 96.44 769 THR A CA 1
ATOM 5920 C C . THR A 1 769 ? 37.952 -15.730 -12.253 1.00 96.44 769 THR A C 1
ATOM 5922 O O . THR A 1 769 ? 38.513 -16.776 -12.604 1.00 96.44 769 THR A O 1
ATOM 5925 N N . LYS A 1 770 ? 38.593 -14.563 -12.263 1.00 95.06 770 LYS A N 1
ATOM 5926 C CA . LYS A 1 770 ? 40.012 -14.424 -12.605 1.00 95.06 770 LYS A CA 1
ATOM 5927 C C . LYS A 1 770 ? 40.920 -15.180 -11.632 1.00 95.06 770 LYS A C 1
ATOM 5929 O O . LYS A 1 770 ? 41.996 -15.627 -12.020 1.00 95.06 770 LYS A O 1
ATOM 5934 N N . GLU A 1 771 ? 40.484 -15.350 -10.387 1.00 94.62 771 GLU A N 1
ATOM 5935 C CA . GLU A 1 771 ? 41.203 -16.091 -9.344 1.00 94.62 771 GLU A CA 1
ATOM 5936 C C . GLU A 1 771 ? 41.023 -17.611 -9.451 1.00 94.62 771 GLU A C 1
ATOM 5938 O O . GLU A 1 771 ? 41.671 -18.368 -8.728 1.00 94.62 771 GLU A O 1
ATOM 5943 N N . GLY A 1 772 ? 40.168 -18.068 -10.367 1.00 94.56 772 GLY A N 1
ATOM 5944 C CA . GLY A 1 772 ? 39.849 -19.469 -10.580 1.00 94.56 772 GLY A CA 1
ATOM 5945 C C . GLY A 1 772 ? 38.373 -19.749 -10.338 1.00 94.56 772 GLY A C 1
ATOM 5946 O O . GLY A 1 772 ? 37.500 -18.938 -10.612 1.00 94.56 772 GLY A O 1
ATOM 5947 N N . THR A 1 773 ? 38.071 -20.955 -9.879 1.00 96.62 773 THR A N 1
ATOM 5948 C CA . THR A 1 773 ? 36.697 -21.338 -9.552 1.00 96.62 773 THR A CA 1
ATOM 5949 C C . THR A 1 773 ? 36.410 -21.015 -8.093 1.00 96.62 773 THR A C 1
ATOM 5951 O O . THR A 1 773 ? 37.126 -21.489 -7.212 1.00 96.62 773 THR A O 1
ATOM 5954 N N . VAL A 1 774 ? 35.347 -20.259 -7.843 1.00 95.81 774 VAL A N 1
ATOM 5955 C CA . VAL A 1 774 ? 34.911 -19.842 -6.504 1.00 95.81 774 VAL A CA 1
ATOM 5956 C C . VAL A 1 774 ? 33.467 -20.268 -6.269 1.00 95.81 774 VAL A C 1
ATOM 5958 O O . VAL A 1 774 ? 32.676 -20.351 -7.205 1.00 95.81 774 VAL A O 1
ATOM 5961 N N . ILE A 1 775 ? 33.123 -20.559 -5.019 1.00 95.44 775 ILE A N 1
ATOM 5962 C CA . ILE A 1 775 ? 31.739 -20.802 -4.599 1.00 95.44 775 ILE A CA 1
ATOM 5963 C C . ILE A 1 775 ? 31.279 -19.550 -3.862 1.00 95.44 775 ILE A C 1
ATOM 5965 O O . ILE A 1 775 ? 32.014 -19.064 -3.007 1.00 95.44 775 ILE A O 1
ATOM 5969 N N . MET A 1 776 ? 30.110 -19.013 -4.200 1.00 96.25 776 MET A N 1
ATOM 5970 C CA . MET A 1 776 ? 29.517 -17.861 -3.511 1.00 96.25 776 MET A CA 1
ATOM 5971 C C . MET A 1 776 ? 28.017 -17.754 -3.781 1.00 96.25 776 MET A C 1
ATOM 5973 O O . MET A 1 776 ? 27.487 -18.409 -4.681 1.00 96.25 776 MET A O 1
ATOM 5977 N N . SER A 1 777 ? 27.346 -16.902 -3.017 1.00 95.94 777 SER A N 1
ATOM 5978 C CA . SER A 1 777 ? 25.998 -16.423 -3.325 1.00 95.94 777 SER A CA 1
ATOM 5979 C C . SER A 1 777 ? 26.062 -15.029 -3.950 1.00 95.94 777 SER A C 1
ATOM 5981 O O . SER A 1 777 ? 26.918 -14.223 -3.578 1.00 95.94 777 SER A O 1
ATOM 5983 N N . VAL A 1 778 ? 25.167 -14.730 -4.891 1.00 96.00 778 VAL A N 1
ATOM 5984 C CA . VAL A 1 778 ? 25.062 -13.403 -5.519 1.00 96.00 778 VAL A CA 1
ATOM 5985 C C . VAL A 1 778 ? 23.622 -12.936 -5.420 1.00 96.00 778 VAL A C 1
ATOM 5987 O O . VAL A 1 778 ? 22.728 -13.656 -5.849 1.00 96.00 778 VAL A O 1
ATOM 5990 N N . PHE A 1 779 ? 23.405 -11.745 -4.867 1.00 93.69 779 PHE A N 1
ATOM 5991 C CA . PHE A 1 779 ? 22.073 -11.204 -4.620 1.00 93.69 779 PHE A CA 1
ATOM 5992 C C . PHE A 1 779 ? 21.906 -9.817 -5.235 1.00 93.69 779 PHE A C 1
ATOM 5994 O O . PHE A 1 779 ? 22.702 -8.915 -4.967 1.00 93.69 779 PHE A O 1
ATOM 6001 N N . ALA A 1 780 ? 20.858 -9.627 -6.033 1.00 89.75 780 ALA A N 1
ATOM 6002 C CA . ALA A 1 780 ? 20.474 -8.325 -6.569 1.00 89.75 780 ALA A CA 1
ATOM 6003 C C . ALA A 1 780 ? 18.959 -8.147 -6.557 1.00 89.75 780 ALA A C 1
ATOM 6005 O O . ALA A 1 780 ? 18.204 -9.086 -6.807 1.00 89.75 780 ALA A O 1
ATOM 6006 N N . ARG A 1 781 ? 18.536 -6.913 -6.287 1.00 81.38 781 ARG A N 1
ATOM 6007 C CA . ARG A 1 781 ? 17.128 -6.530 -6.194 1.00 81.38 781 ARG A CA 1
ATOM 6008 C C . ARG A 1 781 ? 16.541 -6.213 -7.573 1.00 81.38 781 ARG A C 1
ATOM 6010 O O . ARG A 1 781 ? 17.199 -5.538 -8.358 1.00 81.38 781 ARG A O 1
ATOM 6017 N N . SER A 1 782 ? 15.300 -6.608 -7.827 1.00 73.31 782 SER A N 1
ATOM 6018 C CA . SER A 1 782 ? 14.516 -6.259 -9.016 1.00 73.31 782 SER A CA 1
ATOM 6019 C C . SER A 1 782 ? 13.745 -4.936 -8.906 1.00 73.31 782 SER A C 1
ATOM 6021 O O . SER A 1 782 ? 13.670 -4.296 -7.854 1.00 73.31 782 SER A O 1
ATOM 6023 N N . LEU A 1 783 ? 13.120 -4.542 -10.019 1.00 64.88 783 LEU A N 1
ATOM 6024 C CA . LEU A 1 783 ? 12.095 -3.504 -10.107 1.00 64.88 783 LEU A CA 1
ATOM 6025 C C . LEU A 1 783 ? 10.898 -3.810 -9.205 1.00 64.88 783 LEU A C 1
ATOM 6027 O O . LEU A 1 783 ? 10.319 -2.894 -8.629 1.00 64.88 783 LEU A O 1
ATOM 6031 N N . TYR A 1 784 ? 10.525 -5.083 -9.077 1.00 59.44 784 TYR A N 1
ATOM 6032 C CA . TYR A 1 784 ? 9.387 -5.487 -8.263 1.00 59.44 784 TYR A CA 1
ATOM 6033 C C . TYR A 1 784 ? 9.598 -5.095 -6.799 1.00 59.44 784 TYR A C 1
ATOM 6035 O O . TYR A 1 784 ? 8.885 -4.255 -6.260 1.00 59.44 784 TYR A O 1
ATOM 6043 N N . THR A 1 785 ? 10.684 -5.578 -6.207 1.00 56.50 785 THR A N 1
ATOM 6044 C CA . THR A 1 785 ? 11.089 -5.261 -4.833 1.00 56.50 785 THR A CA 1
ATOM 6045 C C . THR A 1 785 ? 11.525 -3.793 -4.664 1.00 56.50 785 THR A C 1
ATOM 6047 O O . THR A 1 785 ? 11.555 -3.274 -3.545 1.00 56.50 785 THR A O 1
ATOM 6050 N N . TYR A 1 786 ? 11.837 -3.068 -5.749 1.00 55.28 786 TYR A N 1
ATOM 6051 C CA . TYR A 1 786 ? 11.975 -1.605 -5.724 1.00 55.28 786 TYR A CA 1
ATOM 6052 C C . TYR A 1 786 ? 10.633 -0.883 -5.578 1.00 55.28 786 TYR A C 1
ATOM 6054 O O . TYR A 1 786 ? 10.525 0.007 -4.733 1.00 55.28 786 TYR A O 1
ATOM 6062 N N . ASN A 1 787 ? 9.620 -1.280 -6.350 1.00 51.69 787 ASN A N 1
ATOM 6063 C CA . ASN A 1 787 ? 8.275 -0.704 -6.292 1.00 51.69 787 ASN A CA 1
ATOM 6064 C C . ASN A 1 787 ? 7.607 -0.935 -4.927 1.00 51.69 787 ASN A C 1
ATOM 6066 O O . ASN A 1 787 ? 6.800 -0.112 -4.493 1.00 51.69 787 ASN A O 1
ATOM 6070 N N . GLU A 1 788 ? 8.009 -1.984 -4.209 1.00 59.88 788 GLU A N 1
ATOM 6071 C CA . GLU A 1 788 ? 7.551 -2.274 -2.845 1.00 59.88 788 GLU A CA 1
ATOM 6072 C C . GLU A 1 788 ? 8.217 -1.431 -1.741 1.00 59.88 788 GLU A C 1
ATOM 6074 O O . GLU A 1 788 ? 7.956 -1.635 -0.550 1.00 59.88 788 GLU A O 1
ATOM 6079 N N . ASN A 1 789 ? 9.063 -0.459 -2.112 1.00 65.31 789 ASN A N 1
ATOM 6080 C CA . ASN A 1 789 ? 9.854 0.372 -1.196 1.00 65.31 789 ASN A CA 1
ATOM 6081 C C . ASN A 1 789 ? 10.738 -0.443 -0.231 1.00 65.31 789 ASN A C 1
ATOM 6083 O O . ASN A 1 789 ? 11.122 0.045 0.832 1.00 65.31 789 ASN A O 1
ATOM 6087 N N . THR A 1 790 ? 11.112 -1.672 -0.598 1.00 72.25 790 THR A N 1
ATOM 6088 C CA . THR A 1 790 ? 11.935 -2.539 0.249 1.00 72.25 790 THR A CA 1
ATOM 6089 C C . THR A 1 790 ? 13.346 -1.987 0.400 1.00 72.25 790 THR A C 1
ATOM 6091 O O . THR A 1 790 ? 14.041 -1.801 -0.612 1.00 72.25 790 THR A O 1
ATOM 6094 N N . PRO A 1 791 ? 13.830 -1.763 1.638 1.00 79.62 791 PRO A N 1
ATOM 6095 C CA . PRO A 1 791 ? 15.227 -1.424 1.858 1.00 79.62 791 PRO A CA 1
ATOM 6096 C C . PRO A 1 791 ? 16.129 -2.545 1.327 1.00 79.62 791 PRO A C 1
ATOM 6098 O O . PRO A 1 791 ? 15.932 -3.710 1.658 1.00 79.62 791 PRO A O 1
ATOM 6101 N N . GLN A 1 792 ? 17.138 -2.224 0.509 1.00 86.75 792 GLN A N 1
ATOM 6102 C CA . GLN A 1 792 ? 17.959 -3.270 -0.127 1.00 86.75 792 GLN A CA 1
ATOM 6103 C C . GLN A 1 792 ? 18.666 -4.176 0.889 1.00 86.75 792 GLN A C 1
ATOM 6105 O O . GLN A 1 792 ? 18.712 -5.387 0.695 1.00 86.75 792 GLN A O 1
ATOM 6110 N N . TRP A 1 793 ? 19.139 -3.613 2.004 1.00 91.44 793 TRP A N 1
ATOM 6111 C CA . TRP A 1 793 ? 19.733 -4.383 3.093 1.00 91.44 793 TRP A CA 1
ATOM 6112 C C . TRP A 1 793 ? 18.789 -5.445 3.672 1.00 91.44 793 TRP A C 1
ATOM 6114 O O . TRP A 1 793 ? 19.267 -6.491 4.098 1.00 91.44 793 TRP A O 1
ATOM 6124 N N . ALA A 1 794 ? 17.475 -5.203 3.690 1.00 90.44 794 ALA A N 1
ATOM 6125 C CA . ALA A 1 794 ? 16.501 -6.149 4.224 1.00 90.44 794 ALA A CA 1
ATOM 6126 C C . ALA A 1 794 ? 16.380 -7.377 3.321 1.00 90.44 794 ALA A C 1
ATOM 6128 O O . ALA A 1 794 ? 16.486 -8.502 3.805 1.00 90.44 794 ALA A O 1
ATOM 6129 N N . MET A 1 795 ? 16.262 -7.164 2.006 1.00 88.06 795 MET A N 1
ATOM 6130 C CA . MET A 1 795 ? 16.288 -8.257 1.031 1.00 88.06 795 MET A CA 1
ATOM 6131 C C . MET A 1 795 ? 17.601 -9.041 1.137 1.00 88.06 795 MET A C 1
ATOM 6133 O O . MET A 1 795 ? 17.582 -10.260 1.239 1.00 88.06 795 MET A O 1
ATOM 6137 N N . TRP A 1 796 ? 18.745 -8.363 1.233 1.00 93.44 796 TRP A N 1
ATOM 6138 C CA . TRP A 1 796 ? 20.036 -9.035 1.402 1.00 93.44 796 TRP A CA 1
ATOM 6139 C C . TRP A 1 796 ? 20.092 -9.939 2.635 1.00 93.44 796 TRP A C 1
ATOM 6141 O O . TRP A 1 796 ? 20.621 -11.048 2.556 1.00 93.44 796 TRP A O 1
ATOM 6151 N N . ILE A 1 797 ? 19.544 -9.490 3.766 1.00 95.06 797 ILE A N 1
ATOM 6152 C CA . ILE A 1 797 ? 19.464 -10.311 4.979 1.00 95.06 797 ILE A CA 1
ATOM 6153 C C . ILE A 1 797 ? 18.489 -11.471 4.793 1.00 95.06 797 ILE A C 1
ATOM 6155 O O . ILE A 1 797 ? 18.829 -12.578 5.197 1.00 95.06 797 ILE A O 1
ATOM 6159 N N . HIS A 1 798 ? 17.326 -11.246 4.177 1.00 93.06 798 HIS A N 1
ATOM 6160 C CA . HIS A 1 798 ? 16.362 -12.305 3.870 1.00 93.06 798 HIS A CA 1
ATOM 6161 C C . HIS A 1 798 ? 17.018 -13.424 3.052 1.00 93.06 798 HIS A C 1
ATOM 6163 O O . HIS A 1 798 ? 17.019 -14.585 3.458 1.00 93.06 798 HIS A O 1
ATOM 6169 N N . GLU A 1 799 ? 17.680 -13.060 1.954 1.00 91.12 799 GLU A N 1
ATOM 6170 C CA . GLU A 1 799 ? 18.331 -14.029 1.076 1.00 91.12 799 GLU A CA 1
ATOM 6171 C C . GLU A 1 799 ? 19.488 -14.759 1.757 1.00 91.12 799 GLU A C 1
ATOM 6173 O O . GLU A 1 799 ? 19.644 -15.974 1.622 1.00 91.12 799 GLU A O 1
ATOM 6178 N N . THR A 1 800 ? 20.257 -14.039 2.572 1.00 94.75 800 THR A N 1
ATOM 6179 C CA . THR A 1 800 ? 21.326 -14.634 3.384 1.00 94.75 800 THR A CA 1
ATOM 6180 C C . THR A 1 800 ? 20.767 -15.535 4.490 1.00 94.75 800 THR A C 1
ATOM 6182 O O . THR A 1 800 ? 21.413 -16.508 4.876 1.00 94.75 800 THR A O 1
ATOM 6185 N N . GLY A 1 801 ? 19.553 -15.271 4.976 1.00 94.69 801 GLY A N 1
ATOM 6186 C CA . GLY A 1 801 ? 18.839 -16.120 5.926 1.00 94.69 801 GLY A CA 1
ATOM 6187 C C . GLY A 1 801 ? 18.616 -17.534 5.399 1.00 94.69 801 GLY A C 1
ATOM 6188 O O . GLY A 1 801 ? 18.791 -18.505 6.142 1.00 94.69 801 GLY A O 1
ATOM 6189 N N . HIS A 1 802 ? 18.339 -17.672 4.103 1.00 91.69 802 HIS A N 1
ATOM 6190 C CA . HIS A 1 802 ? 18.288 -18.982 3.454 1.00 91.69 802 HIS A CA 1
ATOM 6191 C C . HIS A 1 802 ? 19.657 -19.668 3.417 1.00 91.69 802 HIS A C 1
ATOM 6193 O O . HIS A 1 802 ? 19.742 -20.864 3.693 1.00 91.69 802 HIS A O 1
ATOM 6199 N N . ASP A 1 803 ? 20.743 -18.928 3.176 1.00 93.06 803 ASP A N 1
ATOM 6200 C CA . ASP A 1 803 ? 22.100 -19.493 3.210 1.00 93.06 803 ASP A CA 1
ATOM 6201 C C . ASP A 1 803 ? 22.512 -19.944 4.628 1.00 93.06 803 ASP A C 1
ATOM 6203 O O . ASP A 1 803 ? 23.190 -20.968 4.792 1.00 93.06 803 ASP A O 1
ATOM 6207 N N . TRP A 1 804 ? 22.035 -19.248 5.668 1.00 94.31 804 TRP A N 1
ATOM 6208 C CA . TRP A 1 804 ? 22.157 -19.683 7.067 1.00 94.31 804 TRP A CA 1
ATOM 6209 C C . TRP A 1 804 ? 21.407 -20.985 7.354 1.00 94.31 804 TRP A C 1
ATOM 6211 O O . TRP A 1 804 ? 21.736 -21.668 8.327 1.00 94.31 804 TRP A O 1
ATOM 6221 N N . GLY A 1 805 ? 20.450 -21.350 6.499 1.00 90.69 805 GLY A N 1
ATOM 6222 C CA . GLY A 1 805 ? 19.648 -22.566 6.562 1.00 90.69 805 GLY A CA 1
ATOM 6223 C C . GLY A 1 805 ? 18.226 -22.372 7.080 1.00 90.69 805 GLY A C 1
ATOM 6224 O O . GLY A 1 805 ? 17.570 -23.370 7.386 1.00 90.69 805 GLY A O 1
ATOM 6225 N N . LEU A 1 806 ? 17.744 -21.130 7.180 1.00 91.81 806 LEU A N 1
ATOM 6226 C CA . LEU A 1 806 ? 16.338 -20.873 7.475 1.00 91.81 806 LEU A CA 1
ATOM 6227 C C . LEU A 1 806 ? 15.470 -21.239 6.271 1.00 91.81 806 LEU A C 1
ATOM 6229 O O . LEU A 1 806 ? 15.765 -20.882 5.130 1.00 91.81 806 LEU A O 1
ATOM 6233 N N . ILE A 1 807 ? 14.369 -21.938 6.544 1.00 86.88 807 ILE A N 1
ATOM 6234 C CA . ILE A 1 807 ? 13.395 -22.317 5.515 1.00 86.88 807 ILE A CA 1
ATOM 6235 C C . ILE A 1 807 ? 12.683 -21.064 4.976 1.00 86.88 807 ILE A C 1
ATOM 6237 O O . ILE A 1 807 ? 12.517 -20.939 3.767 1.00 86.88 807 ILE A O 1
ATOM 6241 N N . GLY A 1 808 ? 12.325 -20.122 5.859 1.00 86.75 808 GLY A N 1
ATOM 6242 C CA . GLY A 1 808 ? 11.592 -18.900 5.515 1.00 86.75 808 GLY A CA 1
ATOM 6243 C C . GLY A 1 808 ? 10.160 -19.154 5.030 1.00 86.75 808 GLY A C 1
ATOM 6244 O O . GLY A 1 808 ? 9.652 -20.274 5.090 1.00 86.75 808 GLY A O 1
ATOM 6245 N N . HIS A 1 809 ? 9.496 -18.088 4.582 1.00 82.19 809 HIS A N 1
ATOM 6246 C CA . HIS A 1 809 ? 8.153 -18.073 3.989 1.00 82.19 809 HIS A CA 1
ATOM 6247 C C . HIS A 1 809 ? 7.051 -18.754 4.823 1.00 82.19 809 HIS A C 1
ATOM 6249 O O . HIS A 1 809 ? 6.035 -19.202 4.289 1.00 82.19 809 HIS A O 1
ATOM 6255 N N . ALA A 1 810 ? 7.239 -18.844 6.139 1.00 83.81 810 ALA A N 1
ATOM 6256 C CA . ALA A 1 810 ? 6.270 -19.363 7.096 1.00 83.81 810 ALA A CA 1
ATOM 6257 C C . ALA A 1 810 ? 6.631 -18.883 8.520 1.00 83.81 810 ALA A C 1
ATOM 6259 O O . ALA A 1 810 ? 7.815 -18.666 8.786 1.00 83.81 810 ALA A O 1
ATOM 6260 N N . PRO A 1 811 ? 5.657 -18.743 9.442 1.00 86.50 811 PRO A N 1
ATOM 6261 C CA . PRO A 1 811 ? 4.214 -18.952 9.250 1.00 86.50 811 PRO A CA 1
ATOM 6262 C C . PRO A 1 811 ? 3.582 -17.850 8.391 1.00 86.50 811 PRO A C 1
ATOM 6264 O O . PRO A 1 811 ? 4.096 -16.741 8.351 1.00 86.50 811 PRO A O 1
ATOM 6267 N N . GLY A 1 812 ? 2.486 -18.137 7.683 1.00 78.38 812 GLY A N 1
ATOM 6268 C CA . GLY A 1 812 ? 1.826 -17.144 6.827 1.00 78.38 812 GLY A CA 1
ATOM 6269 C C . GLY A 1 812 ? 2.723 -16.666 5.682 1.00 78.38 812 GLY A C 1
ATOM 6270 O O . GLY A 1 812 ? 3.230 -15.553 5.731 1.00 78.38 812 GLY A O 1
ATOM 6271 N N . ASN A 1 813 ? 2.954 -17.501 4.663 1.00 77.62 813 ASN A N 1
ATOM 6272 C CA . ASN A 1 813 ? 3.759 -17.131 3.486 1.00 77.62 813 ASN A CA 1
ATOM 6273 C C . ASN A 1 813 ? 3.311 -15.776 2.908 1.00 77.62 813 ASN A C 1
ATOM 6275 O O . ASN A 1 813 ? 2.141 -15.611 2.570 1.00 77.62 813 ASN A O 1
ATOM 6279 N N . GLY A 1 814 ? 4.225 -14.807 2.824 1.00 69.88 814 GLY A N 1
ATOM 6280 C CA . GLY A 1 814 ? 3.924 -13.443 2.384 1.00 69.88 814 GLY A CA 1
ATOM 6281 C C . GLY A 1 814 ? 3.429 -12.501 3.491 1.00 69.88 814 GLY A C 1
ATOM 6282 O O . GLY A 1 814 ? 3.450 -11.285 3.300 1.00 69.88 814 GLY A O 1
ATOM 6283 N N . PHE A 1 815 ? 3.051 -12.991 4.673 1.00 79.88 815 PHE A N 1
ATOM 6284 C CA . PHE A 1 815 ? 2.570 -12.126 5.752 1.00 79.88 815 PHE A CA 1
ATOM 6285 C C . PHE A 1 815 ? 3.681 -11.151 6.182 1.00 79.88 815 PHE A C 1
ATOM 6287 O O . PHE A 1 815 ? 4.839 -11.543 6.329 1.00 79.88 815 PHE A O 1
ATOM 6294 N N . PRO A 1 816 ? 3.352 -9.873 6.428 1.00 80.69 816 PRO A N 1
ATOM 6295 C CA . PRO A 1 816 ? 4.323 -8.807 6.680 1.00 80.69 816 PRO A CA 1
ATOM 6296 C C . PRO A 1 816 ? 4.817 -8.767 8.140 1.00 80.69 816 PRO A C 1
ATOM 6298 O O . PRO A 1 816 ? 5.096 -7.691 8.672 1.00 80.69 816 PRO A O 1
ATOM 6301 N N . LEU A 1 817 ? 4.857 -9.926 8.801 1.00 83.56 817 LEU A N 1
ATOM 6302 C CA . LEU A 1 817 ? 5.072 -10.079 10.245 1.00 83.56 817 LEU A CA 1
ATOM 6303 C C . LEU A 1 817 ? 6.518 -10.403 10.628 1.00 83.56 817 LEU A C 1
ATOM 6305 O O . LEU A 1 817 ? 6.869 -10.326 11.802 1.00 83.56 817 LEU A O 1
ATOM 6309 N N . GLY A 1 818 ? 7.372 -10.655 9.642 1.00 88.00 818 GLY A N 1
ATOM 6310 C CA . GLY A 1 818 ? 8.777 -10.924 9.873 1.00 88.00 818 GLY A CA 1
ATOM 6311 C C . GLY A 1 818 ? 9.559 -11.017 8.575 1.00 88.00 818 GLY A C 1
ATOM 6312 O O . GLY A 1 818 ? 9.034 -11.369 7.516 1.00 88.00 818 GLY A O 1
ATOM 6313 N N . LEU A 1 819 ? 10.851 -10.729 8.685 1.00 89.88 819 LEU A N 1
ATOM 6314 C CA . LEU A 1 819 ? 11.771 -10.598 7.568 1.00 89.88 819 LEU A CA 1
ATOM 6315 C C . LEU A 1 819 ? 11.839 -11.870 6.729 1.00 89.88 819 LEU A C 1
ATOM 6317 O O . LEU A 1 819 ? 11.829 -11.786 5.509 1.00 89.88 819 LEU A O 1
ATOM 6321 N N . MET A 1 820 ? 11.874 -13.042 7.368 1.00 89.69 820 MET A N 1
ATOM 6322 C CA . MET A 1 820 ? 11.938 -14.328 6.668 1.00 89.69 820 MET A CA 1
ATOM 6323 C C . MET A 1 820 ? 10.585 -14.796 6.130 1.00 89.69 820 MET A C 1
ATOM 6325 O O . MET A 1 820 ? 10.564 -15.668 5.271 1.00 89.69 820 MET A O 1
ATOM 6329 N N . GLN A 1 821 ? 9.464 -14.230 6.589 1.00 83.25 821 GLN A N 1
ATOM 6330 C CA . GLN A 1 821 ? 8.133 -14.520 6.037 1.00 83.25 821 GLN A CA 1
ATOM 6331 C C . GLN A 1 821 ? 7.910 -13.748 4.735 1.00 83.25 821 GLN A C 1
ATOM 6333 O O . GLN A 1 821 ? 7.368 -14.298 3.773 1.00 83.25 821 GLN A O 1
ATOM 6338 N N . ASN A 1 822 ? 8.354 -12.486 4.712 1.00 79.44 822 ASN A N 1
ATOM 6339 C CA . ASN A 1 822 ? 8.310 -11.608 3.553 1.00 79.44 822 ASN A CA 1
ATOM 6340 C C . ASN A 1 822 ? 9.374 -10.502 3.675 1.00 79.44 822 ASN A C 1
ATOM 6342 O O . ASN A 1 822 ? 9.269 -9.625 4.535 1.00 79.44 822 ASN A O 1
ATOM 6346 N N . ASN A 1 823 ? 10.357 -10.488 2.771 1.00 78.31 823 ASN A N 1
ATOM 6347 C CA . ASN A 1 823 ? 11.350 -9.411 2.666 1.00 78.31 823 ASN A CA 1
ATOM 6348 C C . ASN A 1 823 ? 10.717 -8.035 2.410 1.00 78.31 823 ASN A C 1
ATOM 6350 O O . ASN A 1 823 ? 11.303 -7.002 2.756 1.00 78.31 823 ASN A O 1
ATOM 6354 N N . ASP A 1 824 ? 9.506 -8.015 1.853 1.00 73.69 824 ASP A N 1
ATOM 6355 C CA . ASP A 1 824 ? 8.748 -6.806 1.563 1.00 73.69 824 ASP A CA 1
ATOM 6356 C C . ASP A 1 824 ? 7.766 -6.414 2.695 1.00 73.69 824 ASP A C 1
ATOM 6358 O O . ASP A 1 824 ? 7.021 -5.439 2.598 1.00 73.69 824 ASP A O 1
ATOM 6362 N N . GLY A 1 825 ? 7.781 -7.150 3.811 1.00 75.31 825 GLY A N 1
ATOM 6363 C CA . GLY A 1 825 ? 6.894 -6.940 4.953 1.00 75.31 825 GLY A CA 1
ATOM 6364 C C . GLY A 1 825 ? 7.185 -5.680 5.778 1.00 75.31 825 GLY A C 1
ATOM 6365 O O . GLY A 1 825 ? 8.287 -5.134 5.777 1.00 75.31 825 GLY A O 1
ATOM 6366 N N . ALA A 1 826 ? 6.192 -5.218 6.540 1.00 77.75 826 ALA A N 1
ATOM 6367 C CA . ALA A 1 826 ? 6.336 -4.091 7.466 1.00 77.75 826 ALA A CA 1
ATOM 6368 C C . ALA A 1 826 ? 7.268 -4.403 8.653 1.00 77.75 826 ALA A C 1
ATOM 6370 O O . ALA A 1 826 ? 8.041 -3.544 9.080 1.00 77.75 826 ALA A O 1
ATOM 6371 N N . SER A 1 827 ? 7.243 -5.639 9.163 1.00 87.06 827 SER A N 1
ATOM 6372 C CA . SER A 1 827 ? 8.186 -6.089 10.187 1.00 87.06 827 SER A CA 1
ATOM 6373 C C . SER A 1 827 ? 9.487 -6.584 9.555 1.00 87.06 827 SER A C 1
ATOM 6375 O O . SER A 1 827 ? 9.505 -7.518 8.758 1.00 87.06 827 SER A O 1
ATOM 6377 N N . GLN A 1 828 ? 10.594 -5.961 9.947 1.00 90.06 828 GLN A N 1
ATOM 6378 C CA . GLN A 1 828 ? 11.966 -6.368 9.638 1.00 90.06 828 GLN A CA 1
ATOM 6379 C C . GLN A 1 828 ? 12.560 -7.263 10.736 1.00 90.06 828 GLN A C 1
ATOM 6381 O O . GLN A 1 828 ? 13.771 -7.478 10.768 1.00 90.06 828 GLN A O 1
ATOM 6386 N N . SER A 1 829 ? 11.748 -7.746 11.680 1.00 93.88 829 SER A N 1
ATOM 6387 C CA . SER A 1 829 ? 12.209 -8.634 12.751 1.00 93.88 829 SER A CA 1
ATOM 6388 C C . SER A 1 829 ? 12.295 -10.095 12.295 1.00 93.88 829 SER A C 1
ATOM 6390 O O . SER A 1 829 ? 11.663 -10.485 11.317 1.00 93.88 829 SER A O 1
ATOM 6392 N N . LEU A 1 830 ? 13.087 -10.921 12.982 1.00 95.44 830 LEU A N 1
ATOM 6393 C CA . LEU A 1 830 ? 12.947 -12.376 12.864 1.00 95.44 830 LEU A CA 1
ATOM 6394 C C . LEU A 1 830 ? 11.715 -12.837 13.646 1.00 95.44 830 LEU A C 1
ATOM 6396 O O . LEU A 1 830 ? 11.481 -12.330 14.745 1.00 95.44 830 LEU A O 1
ATOM 6400 N N . SER A 1 831 ? 11.016 -13.857 13.135 1.00 95.19 831 SER A N 1
ATOM 6401 C CA . SER A 1 831 ? 10.043 -14.601 13.942 1.00 95.19 831 SER A CA 1
ATOM 6402 C C . SER A 1 831 ? 10.722 -15.148 15.204 1.00 95.19 831 SER A C 1
ATOM 6404 O O . SER A 1 831 ? 11.940 -15.394 15.222 1.00 95.19 831 SER A O 1
ATOM 6406 N N . ALA A 1 832 ? 9.959 -15.359 16.277 1.00 97.56 832 ALA A N 1
ATOM 6407 C CA . ALA A 1 832 ? 10.507 -15.904 17.513 1.00 97.56 832 ALA A CA 1
ATOM 6408 C C . ALA A 1 832 ? 11.176 -17.265 17.273 1.00 97.56 832 ALA A C 1
ATOM 6410 O O . ALA A 1 832 ? 12.256 -17.523 17.813 1.00 97.56 832 ALA A O 1
ATOM 6411 N N . TRP A 1 833 ? 10.578 -18.102 16.417 1.00 96.56 833 TRP A N 1
ATOM 6412 C CA . TRP A 1 833 ? 11.160 -19.381 16.030 1.00 96.56 833 TRP A CA 1
ATOM 6413 C C . TRP A 1 833 ? 12.480 -19.236 15.280 1.00 96.56 833 TRP A C 1
ATOM 6415 O O . TRP A 1 833 ? 13.457 -19.846 15.703 1.00 96.56 833 TRP A O 1
ATOM 6425 N N . ASP A 1 834 ? 12.555 -18.429 14.219 1.00 95.69 834 ASP A N 1
ATOM 6426 C CA . ASP A 1 834 ? 13.795 -18.289 13.441 1.00 95.69 834 ASP A CA 1
ATOM 6427 C C . ASP A 1 834 ? 14.929 -17.747 14.317 1.00 95.69 834 ASP A C 1
ATOM 6429 O O . ASP A 1 834 ? 16.057 -18.247 14.294 1.00 95.69 834 ASP A O 1
ATOM 6433 N N . TRP A 1 835 ? 14.623 -16.766 15.170 1.00 97.44 835 TRP A N 1
ATOM 6434 C CA . TRP A 1 835 ? 15.600 -16.192 16.090 1.00 97.44 835 TRP A CA 1
ATOM 6435 C C . TRP A 1 835 ? 16.096 -17.213 17.131 1.00 97.44 835 TRP A C 1
ATOM 6437 O O . TRP A 1 835 ? 17.289 -17.253 17.467 1.00 97.44 835 TRP A O 1
ATOM 6447 N N . PHE A 1 836 ? 15.198 -18.063 17.631 1.00 97.44 836 PHE A N 1
ATOM 6448 C CA . PHE A 1 836 ? 15.537 -19.146 18.549 1.00 97.44 836 PHE A CA 1
ATOM 6449 C C . PHE A 1 836 ? 16.326 -20.266 17.859 1.00 97.44 836 PHE A C 1
ATOM 6451 O O . PHE A 1 836 ? 17.341 -20.714 18.398 1.00 97.44 836 PHE A O 1
ATOM 6458 N N . LEU A 1 837 ? 15.911 -20.669 16.659 1.00 95.81 837 LEU A N 1
ATOM 6459 C CA . LEU A 1 837 ? 16.481 -21.760 15.870 1.00 95.81 837 LEU A CA 1
ATOM 6460 C C . LEU A 1 837 ? 17.922 -21.474 15.432 1.00 95.81 837 LEU A C 1
ATOM 6462 O O . LEU A 1 837 ? 18.772 -22.363 15.500 1.00 95.81 837 LEU A O 1
ATOM 6466 N N . LEU A 1 838 ? 18.240 -20.223 15.080 1.00 95.81 838 LEU A N 1
ATOM 6467 C CA . LEU A 1 838 ? 19.625 -19.789 14.836 1.00 95.81 838 LEU A CA 1
ATOM 6468 C C . LEU A 1 838 ? 20.505 -19.846 16.098 1.00 95.81 838 LEU A C 1
ATOM 6470 O O . LEU A 1 838 ? 21.718 -19.631 16.041 1.00 95.81 838 LEU A O 1
ATOM 6474 N N . GLY A 1 839 ? 19.905 -20.096 17.263 1.00 94.56 839 GLY A N 1
ATOM 6475 C CA . GLY A 1 839 ? 20.567 -20.028 18.555 1.00 94.56 839 GLY A CA 1
ATOM 6476 C C . GLY A 1 839 ? 20.964 -18.602 18.911 1.00 94.56 839 GLY A C 1
ATOM 6477 O O . GLY A 1 839 ? 21.887 -18.410 19.695 1.00 94.56 839 GLY A O 1
ATOM 6478 N N . TRP A 1 840 ? 20.330 -17.591 18.326 1.00 96.94 840 TRP A N 1
ATOM 6479 C CA . TRP A 1 840 ? 20.681 -16.182 18.499 1.00 96.94 840 TRP A CA 1
ATOM 6480 C C . TRP A 1 840 ? 19.904 -15.523 19.641 1.00 96.94 840 TRP A C 1
ATOM 6482 O O . TRP A 1 840 ? 20.446 -14.647 20.320 1.00 96.94 840 TRP A O 1
ATOM 6492 N N . MET A 1 841 ? 18.683 -15.991 19.914 1.00 97.00 841 MET A N 1
ATOM 6493 C CA . MET A 1 841 ? 17.869 -15.496 21.022 1.00 97.00 841 MET A CA 1
ATOM 6494 C C . MET A 1 841 ? 18.472 -15.909 22.383 1.00 97.00 841 MET A C 1
ATOM 6496 O O . MET A 1 841 ? 18.711 -17.097 22.622 1.00 97.00 841 MET A O 1
ATOM 6500 N N . PRO A 1 842 ? 18.734 -14.963 23.305 1.00 95.69 842 PRO A N 1
ATOM 6501 C CA . PRO A 1 842 ? 19.166 -15.286 24.661 1.00 95.69 842 PRO A CA 1
ATOM 6502 C C . PRO A 1 842 ? 18.127 -16.137 25.412 1.00 95.69 842 PRO A C 1
ATOM 6504 O O . PRO A 1 842 ? 16.942 -15.801 25.375 1.00 95.69 842 PRO A O 1
ATOM 6507 N N . PRO A 1 843 ? 18.540 -17.152 26.202 1.00 94.62 843 PRO A N 1
ATOM 6508 C CA . PRO A 1 843 ? 17.610 -17.962 26.999 1.00 94.62 843 PRO A CA 1
ATOM 6509 C C . PRO A 1 843 ? 16.732 -17.142 27.954 1.00 94.62 843 PRO A C 1
ATOM 6511 O O . PRO A 1 843 ? 15.602 -17.509 28.242 1.00 94.62 843 PRO A O 1
ATOM 6514 N N . THR A 1 844 ? 17.222 -15.988 28.417 1.00 92.94 844 THR A N 1
ATOM 6515 C CA . THR A 1 844 ? 16.483 -15.073 29.303 1.00 92.94 844 THR A CA 1
ATOM 6516 C C . THR A 1 844 ? 15.342 -14.318 28.614 1.00 92.94 844 THR A C 1
ATOM 6518 O O . THR A 1 844 ? 14.643 -13.553 29.284 1.00 92.94 844 THR A O 1
ATOM 6521 N N . GLN A 1 845 ? 15.173 -14.475 27.299 1.00 95.81 845 GLN A N 1
ATOM 6522 C CA . GLN A 1 845 ? 14.068 -13.909 26.521 1.00 95.81 845 GLN A CA 1
ATOM 6523 C C . GLN A 1 845 ? 13.017 -14.967 26.142 1.00 95.81 845 GLN A C 1
ATOM 6525 O O . GLN A 1 845 ? 12.074 -14.643 25.424 1.00 95.81 845 GLN A O 1
ATOM 6530 N N . ILE A 1 846 ? 13.149 -16.202 26.639 1.00 97.75 846 ILE A N 1
ATOM 6531 C CA . ILE A 1 846 ? 12.274 -17.328 26.301 1.00 97.75 846 ILE A CA 1
ATOM 6532 C C . ILE A 1 846 ? 11.614 -17.850 27.573 1.00 97.75 846 ILE A C 1
ATOM 6534 O O . ILE A 1 846 ? 12.298 -18.261 28.512 1.00 97.75 846 ILE A O 1
ATOM 6538 N N . TYR A 1 847 ? 10.286 -17.882 27.581 1.00 98.00 847 TYR A N 1
ATOM 6539 C CA . TYR A 1 847 ? 9.519 -18.644 28.556 1.00 98.00 847 TYR A CA 1
ATOM 6540 C C . TYR A 1 847 ? 9.281 -20.058 28.016 1.00 98.00 847 TYR A C 1
ATOM 6542 O O . TYR A 1 847 ? 8.649 -20.206 26.974 1.00 98.00 847 TYR A O 1
ATOM 6550 N N . CYS A 1 848 ? 9.786 -21.085 28.703 1.00 97.69 848 CYS A N 1
ATOM 6551 C CA . CYS A 1 848 ? 9.672 -22.491 28.289 1.00 97.69 848 CYS A CA 1
ATOM 6552 C C . CYS A 1 848 ? 8.848 -23.306 29.302 1.00 97.69 848 CYS A C 1
ATOM 6554 O O . CYS A 1 848 ? 9.117 -23.253 30.508 1.00 97.69 848 CYS A O 1
ATOM 6556 N N . ASP A 1 849 ? 7.872 -24.072 28.808 1.00 97.25 849 ASP A N 1
ATOM 6557 C CA . ASP A 1 849 ? 7.076 -25.054 29.563 1.00 97.25 849 ASP A CA 1
ATOM 6558 C C . ASP A 1 849 ? 6.664 -26.230 28.644 1.00 97.25 849 ASP A C 1
ATOM 6560 O O . ASP A 1 849 ? 7.015 -26.270 27.463 1.00 97.25 849 ASP A O 1
ATOM 6564 N N . SER A 1 850 ? 5.929 -27.213 29.163 1.00 96.81 850 SER A N 1
ATOM 6565 C CA . SER A 1 850 ? 5.381 -28.337 28.398 1.00 96.81 850 SER A CA 1
ATOM 6566 C C . SER A 1 850 ? 3.922 -28.593 28.742 1.00 96.81 850 SER A C 1
ATOM 6568 O O . SER A 1 850 ? 3.514 -28.442 29.891 1.00 96.81 850 SER A O 1
ATOM 6570 N N . LEU A 1 851 ? 3.139 -29.086 27.781 1.00 95.12 851 LEU A N 1
ATOM 6571 C CA . LEU A 1 851 ? 1.739 -29.470 28.000 1.00 95.12 851 LEU A CA 1
ATOM 6572 C C . LEU A 1 851 ? 1.582 -30.496 29.142 1.00 95.12 851 LEU A C 1
ATOM 6574 O O . LEU A 1 851 ? 0.589 -30.486 29.879 1.00 95.12 851 LEU A O 1
ATOM 6578 N N . ALA A 1 852 ? 2.567 -31.381 29.315 1.00 90.81 852 ALA A N 1
ATOM 6579 C CA . ALA A 1 852 ? 2.567 -32.393 30.366 1.00 90.81 852 ALA A CA 1
ATOM 6580 C C . ALA A 1 852 ? 2.636 -31.772 31.773 1.00 90.81 852 ALA A C 1
ATOM 6582 O O . ALA A 1 852 ? 1.925 -32.224 32.673 1.00 90.81 852 ALA A O 1
ATOM 6583 N N . THR A 1 853 ? 3.445 -30.724 31.947 1.00 89.56 853 THR A N 1
ATOM 6584 C CA . THR A 1 853 ? 3.730 -30.079 33.242 1.00 89.56 853 THR A CA 1
ATOM 6585 C C . THR A 1 853 ? 3.010 -28.754 33.457 1.00 89.56 853 THR A C 1
ATOM 6587 O O . THR A 1 853 ? 3.112 -28.196 34.551 1.00 89.56 853 THR A O 1
ATOM 6590 N N . LEU A 1 854 ? 2.289 -28.274 32.440 1.00 93.88 854 LEU A N 1
ATOM 6591 C CA . LEU A 1 854 ? 1.727 -26.933 32.387 1.00 93.88 854 LEU A CA 1
ATOM 6592 C C . LEU A 1 854 ? 0.866 -26.618 33.613 1.00 93.88 854 LEU A C 1
ATOM 6594 O O . LEU A 1 854 ? -0.104 -27.321 33.921 1.00 93.88 854 LEU A O 1
ATOM 6598 N N . LYS A 1 855 ? 1.205 -25.513 34.275 1.00 90.00 855 LYS A N 1
ATOM 6599 C CA . LYS A 1 855 ? 0.401 -24.874 35.323 1.00 90.00 855 LYS A CA 1
ATOM 6600 C C . LYS A 1 855 ? -0.039 -23.497 34.846 1.00 90.00 855 LYS A C 1
ATOM 6602 O O . LYS A 1 855 ? 0.560 -22.929 33.940 1.00 90.00 855 LYS A O 1
ATOM 6607 N N . ASN A 1 856 ? -1.057 -22.941 35.497 1.00 92.38 856 ASN A N 1
ATOM 6608 C CA . ASN A 1 856 ? -1.501 -21.591 35.177 1.00 92.38 856 ASN A CA 1
ATOM 6609 C C . ASN A 1 856 ? -0.377 -20.578 35.439 1.00 92.38 856 ASN A C 1
ATOM 6611 O O . ASN A 1 856 ? 0.189 -20.543 36.534 1.00 92.38 856 ASN A O 1
ATOM 6615 N N . ALA A 1 857 ? -0.085 -19.747 34.443 1.00 93.00 857 ALA A N 1
ATOM 6616 C CA . ALA A 1 857 ? 0.955 -18.726 34.506 1.00 93.00 857 ALA A CA 1
ATOM 6617 C C . ALA A 1 857 ? 0.521 -17.462 33.757 1.00 93.00 857 ALA A C 1
ATOM 6619 O O . ALA A 1 857 ? -0.284 -17.526 32.832 1.00 93.00 857 ALA A O 1
ATOM 6620 N N . SER A 1 858 ? 1.083 -16.316 34.138 1.00 95.31 858 SER A N 1
ATOM 6621 C CA . SER A 1 858 ? 0.990 -15.078 33.361 1.00 95.31 858 SER A CA 1
ATOM 6622 C C . SER A 1 858 ? 2.387 -14.690 32.905 1.00 95.31 858 SER A C 1
ATOM 6624 O O . SER A 1 858 ? 3.301 -14.594 33.727 1.00 95.31 858 SER A O 1
ATOM 6626 N N . VAL A 1 859 ? 2.565 -14.481 31.607 1.00 96.50 859 VAL A N 1
ATOM 6627 C CA . VAL A 1 859 ? 3.853 -14.152 30.994 1.00 96.50 859 VAL A CA 1
ATOM 6628 C C . VAL A 1 859 ? 3.733 -12.820 30.278 1.00 96.50 859 VAL A C 1
ATOM 6630 O O . VAL A 1 859 ? 2.763 -12.573 29.569 1.00 96.50 859 VAL A O 1
ATOM 6633 N N . ILE A 1 860 ? 4.722 -11.959 30.486 1.00 94.81 860 ILE A N 1
ATOM 6634 C CA . ILE A 1 860 ? 4.807 -10.660 29.827 1.00 94.81 860 ILE A CA 1
ATOM 6635 C C . ILE A 1 860 ? 5.710 -10.803 28.604 1.00 94.81 860 ILE A C 1
ATOM 6637 O O . ILE A 1 860 ? 6.847 -11.242 28.745 1.00 94.81 860 ILE A O 1
ATOM 6641 N N . LEU A 1 861 ? 5.204 -10.433 27.433 1.00 96.19 861 LEU A N 1
ATOM 6642 C CA . LEU A 1 861 ? 5.878 -10.430 26.145 1.00 96.19 861 LEU A CA 1
ATOM 6643 C C . LEU A 1 861 ? 6.175 -9.005 25.683 1.00 96.19 861 LEU A C 1
ATOM 6645 O O . LEU A 1 861 ? 5.391 -8.075 25.873 1.00 96.19 861 LEU A O 1
ATOM 6649 N N . SER A 1 862 ? 7.327 -8.850 25.047 1.00 94.50 862 SER A N 1
ATOM 6650 C CA . SER A 1 862 ? 7.716 -7.651 24.327 1.00 94.50 862 SER A CA 1
ATOM 6651 C C . SER A 1 862 ? 7.644 -7.891 22.817 1.00 94.50 862 SER A C 1
ATOM 6653 O O . SER A 1 862 ? 8.129 -8.939 22.381 1.00 94.50 862 SER A O 1
ATOM 6655 N N . PRO A 1 863 ? 7.145 -6.921 22.025 1.00 94.25 863 PRO A N 1
ATOM 6656 C CA . PRO A 1 863 ? 7.139 -7.003 20.570 1.00 94.25 863 PRO A CA 1
ATOM 6657 C C . PRO A 1 863 ? 8.495 -7.370 19.965 1.00 94.25 863 PRO A C 1
ATOM 6659 O O . PRO A 1 863 ? 9.525 -6.826 20.387 1.00 94.25 863 PRO A O 1
ATOM 6662 N N . LEU A 1 864 ? 8.516 -8.247 18.962 1.00 95.88 864 LEU A N 1
ATOM 6663 C CA . LEU A 1 864 ? 9.743 -8.659 18.263 1.00 95.88 864 LEU A CA 1
ATOM 6664 C C . LEU A 1 864 ? 10.462 -7.484 17.586 1.00 95.88 864 LEU A C 1
ATOM 6666 O O . LEU A 1 864 ? 11.692 -7.457 17.511 1.00 95.88 864 LEU A O 1
ATOM 6670 N N . GLU A 1 865 ? 9.716 -6.462 17.175 1.00 93.25 865 GLU A N 1
ATOM 6671 C CA . GLU A 1 865 ? 10.234 -5.288 16.476 1.00 93.25 865 GLU A CA 1
ATOM 6672 C C . GLU A 1 865 ? 10.980 -4.305 17.392 1.00 93.25 865 GLU A C 1
ATOM 6674 O O . GLU A 1 865 ? 11.670 -3.397 16.907 1.00 93.25 865 GLU A O 1
ATOM 6679 N N . ARG A 1 866 ? 10.858 -4.449 18.719 1.00 91.94 866 ARG A N 1
ATOM 6680 C CA . ARG A 1 866 ? 11.530 -3.574 19.690 1.00 91.94 866 ARG A CA 1
ATOM 6681 C C . ARG A 1 866 ? 12.881 -4.133 20.120 1.00 91.94 866 ARG A C 1
ATOM 6683 O O . ARG A 1 866 ? 13.000 -5.290 20.525 1.00 91.94 866 ARG A O 1
ATOM 6690 N N . GLU A 1 867 ? 13.885 -3.259 20.139 1.00 92.44 867 GLU A N 1
ATOM 6691 C CA . GLU A 1 867 ? 15.183 -3.579 20.717 1.00 92.44 867 GLU A CA 1
ATOM 6692 C C . GLU A 1 867 ? 15.164 -3.528 22.243 1.00 92.44 867 GLU A C 1
ATOM 6694 O O . GLU A 1 867 ? 15.362 -2.477 22.838 1.00 92.44 867 GLU A O 1
ATOM 6699 N N . ASP A 1 868 ? 14.980 -4.679 22.880 1.00 91.56 868 ASP A N 1
ATOM 6700 C CA . ASP A 1 868 ? 15.092 -4.805 24.333 1.00 91.56 868 ASP A CA 1
ATOM 6701 C C . ASP A 1 868 ? 15.605 -6.191 24.748 1.00 91.56 868 ASP A C 1
ATOM 6703 O O . ASP A 1 868 ? 15.958 -7.034 23.913 1.00 91.56 868 ASP A O 1
ATOM 6707 N N . SER A 1 869 ? 15.685 -6.397 26.063 1.00 90.94 869 SER A N 1
ATOM 6708 C CA . SER A 1 869 ? 16.094 -7.658 26.681 1.00 90.94 869 SER A CA 1
ATOM 6709 C C . SER A 1 869 ? 14.925 -8.440 27.275 1.00 90.94 869 SER A C 1
ATOM 6711 O O . SER A 1 869 ? 15.165 -9.397 28.006 1.00 90.94 869 SER A O 1
ATOM 6713 N N . GLN A 1 870 ? 13.677 -8.047 27.022 1.00 92.81 870 GLN A N 1
ATOM 6714 C CA . GLN A 1 870 ? 12.492 -8.627 27.654 1.00 92.81 870 GLN A CA 1
ATOM 6715 C C . GLN A 1 870 ? 12.084 -9.942 26.982 1.00 92.81 870 GLN A C 1
ATOM 6717 O O . GLN A 1 870 ? 12.662 -10.323 25.964 1.00 92.81 870 GLN A O 1
ATOM 6722 N N . THR A 1 871 ? 11.158 -10.690 27.582 1.00 96.56 871 THR A N 1
ATOM 6723 C CA . THR A 1 871 ? 10.697 -11.963 27.007 1.00 96.56 871 THR A CA 1
ATOM 6724 C C . THR A 1 871 ? 10.073 -11.714 25.634 1.00 96.56 871 THR A C 1
ATOM 6726 O O . THR A 1 871 ? 9.220 -10.844 25.498 1.00 96.56 871 THR A O 1
ATOM 6729 N N . LYS A 1 872 ? 10.518 -12.453 24.618 1.00 96.62 872 LYS A N 1
ATOM 6730 C CA . LYS A 1 872 ? 10.073 -12.346 23.219 1.00 96.62 872 LYS A CA 1
ATOM 6731 C C . LYS A 1 872 ? 9.225 -13.537 22.778 1.00 96.62 872 LYS A C 1
ATOM 6733 O O . LYS A 1 872 ? 8.458 -13.419 21.833 1.00 96.62 872 LYS A O 1
ATOM 6738 N N . MET A 1 873 ? 9.371 -14.668 23.468 1.00 98.12 873 MET A N 1
ATOM 6739 C CA . MET A 1 873 ? 8.805 -15.948 23.062 1.00 98.12 873 MET A CA 1
ATOM 6740 C C . MET A 1 873 ? 8.225 -16.692 24.262 1.00 98.12 873 MET A C 1
ATOM 6742 O O . MET A 1 873 ? 8.900 -16.855 25.283 1.00 98.12 873 MET A O 1
ATOM 6746 N N . ILE A 1 874 ? 7.000 -17.190 24.118 1.00 98.44 874 ILE A N 1
ATOM 6747 C CA . ILE A 1 874 ? 6.455 -18.271 24.948 1.00 98.44 874 ILE A CA 1
ATOM 6748 C C . ILE A 1 874 ? 6.528 -19.544 24.111 1.00 98.44 874 ILE A C 1
ATOM 6750 O O . ILE A 1 874 ? 6.045 -19.555 22.983 1.00 98.44 874 ILE A O 1
ATOM 6754 N N . ALA A 1 875 ? 7.119 -20.599 24.660 1.00 98.25 875 ALA A N 1
ATOM 6755 C CA . ALA A 1 875 ? 7.330 -21.877 24.000 1.00 98.25 875 ALA A CA 1
ATOM 6756 C C . ALA A 1 875 ? 6.752 -23.005 24.862 1.00 98.25 875 ALA A C 1
ATOM 6758 O O . ALA A 1 875 ? 7.219 -23.236 25.980 1.00 98.25 875 ALA A O 1
ATOM 6759 N N . ILE A 1 876 ? 5.738 -23.703 24.347 1.00 98.12 876 ILE A N 1
ATOM 6760 C CA . ILE A 1 876 ? 5.114 -24.847 25.017 1.00 98.12 876 ILE A CA 1
ATOM 6761 C C . ILE A 1 876 ? 5.385 -26.111 24.212 1.00 98.12 876 ILE A C 1
ATOM 6763 O O . ILE A 1 876 ? 4.907 -26.267 23.086 1.00 98.12 876 ILE A O 1
ATOM 6767 N N . VAL A 1 877 ? 6.139 -27.036 24.800 1.00 98.25 877 VAL A N 1
ATOM 6768 C CA . VAL A 1 877 ? 6.383 -28.357 24.212 1.00 98.25 877 VAL A CA 1
ATOM 6769 C C . VAL A 1 877 ? 5.077 -29.148 24.206 1.00 98.25 877 VAL A C 1
ATOM 6771 O O . VAL A 1 877 ? 4.527 -29.445 25.272 1.00 98.25 877 VAL A O 1
ATOM 6774 N N . LEU A 1 878 ? 4.584 -29.486 23.013 1.00 97.06 878 LEU A N 1
ATOM 6775 C CA . LEU A 1 878 ? 3.403 -30.333 22.843 1.00 97.06 878 LEU A CA 1
ATOM 6776 C C . LEU A 1 878 ? 3.802 -31.812 22.816 1.00 97.06 878 LEU A C 1
ATOM 6778 O O . LEU A 1 878 ? 3.182 -32.635 23.487 1.00 97.06 878 LEU A O 1
ATOM 6782 N N . ASP A 1 879 ? 4.866 -32.132 22.077 1.00 95.31 879 ASP A N 1
ATOM 6783 C CA . ASP A 1 879 ? 5.504 -33.450 22.009 1.00 95.31 879 ASP A CA 1
ATOM 6784 C C . ASP A 1 879 ? 6.952 -33.331 21.487 1.00 95.31 879 ASP A C 1
ATOM 6786 O O . ASP A 1 879 ? 7.525 -32.243 21.465 1.00 95.31 879 ASP A O 1
ATOM 6790 N N . SER A 1 880 ? 7.578 -34.446 21.087 1.00 93.44 880 SER A N 1
ATOM 6791 C CA . SER A 1 880 ? 8.983 -34.474 20.659 1.00 93.44 880 SER A CA 1
ATOM 6792 C C . SER A 1 880 ? 9.281 -33.725 19.355 1.00 93.44 880 SER A C 1
ATOM 6794 O O . SER A 1 880 ? 10.458 -33.506 19.060 1.00 93.44 880 SER A O 1
ATOM 6796 N N . HIS A 1 881 ? 8.259 -33.353 18.577 1.00 94.25 881 HIS A N 1
ATOM 6797 C CA . HIS A 1 881 ? 8.407 -32.703 17.269 1.00 94.25 881 HIS A CA 1
ATOM 6798 C C . HIS A 1 881 ? 7.532 -31.463 17.080 1.00 94.25 881 HIS A C 1
ATOM 6800 O O . HIS A 1 881 ? 7.676 -30.791 16.059 1.00 94.25 881 HIS A O 1
ATOM 6806 N N . ARG A 1 882 ? 6.648 -31.148 18.032 1.00 96.25 882 ARG A N 1
ATOM 6807 C CA . ARG A 1 882 ? 5.751 -29.993 17.954 1.00 96.25 882 ARG A CA 1
ATOM 6808 C C . ARG A 1 882 ? 5.957 -29.022 19.108 1.00 96.25 882 ARG A C 1
ATOM 6810 O O . ARG A 1 882 ? 5.825 -29.390 20.280 1.00 96.25 882 ARG A O 1
ATOM 6817 N N . LEU A 1 883 ? 6.241 -27.768 18.761 1.00 97.94 883 LEU A N 1
ATOM 6818 C CA . LEU A 1 883 ? 6.400 -26.657 19.698 1.00 97.94 883 LEU A CA 1
ATOM 6819 C C . LEU A 1 883 ? 5.353 -25.585 19.400 1.00 97.94 883 LEU A C 1
ATOM 6821 O O . LEU A 1 883 ? 5.318 -25.054 18.294 1.00 97.94 883 LEU A O 1
ATOM 6825 N N . LEU A 1 884 ? 4.519 -25.256 20.382 1.00 98.25 884 LEU A N 1
ATOM 6826 C CA . LEU A 1 884 ? 3.570 -24.152 20.279 1.00 98.25 884 LEU A CA 1
ATOM 6827 C C . LEU A 1 884 ? 4.236 -22.853 20.723 1.00 98.25 884 LEU A C 1
ATOM 6829 O O . LEU A 1 884 ? 4.811 -22.789 21.812 1.00 98.25 884 LEU A O 1
ATOM 6833 N N . ILE A 1 885 ? 4.146 -21.832 19.880 1.00 98.44 885 ILE A N 1
ATOM 6834 C CA . ILE A 1 885 ? 4.793 -20.539 20.064 1.00 98.44 885 ILE A CA 1
ATOM 6835 C C . ILE A 1 885 ? 3.738 -19.439 20.119 1.00 98.44 885 ILE A C 1
ATOM 6837 O O . ILE A 1 885 ? 2.810 -19.428 19.313 1.00 98.44 885 ILE A O 1
ATOM 6841 N N . ILE A 1 886 ? 3.900 -18.517 21.070 1.00 98.25 886 ILE A N 1
ATOM 6842 C CA . ILE A 1 886 ? 3.203 -17.226 21.099 1.00 98.25 886 ILE A CA 1
ATOM 6843 C C . ILE A 1 886 ? 4.261 -16.128 21.026 1.00 98.25 886 ILE A C 1
ATOM 6845 O O . ILE A 1 886 ? 5.219 -16.133 21.813 1.00 98.25 886 ILE A O 1
ATOM 6849 N N . GLU A 1 887 ? 4.057 -15.174 20.127 1.00 97.38 887 GLU A N 1
ATOM 6850 C CA . GLU A 1 887 ? 4.890 -13.981 19.986 1.00 97.38 887 GLU A CA 1
ATOM 6851 C C . GLU A 1 887 ? 4.033 -12.710 19.939 1.00 97.38 887 GLU A C 1
ATOM 6853 O O . GLU A 1 887 ? 2.836 -12.743 19.646 1.00 97.38 887 GLU A O 1
ATOM 6858 N N . SER A 1 888 ? 4.646 -11.588 20.315 1.00 96.12 888 SER A N 1
ATOM 6859 C CA . SER A 1 888 ? 4.025 -10.262 20.282 1.00 96.12 888 SER A CA 1
ATOM 6860 C C . SER A 1 888 ? 4.605 -9.471 19.117 1.00 96.12 888 SER A C 1
ATOM 6862 O O . SER A 1 888 ? 5.818 -9.497 18.889 1.00 96.12 888 SER A O 1
ATOM 6864 N N . HIS A 1 889 ? 3.738 -8.743 18.421 1.00 92.56 889 HIS A N 1
ATOM 6865 C CA . HIS A 1 889 ? 4.106 -7.799 17.377 1.00 92.56 889 HIS A CA 1
ATOM 6866 C C . HIS A 1 889 ? 3.657 -6.392 17.741 1.00 92.56 889 HIS A C 1
ATOM 6868 O O . HIS A 1 889 ? 2.626 -6.185 18.392 1.00 92.56 889 HIS A O 1
ATOM 6874 N N . GLY A 1 890 ? 4.433 -5.411 17.301 1.00 87.31 890 GLY A N 1
ATOM 6875 C CA . GLY A 1 890 ? 4.199 -4.019 17.634 1.00 87.31 890 GLY A CA 1
ATOM 6876 C C . GLY A 1 890 ? 5.116 -3.064 16.889 1.00 87.31 890 GLY A C 1
ATOM 6877 O O . GLY A 1 890 ? 6.001 -3.449 16.132 1.00 87.31 890 GLY A O 1
ATOM 6878 N N . VAL A 1 891 ? 4.944 -1.774 17.155 1.00 81.06 891 VAL A N 1
ATOM 6879 C CA . VAL A 1 891 ? 5.829 -0.743 16.604 1.00 81.06 891 VAL A CA 1
ATOM 6880 C C . VAL A 1 891 ? 7.138 -0.711 17.389 1.00 81.06 891 VAL A C 1
ATOM 6882 O O . VAL A 1 891 ? 7.139 -0.499 18.606 1.00 81.06 891 VAL A O 1
ATOM 6885 N N . GLY A 1 892 ? 8.257 -0.855 16.681 1.00 85.12 892 GLY A N 1
ATOM 6886 C CA . GLY A 1 892 ? 9.611 -0.786 17.227 1.00 85.12 892 GLY A CA 1
ATOM 6887 C C . GLY A 1 892 ? 10.631 -0.301 16.193 1.00 85.12 892 GLY A C 1
ATOM 6888 O O . GLY A 1 892 ? 10.263 0.222 15.148 1.00 85.12 892 GLY A O 1
ATOM 6889 N N . LYS A 1 893 ? 11.929 -0.453 16.481 1.00 89.94 893 LYS A N 1
ATOM 6890 C CA . LYS A 1 893 ? 13.011 -0.045 15.560 1.00 89.94 893 LYS A CA 1
ATOM 6891 C C . LYS A 1 893 ? 12.960 -0.817 14.242 1.00 89.94 893 LYS A C 1
ATOM 6893 O O . LYS A 1 893 ? 13.302 -0.271 13.200 1.00 89.94 893 LYS A O 1
ATOM 6898 N N . TRP A 1 894 ? 12.559 -2.082 14.311 1.00 91.19 894 TRP A N 1
ATOM 6899 C CA . TRP A 1 894 ? 12.487 -2.986 13.166 1.00 91.19 894 TRP A CA 1
ATOM 6900 C C . TRP A 1 894 ? 11.102 -3.003 12.527 1.00 91.19 894 TRP A C 1
ATOM 6902 O O . TRP A 1 894 ? 10.761 -3.945 11.824 1.00 91.19 894 TRP A O 1
ATOM 6912 N N . TRP A 1 895 ? 10.302 -1.976 12.788 1.00 84.75 895 TRP A N 1
ATOM 6913 C CA . TRP A 1 895 ? 9.015 -1.765 12.157 1.00 84.75 895 TRP A CA 1
ATOM 6914 C C . TRP A 1 895 ? 9.129 -0.605 11.172 1.00 84.75 895 TRP A C 1
ATOM 6916 O O . TRP A 1 895 ? 9.543 0.490 11.560 1.00 84.75 895 TRP A O 1
ATOM 6926 N N . ASP A 1 896 ? 8.731 -0.832 9.923 1.00 75.12 896 ASP A N 1
ATOM 6927 C CA . ASP A 1 896 ? 8.688 0.203 8.896 1.00 75.12 896 ASP A CA 1
ATOM 6928 C C . ASP A 1 896 ? 7.316 0.222 8.219 1.00 75.12 896 ASP A C 1
ATOM 6930 O O . ASP A 1 896 ? 6.854 -0.775 7.654 1.00 75.12 896 ASP A O 1
ATOM 6934 N N . ARG A 1 897 ? 6.634 1.368 8.295 1.00 64.56 897 ARG A N 1
ATOM 6935 C CA . ARG A 1 897 ? 5.328 1.535 7.661 1.00 64.56 897 ARG A CA 1
ATOM 6936 C C . ARG A 1 897 ? 5.558 1.777 6.174 1.00 64.56 897 ARG A C 1
ATOM 6938 O O . ARG A 1 897 ? 5.900 2.875 5.756 1.00 64.56 897 ARG A O 1
ATOM 6945 N N . ARG A 1 898 ? 5.330 0.741 5.375 1.00 65.50 898 ARG A N 1
ATOM 6946 C CA . ARG A 1 898 ? 5.461 0.818 3.920 1.00 65.50 898 ARG A CA 1
ATOM 6947 C C . ARG A 1 898 ? 4.170 1.352 3.313 1.00 65.50 898 ARG A C 1
ATOM 6949 O O . ARG A 1 898 ? 3.195 0.619 3.190 1.00 65.50 898 ARG A O 1
ATOM 6956 N N . ASP A 1 899 ? 4.178 2.623 2.924 1.00 49.56 899 ASP A N 1
ATOM 6957 C CA . ASP A 1 899 ? 2.996 3.339 2.415 1.00 49.56 899 ASP A CA 1
ATOM 6958 C C . ASP A 1 899 ? 2.412 2.768 1.102 1.00 49.56 899 ASP A C 1
ATOM 6960 O O . ASP A 1 899 ? 1.289 3.108 0.739 1.00 49.56 899 ASP A O 1
ATOM 6964 N N . ASN A 1 900 ? 3.131 1.869 0.414 1.00 47.75 900 ASN A N 1
ATOM 6965 C CA . ASN A 1 900 ? 2.667 1.196 -0.809 1.00 47.75 900 ASN A CA 1
ATOM 6966 C C . ASN A 1 900 ? 1.838 -0.080 -0.544 1.00 47.75 900 ASN A C 1
ATOM 6968 O O . ASN A 1 900 ? 1.362 -0.694 -1.494 1.00 47.75 900 ASN A O 1
ATOM 6972 N N . HIS A 1 901 ? 1.661 -0.490 0.716 1.00 53.56 901 HIS A N 1
ATOM 6973 C CA . HIS A 1 901 ? 0.896 -1.683 1.093 1.00 53.56 901 HIS A CA 1
ATOM 6974 C C . HIS A 1 901 ? -0.392 -1.299 1.847 1.00 53.56 901 HIS A C 1
ATOM 6976 O O . HIS A 1 901 ? -0.362 -0.444 2.734 1.00 53.56 901 HIS A O 1
ATOM 6982 N N . ASP A 1 902 ? -1.522 -1.952 1.534 1.00 50.75 902 ASP A N 1
ATOM 6983 C CA . ASP A 1 902 ? -2.833 -1.741 2.186 1.00 50.75 902 ASP A CA 1
ATOM 6984 C C . ASP A 1 902 ? -2.887 -2.394 3.577 1.00 50.75 902 ASP A C 1
ATOM 6986 O O . ASP A 1 902 ? -3.668 -3.307 3.846 1.00 50.75 902 ASP A O 1
ATOM 6990 N N . TYR A 1 903 ? -2.017 -1.940 4.479 1.00 55.81 903 TYR A N 1
ATOM 6991 C CA . TYR A 1 903 ? -2.078 -2.330 5.875 1.00 55.81 903 TYR A CA 1
ATOM 6992 C C . TYR A 1 903 ? -3.142 -1.501 6.599 1.00 55.81 903 TYR A C 1
ATOM 6994 O O . TYR A 1 903 ? -2.913 -0.339 6.937 1.00 55.81 903 TYR A O 1
ATOM 7002 N N . ASN A 1 904 ? -4.301 -2.091 6.908 1.00 58.25 904 ASN A N 1
ATOM 7003 C CA . ASN A 1 904 ? -5.311 -1.435 7.755 1.00 58.25 904 ASN A CA 1
ATOM 7004 C C . ASN A 1 904 ? -4.885 -1.420 9.239 1.00 58.25 904 ASN A C 1
ATOM 7006 O O . ASN A 1 904 ? -5.507 -2.059 10.087 1.00 58.25 904 ASN A O 1
ATOM 7010 N N . ILE A 1 905 ? -3.774 -0.753 9.546 1.00 59.84 905 ILE A N 1
ATOM 7011 C CA . ILE A 1 905 ? -3.098 -0.775 10.852 1.00 59.84 905 ILE A CA 1
ATOM 7012 C C . ILE A 1 905 ? -2.925 0.616 11.470 1.00 59.84 905 ILE A C 1
ATOM 7014 O O . ILE A 1 905 ? -2.153 0.797 12.405 1.00 59.84 905 ILE A O 1
ATOM 7018 N N . GLY A 1 906 ? -3.681 1.604 10.989 1.00 54.62 906 GLY A N 1
ATOM 7019 C CA . GLY A 1 906 ? -3.680 2.945 11.566 1.00 54.62 906 GLY A CA 1
ATOM 7020 C C . GLY A 1 906 ? -2.379 3.726 11.345 1.00 54.62 906 GLY A C 1
ATOM 7021 O O . GLY A 1 906 ? -1.585 3.406 10.463 1.00 54.62 906 GLY A O 1
ATOM 7022 N N . THR A 1 907 ? -2.166 4.807 12.104 1.00 54.69 907 THR A N 1
ATOM 7023 C CA . THR A 1 907 ? -1.095 5.777 11.795 1.00 54.69 907 THR A CA 1
ATOM 7024 C C . THR A 1 907 ? 0.295 5.393 12.298 1.00 54.69 907 THR A C 1
ATOM 7026 O O . THR A 1 907 ? 1.277 5.823 11.693 1.00 54.69 907 THR A O 1
ATOM 7029 N N . SER A 1 908 ? 0.392 4.623 13.388 1.00 58.44 908 SER A N 1
ATOM 7030 C CA . SER A 1 908 ? 1.674 4.206 13.980 1.00 58.44 908 SER A CA 1
ATOM 7031 C C . SER A 1 908 ? 2.060 2.758 13.658 1.00 58.44 908 SER A C 1
ATOM 7033 O O . SER A 1 908 ? 3.251 2.466 13.637 1.00 58.44 908 SER A O 1
ATOM 7035 N N . GLY A 1 909 ? 1.092 1.880 13.374 1.00 67.06 909 GLY A N 1
ATOM 7036 C CA . GLY A 1 909 ? 1.266 0.436 13.181 1.00 67.06 909 GLY A CA 1
ATOM 7037 C C . GLY A 1 909 ? 0.274 -0.369 14.029 1.00 67.06 909 GLY A C 1
ATOM 7038 O O . GLY A 1 909 ? -0.561 0.204 14.734 1.00 67.06 909 GLY A O 1
ATOM 7039 N N . PHE A 1 910 ? 0.347 -1.702 13.968 1.00 77.94 910 PHE A N 1
ATOM 7040 C CA . PHE A 1 910 ? -0.534 -2.576 14.751 1.00 77.94 910 PHE A CA 1
ATOM 7041 C C . PHE A 1 910 ? 0.152 -3.121 16.004 1.00 77.94 910 PHE A C 1
ATOM 7043 O O . PHE A 1 910 ? 1.373 -3.076 16.115 1.00 77.94 910 PHE A O 1
ATOM 7050 N N . TYR A 1 911 ? -0.655 -3.642 16.929 1.00 85.94 911 TYR A N 1
ATOM 7051 C CA . TYR A 1 911 ? -0.201 -4.393 18.094 1.00 85.94 911 TYR A CA 1
ATOM 7052 C C . TYR A 1 911 ? -1.077 -5.623 18.257 1.00 85.94 911 TYR A C 1
ATOM 7054 O O . TYR A 1 911 ? -2.302 -5.529 18.140 1.00 85.94 911 TYR A O 1
ATOM 7062 N N . GLY A 1 912 ? -0.469 -6.761 18.547 1.00 91.06 912 GLY A N 1
ATOM 7063 C CA . GLY A 1 912 ? -1.220 -7.983 18.778 1.00 91.06 912 GLY A CA 1
ATOM 7064 C C . GLY A 1 912 ? -0.329 -9.188 18.992 1.00 91.06 912 GLY A C 1
ATOM 7065 O O . GLY A 1 912 ? 0.884 -9.135 18.789 1.00 91.06 912 GLY A O 1
ATOM 7066 N N . LEU A 1 913 ? -0.962 -10.276 19.410 1.00 95.50 913 LEU A N 1
ATOM 7067 C CA . LEU A 1 913 ? -0.307 -11.560 19.607 1.00 95.50 913 LEU A CA 1
ATOM 7068 C C . LEU A 1 913 ? -0.627 -12.488 18.447 1.00 95.50 913 LEU A C 1
ATOM 7070 O O . LEU A 1 913 ? -1.768 -12.535 17.986 1.00 95.50 913 LEU A O 1
ATOM 7074 N N . THR A 1 914 ? 0.357 -13.266 18.031 1.00 95.19 914 THR A N 1
ATOM 7075 C CA . THR A 1 914 ? 0.183 -14.365 17.083 1.00 95.19 914 THR A CA 1
ATOM 7076 C C . THR A 1 914 ? 0.572 -15.676 17.754 1.00 95.19 914 THR A C 1
ATOM 7078 O O . THR A 1 914 ? 1.358 -15.707 18.706 1.00 95.19 914 THR A O 1
ATOM 7081 N N . ALA A 1 915 ? -0.025 -16.766 17.281 1.00 97.19 915 ALA A N 1
ATOM 7082 C CA . ALA A 1 915 ? 0.219 -18.113 17.774 1.00 97.19 915 ALA A CA 1
ATOM 7083 C C . ALA A 1 915 ? 0.502 -19.043 16.595 1.00 97.19 915 ALA A C 1
ATOM 7085 O O . ALA A 1 915 ? -0.135 -18.898 15.554 1.00 97.19 915 ALA A O 1
ATOM 7086 N N . TYR A 1 916 ? 1.431 -19.985 16.734 1.00 96.25 916 TYR A N 1
ATOM 7087 C CA . TYR A 1 916 ? 1.700 -20.995 15.705 1.00 96.25 916 TYR A CA 1
ATOM 7088 C C . TYR A 1 916 ? 2.361 -22.246 16.276 1.00 96.25 916 TYR A C 1
ATOM 7090 O O . TYR A 1 916 ? 3.089 -22.186 17.269 1.00 96.25 916 TYR A O 1
ATOM 7098 N N . ILE A 1 917 ? 2.131 -23.389 15.628 1.00 96.12 917 ILE A N 1
ATOM 7099 C CA . ILE A 1 917 ? 2.828 -24.642 15.930 1.00 96.12 917 ILE A CA 1
ATOM 7100 C C . ILE A 1 917 ? 3.973 -24.829 14.939 1.00 96.12 917 ILE A C 1
ATOM 7102 O O . ILE A 1 917 ? 3.767 -24.833 13.729 1.00 96.12 917 ILE A O 1
ATOM 7106 N N . VAL A 1 918 ? 5.174 -25.047 15.465 1.00 95.38 918 VAL A N 1
ATOM 7107 C CA . VAL A 1 918 ? 6.335 -25.498 14.697 1.00 95.38 918 VAL A CA 1
ATOM 7108 C C . VAL A 1 918 ? 6.394 -27.018 14.718 1.00 95.38 918 VAL A C 1
ATOM 7110 O O . VAL A 1 918 ? 6.487 -27.619 15.788 1.00 95.38 918 VAL A O 1
ATOM 7113 N N . GLU A 1 919 ? 6.412 -27.626 13.538 1.00 93.25 919 GLU A N 1
ATOM 7114 C CA . GLU A 1 919 ? 6.585 -29.057 13.310 1.00 93.25 919 GLU A CA 1
ATOM 7115 C C . GLU A 1 919 ? 7.982 -29.355 12.754 1.00 93.25 919 GLU A C 1
ATOM 7117 O O . GLU A 1 919 ? 8.269 -29.172 11.568 1.00 93.25 919 GLU A O 1
ATOM 7122 N N . THR A 1 920 ? 8.874 -29.877 13.595 1.00 92.31 920 THR A N 1
ATOM 7123 C CA . THR A 1 920 ? 10.302 -29.997 13.256 1.00 92.31 920 THR A CA 1
ATOM 7124 C C . THR A 1 920 ? 10.632 -31.109 12.256 1.00 92.31 920 THR A C 1
ATOM 7126 O O . THR A 1 920 ? 11.784 -31.240 11.844 1.00 92.31 920 THR A O 1
ATOM 7129 N N . MET A 1 921 ? 9.653 -31.915 11.843 1.00 87.81 921 MET A N 1
ATOM 7130 C CA . MET A 1 921 ? 9.846 -33.034 10.908 1.00 87.81 921 MET A CA 1
ATOM 7131 C C . MET A 1 921 ? 9.321 -32.756 9.494 1.00 87.81 921 MET A C 1
ATOM 7133 O O . MET A 1 921 ? 9.530 -33.583 8.600 1.00 87.81 921 MET A O 1
ATOM 7137 N N . ILE A 1 922 ? 8.666 -31.613 9.279 1.00 80.00 922 ILE A N 1
ATOM 7138 C CA . ILE A 1 922 ? 8.083 -31.231 7.991 1.00 80.00 922 ILE A CA 1
ATOM 7139 C C . ILE A 1 922 ? 9.052 -30.322 7.230 1.00 80.00 922 ILE A C 1
ATOM 7141 O O . ILE A 1 922 ? 9.533 -29.320 7.753 1.00 80.00 922 ILE A O 1
ATOM 7145 N N . GLU A 1 923 ? 9.313 -30.672 5.971 1.00 68.12 923 GLU A N 1
ATOM 7146 C CA . GLU A 1 923 ? 9.912 -29.760 4.995 1.00 68.12 923 GLU A CA 1
ATOM 7147 C C . GLU A 1 923 ? 8.805 -28.900 4.381 1.00 68.12 923 GLU A C 1
ATOM 7149 O O . GLU A 1 923 ? 7.718 -29.414 4.101 1.00 68.12 923 GLU A O 1
ATOM 7154 N N . SER A 1 924 ? 9.058 -27.611 4.156 1.00 64.44 924 SER A N 1
ATOM 7155 C CA . SER A 1 924 ? 8.135 -26.788 3.362 1.00 64.44 924 SER A CA 1
ATOM 7156 C C . SER A 1 924 ? 8.524 -26.868 1.887 1.00 64.44 924 SER A C 1
ATOM 7158 O O . SER A 1 924 ? 9.717 -26.804 1.588 1.00 64.44 924 SER A O 1
ATOM 7160 N N . PRO A 1 925 ? 7.565 -27.018 0.958 1.00 53.84 925 PRO A N 1
ATOM 7161 C CA . PRO A 1 925 ? 7.865 -27.026 -0.465 1.00 53.84 925 PRO A CA 1
ATOM 7162 C C . PRO A 1 925 ? 8.504 -25.694 -0.875 1.00 53.84 925 PRO A C 1
ATOM 7164 O O . PRO A 1 925 ? 8.145 -24.635 -0.356 1.00 53.84 925 PRO A O 1
ATOM 7167 N N . SER A 1 926 ? 9.459 -25.747 -1.807 1.00 49.19 926 SER A N 1
ATOM 7168 C CA . SER A 1 926 ? 10.052 -24.542 -2.387 1.00 49.19 926 SER A CA 1
ATOM 7169 C C . SER A 1 926 ? 8.996 -23.753 -3.171 1.00 49.19 926 SER A C 1
ATOM 7171 O O . SER A 1 926 ? 8.076 -24.327 -3.755 1.00 49.19 926 SER A O 1
ATOM 7173 N N . MET A 1 927 ? 9.136 -22.423 -3.197 1.00 46.56 927 MET A N 1
ATOM 7174 C CA . MET A 1 927 ? 8.162 -21.455 -3.734 1.00 46.56 927 MET A CA 1
ATOM 7175 C C . MET A 1 927 ? 7.785 -21.603 -5.221 1.00 46.56 927 MET A C 1
ATOM 7177 O O . MET A 1 927 ? 7.100 -20.733 -5.751 1.00 46.56 927 MET A O 1
ATOM 7181 N N . GLN A 1 928 ? 8.229 -22.633 -5.942 1.00 43.72 928 GLN A N 1
ATOM 7182 C CA . GLN A 1 928 ? 8.100 -22.638 -7.401 1.00 43.72 928 GLN A CA 1
ATOM 7183 C C . GLN A 1 928 ? 7.399 -23.831 -8.025 1.00 43.72 928 GLN A C 1
ATOM 7185 O O . GLN A 1 928 ? 7.206 -23.794 -9.236 1.00 43.72 928 GLN A O 1
ATOM 7190 N N . THR A 1 929 ? 7.002 -24.861 -7.280 1.00 35.66 929 THR A N 1
ATOM 7191 C CA . THR A 1 929 ? 6.120 -25.935 -7.776 1.00 35.66 929 THR A CA 1
ATOM 7192 C C . THR A 1 929 ? 5.921 -26.965 -6.668 1.00 35.66 929 THR A C 1
ATOM 7194 O O . THR A 1 929 ? 6.898 -27.431 -6.085 1.00 35.66 929 THR A O 1
ATOM 7197 N N . ASP A 1 930 ? 4.690 -27.423 -6.431 1.00 32.78 930 ASP A N 1
ATOM 7198 C CA . ASP A 1 930 ? 4.577 -28.855 -6.172 1.00 32.78 930 ASP A CA 1
ATOM 7199 C C . ASP A 1 930 ? 4.948 -29.567 -7.483 1.00 32.78 930 ASP A C 1
ATOM 7201 O O . ASP A 1 930 ? 4.771 -29.018 -8.572 1.00 32.78 930 ASP A O 1
ATOM 7205 N N . GLY A 1 931 ? 5.501 -30.777 -7.425 1.00 35.16 931 GLY A N 1
ATOM 7206 C CA . GLY A 1 931 ? 5.866 -31.550 -8.623 1.00 35.16 931 GLY A CA 1
ATOM 7207 C C . GLY A 1 931 ? 4.688 -31.907 -9.554 1.00 35.16 931 GLY A C 1
ATOM 7208 O O . GLY A 1 931 ? 4.811 -32.851 -10.329 1.00 35.16 931 GLY A O 1
ATOM 7209 N N . LEU A 1 932 ? 3.554 -31.203 -9.448 1.00 31.05 932 LEU A N 1
ATOM 7210 C CA . LEU A 1 932 ? 2.287 -31.376 -10.147 1.00 31.05 932 LEU A CA 1
ATOM 7211 C C . LEU A 1 932 ? 1.825 -30.110 -10.901 1.00 31.05 932 LEU A C 1
ATOM 7213 O O . LEU A 1 932 ? 0.860 -30.197 -11.656 1.00 31.05 932 LEU A O 1
ATOM 7217 N N . GLY A 1 933 ? 2.511 -28.966 -10.778 1.00 35.38 933 GLY A N 1
ATOM 7218 C CA . GLY A 1 933 ? 2.244 -27.793 -11.622 1.00 35.38 933 GLY A CA 1
ATOM 7219 C C . GLY A 1 933 ? 1.009 -26.972 -11.235 1.00 35.38 933 GLY A C 1
ATOM 7220 O O . GLY A 1 933 ? 0.403 -26.353 -12.112 1.00 35.38 933 GLY A O 1
ATOM 7221 N N . ILE A 1 934 ? 0.626 -26.939 -9.954 1.00 35.34 934 ILE A N 1
ATOM 7222 C CA . ILE A 1 934 ? -0.477 -26.085 -9.487 1.00 35.34 934 ILE A CA 1
ATOM 7223 C C . ILE A 1 934 ? -0.028 -24.614 -9.399 1.00 35.34 934 ILE A C 1
ATOM 7225 O O . ILE A 1 934 ? 1.058 -24.292 -8.916 1.00 35.34 934 ILE A O 1
ATOM 7229 N N . VAL A 1 935 ? -0.883 -23.705 -9.879 1.00 40.75 935 VAL A N 1
ATOM 7230 C CA . VAL A 1 935 ? -0.710 -22.248 -9.779 1.00 40.75 935 VAL A CA 1
ATOM 7231 C C . VAL A 1 935 ? -0.994 -21.803 -8.338 1.00 40.75 935 VAL A C 1
ATOM 7233 O O . VAL A 1 935 ? -2.067 -22.073 -7.810 1.00 40.75 935 VAL A O 1
ATOM 7236 N N . LEU A 1 936 ? -0.061 -21.070 -7.719 1.00 51.28 936 LEU A N 1
ATOM 7237 C CA . LEU A 1 936 ? -0.140 -20.523 -6.348 1.00 51.28 936 LEU A CA 1
ATOM 7238 C C . LEU A 1 936 ? -1.218 -19.428 -6.147 1.00 51.28 936 LEU A C 1
ATOM 7240 O O . LEU A 1 936 ? -1.110 -18.613 -5.235 1.00 51.28 936 LEU A O 1
ATOM 7244 N N . SER A 1 937 ? -2.257 -19.363 -6.986 1.00 49.81 937 SER A N 1
ATOM 7245 C CA . SER A 1 937 ? -3.350 -18.390 -6.827 1.00 49.81 937 SER A CA 1
ATOM 7246 C C . SER A 1 937 ? -4.231 -18.667 -5.605 1.00 49.81 937 SER A C 1
ATOM 7248 O O . SER A 1 937 ? -4.890 -17.746 -5.128 1.00 49.81 937 SER A O 1
ATOM 7250 N N . ASP A 1 938 ? -4.208 -19.902 -5.088 1.00 54.62 938 ASP A N 1
ATOM 7251 C CA . ASP A 1 938 ? -5.092 -20.374 -4.008 1.00 54.62 938 ASP A CA 1
ATOM 7252 C C . ASP A 1 938 ? -4.361 -20.547 -2.661 1.00 54.62 938 ASP A C 1
ATOM 7254 O O . ASP A 1 938 ? -4.945 -20.978 -1.661 1.00 54.62 938 ASP A O 1
ATOM 7258 N N . ASP A 1 939 ? -3.060 -20.255 -2.630 1.00 65.50 939 ASP A N 1
ATOM 7259 C CA . ASP A 1 939 ? -2.254 -20.273 -1.415 1.00 65.50 939 ASP A CA 1
ATOM 7260 C C . ASP A 1 939 ? -2.320 -18.911 -0.721 1.00 65.50 939 ASP A C 1
ATOM 7262 O O . ASP A 1 939 ? -1.694 -17.941 -1.145 1.00 65.50 939 ASP A O 1
ATOM 7266 N N . ASP A 1 940 ? -3.078 -18.846 0.367 1.00 66.75 940 ASP A N 1
ATOM 7267 C CA . ASP A 1 940 ? -3.182 -17.666 1.231 1.00 66.75 940 ASP A CA 1
ATOM 7268 C C . ASP A 1 940 ? -2.032 -17.559 2.252 1.00 66.75 940 ASP A C 1
ATOM 7270 O O . ASP A 1 940 ? -2.076 -16.748 3.176 1.00 66.75 940 ASP A O 1
ATOM 7274 N N . GLY A 1 941 ? -1.029 -18.433 2.126 1.00 73.12 941 GLY A N 1
ATOM 7275 C CA . GLY A 1 941 ? 0.120 -18.543 3.013 1.00 73.12 941 GLY A CA 1
ATOM 7276 C C . GLY A 1 941 ? -0.133 -19.286 4.321 1.00 73.12 941 GLY A C 1
ATOM 7277 O O . GLY A 1 941 ? 0.831 -19.646 5.004 1.00 73.12 941 GLY A O 1
ATOM 7278 N N . ASN A 1 942 ? -1.388 -19.603 4.634 1.00 79.44 942 ASN A N 1
ATOM 7279 C CA . ASN A 1 942 ? -1.817 -20.332 5.824 1.00 79.44 942 ASN A CA 1
ATOM 7280 C C . ASN A 1 942 ? -2.795 -21.493 5.523 1.00 79.44 942 ASN A C 1
ATOM 7282 O O . ASN A 1 942 ? -3.322 -22.113 6.442 1.00 79.44 942 ASN A O 1
ATOM 7286 N N . ASN A 1 943 ? -3.005 -21.810 4.244 1.00 74.88 943 ASN A N 1
ATOM 7287 C CA . ASN A 1 943 ? -3.932 -22.818 3.742 1.00 74.88 943 ASN A CA 1
ATOM 7288 C C . ASN A 1 943 ? -3.428 -24.236 4.052 1.00 74.88 943 ASN A C 1
ATOM 7290 O O . ASN A 1 943 ? -2.261 -24.569 3.822 1.00 74.88 943 ASN A O 1
ATOM 7294 N N . ASP A 1 944 ? -4.314 -25.095 4.560 1.00 75.06 944 ASP A N 1
ATOM 7295 C CA . ASP A 1 944 ? -4.034 -26.485 4.940 1.00 75.06 944 ASP A CA 1
ATOM 7296 C C . ASP A 1 944 ? -3.615 -27.399 3.788 1.00 75.06 944 ASP A C 1
ATOM 7298 O O . ASP A 1 944 ? -2.897 -28.374 4.019 1.00 75.06 944 ASP A O 1
ATOM 7302 N N . VAL A 1 945 ? -3.957 -27.040 2.549 1.00 73.31 945 VAL A N 1
ATOM 7303 C CA . VAL A 1 945 ? -3.552 -27.774 1.340 1.00 73.31 945 VAL A CA 1
ATOM 7304 C C . VAL A 1 945 ? -2.027 -27.812 1.185 1.00 73.31 945 VAL A C 1
ATOM 7306 O O . VAL A 1 945 ? -1.467 -28.844 0.810 1.00 73.31 945 VAL A O 1
ATOM 7309 N N . TYR A 1 946 ? -1.336 -26.722 1.523 1.00 72.00 946 TYR A N 1
ATOM 7310 C CA . TYR A 1 946 ? 0.115 -26.622 1.390 1.00 72.00 946 TYR A CA 1
ATOM 7311 C C . TYR A 1 946 ? 0.784 -27.014 2.709 1.00 72.00 946 TYR A C 1
ATOM 7313 O O . TYR A 1 946 ? 0.671 -26.318 3.722 1.00 72.00 946 TYR A O 1
ATOM 7321 N N . LYS A 1 947 ? 1.479 -28.157 2.728 1.00 74.75 947 LYS A N 1
ATOM 7322 C CA . LYS A 1 947 ? 2.220 -28.610 3.916 1.00 74.75 947 LYS A CA 1
ATOM 7323 C C . LYS A 1 947 ? 3.363 -27.642 4.219 1.00 74.75 947 LYS A C 1
ATOM 7325 O O . LYS A 1 947 ? 4.190 -27.392 3.353 1.00 74.75 947 LYS A O 1
ATOM 7330 N N . ARG A 1 948 ? 3.415 -27.117 5.443 1.00 80.62 948 ARG A N 1
ATOM 7331 C CA . ARG A 1 948 ? 4.457 -26.199 5.928 1.00 80.62 948 ARG A CA 1
ATOM 7332 C C . ARG A 1 948 ? 4.932 -26.637 7.300 1.00 80.62 948 ARG A C 1
ATOM 7334 O O . ARG A 1 948 ? 4.175 -27.276 8.023 1.00 80.62 948 ARG A O 1
ATOM 7341 N N . PHE A 1 949 ? 6.156 -26.259 7.659 1.00 86.12 949 PHE A N 1
ATOM 7342 C CA . PHE A 1 949 ? 6.698 -26.539 8.991 1.00 86.12 949 PHE A CA 1
ATOM 7343 C C . PHE A 1 949 ? 6.002 -25.726 10.092 1.00 86.12 949 PHE A C 1
ATOM 7345 O O . PHE A 1 949 ? 6.124 -26.060 11.262 1.00 86.12 949 PHE A O 1
ATOM 7352 N N . THR A 1 950 ? 5.301 -24.648 9.734 1.00 89.81 950 THR A N 1
ATOM 7353 C CA . THR A 1 950 ? 4.546 -23.813 10.671 1.00 89.81 950 THR A CA 1
ATOM 7354 C C . THR A 1 950 ? 3.477 -22.996 9.945 1.00 89.81 950 THR A C 1
ATOM 7356 O O . THR A 1 950 ? 3.635 -22.658 8.765 1.00 89.81 950 THR A O 1
ATOM 7359 N N . LYS A 1 951 ? 2.388 -22.688 10.652 1.00 88.31 951 LYS A N 1
ATOM 7360 C CA . LYS A 1 951 ? 1.246 -21.870 10.215 1.00 88.31 951 LYS A CA 1
ATOM 7361 C C . LYS A 1 951 ? 0.665 -21.132 11.413 1.00 88.31 951 LYS A C 1
ATOM 7363 O O . LYS A 1 951 ? 0.725 -21.639 12.530 1.00 88.31 951 LYS A O 1
ATOM 7368 N N . PHE A 1 952 ? 0.093 -19.957 11.178 1.00 91.69 952 PHE A N 1
ATOM 7369 C CA . PHE A 1 952 ? -0.600 -19.213 12.220 1.00 91.69 952 PHE A CA 1
ATOM 7370 C C . PHE A 1 952 ? -1.899 -19.905 12.635 1.00 91.69 952 PHE A C 1
ATOM 7372 O O . PHE A 1 952 ? -2.669 -20.381 11.803 1.00 91.69 952 PHE A O 1
ATOM 7379 N N . GLU A 1 953 ? -2.159 -19.911 13.932 1.00 93.62 953 GLU A N 1
ATOM 7380 C CA . GLU A 1 953 ? -3.359 -20.462 14.543 1.00 93.62 953 GLU A CA 1
ATOM 7381 C C . GLU A 1 953 ? -4.425 -19.378 14.670 1.00 93.62 953 GLU A C 1
ATOM 7383 O O . GLU A 1 953 ? -4.129 -18.214 14.960 1.00 93.62 953 GLU A O 1
ATOM 7388 N N . LYS A 1 954 ? -5.684 -19.746 14.427 1.00 91.44 954 LYS A N 1
ATOM 7389 C CA . LYS A 1 954 ? -6.803 -18.799 14.516 1.00 91.44 954 LYS A CA 1
ATOM 7390 C C . LYS A 1 954 ? -7.105 -18.469 15.971 1.00 91.44 954 LYS A C 1
ATOM 7392 O O . LYS A 1 954 ? -7.040 -19.339 16.838 1.00 91.44 954 LYS A O 1
ATOM 7397 N N . ILE A 1 955 ? -7.496 -17.224 16.221 1.00 94.12 955 ILE A N 1
ATOM 7398 C CA . ILE A 1 955 ? -8.061 -16.835 17.514 1.00 94.12 955 ILE A CA 1
ATOM 7399 C C . ILE A 1 955 ? -9.381 -17.576 17.763 1.00 94.12 955 ILE A C 1
ATOM 7401 O O . ILE A 1 955 ? -10.096 -17.949 16.829 1.00 94.12 955 ILE A O 1
ATOM 7405 N N . ASP A 1 956 ? -9.740 -17.745 19.030 1.00 93.56 956 ASP A N 1
ATOM 7406 C CA . ASP A 1 956 ? -11.027 -18.306 19.418 1.00 93.56 956 ASP A CA 1
ATOM 7407 C C . ASP A 1 956 ? -12.164 -17.357 19.002 1.00 93.56 956 ASP A C 1
ATOM 7409 O O . ASP A 1 956 ? -12.208 -16.190 19.395 1.00 93.56 956 ASP A O 1
ATOM 7413 N N . GLY A 1 957 ? -13.137 -17.877 18.251 1.00 89.44 957 GLY A N 1
ATOM 7414 C CA . GLY A 1 957 ? -14.316 -17.120 17.834 1.00 89.44 957 GLY A CA 1
ATOM 7415 C C . GLY A 1 957 ? -14.108 -16.328 16.542 1.00 89.44 957 GLY A C 1
ATOM 7416 O O . GLY A 1 957 ? -13.708 -16.886 15.523 1.00 89.44 957 GLY A O 1
ATOM 7417 N N . VAL A 1 958 ? -14.481 -15.046 16.554 1.00 82.94 958 VAL A N 1
ATOM 7418 C CA . VAL A 1 958 ? -14.422 -14.151 15.385 1.00 82.94 958 VAL A CA 1
ATOM 7419 C C . VAL A 1 958 ? -13.372 -13.065 15.597 1.00 82.94 958 VAL A C 1
ATOM 7421 O O . VAL A 1 958 ? -13.124 -12.667 16.730 1.00 82.94 958 VAL A O 1
ATOM 7424 N N . ALA A 1 959 ? -12.792 -12.558 14.506 1.00 83.56 959 ALA A N 1
ATOM 7425 C CA . ALA A 1 959 ? -11.781 -11.502 14.542 1.00 83.56 959 ALA A CA 1
ATOM 7426 C C . ALA A 1 959 ? -12.241 -10.269 15.351 1.00 83.56 959 ALA A C 1
ATOM 7428 O O . ALA A 1 959 ? -13.258 -9.652 15.032 1.00 83.56 959 ALA A O 1
ATOM 7429 N N . SER A 1 960 ? -11.452 -9.872 16.355 1.00 86.94 960 SER A N 1
ATOM 7430 C CA . SER A 1 960 ? -11.679 -8.668 17.178 1.00 86.94 960 SER A CA 1
ATOM 7431 C C . SER A 1 960 ? -10.940 -7.426 16.670 1.00 86.94 960 SER A C 1
ATOM 7433 O O . SER A 1 960 ? -10.917 -6.393 17.336 1.00 86.94 960 SER A O 1
ATOM 7435 N N . ASN A 1 961 ? -10.337 -7.506 15.487 1.00 86.75 961 ASN A N 1
ATOM 7436 C CA . ASN A 1 961 ? -9.623 -6.420 14.827 1.00 86.75 961 ASN A CA 1
ATOM 7437 C C . ASN A 1 961 ? -9.951 -6.412 13.325 1.00 86.75 961 ASN A C 1
ATOM 7439 O O . ASN A 1 961 ? -10.491 -7.377 12.779 1.00 86.75 961 ASN A O 1
ATOM 7443 N N . LEU A 1 962 ? -9.604 -5.318 12.650 1.00 77.62 962 LEU A N 1
ATOM 7444 C CA . LEU A 1 962 ? -9.759 -5.183 11.198 1.00 77.62 962 LEU A CA 1
ATOM 7445 C C . LEU A 1 962 ? -8.412 -5.127 10.469 1.00 77.62 962 LEU A C 1
ATOM 7447 O O . LEU A 1 962 ? -8.348 -4.574 9.371 1.00 77.62 962 LEU A O 1
ATOM 7451 N N . TYR A 1 963 ? -7.342 -5.668 11.058 1.00 77.00 963 TYR A N 1
ATOM 7452 C CA . TYR A 1 963 ? -6.016 -5.637 10.446 1.00 77.00 963 TYR A CA 1
ATOM 7453 C C . TYR A 1 963 ? -6.020 -6.362 9.097 1.00 77.00 963 TYR A C 1
ATOM 7455 O O . TYR A 1 963 ? -6.391 -7.532 9.005 1.00 77.00 963 TYR A O 1
ATOM 7463 N N . ARG A 1 964 ? -5.587 -5.661 8.046 1.00 69.44 964 ARG A N 1
ATOM 7464 C CA . ARG A 1 964 ? -5.424 -6.208 6.692 1.00 69.44 964 ARG A CA 1
ATOM 7465 C C . ARG A 1 964 ? -3.942 -6.283 6.366 1.00 69.44 964 ARG A C 1
ATOM 7467 O O . ARG A 1 964 ? -3.386 -5.365 5.801 1.00 69.44 964 ARG A O 1
ATOM 7474 N N . LEU A 1 965 ? -3.271 -7.333 6.804 1.00 67.81 965 LEU A N 1
ATOM 7475 C CA . LEU A 1 965 ? -1.846 -7.527 6.572 1.00 67.81 965 LEU A CA 1
ATOM 7476 C C . LEU A 1 965 ? -1.642 -8.344 5.293 1.00 67.81 965 LEU A C 1
ATOM 7478 O O . LEU A 1 965 ? -1.288 -9.517 5.356 1.00 67.81 965 LEU A O 1
ATOM 7482 N N . THR A 1 966 ? -1.932 -7.745 4.136 1.00 57.16 966 THR A N 1
ATOM 7483 C CA . THR A 1 966 ? -1.717 -8.383 2.827 1.00 57.16 966 THR A CA 1
ATOM 7484 C C . THR A 1 966 ? -0.302 -8.123 2.322 1.00 57.16 966 THR A C 1
ATOM 7486 O O . THR A 1 966 ? 0.202 -7.007 2.453 1.00 57.16 966 THR A O 1
ATOM 7489 N N . SER A 1 967 ? 0.327 -9.128 1.715 1.00 49.78 967 SER A N 1
ATOM 7490 C CA . SER A 1 967 ? 1.564 -8.941 0.958 1.00 49.78 967 SER A CA 1
ATOM 7491 C C . SER A 1 967 ? 1.272 -8.206 -0.354 1.00 49.78 967 SER A C 1
ATOM 7493 O O . SER A 1 967 ? 0.200 -8.372 -0.940 1.00 49.78 967 SER A O 1
ATOM 7495 N N . ALA A 1 968 ? 2.224 -7.411 -0.841 1.00 43.44 968 ALA A N 1
ATOM 7496 C CA . ALA A 1 968 ? 2.259 -7.049 -2.254 1.00 43.44 968 ALA A CA 1
ATOM 7497 C C . ALA A 1 968 ? 2.979 -8.113 -3.104 1.00 43.44 968 ALA A C 1
ATOM 7499 O O . ALA A 1 968 ? 2.882 -8.066 -4.330 1.00 43.44 968 ALA A O 1
ATOM 7500 N N . SER A 1 969 ? 3.659 -9.081 -2.457 1.00 44.06 969 SER A N 1
ATOM 7501 C CA . SER A 1 969 ? 4.410 -10.174 -3.086 1.00 44.06 969 SER A CA 1
ATOM 7502 C C . SER A 1 969 ? 3.491 -11.149 -3.857 1.00 44.06 969 SER A C 1
ATOM 7504 O O . SER A 1 969 ? 2.341 -11.354 -3.481 1.00 44.06 969 SER A O 1
ATOM 7506 N N . GLN A 1 970 ? 3.975 -11.764 -4.949 1.00 42.12 970 GLN A N 1
ATOM 7507 C CA . GLN A 1 970 ? 3.197 -12.582 -5.907 1.00 42.12 970 GLN A CA 1
ATOM 7508 C C . GLN A 1 970 ? 2.405 -13.764 -5.304 1.00 42.12 970 GLN A C 1
ATOM 7510 O O . GLN A 1 970 ? 1.608 -14.384 -6.014 1.00 42.12 970 GLN A O 1
ATOM 7515 N N . VAL A 1 971 ? 2.607 -14.087 -4.025 1.00 40.56 971 VAL A N 1
ATOM 7516 C CA . VAL A 1 971 ? 1.896 -15.148 -3.310 1.00 40.56 971 VAL A CA 1
ATOM 7517 C C . VAL A 1 971 ? 0.784 -14.520 -2.471 1.00 40.56 971 VAL A C 1
ATOM 7519 O O . VAL A 1 971 ? 1.060 -13.775 -1.535 1.00 40.56 971 VAL A O 1
ATOM 7522 N N . GLY A 1 972 ? -0.471 -14.820 -2.822 1.00 40.06 972 GLY A N 1
ATOM 7523 C CA . GLY A 1 972 ? -1.647 -14.375 -2.067 1.00 40.06 972 GLY A CA 1
ATOM 7524 C C . GLY A 1 972 ? -2.353 -13.134 -2.618 1.00 40.06 972 GLY A C 1
ATOM 7525 O O . GLY A 1 972 ? -2.711 -12.241 -1.850 1.00 40.06 972 GLY A O 1
ATOM 7526 N N . ARG A 1 973 ? -2.618 -13.077 -3.937 1.00 39.41 973 ARG A N 1
ATOM 7527 C CA . ARG A 1 973 ? -3.493 -12.050 -4.542 1.00 39.41 973 ARG A CA 1
ATOM 7528 C C . ARG A 1 973 ? -4.837 -11.967 -3.792 1.00 39.41 973 ARG A C 1
ATOM 7530 O O . ARG A 1 973 ? -5.754 -12.735 -4.056 1.00 39.41 973 ARG A O 1
ATOM 7537 N N . GLY A 1 974 ? -4.970 -10.988 -2.897 1.00 42.22 974 GLY A N 1
ATOM 7538 C CA . GLY A 1 974 ? -6.256 -10.491 -2.401 1.00 42.22 974 GLY A CA 1
ATOM 7539 C C . GLY A 1 974 ? -6.911 -11.210 -1.216 1.00 42.22 974 GLY A C 1
ATOM 7540 O O . GLY A 1 974 ? -8.067 -10.896 -0.931 1.00 42.22 974 GLY A O 1
ATOM 7541 N N . GLN A 1 975 ? -6.242 -12.116 -0.494 1.00 44.09 975 GLN A N 1
ATOM 7542 C CA . GLN A 1 975 ? -6.870 -12.756 0.673 1.00 44.09 975 GLN A CA 1
ATOM 7543 C C . GLN A 1 975 ? -6.572 -12.009 1.985 1.00 44.09 975 GLN A C 1
ATOM 7545 O O . GLN A 1 975 ? -5.467 -12.023 2.520 1.00 44.09 975 GLN A O 1
ATOM 7550 N N . VAL A 1 976 ? -7.598 -11.343 2.522 1.00 51.00 976 VAL A N 1
ATOM 7551 C CA . VAL A 1 976 ? -7.581 -10.667 3.828 1.00 51.00 976 VAL A CA 1
ATOM 7552 C C . VAL A 1 976 ? -7.866 -11.696 4.928 1.00 51.00 976 VAL A C 1
ATOM 7554 O O . VAL A 1 976 ? -9.021 -11.877 5.305 1.00 51.00 976 VAL A O 1
ATOM 7557 N N . ILE A 1 977 ? -6.840 -12.396 5.428 1.00 56.72 977 ILE A N 1
ATOM 7558 C CA . ILE A 1 977 ? -7.024 -13.427 6.481 1.00 56.72 977 ILE A CA 1
ATOM 7559 C C . ILE A 1 977 ? -6.285 -13.098 7.785 1.00 56.72 977 ILE A C 1
ATOM 7561 O O . ILE A 1 977 ? -6.568 -13.680 8.828 1.00 56.72 977 ILE A O 1
ATOM 7565 N N . SER A 1 978 ? -5.375 -12.122 7.779 1.00 65.88 978 SER A N 1
ATOM 7566 C CA . SER A 1 978 ? -4.531 -11.797 8.939 1.00 65.88 978 SER A CA 1
ATOM 7567 C C . SER A 1 978 ? -5.299 -11.448 10.217 1.00 65.88 978 SER A C 1
ATOM 7569 O O . SER A 1 978 ? -4.831 -11.754 11.309 1.00 65.88 978 SER A O 1
ATOM 7571 N N . ASN A 1 979 ? -6.477 -10.824 10.115 1.00 78.00 979 ASN A N 1
ATOM 7572 C CA . ASN A 1 979 ? -7.255 -10.415 11.288 1.00 78.00 979 ASN A CA 1
ATOM 7573 C C . ASN A 1 979 ? -7.708 -11.597 12.158 1.00 78.00 979 ASN A C 1
ATOM 7575 O O . ASN A 1 979 ? -7.836 -11.439 13.371 1.00 78.00 979 ASN A O 1
ATOM 7579 N N . ALA A 1 980 ? -7.918 -12.771 11.559 1.00 85.25 980 ALA A N 1
ATOM 7580 C CA . ALA A 1 980 ? -8.295 -13.991 12.267 1.00 85.25 980 ALA A CA 1
ATOM 7581 C C . ALA A 1 980 ? -7.125 -14.636 13.033 1.00 85.25 980 ALA A C 1
ATOM 7583 O O . ALA A 1 980 ? -7.359 -15.521 13.852 1.00 85.25 980 ALA A O 1
ATOM 7584 N N . TYR A 1 981 ? -5.888 -14.203 12.777 1.00 89.38 981 TYR A N 1
ATOM 7585 C CA . TYR A 1 981 ? -4.663 -14.774 13.350 1.00 89.38 981 TYR A CA 1
ATOM 7586 C C . TYR A 1 981 ? -3.967 -13.849 14.358 1.00 89.38 981 TYR A C 1
ATOM 7588 O O . TYR A 1 981 ? -2.965 -14.231 14.957 1.00 89.38 981 TYR A O 1
ATOM 7596 N N . ILE A 1 982 ? -4.483 -12.629 14.545 1.00 90.56 982 ILE A N 1
ATOM 7597 C CA . ILE A 1 982 ? -3.913 -11.626 15.449 1.00 90.56 982 ILE A CA 1
ATOM 7598 C C . ILE A 1 982 ? -4.884 -11.411 16.606 1.00 90.56 982 ILE A C 1
ATOM 7600 O O . ILE A 1 982 ? -5.960 -10.842 16.427 1.00 90.56 982 ILE A O 1
ATOM 7604 N N . ALA A 1 983 ? -4.499 -11.841 17.801 1.00 94.56 983 ALA A N 1
ATOM 7605 C CA . ALA A 1 983 ? -5.257 -11.582 19.017 1.00 94.56 983 ALA A CA 1
ATOM 7606 C C . ALA A 1 983 ? -4.987 -10.168 19.535 1.00 94.56 983 ALA A C 1
ATOM 7608 O O . ALA A 1 983 ? -3.838 -9.722 19.617 1.00 94.56 983 ALA A O 1
ATOM 7609 N N . VAL A 1 984 ? -6.053 -9.488 19.950 1.00 94.06 984 VAL A N 1
ATOM 7610 C CA . VAL A 1 984 ? -6.000 -8.204 20.662 1.00 94.06 984 VAL A CA 1
ATOM 7611 C C . VAL A 1 984 ? -6.460 -8.376 22.111 1.00 94.06 984 VAL A C 1
ATOM 7613 O O . VAL A 1 984 ? -6.879 -9.462 22.512 1.00 94.06 984 VAL A O 1
ATOM 7616 N N . LEU A 1 985 ? -6.341 -7.330 22.936 1.00 94.50 985 LEU A N 1
ATOM 7617 C CA . LEU A 1 985 ? -6.629 -7.427 24.371 1.00 94.50 985 LEU A CA 1
ATOM 7618 C C . LEU A 1 985 ? -8.021 -8.030 24.622 1.00 94.50 985 LEU A C 1
ATOM 7620 O O . LEU A 1 985 ? -9.029 -7.459 24.212 1.00 94.50 985 LEU A O 1
ATOM 7624 N N . GLY A 1 986 ? -8.073 -9.136 25.359 1.00 93.94 986 GLY A N 1
ATOM 7625 C CA . GLY A 1 986 ? -9.286 -9.872 25.707 1.00 93.94 986 GLY A CA 1
ATOM 7626 C C . GLY A 1 986 ? -9.574 -11.091 24.825 1.00 93.94 986 GLY A C 1
ATOM 7627 O O . GLY A 1 986 ? -10.411 -11.903 25.213 1.00 93.94 986 GLY A O 1
ATOM 7628 N N . ASP A 1 987 ? -8.887 -11.254 23.692 1.00 97.25 987 ASP A N 1
ATOM 7629 C CA . ASP A 1 987 ? -8.986 -12.463 22.870 1.00 97.25 987 ASP A CA 1
ATOM 7630 C C . ASP A 1 987 ? -8.235 -13.645 23.499 1.00 97.25 987 ASP A C 1
ATOM 7632 O O . ASP A 1 987 ? -7.394 -13.490 24.396 1.00 97.25 987 ASP A O 1
ATOM 7636 N N . SER A 1 988 ? -8.522 -14.847 22.998 1.00 97.00 988 SER A N 1
ATOM 7637 C CA . SER A 1 988 ? -7.793 -16.057 23.358 1.00 97.00 988 SER A CA 1
ATOM 7638 C C . SER A 1 988 ? -7.482 -16.946 22.160 1.00 97.00 988 SER A C 1
ATOM 7640 O O . SER A 1 988 ? -8.116 -16.836 21.117 1.00 97.00 988 SER A O 1
ATOM 7642 N N . PHE A 1 989 ? -6.515 -17.839 22.340 1.00 97.12 989 PHE A N 1
ATOM 7643 C CA . PHE A 1 989 ? -6.263 -18.989 21.478 1.00 97.12 989 PHE A CA 1
ATOM 7644 C C . PHE A 1 989 ? -6.451 -20.262 22.299 1.00 97.12 989 PHE A C 1
ATOM 7646 O O . PHE A 1 989 ? -5.892 -20.349 23.396 1.00 97.12 989 PHE A O 1
ATOM 7653 N N . THR A 1 990 ? -7.156 -21.258 21.769 1.00 96.50 990 THR A N 1
ATOM 7654 C CA . THR A 1 990 ? -7.239 -22.603 22.350 1.00 96.50 990 THR A CA 1
ATOM 7655 C C . THR A 1 990 ? -6.641 -23.618 21.378 1.00 96.50 990 THR A C 1
ATOM 7657 O O . THR A 1 990 ? -7.278 -24.023 20.410 1.00 96.50 990 THR A O 1
ATOM 7660 N N . ILE A 1 991 ? -5.401 -24.040 21.637 1.00 95.62 991 ILE A N 1
ATOM 7661 C CA . ILE A 1 991 ? -4.588 -24.841 20.713 1.00 95.62 991 ILE A CA 1
ATOM 7662 C C . ILE A 1 991 ? -4.019 -26.046 21.463 1.00 95.62 991 ILE A C 1
ATOM 7664 O O . ILE A 1 991 ? -3.377 -25.894 22.501 1.00 95.62 991 ILE A O 1
ATOM 7668 N N . ALA A 1 992 ? -4.251 -27.255 20.945 1.00 92.44 992 ALA A N 1
ATOM 7669 C CA . ALA A 1 992 ? -3.685 -28.506 21.469 1.00 92.44 992 ALA A CA 1
ATOM 7670 C C . ALA A 1 992 ? -3.824 -28.697 23.004 1.00 92.44 992 ALA A C 1
ATOM 7672 O O . ALA A 1 992 ? -2.903 -29.172 23.667 1.00 92.44 992 ALA A O 1
ATOM 7673 N N . GLY A 1 993 ? -4.973 -28.320 23.582 1.00 92.69 993 GLY A N 1
ATOM 7674 C CA . GLY A 1 993 ? -5.237 -28.441 25.026 1.00 92.69 993 GLY A CA 1
ATOM 7675 C C . GLY A 1 993 ? -4.630 -27.326 25.891 1.00 92.69 993 GLY A C 1
ATOM 7676 O O . GLY A 1 993 ? -4.649 -27.417 27.120 1.00 92.69 993 GLY A O 1
ATOM 7677 N N . VAL A 1 994 ? -4.107 -26.262 25.278 1.00 96.19 994 VAL A N 1
ATOM 7678 C CA . VAL A 1 994 ? -3.597 -25.065 25.959 1.00 96.19 994 VAL A CA 1
ATOM 7679 C C . VAL A 1 994 ? -4.437 -23.859 25.564 1.00 96.19 994 VAL A C 1
ATOM 7681 O O . VAL A 1 994 ? -4.702 -23.648 24.382 1.00 96.19 994 VAL A O 1
ATOM 7684 N N . LYS A 1 995 ? -4.829 -23.045 26.545 1.00 96.88 995 LYS A N 1
ATOM 7685 C CA . LYS A 1 995 ? -5.485 -21.761 26.313 1.00 96.88 995 LYS A CA 1
ATOM 7686 C C . LYS A 1 995 ? -4.567 -20.606 26.677 1.00 96.88 995 LYS A C 1
ATOM 7688 O O . LYS A 1 995 ? -4.083 -20.522 27.804 1.00 96.88 995 LYS A O 1
ATOM 7693 N N . PHE A 1 996 ? -4.394 -19.688 25.735 1.00 97.38 996 PHE A N 1
ATOM 7694 C CA . PHE A 1 996 ? -3.712 -18.413 25.926 1.00 97.38 996 PHE A CA 1
ATOM 7695 C C . PHE A 1 996 ? -4.749 -17.308 25.903 1.00 97.38 996 PHE A C 1
ATOM 7697 O O . PHE A 1 996 ? -5.476 -17.190 24.927 1.00 97.38 996 PHE A O 1
ATOM 7704 N N . THR A 1 997 ? -4.836 -16.501 26.953 1.00 97.31 997 THR A N 1
ATOM 7705 C CA . THR A 1 997 ? -5.728 -15.334 26.995 1.00 97.31 997 THR A CA 1
ATOM 7706 C C . THR A 1 997 ? -4.888 -14.066 27.044 1.00 97.31 997 THR A C 1
ATOM 7708 O O . THR A 1 997 ? -4.028 -13.930 27.918 1.00 97.31 997 THR A O 1
ATOM 7711 N N . PHE A 1 998 ? -5.137 -13.127 26.137 1.00 96.62 998 PHE A N 1
ATOM 7712 C CA . PHE A 1 998 ? -4.474 -11.828 26.128 1.00 96.62 998 PHE A CA 1
ATOM 7713 C C . PHE A 1 998 ? -5.120 -10.930 27.191 1.00 96.62 998 PHE A C 1
ATOM 7715 O O . PHE A 1 998 ? -6.224 -10.429 27.002 1.00 96.62 998 PHE A O 1
ATOM 7722 N N . ILE A 1 999 ? -4.466 -10.754 28.342 1.00 95.75 999 ILE A N 1
ATOM 7723 C CA . ILE A 1 999 ? -5.075 -10.143 29.541 1.00 95.75 999 ILE A CA 1
ATOM 7724 C C . ILE A 1 999 ? -4.567 -8.737 29.882 1.00 95.75 999 ILE A C 1
ATOM 7726 O O . ILE A 1 999 ? -5.114 -8.102 30.780 1.00 95.75 999 ILE A O 1
ATOM 7730 N N . GLY A 1 1000 ? -3.544 -8.227 29.200 1.00 92.12 1000 GLY A N 1
ATOM 7731 C CA . GLY A 1 1000 ? -3.073 -6.856 29.413 1.00 92.12 1000 GLY A CA 1
ATOM 7732 C C . GLY A 1 1000 ? -2.202 -6.378 28.267 1.00 92.12 1000 GLY A C 1
ATOM 7733 O O . GLY A 1 1000 ? -1.419 -7.163 27.763 1.00 92.12 1000 GLY A O 1
ATOM 7734 N N . THR A 1 1001 ? -2.318 -5.115 27.866 1.00 91.00 1001 THR A N 1
ATOM 7735 C CA . THR A 1 1001 ? -1.511 -4.510 26.794 1.00 91.00 1001 THR A CA 1
ATOM 7736 C C . THR A 1 1001 ? -1.036 -3.120 27.220 1.00 91.00 1001 THR A C 1
ATOM 7738 O O . THR A 1 1001 ? -1.658 -2.477 28.067 1.00 91.00 1001 THR A O 1
ATOM 7741 N N . GLY A 1 1002 ? 0.080 -2.669 26.658 1.00 88.06 1002 GLY A N 1
ATOM 7742 C CA . GLY A 1 1002 ? 0.758 -1.426 27.019 1.00 88.06 1002 GLY A CA 1
ATOM 7743 C C . GLY A 1 1002 ? 2.120 -1.352 26.344 1.00 88.06 1002 GLY A C 1
ATOM 7744 O O . GLY A 1 1002 ? 2.254 -1.672 25.161 1.00 88.06 1002 GLY A O 1
ATOM 7745 N N . ASP A 1 1003 ? 3.152 -0.992 27.107 1.00 86.19 1003 ASP A N 1
ATOM 7746 C CA . ASP A 1 1003 ? 4.544 -1.147 26.658 1.00 86.19 1003 ASP A CA 1
ATOM 7747 C C . ASP A 1 1003 ? 4.924 -2.620 26.442 1.00 86.19 1003 ASP A C 1
ATOM 7749 O O . ASP A 1 1003 ? 5.897 -2.912 25.747 1.00 86.19 1003 ASP A O 1
ATOM 7753 N N . PHE A 1 1004 ? 4.169 -3.530 27.055 1.00 91.12 1004 PHE A N 1
ATOM 7754 C CA . PHE A 1 1004 ? 4.300 -4.975 26.962 1.00 91.12 1004 PHE A CA 1
ATOM 7755 C C . PHE A 1 1004 ? 2.915 -5.619 26.913 1.00 91.12 1004 PHE A C 1
ATOM 7757 O O . PHE A 1 1004 ? 1.941 -5.042 27.405 1.00 91.12 1004 PHE A O 1
ATOM 7764 N N . ASP A 1 1005 ? 2.853 -6.837 26.392 1.00 94.06 1005 ASP A N 1
ATOM 7765 C CA . ASP A 1 1005 ? 1.639 -7.643 26.348 1.00 94.06 1005 ASP A CA 1
ATOM 7766 C C . ASP A 1 1005 ? 1.690 -8.733 27.416 1.00 94.06 1005 ASP A C 1
ATOM 7768 O O . ASP A 1 1005 ? 2.725 -9.340 27.651 1.00 94.06 1005 ASP A O 1
ATOM 7772 N N . THR A 1 1006 ? 0.585 -8.987 28.108 1.00 95.31 1006 THR A N 1
ATOM 7773 C CA . THR A 1 1006 ? 0.492 -9.998 29.165 1.00 95.31 1006 THR A CA 1
ATOM 7774 C C . THR A 1 1006 ? -0.430 -11.118 28.720 1.00 95.31 1006 THR A C 1
ATOM 7776 O O . THR A 1 1006 ? -1.606 -10.892 28.427 1.00 95.31 1006 THR A O 1
ATOM 7779 N N . VAL A 1 1007 ? 0.098 -12.337 28.718 1.00 97.50 1007 VAL A N 1
ATOM 7780 C CA . VAL A 1 1007 ? -0.589 -13.552 28.283 1.00 97.50 1007 VAL A CA 1
ATOM 7781 C C . VAL A 1 1007 ? -0.802 -14.459 29.479 1.00 97.50 1007 VAL A C 1
ATOM 7783 O O . VAL A 1 1007 ? 0.155 -14.821 30.161 1.00 97.50 1007 VAL A O 1
ATOM 7786 N N . ARG A 1 1008 ? -2.050 -14.847 29.734 1.00 97.44 1008 ARG A N 1
ATOM 7787 C CA . ARG A 1 1008 ? -2.373 -15.903 30.694 1.00 97.44 1008 ARG A CA 1
ATOM 7788 C C . ARG A 1 1008 ? -2.390 -17.246 29.981 1.00 97.44 1008 ARG A C 1
ATOM 7790 O O . ARG A 1 1008 ? -3.072 -17.375 28.971 1.00 97.44 1008 ARG A O 1
ATOM 7797 N N . ILE A 1 1009 ? -1.673 -18.220 30.519 1.00 97.12 1009 ILE A N 1
ATOM 7798 C CA . ILE A 1 1009 ? -1.542 -19.577 29.990 1.00 97.12 1009 ILE A CA 1
ATOM 7799 C C . ILE A 1 1009 ? -2.275 -20.526 30.930 1.00 97.12 1009 ILE A C 1
ATOM 7801 O O . ILE A 1 1009 ? -2.061 -20.476 32.142 1.00 97.12 1009 ILE A O 1
ATOM 7805 N N . GLU A 1 1010 ? -3.142 -21.370 30.383 1.00 95.31 1010 GLU A N 1
ATOM 7806 C CA . GLU A 1 1010 ? -3.979 -22.302 31.137 1.00 95.31 1010 GLU A CA 1
ATOM 7807 C C . GLU A 1 1010 ? -4.048 -23.652 30.414 1.00 95.31 1010 GLU A C 1
ATOM 7809 O O . GLU A 1 1010 ? -4.100 -23.712 29.185 1.00 95.31 1010 GLU A O 1
ATOM 7814 N N . LYS A 1 1011 ? -4.079 -24.751 31.173 1.00 92.44 1011 LYS A N 1
ATOM 7815 C CA . LYS A 1 1011 ? -4.335 -26.084 30.615 1.00 92.44 1011 LYS A CA 1
ATOM 7816 C C . LYS A 1 1011 ? -5.843 -26.308 30.513 1.00 92.44 1011 LYS A C 1
ATOM 7818 O O . LYS A 1 1011 ? -6.550 -26.146 31.507 1.00 92.44 1011 LYS A O 1
ATOM 7823 N N . VAL A 1 1012 ? -6.332 -26.697 29.340 1.00 88.44 1012 VAL A N 1
ATOM 7824 C CA . VAL A 1 1012 ? -7.752 -26.996 29.100 1.00 88.44 1012 VAL A CA 1
ATOM 7825 C C . VAL A 1 1012 ? -7.929 -28.508 28.975 1.00 88.44 1012 VAL A C 1
ATOM 7827 O O . VAL A 1 1012 ? -7.066 -29.188 28.427 1.00 88.44 1012 VAL A O 1
ATOM 7830 N N . GLY A 1 1013 ? -9.005 -29.030 29.572 1.00 70.12 1013 GLY A N 1
ATOM 7831 C CA . GLY A 1 1013 ? -9.256 -30.465 29.741 1.00 70.12 1013 GLY A CA 1
ATOM 7832 C C . GLY A 1 1013 ? -9.121 -31.284 28.453 1.00 70.12 1013 GLY A C 1
ATOM 7833 O O . GLY A 1 1013 ? -9.513 -30.828 27.383 1.00 70.12 1013 GLY A O 1
ATOM 7834 N N . SER A 1 1014 ? -8.537 -32.475 28.623 1.00 46.34 1014 SER A N 1
ATOM 7835 C CA . SER A 1 1014 ? -8.302 -33.532 27.628 1.00 46.34 1014 SER A CA 1
ATOM 7836 C C . SER A 1 1014 ? -9.561 -34.049 26.952 1.00 46.34 1014 SER A C 1
ATOM 7838 O O . SER A 1 1014 ? -10.538 -34.265 27.711 1.00 46.34 1014 SER A O 1
#

pLDDT: mean 78.65, std 22.0, range [23.08, 98.62]